Protein 8S2Y (pdb70)

B-factor: mean 29.15, std 13.91, range [12.44, 127.59]

Solvent-accessible surface area: 35502 Å² total; per-residue (Å²): 125,83,30,107,23,10,34,108,56,0,108,167,2,15,87,115,110,2,35,4,0,0,6,10,0,10,18,3,0,0,0,0,0,0,4,0,0,72,153,55,31,0,0,1,2,9,47,5,35,28,0,65,75,38,91,30,0,40,40,5,75,13,9,3,62,6,42,110,81,46,69,113,87,105,11,33,0,7,49,12,108,5,87,52,54,16,76,14,8,22,20,8,4,0,0,10,33,0,0,15,38,21,1,6,0,0,24,9,24,93,94,23,8,68,90,31,52,18,74,108,41,15,7,86,109,1,5,91,27,0,21,158,45,0,18,59,119,17,156,152,26,21,74,2,1,34,10,0,45,60,0,0,49,93,21,44,10,86,75,87,40,21,66,26,36,61,19,76,50,0,0,0,22,1,0,2,0,5,30,104,174,30,88,13,42,4,0,0,36,0,1,167,58,7,44,88,133,38,3,11,0,2,3,69,1,15,15,17,97,0,11,38,89,168,170,37,111,2,18,0,0,35,0,44,13,52,150,67,110,63,47,82,0,60,11,70,179,121,78,81,34,24,2,0,0,0,7,31,26,10,2,8,0,0,9,7,0,1,12,4,0,0,0,20,27,144,4,1,157,102,48,117,9,102,96,48,44,70,20,79,66,1,0,47,66,3,0,4,0,3,18,0,14,22,70,18,164,14,75,112,43,25,60,9,1,0,0,0,1,15,53,72,19,15,2,3,0,1,2,19,3,41,17,49,80,70,211,48,62,8,42,0,16,0,5,0,1,1,1,76,8,88,7,50,12,63,1,63,8,144,34,122,40,15,81,36,14,4,18,2,106,5,48,26,15,75,71,98,12,1,21,29,9,0,0,38,0,0,45,22,0,0,32,0,20,56,8,81,14,3,151,201,12,138,13,8,42,10,105,69,65,119,20,86,48,20,54,16,66,38,0,14,97,31,0,138,104,41,52,43,8,13,91,13,34,4,0,0,0,3,46,63,79,0,0,52,126,88,7,25,2,55,36,8,46,13,0,0,0,0,4,13,0,3,11,106,22,3,0,5,1,15,27,15,0,0,16,0,0,0,0,50,10,6,0,22,70,0,17,109,42,53,129,126,84,26,107,23,10,31,89,67,0,105,179,1,18,85,96,121,0,25,3,0,0,8,10,0,9,16,3,0,0,0,0,0,0,4,0,0,75,118,51,22,0,0,0,2,10,51,4,35,29,1,65,75,39,88,31,1,42,38,5,76,12,9,2,63,5,41,112,80,47,72,113,99,109,8,32,0,6,49,12,112,5,96,49,55,15,75,14,8,21,20,10,4,0,0,9,34,0,0,17,38,22,1,5,0,0,17,9,20,66,11,22,10,45,20,23,43,14,66,106,47,23,6,86,109,1,4,89,29,0,20,158,47,0,18,58,134,15,160,156,25,21,79,1,1,35,8,0,45,59,0,0,48,91,23,45,9,98,76,88,40,21,65,26,36,62,18,80,39,0,0,0,21,1,0,2,0,5,29,81,172,29,92,14,43,4,0,0,35,0,0,157,65,7,44,89,121,32,2,16,0,0,1,69,1,18,12,27,102,3,16,41,90,162,166,36,100,2,18,0,0,31,0,51,5,47,130,56,94,68,49,79,0,73,9,71,156,95,81,76,34,16,2,0,0,0,7,31,26,10,3,8,0,0,10,6,0,1,12,9,0,0,0,19,26,146,4,1,158,107,49,120,9,99,94,51,45,72,12,76,62,0,0,41,72,4,1,5,0,3,17,0,16,35,72,18,146,14,90,99,42,26,62,9,1,0,0,0,0,21,105,14,11,22,2,4,0,1,2,18,2,39,17,51,85,72,209,46,52,8,45,0,17,0,6,0,0,1,2,76,8,71,8,41,11,57,1,62,8,146,34,121,42,27,80,39,15,4,17,1,98,6,40,27,16,77,60,100,10,1,32,62,19,0,8,40,0,2,68,20,2,38,90,0,51,89,7,96,15,4,148,214,12,141,16,8,42,36,109,125,138,84,81,76,40,17,28,106,45,0,142,105,42,50,44,9,13,90,12,33,4,1,0,0,3,40,62,56,0,0,55,107,83,7,25,2,59,30,5,47,7,1,0,0,0,3,13,0,3,12,57,22,3,0,5,1,18,28,14,0,0,16,0,0,0,0,50,7,6,0,22,63,0,19,103,38,38,129

Secondary structure (DSSP, 8-state):
--STTEE--HHHHHHSEESEEEE--STTHHHHHHHHTTTS-EEEE-SSB--TT-HHHHBGGGTTSGGGS--SSSSSEEEEE-TTS-EEEEE-BTTGGGGTS--EE-PPPHHHHHHHT--HHHHHHHHHHHHHHH-B--SS--HHHHHHHHHHHHTT---EEEE-SS--SEEEE-EESB-TTSBB--GGGGGGGS-TTTEEEE-S-EEEEEEE----BEEEEEEE-TTS-EEEEEE------SEEEE--HHHHHHHHHHHTTEE-HHHHHHTTPPPSEE-TTTTEEEB---EEEEEEEES------EEEE-GGG-EEEE--EEEEE---EEEEEEEEEESS----EEEE-S-S-TTSPPEEE--TT-SHHHHHHHHHHHHHHHHHHHSHHHHH-SS-S-SS----TT-HHHHHHHHHHH-B--S--B-SS-BTTTB-TT-BBTT-BSEEE-SGGG-SS--SSSSHHHHHHHHHHHHHHHHHTT-/--STTEE--HHHHHHSEESEEEE--STTHHHHHHHHTTTS-EEEE-SSB--TT-HHHHBGGGTTSGGGS--SSSSSEEEEE-TTS-EEEEE-BTTGGGGTS--EE-PPPHHHHHHTT--HHHHHHHHHHHHHHH-B--SS--HHHHHHHHHHHHTT---EEEE-SS--SEEEE-EESB-TTSBB--GGGGGTTS-TTTEEEE-S-EEEEEEE----BEEEEEEE-TTS-EEEEEE------SEEEE--HHHHHHHHHHHTTEE-HHHHHHTTPPPSEE-TTTTEEEB---EEEEEEEES------EEEE-GGG-EEEE--EEEEE---EEEEEEEEEESS----EEEE-S-S-TTSPPEEE--TT-SHHHHHHHHHHHHHHHHHHHSHHHHH-SS-S-----HHHHHHHHHHH-B--S--B-SS-BTTTB-TT-BBTT-BSEEE-SGGG-SS--SSSTHHHHHHHHHHHHHHHHHTT-

Sequence (961 aa):
FPFAFMTLDGERAAARRYDYIVVGGGAAGCPLAATLSTRYSVLVLERGGSPYGNPDIQNADAYGKVLLETDNYTSPAQAFISEDGVSSARARRVLGGGTAINAGFYSRASSDDYVSNAGWDDEGLVEESYEWVEKQNAFKPQHLSPWSSAIRDGLVEAGVLPYNGYTLDHLDGTKISASIFDSKGKRHTAADLLKSANPDNIVVLLNATVSSRRVLFNSKPRASGVEFMDGHGRSYQVFLNEKPKGPEVILTAGALGSPQLLLLSGIGPSKHLREFNIPLVLDLPLVGQRIQDNPIASVVTCKSHHFYYQQIVGITQFSQNYIEPPSIFVNGRNEYNISIFEKLAFPLSRGELRLRSRDPRDNPSVRYNYYSHHPLDFERCVQGVRVIAQLLNTPSLRRSNASCFHGSPINMSDDAAMAQICRRDTLSTVWHYHGGCEVGYVVNERYQVNGVDNLRIVDGSTYRDSPGTNPQATTMMLGRYMGVKILQEQAFPFAFMTLDGERAAARRYDYIVVGGGAAGCPLAATLSTRYSVLVLERGGSPYGNPDIQNADAYGKVLLETDNYTSPAQAFISEDGVSSARARVLGGGTAINAGFYSRASSDYVSNAGWDEGLVEESYEWVEKQNAFKPQHHLSPWSSAIRDGLVEAGVLPYNGYTLDHLDGTKISASIFDSKGKRHTAADLLKSANPDNIVVLLNATVSSRVLFNSKPRASGVEFMDGHGRSYQVFLNEKPKGPEVILTAGALGSPQLLLLSGIGPSKHLREFNIPLVLDLPLVGQRIQDNPIASVTCKSHHFYYQQIVGITQFSQNYIEPPSIFVNGRNEYNISIFEKLAFPLSRGELRLRSRDPRDNPSVRYNYYSHPLDFERCVQGVRVIAQLLNTPSLRRSNASCFHGSDDAAMAQICRDTLSTVWHYHGGCEVGYVVNERYQVNGVDNLRIVDGSTYRDSPGTNPQATTMMLGRYMGVKILQEQA

Foldseek 3Di:
DPFPQEDQPVVVVQVDAWLEEEEAQELLRLLLQQLLQVPIFYEYEAQAEALPPPCCQFFLQNQFVQVVVADQFYGQWHWDAFPVGFIDIWGRHRLTCLRRALFFAAFFAPVVCVVLVHDPVLLVVLLVLVCVQQKEAAPDADLVQVLLQVLQVLLPQDDEPEEDRYFDRGKYFYIGSQYNVRTHDGSNSSSVNHDSVRYHYHYSWQWQEFDFPVLTETFWTWTAHNVRDIHTHGHDDVAFTGFYEYANAQFQPLNRCLSHQHEANVQNVVQVRDHSYHQHLQFWFWAFKKKFKDKDKDLDAGRWTMWRQHPPSQKIWTWHWHFDFEVGMIITMIMIIGFADPFGGGWGAPHSPSSGTTHHHHCQCVPVVNLVSNLVRVLSVLSSCVGPSNCPRPRDPCVPPHDDNPDSVVSSVSCVVRIHGSNLIAARCADVRQADSLQHGPSYGRYGYQYRNHDSGQGHNHRSSVSSSRSNSSSVVSVVVVD/DPDPQEDQDPPVLQVDAWLEEEEAQELQRQLLQQLLQVPIFYEYEAQAEALPPDCCQFFLQNQFVQVVVADLFYGQWHWDAFPVGFIDIWGRHRLTCLRRALFFAAFFAPVVCVVLVHDPVLLVVLLVLVCVQFKEADPDADLVQVLLQVLLVVLPQDDEPEEDNHFDRGKYFYIGSQYPVRTHDGSNSSSVNHDSVRYHYHYSWQWLEFDFDVLTETFFTWTAGNVRDIHTHGHPACAFTGFYEYANAQFQPLLRCLLHQHEQNVQNVVQVRHHSYHQHLQFWFWAFKKKFKDKDKDLDAGRWTMWRQHPPRQKIWTWHWHFDFVVGMIITMIMIIGFADPWGGGWGAPHSPSSHTTHHHHCQCVPVVRLVSNLVRVVSVVSSCVGPSNCPRPRDPSNDVPSVVSSVSCVVRIHGSNLIAASCADVRQAHSLQHGPSYGRYGYQYRNHDSGQGHNHRSSVSSSRSNSSSVVNVVSVD

Structure (mmCIF, N/CA/C/O backbone):
data_8S2Y
#
_entry.id   8S2Y
#
_cell.length_a   63.099
_cell.length_b   99.273
_cell.length_c   87.959
_cell.angle_alpha   90
_cell.angle_beta   100.249
_cell.angle_gamma   90
#
_symmetry.space_group_name_H-M   'P 1 21 1'
#
loop_
_entity.id
_entity.type
_entity.pdbx_description
1 polymer 'Glucose-methanol-choline oxidoreductase N-terminal domain-containing protein'
2 branched 2-acetamido-2-deoxy-beta-D-glucopyranose-(1-4)-2-acetamido-2-deoxy-beta-D-glucopyranose
3 non-polymer 'FLAVIN-ADENINE DINUCLEOTIDE'
4 non-polymer 2-acetamido-2-deoxy-beta-D-glucopyranose
5 non-polymer 'SODIUM ION'
6 non-polymer GLYCEROL
7 non-polymer 'CALCIUM ION'
8 water water
#
loop_
_atom_site.group_PDB
_atom_site.id
_atom_site.type_symbol
_atom_site.label_atom_id
_atom_site.label_alt_id
_atom_site.label_comp_id
_atom_site.label_asym_id
_atom_site.label_entity_id
_atom_site.label_seq_id
_atom_site.pdbx_PDB_ins_code
_atom_site.Cartn_x
_atom_site.Cartn_y
_atom_site.Cartn_z
_atom_site.occupancy
_atom_site.B_iso_or_equiv
_atom_site.auth_seq_id
_atom_site.auth_comp_id
_atom_site.auth_asym_id
_atom_site.auth_atom_id
_atom_site.pdbx_PDB_model_num
ATOM 1 N N . PHE A 1 118 ? -9.646 -15.354 -14.431 1 42.205 29 PHE A N 1
ATOM 2 C CA . PHE A 1 118 ? -8.239 -14.938 -14.15 1 34.021 29 PHE A CA 1
ATOM 3 C C . PHE A 1 118 ? -7.93 -13.648 -14.911 1 33.222 29 PHE A C 1
ATOM 4 O O . PHE A 1 118 ? -7.87 -13.636 -16.132 1 37.323 29 PHE A O 1
ATOM 12 N N . PRO A 1 119 ? -7.706 -12.51 -14.232 1 33.388 30 PRO A N 1
ATOM 13 C CA . PRO A 1 119 ? -7.434 -11.256 -14.931 1 32.4 30 PRO A CA 1
ATOM 14 C C . PRO A 1 119 ? -6.032 -11.134 -15.523 1 32.041 30 PRO A C 1
ATOM 15 O O . PRO A 1 119 ? -5.793 -10.233 -16.309 1 33.91 30 PRO A O 1
ATOM 19 N N . PHE A 1 120 ? -5.11 -12.012 -15.124 1 26.172 31 PHE A N 1
ATOM 20 C CA . PHE A 1 120 ? -3.758 -11.992 -15.668 1 27.031 31 PHE A CA 1
ATOM 21 C C . PHE A 1 120 ? -3.547 -13.247 -16.501 1 24.647 31 PHE A C 1
ATOM 22 O O . PHE A 1 120 ? -3.858 -14.338 -16.056 1 26.329 31 PHE A O 1
ATOM 30 N N . ALA A 1 121 ? -2.962 -13.074 -17.685 1 23.483 32 ALA A N 1
ATOM 31 C CA . ALA A 1 121 ? -2.905 -14.162 -18.65 1 25.604 32 ALA A CA 1
ATOM 32 C C . ALA A 1 121 ? -1.887 -15.196 -18.19 1 24.519 32 ALA A C 1
ATOM 33 O O . ALA A 1 121 ? -1.951 -16.342 -18.619 1 27.971 32 ALA A O 1
ATOM 35 N N . PHE A 1 122 ? -0.957 -14.792 -17.32 1 22.903 33 PHE A N 1
ATOM 36 C CA . PHE A 1 122 ? 0.094 -15.684 -16.863 1 21.964 33 PHE A CA 1
ATOM 37 C C . PHE A 1 122 ? -0.347 -16.542 -15.658 1 22.817 33 PHE A C 1
ATOM 38 O O . PHE A 1 122 ? 0.437 -17.378 -15.184 1 20.951 33 PHE A O 1
ATOM 46 N N . MET A 1 123 ? -1.57 -16.348 -15.161 1 20.773 34 MET A N 1
ATOM 47 C CA . MET A 1 123 ? -2.101 -17.247 -14.15 1 22.947 34 MET A CA 1
ATOM 48 C C . MET A 1 123 ? -2.535 -18.558 -14.815 1 25.678 34 MET A C 1
ATOM 49 O O . MET A 1 123 ? -3.174 -18.532 -15.859 1 26.181 34 MET A O 1
ATOM 54 N N . THR A 1 124 ? -2.237 -19.695 -14.18 1 22.254 35 THR A N 1
ATOM 55 C CA . THR A 1 124 ? -2.445 -20.99 -14.823 1 22.442 35 THR A CA 1
ATOM 56 C C . THR A 1 124 ? -2.698 -22.069 -13.755 1 22.895 35 THR A C 1
ATOM 57 O O . THR A 1 124 ? -2.293 -21.913 -12.594 1 21.29 35 THR A O 1
ATOM 61 N N . LEU A 1 125 ? -3.371 -23.171 -14.165 1 21.769 36 LEU A N 1
ATOM 62 C CA . LEU A 1 125 ? -3.529 -24.37 -13.341 1 24.195 36 LEU A CA 1
ATOM 63 C C . LEU A 1 125 ? -2.709 -25.548 -13.892 1 24.27 36 LEU A C 1
ATOM 64 O O . LEU A 1 125 ? -2.706 -26.627 -13.321 1 25.701 36 LEU A O 1
ATOM 69 N N . ASP A 1 126 ? -1.957 -25.32 -14.98 1 24.391 37 ASP A N 1
ATOM 70 C CA . ASP A 1 126 ? -1.287 -26.396 -15.706 1 23.837 37 ASP A CA 1
ATOM 71 C C . ASP A 1 126 ? 0.089 -26.661 -15.106 1 22.388 37 ASP A C 1
ATOM 72 O O . ASP A 1 126 ? 1.072 -26.105 -15.559 1 22.545 37 ASP A O 1
ATOM 77 N N . GLY A 1 127 ? 0.154 -27.547 -14.1 1 20.969 38 GLY A N 1
ATOM 78 C CA . GLY A 1 127 ? 1.409 -27.786 -13.406 1 20.282 38 GLY A CA 1
ATOM 79 C C . GLY A 1 127 ? 2.451 -28.502 -14.262 1 21.208 38 GLY A C 1
ATOM 80 O O . GLY A 1 127 ? 3.643 -28.228 -14.128 1 22.162 38 GLY A O 1
ATOM 81 N N . GLU A 1 128 ? 2.004 -29.415 -15.138 1 20.266 39 GLU A N 1
ATOM 82 C CA . GLU A 1 128 ? 2.91 -30.095 -16.068 1 21.043 39 GLU A CA 1
ATOM 83 C C . GLU A 1 128 ? 3.677 -29.061 -16.918 1 20.426 39 GLU A C 1
ATOM 84 O O . GLU A 1 128 ? 4.917 -29.079 -17.001 1 21.318 39 GLU A O 1
ATOM 90 N N . ARG A 1 129 ? 2.918 -28.159 -17.542 1 20.403 40 ARG A N 1
ATOM 91 C CA . ARG A 1 129 ? 3.519 -27.155 -18.423 1 22.381 40 ARG A CA 1
ATOM 92 C C . ARG A 1 129 ? 4.42 -26.214 -17.616 1 21.326 40 ARG A C 1
ATOM 93 O O . ARG A 1 129 ? 5.526 -25.924 -18.052 1 22.386 40 ARG A O 1
ATOM 101 N N . ALA A 1 130 ? 3.973 -25.793 -16.423 1 21.702 41 ALA A N 1
ATOM 102 C CA . ALA A 1 130 ? 4.765 -24.908 -15.568 1 21.884 41 ALA A CA 1
ATOM 103 C C . ALA A 1 130 ? 6.076 -25.57 -15.16 1 22.288 41 ALA A C 1
ATOM 104 O O . ALA A 1 130 ? 7.125 -24.933 -15.164 1 22.254 41 ALA A O 1
ATOM 106 N N . ALA A 1 131 ? 6.03 -26.862 -14.842 1 22.054 42 ALA A N 1
ATOM 107 C CA . ALA A 1 131 ? 7.205 -27.556 -14.321 1 23.359 42 ALA A CA 1
ATOM 108 C C . ALA A 1 131 ? 8.154 -28.018 -15.438 1 23.387 42 ALA A C 1
ATOM 109 O O . ALA A 1 131 ? 9.247 -28.503 -15.154 1 24.327 42 ALA A O 1
ATOM 111 N N . ALA A 1 132 ? 7.723 -27.939 -16.699 1 21.766 43 ALA A N 1
ATOM 112 C CA . ALA A 1 132 ? 8.591 -28.361 -17.798 1 24.125 43 ALA A CA 1
ATOM 113 C C . ALA A 1 132 ? 9.641 -27.284 -18.108 1 26.077 43 ALA A C 1
ATOM 114 O O . ALA A 1 132 ? 10.627 -27.566 -18.748 1 29.641 43 ALA A O 1
ATOM 116 N N . ARG A 1 133 ? 9.415 -26.05 -17.676 1 25.68 44 ARG A N 1
ATOM 117 C CA . ARG A 1 133 ? 10.303 -24.91 -17.905 1 29.087 44 ARG A CA 1
ATOM 118 C C . ARG A 1 133 ? 11.249 -24.726 -16.712 1 25.041 44 ARG A C 1
ATOM 119 O O . ARG A 1 133 ? 10.983 -25.24 -15.622 1 23.993 44 ARG A O 1
ATOM 127 N N . ARG A 1 134 ? 12.38 -24.036 -16.919 1 23.804 45 ARG A N 1
ATOM 128 C CA . ARG A 1 134 ? 13.215 -23.611 -15.793 1 24.625 45 ARG A CA 1
ATOM 129 C C . ARG A 1 134 ? 13.05 -22.103 -15.596 1 21.95 45 ARG A C 1
ATOM 130 O O . ARG A 1 134 ? 12.611 -21.405 -16.517 1 21.524 45 ARG A O 1
ATOM 138 N N . TYR A 1 135 ? 13.446 -21.601 -14.42 1 20.955 46 TYR A N 1
ATOM 139 C CA . TYR A 1 135 ? 13.19 -20.213 -14.032 1 21.216 46 TYR A CA 1
ATOM 140 C C . TYR A 1 135 ? 14.388 -19.642 -13.275 1 21.038 46 TYR A C 1
ATOM 141 O O . TYR A 1 135 ? 15.063 -20.374 -12.54 1 23.676 46 TYR A O 1
ATOM 150 N N . ASP A 1 136 ? 14.591 -18.315 -13.401 1 20.505 47 ASP A N 1
ATOM 151 C CA . ASP A 1 136 ? 15.605 -17.63 -12.603 1 21.255 47 ASP A CA 1
ATOM 152 C C . ASP A 1 136 ? 15.242 -17.648 -11.119 1 21.453 47 ASP A C 1
ATOM 153 O O . ASP A 1 136 ? 16.116 -17.788 -10.258 1 21.905 47 ASP A O 1
ATOM 158 N N . TYR A 1 137 ? 13.94 -17.459 -10.832 1 18.892 48 TYR A N 1
ATOM 159 C CA . TYR A 1 137 ? 13.487 -17.405 -9.451 1 19.518 48 TYR A CA 1
ATOM 160 C C . TYR A 1 137 ? 12.234 -18.266 -9.291 1 17.946 48 TYR A C 1
ATOM 161 O O . TYR A 1 137 ? 11.344 -18.198 -10.123 1 20.03 48 TYR A O 1
ATOM 170 N N . ILE A 1 138 ? 12.198 -19.038 -8.189 1 17.386 49 ILE A N 1
ATOM 171 C CA . ILE A 1 138 ? 10.985 -19.763 -7.854 1 18.465 49 ILE A CA 1
ATOM 172 C C . ILE A 1 138 ? 10.527 -19.186 -6.514 1 18.125 49 ILE A C 1
ATOM 173 O O . ILE A 1 138 ? 11.249 -19.254 -5.529 1 20.02 49 ILE A O 1
ATOM 178 N N . VAL A 1 139 ? 9.339 -18.573 -6.539 1 18.443 50 VAL A N 1
ATOM 179 C CA . VAL A 1 139 ? 8.817 -17.931 -5.346 1 17.969 50 VAL A CA 1
ATOM 180 C C . VAL A 1 139 ? 7.679 -18.808 -4.827 1 18.855 50 VAL A C 1
ATOM 181 O O . VAL A 1 139 ? 6.68 -19.048 -5.515 1 19.456 50 VAL A O 1
ATOM 185 N N . VAL A 1 140 ? 7.836 -19.285 -3.589 1 16.391 51 VAL A N 1
ATOM 186 C CA . VAL A 1 140 ? 6.867 -20.219 -3.059 1 17.308 51 VAL A CA 1
ATOM 187 C C . VAL A 1 140 ? 5.915 -19.439 -2.152 1 17.547 51 VAL A C 1
ATOM 188 O O . VAL A 1 140 ? 6.31 -18.989 -1.082 1 19.754 51 VAL A O 1
ATOM 192 N N . GLY A 1 141 ? 4.654 -19.331 -2.576 1 17.121 52 GLY A N 1
ATOM 193 C CA . GLY A 1 141 ? 3.62 -18.646 -1.803 1 16.742 52 GLY A CA 1
ATOM 194 C C . GLY A 1 141 ? 3.303 -17.28 -2.394 1 19.491 52 GLY A C 1
ATOM 195 O O . GLY A 1 141 ? 4.122 -16.363 -2.24 1 19.712 52 GLY A O 1
ATOM 196 N N . GLY A 1 142 ? 2.11 -17.137 -3 1 18.899 53 GLY A N 1
ATOM 197 C CA . GLY A 1 142 ? 1.78 -15.871 -3.643 1 18.878 53 GLY A CA 1
ATOM 198 C C . GLY A 1 142 ? 0.961 -14.98 -2.716 1 18.681 53 GLY A C 1
ATOM 199 O O . GLY A 1 142 ? -0.216 -14.718 -2.994 1 20.051 53 GLY A O 1
ATOM 200 N N . GLY A 1 143 ? 1.584 -14.599 -1.594 1 17.611 54 GLY A N 1
ATOM 201 C CA . GLY A 1 143 ? 0.905 -13.857 -0.536 1 17.005 54 GLY A CA 1
ATOM 202 C C . GLY A 1 143 ? 1.353 -12.393 -0.485 1 18.093 54 GLY A C 1
ATOM 203 O O . GLY A 1 143 ? 1.699 -11.794 -1.516 1 16.115 54 GLY A O 1
ATOM 204 N N . ALA A 1 144 ? 1.357 -11.831 0.745 1 18.517 55 ALA A N 1
ATOM 205 C CA . ALA A 1 144 ? 1.608 -10.403 0.919 1 17.13 55 ALA A CA 1
ATOM 206 C C . ALA A 1 144 ? 3.033 -10.037 0.471 1 17.789 55 ALA A C 1
ATOM 207 O O . ALA A 1 144 ? 3.191 -9.072 -0.27 1 17.407 55 ALA A O 1
ATOM 209 N N . ALA A 1 145 ? 4.045 -10.843 0.833 1 16.431 56 ALA A N 1
ATOM 210 C CA . ALA A 1 145 ? 5.418 -10.608 0.389 1 16.58 56 ALA A CA 1
ATOM 211 C C . ALA A 1 145 ? 5.642 -11.167 -1.022 1 17.155 56 ALA A C 1
ATOM 212 O O . ALA A 1 145 ? 6.326 -10.553 -1.841 1 17.06 56 ALA A O 1
ATOM 214 N N . GLY A 1 146 ? 5.082 -12.353 -1.298 1 15.971 57 GLY A N 1
ATOM 215 C CA . GLY A 1 146 ? 5.386 -13.085 -2.523 1 14.624 57 GLY A CA 1
ATOM 216 C C . GLY A 1 146 ? 4.97 -12.361 -3.806 1 17.173 57 GLY A C 1
ATOM 217 O O . GLY A 1 146 ? 5.698 -12.413 -4.81 1 19.181 57 GLY A O 1
ATOM 218 N N . CYS A 1 147 ? 3.789 -11.723 -3.808 1 16.887 58 CYS A N 1
ATOM 219 C CA . CYS A 1 147 ? 3.296 -11.092 -5.024 1 17.74 58 CYS A CA 1
ATOM 220 C C . CYS A 1 147 ? 4.209 -9.941 -5.47 1 19.667 58 CYS A C 1
ATOM 221 O O . CYS A 1 147 ? 4.636 -9.93 -6.628 1 18.862 58 CYS A O 1
ATOM 224 N N . PRO A 1 148 ? 4.468 -8.897 -4.63 1 19.36 59 PRO A N 1
ATOM 225 C CA . PRO A 1 148 ? 5.306 -7.773 -5.062 1 18.576 59 PRO A CA 1
ATOM 226 C C . PRO A 1 148 ? 6.748 -8.227 -5.337 1 20.373 59 PRO A C 1
ATOM 227 O O . PRO A 1 148 ? 7.389 -7.669 -6.238 1 20.079 59 PRO A O 1
ATOM 231 N N . LEU A 1 149 ? 7.245 -9.214 -4.566 1 17.395 60 LEU A N 1
ATOM 232 C CA . LEU A 1 149 ? 8.572 -9.757 -4.814 1 19.312 60 LEU A CA 1
ATOM 233 C C . LEU A 1 149 ? 8.667 -10.301 -6.249 1 19.195 60 LEU A C 1
ATOM 234 O O . LEU A 1 149 ? 9.579 -9.952 -7.024 1 19.356 60 LEU A O 1
ATOM 239 N N . ALA A 1 150 ? 7.722 -11.205 -6.587 1 18.146 61 ALA A N 1
ATOM 240 C CA . ALA A 1 150 ? 7.721 -11.853 -7.888 1 19.004 61 ALA A CA 1
ATOM 241 C C . ALA A 1 150 ? 7.509 -10.817 -8.996 1 20.204 61 ALA A C 1
ATOM 242 O O . ALA A 1 150 ? 8.226 -10.878 -10.008 1 19.19 61 ALA A O 1
ATOM 244 N N . ALA A 1 151 ? 6.561 -9.867 -8.793 1 18.751 62 ALA A N 1
ATOM 245 C CA . ALA A 1 151 ? 6.311 -8.837 -9.794 1 21.007 62 ALA A CA 1
ATOM 246 C C . ALA A 1 151 ? 7.598 -8.071 -10.101 1 23.549 62 ALA A C 1
ATOM 247 O O . ALA A 1 151 ? 7.883 -7.811 -11.275 1 22.347 62 ALA A O 1
ATOM 249 N N . THR A 1 152 ? 8.347 -7.695 -9.048 1 21.342 63 THR A N 1
ATOM 250 C CA . THR A 1 152 ? 9.563 -6.893 -9.202 1 20.134 63 THR A CA 1
ATOM 251 C C . THR A 1 152 ? 10.64 -7.695 -9.943 1 23.529 63 THR A C 1
ATOM 252 O O . THR A 1 152 ? 11.232 -7.21 -10.915 1 21.039 63 THR A O 1
ATOM 256 N N . LEU A 1 153 ? 10.886 -8.931 -9.495 1 22.539 64 LEU A N 1
ATOM 257 C CA . LEU A 1 153 ? 11.884 -9.784 -10.124 1 22.464 64 LEU A CA 1
ATOM 258 C C . LEU A 1 153 ? 11.591 -9.986 -11.606 1 21.884 64 LEU A C 1
ATOM 259 O O . LEU A 1 153 ? 12.531 -10.075 -12.405 1 22.266 64 LEU A O 1
ATOM 264 N N . SER A 1 154 ? 10.306 -10.082 -11.962 1 20.828 65 SER A N 1
ATOM 265 C CA . SER A 1 154 ? 9.895 -10.483 -13.307 1 22.585 65 SER A CA 1
ATOM 266 C C . SER A 1 154 ? 10.249 -9.424 -14.355 1 23.027 65 SER A C 1
ATOM 267 O O . SER A 1 154 ? 10.221 -9.716 -15.557 1 21.744 65 SER A O 1
ATOM 270 N N . THR A 1 155 ? 10.536 -8.202 -13.899 1 24.683 66 THR A N 1
ATOM 271 C CA . THR A 1 155 ? 10.853 -7.125 -14.836 1 27.663 66 THR A CA 1
ATOM 272 C C . THR A 1 155 ? 12.162 -7.437 -15.568 1 26.597 66 THR A C 1
ATOM 273 O O . THR A 1 155 ? 12.34 -6.997 -16.714 1 27.906 66 THR A O 1
ATOM 277 N N . ARG A 1 156 ? 13.044 -8.204 -14.924 1 22.491 67 ARG A N 1
ATOM 278 C CA . ARG A 1 156 ? 14.313 -8.573 -15.543 1 23.809 67 ARG A CA 1
ATOM 279 C C . ARG A 1 156 ? 14.516 -10.074 -15.723 1 27.036 67 ARG A C 1
ATOM 280 O O . ARG A 1 156 ? 15.33 -10.457 -16.579 1 26.206 67 ARG A O 1
ATOM 288 N N . TYR A 1 157 ? 13.862 -10.912 -14.889 1 21.883 68 TYR A N 1
ATOM 289 C CA . TYR A 1 157 ? 14.204 -12.33 -14.841 1 23.681 68 TYR A CA 1
ATOM 290 C C . TYR A 1 157 ? 12.941 -13.179 -14.955 1 21.162 68 TYR A C 1
ATOM 291 O O . TYR A 1 157 ? 11.856 -12.649 -14.761 1 21.934 68 TYR A O 1
ATOM 300 N N . SER A 1 158 ? 13.1 -14.477 -15.268 1 22.239 69 SER A N 1
ATOM 301 C CA . SER A 1 158 ? 11.951 -15.382 -15.34 1 23.259 69 SER A CA 1
ATOM 302 C C . SER A 1 158 ? 11.604 -15.814 -13.914 1 19.811 69 SER A C 1
ATOM 303 O O . SER A 1 158 ? 12.49 -16.099 -13.116 1 19.316 69 SER A O 1
ATOM 306 N N . VAL A 1 159 ? 10.31 -15.848 -13.604 1 19.685 70 VAL A N 1
ATOM 307 C CA . VAL A 1 159 ? 9.884 -16.107 -12.233 1 20.002 70 VAL A CA 1
ATOM 308 C C . VAL A 1 159 ? 8.728 -17.106 -12.298 1 19.022 70 VAL A C 1
ATOM 309 O O . VAL A 1 159 ? 7.805 -16.872 -13.05 1 20.289 70 VAL A O 1
ATOM 313 N N . LEU A 1 160 ? 8.753 -18.143 -11.462 1 17.929 71 LEU A N 1
ATOM 314 C CA . LEU A 1 160 ? 7.544 -18.934 -11.211 1 19.446 71 LEU A CA 1
ATOM 315 C C . LEU A 1 160 ? 7.055 -18.691 -9.775 1 18.345 71 LEU A C 1
ATOM 316 O O . LEU A 1 160 ? 7.815 -18.844 -8.804 1 19.704 71 LEU A O 1
ATOM 321 N N . VAL A 1 161 ? 5.782 -18.335 -9.653 1 17.613 72 VAL A N 1
ATOM 322 C CA . VAL A 1 161 ? 5.157 -18.273 -8.342 1 17.735 72 VAL A CA 1
ATOM 323 C C . VAL A 1 161 ? 4.335 -19.559 -8.196 1 16.786 72 VAL A C 1
ATOM 324 O O . VAL A 1 161 ? 3.537 -19.865 -9.053 1 16.911 72 VAL A O 1
ATOM 328 N N . LEU A 1 162 ? 4.502 -20.262 -7.074 1 17.184 73 LEU A N 1
ATOM 329 C CA . LEU A 1 162 ? 3.66 -21.398 -6.762 1 19.131 73 LEU A CA 1
ATOM 330 C C . LEU A 1 162 ? 2.802 -21.027 -5.557 1 19.398 73 LEU A C 1
ATOM 331 O O . LEU A 1 162 ? 3.335 -20.731 -4.486 1 21.826 73 LEU A O 1
ATOM 336 N N . GLU A 1 163 ? 1.493 -21.085 -5.766 1 19.495 74 GLU A N 1
ATOM 337 C CA . GLU A 1 163 ? 0.525 -20.721 -4.747 1 18.917 74 GLU A CA 1
ATOM 338 C C . GLU A 1 163 ? -0.395 -21.93 -4.533 1 17.414 74 GLU A C 1
ATOM 339 O O . GLU A 1 163 ? -0.969 -22.455 -5.496 1 16.608 74 GLU A O 1
ATOM 345 N N . ARG A 1 164 ? -0.511 -22.347 -3.269 1 17.244 75 ARG A N 1
ATOM 346 C CA . ARG A 1 164 ? -1.261 -23.568 -2.936 1 19.001 75 ARG A CA 1
ATOM 347 C C . ARG A 1 164 ? -2.752 -23.346 -3.144 1 20.132 75 ARG A C 1
ATOM 348 O O . ARG A 1 164 ? -3.48 -24.296 -3.433 1 20.774 75 ARG A O 1
ATOM 356 N N . GLY A 1 165 ? -3.223 -22.11 -2.966 1 20.406 76 GLY A N 1
ATOM 357 C CA . GLY A 1 165 ? -4.655 -21.83 -3.079 1 20.165 76 GLY A CA 1
ATOM 358 C C . GLY A 1 165 ? -5.07 -21.386 -4.48 1 22.362 76 GLY A C 1
ATOM 359 O O . GLY A 1 165 ? -4.275 -21.453 -5.438 1 19.636 76 GLY A O 1
ATOM 360 N N . GLY A 1 166 ? -6.33 -20.915 -4.571 1 22.471 77 GLY A N 1
ATOM 361 C CA . GLY A 1 166 ? -6.912 -20.509 -5.85 1 21.06 77 GLY A CA 1
ATOM 362 C C . GLY A 1 166 ? -6.81 -19.001 -6.065 1 21.439 77 GLY A C 1
ATOM 363 O O . GLY A 1 166 ? -5.981 -18.347 -5.448 1 20.698 77 GLY A O 1
ATOM 364 N N . SER A 1 167 ? -7.663 -18.461 -6.94 1 19.774 78 SER A N 1
ATOM 365 C CA . SER A 1 167 ? -7.65 -17.047 -7.292 1 20.27 78 SER A CA 1
ATOM 366 C C . SER A 1 167 ? -8.574 -16.265 -6.362 1 21.36 78 SER A C 1
ATOM 367 O O . SER A 1 167 ? -9.636 -16.769 -5.967 1 21.639 78 SER A O 1
ATOM 370 N N . PRO A 1 168 ? -8.206 -15.027 -5.951 1 21.054 79 PRO A N 1
ATOM 371 C CA . PRO A 1 168 ? -9.105 -14.208 -5.132 1 20.521 79 PRO A CA 1
ATOM 372 C C . PRO A 1 168 ? -10.189 -13.5 -5.94 1 20.292 79 PRO A C 1
ATOM 373 O O . PRO A 1 168 ? -11.14 -13.013 -5.339 1 20.757 79 PRO A O 1
ATOM 377 N N . TYR A 1 169 ? -10.034 -13.487 -7.278 1 22.561 80 TYR A N 1
ATOM 378 C CA . TYR A 1 169 ? -10.844 -12.675 -8.181 1 22.226 80 TYR A CA 1
ATOM 379 C C . TYR A 1 169 ? -12.188 -13.361 -8.399 1 22.779 80 TYR A C 1
ATOM 380 O O . TYR A 1 169 ? -12.225 -14.574 -8.518 1 24.073 80 TYR A O 1
ATOM 389 N N . GLY A 1 170 ? -13.257 -12.557 -8.443 1 22.412 81 GLY A N 1
ATOM 390 C CA . GLY A 1 170 ? -14.605 -13.048 -8.675 1 23.835 81 GLY A CA 1
ATOM 391 C C . GLY A 1 170 ? -15.138 -13.809 -7.47 1 27.843 81 GLY A C 1
ATOM 392 O O . GLY A 1 170 ? -16.011 -14.65 -7.636 1 28.869 81 GLY A O 1
ATOM 393 N N . ASN A 1 171 ? -14.607 -13.522 -6.269 1 23.645 82 ASN A N 1
ATOM 394 C CA . ASN A 1 171 ? -15.087 -14.107 -5.028 1 23.789 82 ASN A CA 1
ATOM 395 C C . ASN A 1 171 ? -15.64 -12.99 -4.145 1 25.722 82 ASN A C 1
ATOM 396 O O . ASN A 1 171 ? -14.88 -12.258 -3.518 1 22.828 82 ASN A O 1
ATOM 401 N N . PRO A 1 172 ? -16.977 -12.844 -4.058 1 26.179 83 PRO A N 1
ATOM 402 C CA . PRO A 1 172 ? -17.582 -11.777 -3.259 1 27.644 83 PRO A CA 1
ATOM 403 C C . PRO A 1 172 ? -17.11 -11.749 -1.8 1 25.865 83 PRO A C 1
ATOM 404 O O . PRO A 1 172 ? -17.094 -10.685 -1.207 1 28.319 83 PRO A O 1
ATOM 408 N N . ASP A 1 173 ? -16.761 -12.914 -1.237 1 23.86 84 ASP A N 1
ATOM 409 C CA . ASP A 1 173 ? -16.342 -13.024 0.159 1 24.837 84 ASP A CA 1
ATOM 410 C C . ASP A 1 173 ? -14.96 -12.376 0.353 1 23.597 84 ASP A C 1
ATOM 411 O O . ASP A 1 173 ? -14.58 -12.099 1.481 1 21.208 84 ASP A O 1
ATOM 416 N N . ILE A 1 174 ? -14.257 -12.12 -0.763 1 20.498 85 ILE A N 1
ATOM 417 C CA . ILE A 1 174 ? -12.942 -11.496 -0.781 1 22.014 85 ILE A CA 1
ATOM 418 C C . ILE A 1 174 ? -13.089 -10.056 -1.266 1 22.246 85 ILE A C 1
ATOM 419 O O . ILE A 1 174 ? -12.511 -9.17 -0.657 1 21.633 85 ILE A O 1
ATOM 424 N N . GLN A 1 175 ? -13.824 -9.825 -2.373 1 22.61 86 GLN A N 1
ATOM 425 C CA . GLN A 1 175 ? -13.915 -8.485 -2.957 1 24.778 86 GLN A CA 1
ATOM 426 C C . GLN A 1 175 ? -14.609 -7.498 -2.008 1 21.447 86 GLN A C 1
ATOM 427 O O . GLN A 1 175 ? -14.193 -6.351 -1.959 1 20.628 86 GLN A O 1
ATOM 433 N N . ASN A 1 176 ? -15.632 -7.957 -1.264 1 22.973 87 ASN A N 1
ATOM 434 C CA . ASN A 1 176 ? -16.466 -7.059 -0.474 1 23.883 87 ASN A CA 1
ATOM 435 C C . ASN A 1 176 ? -15.93 -6.914 0.951 1 21.198 87 ASN A C 1
ATOM 436 O O . ASN A 1 176 ? -15.887 -7.877 1.711 1 22.769 87 ASN A O 1
ATOM 441 N N . ALA A 1 177 ? -15.555 -5.679 1.314 1 23.388 88 ALA A N 1
ATOM 442 C CA . ALA A 1 177 ? -15.077 -5.395 2.665 1 23.361 88 ALA A CA 1
ATOM 443 C C . ALA A 1 177 ? -16.078 -5.896 3.705 1 25.496 88 ALA A C 1
ATOM 444 O O . ALA A 1 177 ? -15.682 -6.477 4.715 1 24.104 88 ALA A O 1
ATOM 446 N N . ASP A 1 178 ? -17.385 -5.699 3.448 1 23.794 89 ASP A N 1
ATOM 447 C CA . ASP A 1 178 ? -18.426 -5.999 4.426 1 24.232 89 ASP A CA 1
ATOM 448 C C . ASP A 1 178 ? -18.645 -7.505 4.601 1 23.05 89 ASP A C 1
ATOM 449 O O . ASP A 1 178 ? -19.446 -7.943 5.44 1 22.109 89 ASP A O 1
ATOM 454 N N . ALA A 1 179 ? -17.917 -8.314 3.805 1 21.902 90 ALA A N 1
ATOM 455 C CA . ALA A 1 179 ? -17.917 -9.761 3.984 1 22.003 90 ALA A CA 1
ATOM 456 C C . ALA A 1 179 ? -16.75 -10.202 4.871 1 21.913 90 ALA A C 1
ATOM 457 O O . ALA A 1 179 ? -16.596 -11.401 5.109 1 22.967 90 ALA A O 1
ATOM 459 N N . TYR A 1 180 ? -15.918 -9.246 5.339 1 21.993 91 TYR A N 1
ATOM 460 C CA . TYR A 1 180 ? -14.749 -9.572 6.146 1 20.268 91 TYR A CA 1
ATOM 461 C C . TYR A 1 180 ? -15.153 -10.463 7.321 1 19.256 91 TYR A C 1
ATOM 462 O O . TYR A 1 180 ? -15.998 -10.084 8.127 1 20.446 91 TYR A O 1
ATOM 471 N N . GLY A 1 181 ? -14.559 -11.661 7.375 1 19.581 92 GLY A N 1
ATOM 472 C CA . GLY A 1 181 ? -14.775 -12.643 8.44 1 19.493 92 GLY A CA 1
ATOM 473 C C . GLY A 1 181 ? -15.603 -13.854 7.99 1 21.198 92 GLY A C 1
ATOM 474 O O . GLY A 1 181 ? -15.557 -14.906 8.644 1 21.177 92 GLY A O 1
ATOM 475 N N . LYS A 1 182 ? -16.362 -13.703 6.901 1 21.944 93 LYS A N 1
ATOM 476 C CA . LYS A 1 182 ? -17.214 -14.792 6.426 1 23.066 93 LYS A CA 1
ATOM 477 C C . LYS A 1 182 ? -16.37 -16.041 6.13 1 25.716 93 LYS A C 1
ATOM 478 O O . LYS A 1 182 ? -16.736 -17.15 6.522 1 24.373 93 LYS A O 1
ATOM 484 N N . VAL A 1 183 ? -15.229 -15.865 5.437 1 24.659 94 VAL A N 1
ATOM 485 C CA . VAL A 1 183 ? -14.392 -16.989 5.015 1 23.245 94 VAL A CA 1
ATOM 486 C C . VAL A 1 183 ? -13.912 -17.767 6.233 1 27.196 94 VAL A C 1
ATOM 487 O O . VAL A 1 183 ? -13.712 -18.989 6.149 1 28.473 94 VAL A O 1
ATOM 491 N N . LEU A 1 184 ? -13.789 -17.063 7.373 1 26.601 95 LEU A N 1
ATOM 492 C CA . LEU A 1 184 ? -13.216 -17.644 8.573 1 25.232 95 LEU A CA 1
ATOM 493 C C . LEU A 1 184 ? -14.187 -18.66 9.179 1 26.434 95 LEU A C 1
ATOM 494 O O . LEU A 1 184 ? -13.765 -19.469 10.008 1 29.048 95 LEU A O 1
ATOM 499 N N . LEU A 1 185 ? -15.457 -18.597 8.756 1 26.927 96 LEU A N 1
ATOM 500 C CA . LEU A 1 185 ? -16.516 -19.454 9.281 1 28.154 96 LEU A CA 1
ATOM 501 C C . LEU A 1 185 ? -16.802 -20.626 8.346 1 30.117 96 LEU A C 1
ATOM 502 O O . LEU A 1 185 ? -17.655 -21.46 8.66 1 29.095 96 LEU A O 1
ATOM 507 N N . GLU A 1 186 ? -16.132 -20.673 7.185 1 28.52 97 GLU A N 1
ATOM 508 C CA . GLU A 1 186 ? -16.482 -21.62 6.136 1 28.046 97 GLU A CA 1
ATOM 509 C C . GLU A 1 186 ? -15.239 -22.391 5.699 1 24.87 97 GLU A C 1
ATOM 510 O O . GLU A 1 186 ? -15.128 -22.737 4.527 1 29.214 97 GLU A O 1
ATOM 516 N N . THR A 1 187 ? -14.319 -22.67 6.627 1 24.899 98 THR A N 1
ATOM 517 C CA . THR A 1 187 ? -13.074 -23.308 6.24 1 24.511 98 THR A CA 1
ATOM 518 C C . THR A 1 187 ? -13.317 -24.803 6.012 1 28.772 98 THR A C 1
ATOM 519 O O . THR A 1 187 ? -14.21 -25.372 6.615 1 28.034 98 THR A O 1
ATOM 523 N N . ASP A 1 188 ? -12.444 -25.437 5.229 1 27.069 99 ASP A N 1
ATOM 524 C CA . ASP A 1 188 ? -12.437 -26.885 5.035 1 29.92 99 ASP A CA 1
ATOM 525 C C . ASP A 1 188 ? -11.005 -27.389 5.168 1 29.12 99 ASP A C 1
ATOM 526 O O . ASP A 1 188 ? -10.081 -26.601 5.407 1 24.066 99 ASP A O 1
ATOM 531 N N . ASN A 1 189 ? -10.791 -28.702 4.984 1 26.639 100 ASN A N 1
ATOM 532 C CA . ASN A 1 189 ? -9.449 -29.194 5.274 1 28.846 100 ASN A CA 1
ATOM 533 C C . ASN A 1 189 ? -8.41 -28.647 4.288 1 25.196 100 ASN A C 1
ATOM 534 O O . ASN A 1 189 ? -7.293 -28.299 4.723 1 26.438 100 ASN A O 1
ATOM 539 N N . TYR A 1 190 ? -8.774 -28.6 2.989 1 23.471 101 TYR A N 1
ATOM 540 C CA . TYR A 1 190 ? -7.752 -28.527 1.951 1 26.524 101 TYR A CA 1
ATOM 541 C C . TYR A 1 190 ? -7.966 -27.467 0.868 1 28.856 101 TYR A C 1
ATOM 542 O O . TYR A 1 190 ? -7.019 -27.225 0.087 1 26.92 101 TYR A O 1
ATOM 551 N N . THR A 1 191 ? -9.171 -26.88 0.764 1 29.646 102 THR A N 1
ATOM 552 C CA . THR A 1 191 ? -9.454 -26.097 -0.441 1 31.607 102 THR A CA 1
ATOM 553 C C . THR A 1 191 ? -9.895 -24.651 -0.157 1 29.907 102 THR A C 1
ATOM 554 O O . THR A 1 191 ? -9.763 -23.82 -1.046 1 29.391 102 THR A O 1
ATOM 558 N N . SER A 1 192 ? -10.439 -24.354 1.031 1 25.266 103 SER A N 1
ATOM 559 C CA . SER A 1 192 ? -11.071 -23.058 1.296 1 25.571 103 SER A CA 1
ATOM 560 C C . SER A 1 192 ? -10.032 -21.936 1.353 1 22.497 103 SER A C 1
ATOM 561 O O . SER A 1 192 ? -8.881 -22.179 1.708 1 21.284 103 SER A O 1
ATOM 564 N N . PRO A 1 193 ? -10.392 -20.681 1.005 1 22.428 104 PRO A N 1
ATOM 565 C CA . PRO A 1 193 ? -9.419 -19.587 1.035 1 21.525 104 PRO A CA 1
ATOM 566 C C . PRO A 1 193 ? -8.85 -19.198 2.398 1 19.995 104 PRO A C 1
ATOM 567 O O . PRO A 1 193 ? -7.835 -18.515 2.418 1 20.51 104 PRO A O 1
ATOM 571 N N . ALA A 1 194 ? -9.568 -19.516 3.5 1 18.811 105 ALA A N 1
ATOM 572 C CA . ALA A 1 194 ? -8.958 -19.508 4.823 1 18.176 105 ALA A CA 1
ATOM 573 C C . ALA A 1 194 ? -8.785 -20.953 5.295 1 19.246 105 ALA A C 1
ATOM 574 O O . ALA A 1 194 ? -9.677 -21.781 5.122 1 20.614 105 ALA A O 1
ATOM 576 N N . GLN A 1 195 ? -7.644 -21.227 5.925 1 18.66 106 GLN A N 1
ATOM 577 C CA . GLN A 1 195 ? -7.385 -22.5 6.583 1 18.549 106 GLN A CA 1
ATOM 578 C C . GLN A 1 195 ? -7.324 -22.267 8.082 1 19.562 106 GLN A C 1
ATOM 579 O O . GLN A 1 195 ? -6.455 -21.543 8.558 1 19.536 106 GLN A O 1
ATOM 585 N N . ALA A 1 196 ? -8.252 -22.9 8.818 1 18.657 107 ALA A N 1
ATOM 586 C CA . ALA A 1 196 ? -8.281 -22.754 10.265 1 19.837 107 ALA A CA 1
ATOM 587 C C . ALA A 1 196 ? -7.081 -23.496 10.839 1 22.51 107 ALA A C 1
ATOM 588 O O . ALA A 1 196 ? -6.633 -24.516 10.281 1 23.497 107 ALA A O 1
ATOM 590 N N . PHE A 1 197 ? -6.614 -23.037 12.011 1 21.342 108 PHE A N 1
ATOM 591 C CA . PHE A 1 197 ? -5.735 -23.854 12.829 1 21.859 108 PHE A CA 1
ATOM 592 C C . PHE A 1 197 ? -6.009 -23.492 14.285 1 22.94 108 PHE A C 1
ATOM 593 O O . PHE A 1 197 ? -6.603 -22.438 14.553 1 23.131 108 PHE A O 1
ATOM 601 N N . ILE A 1 198 ? -5.514 -24.328 15.209 1 21.279 109 ILE A N 1
ATOM 602 C CA . ILE A 1 198 ? -5.598 -23.987 16.63 1 20.167 109 ILE A CA 1
ATOM 603 C C . ILE A 1 198 ? -4.227 -24.216 17.231 1 21.175 109 ILE A C 1
ATOM 604 O O . ILE A 1 198 ? -3.657 -25.297 17.049 1 22.365 109 ILE A O 1
ATOM 609 N N . SER A 1 199 ? -3.726 -23.239 18.001 1 20.29 110 SER A N 1
ATOM 610 C CA . SER A 1 199 ? -2.411 -23.399 18.61 1 21.294 110 SER A CA 1
ATOM 611 C C . SER A 1 199 ? -2.491 -24.475 19.703 1 21.228 110 SER A C 1
ATOM 612 O O . SER A 1 199 ? -3.586 -24.805 20.149 1 21.507 110 SER A O 1
ATOM 615 N N . GLU A 1 200 ? -1.336 -25.006 20.108 1 21.993 111 GLU A N 1
ATOM 616 C CA . GLU A 1 200 ? -1.273 -26.023 21.169 1 22.589 111 GLU A CA 1
ATOM 617 C C . GLU A 1 200 ? -1.775 -25.44 22.491 1 25.74 111 GLU A C 1
ATOM 618 O O . GLU A 1 200 ? -2.129 -26.181 23.393 1 29.741 111 GLU A O 1
ATOM 624 N N . ASP A 1 201 ? -1.878 -24.109 22.568 1 26.42 112 ASP A N 1
ATOM 625 C CA . ASP A 1 201 ? -2.372 -23.402 23.739 1 28.508 112 ASP A CA 1
ATOM 626 C C . ASP A 1 201 ? -3.897 -23.436 23.769 1 28.528 112 ASP A C 1
ATOM 627 O O . ASP A 1 201 ? -4.493 -23.047 24.772 1 29.979 112 ASP A O 1
ATOM 632 N N . GLY A 1 202 ? -4.529 -23.812 22.648 1 27.069 113 GLY A N 1
ATOM 633 C CA . GLY A 1 202 ? -5.985 -23.844 22.569 1 22.955 113 GLY A CA 1
ATOM 634 C C . GLY A 1 202 ? -6.579 -22.59 21.916 1 24.815 113 GLY A C 1
ATOM 635 O O . GLY A 1 202 ? -7.791 -22.424 21.923 1 24.372 113 GLY A O 1
ATOM 636 N N . VAL A 1 203 ? -5.755 -21.735 21.277 1 21.59 114 VAL A N 1
ATOM 637 C CA . VAL A 1 203 ? -6.26 -20.468 20.748 1 21.214 114 VAL A CA 1
ATOM 638 C C . VAL A 1 203 ? -6.472 -20.617 19.235 1 21.594 114 VAL A C 1
ATOM 639 O O . VAL A 1 203 ? -5.523 -20.908 18.502 1 20.308 114 VAL A O 1
ATOM 643 N N . SER A 1 204 ? -7.741 -20.482 18.807 1 21.331 115 SER A N 1
ATOM 644 C CA . SER A 1 204 ? -8.162 -20.692 17.433 1 21.487 115 SER A CA 1
ATOM 645 C C . SER A 1 204 ? -7.638 -19.555 16.571 1 22.575 115 SER A C 1
ATOM 646 O O . SER A 1 204 ? -7.617 -18.402 17.031 1 19.009 115 SER A O 1
ATOM 649 N N . SER A 1 205 ? -7.316 -19.892 15.31 1 19.228 116 SER A N 1
ATOM 650 C CA . SER A 1 205 ? -6.745 -18.886 14.409 1 20.405 116 SER A CA 1
ATOM 651 C C . SER A 1 205 ? -6.988 -19.32 12.966 1 20.364 116 SER A C 1
ATOM 652 O O . SER A 1 205 ? -7.724 -20.271 12.701 1 20.811 116 SER A O 1
ATOM 655 N N . ALA A 1 206 ? -6.358 -18.622 12.0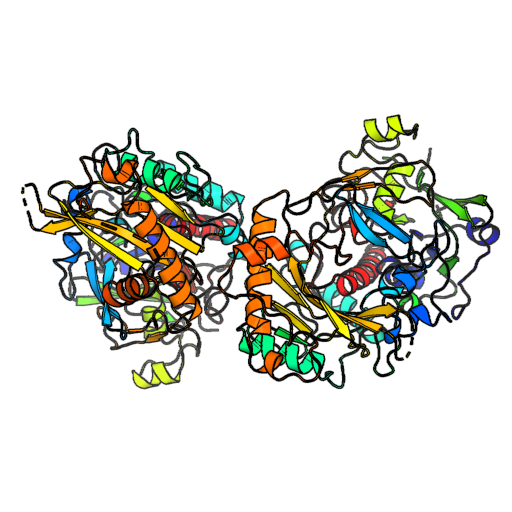14 1 18.498 117 ALA A N 1
ATOM 656 C CA . ALA A 1 206 ? -6.514 -18.994 10.623 1 17.766 117 ALA A CA 1
ATOM 657 C C . ALA A 1 206 ? -5.368 -18.362 9.835 1 19.865 117 ALA A C 1
ATOM 658 O O . ALA A 1 206 ? -4.761 -17.386 10.302 1 18.474 117 ALA A O 1
ATOM 660 N N . ARG A 1 207 ? -5.079 -18.948 8.666 1 19.376 118 ARG A N 1
ATOM 661 C CA . ARG A 1 207 ? -4.112 -18.383 7.732 1 18.735 118 ARG A CA 1
ATOM 662 C C . ARG A 1 207 ? -4.698 -18.478 6.328 1 19.474 118 ARG A C 1
ATOM 663 O O . ARG A 1 207 ? -5.563 -19.305 6.079 1 21.352 118 ARG A O 1
ATOM 671 N N . ALA A 1 208 ? -4.251 -17.606 5.419 1 18.814 119 ALA A N 1
ATOM 672 C CA . ALA A 1 208 ? -4.805 -17.584 4.079 1 16.944 119 ALA A CA 1
ATOM 673 C C . ALA A 1 208 ? -4.319 -18.792 3.275 1 16.193 119 ALA A C 1
ATOM 674 O O . ALA A 1 208 ? -3.219 -19.312 3.511 1 17.343 119 ALA A O 1
ATOM 676 N N A ARG A 1 209 ? -5.153 -19.179 2.306 0.5 16.55 120 ARG A N 1
ATOM 677 N N B ARG A 1 209 ? -5.153 -19.179 2.306 0.5 16.616 120 ARG A N 1
ATOM 678 C CA A ARG A 1 209 ? -4.845 -20.2 1.324 0.5 16.972 120 ARG A CA 1
ATOM 679 C CA B ARG A 1 209 ? -4.845 -20.2 1.324 0.5 17.086 120 ARG A CA 1
ATOM 680 C C A ARG A 1 209 ? -5.468 -19.757 0.004 0.5 17.757 120 ARG A C 1
ATOM 681 C C B ARG A 1 209 ? -5.468 -19.757 0.004 0.5 17.831 120 ARG A C 1
ATOM 682 O O A ARG A 1 209 ? -6.455 -20.336 -0.45 0.5 18.771 120 ARG A O 1
ATOM 683 O O B ARG A 1 209 ? -6.455 -20.336 -0.45 0.5 18.849 120 ARG A O 1
ATOM 698 N N . VAL A 1 210 ? -4.905 -18.697 -0.585 1 17.841 121 VAL A N 1
ATOM 699 C CA . VAL A 1 210 ? -5.437 -18.09 -1.797 1 17.954 121 VAL A CA 1
ATOM 700 C C . VAL A 1 210 ? -4.36 -17.11 -2.286 1 17.21 121 VAL A C 1
ATOM 701 O O . VAL A 1 210 ? -3.632 -16.535 -1.479 1 17.36 121 VAL A O 1
ATOM 705 N N . LEU A 1 211 ? -4.298 -16.908 -3.597 1 16.016 122 LEU A N 1
ATOM 706 C CA . LEU A 1 211 ? -3.384 -15.899 -4.148 1 17.305 122 LEU A CA 1
ATOM 707 C C . LEU A 1 211 ? -3.742 -14.524 -3.563 1 19.102 122 LEU A C 1
ATOM 708 O O . LEU A 1 211 ? -4.926 -14.196 -3.484 1 18.602 122 LEU A O 1
ATOM 713 N N . GLY A 1 212 ? -2.713 -13.762 -3.14 1 16.834 123 GLY A N 1
ATOM 714 C CA . GLY A 1 212 ? -2.921 -12.568 -2.322 1 18.312 123 GLY A CA 1
ATOM 715 C C . GLY A 1 212 ? -2.66 -12.814 -0.833 1 17.896 123 GLY A C 1
ATOM 716 O O . GLY A 1 212 ? -2.448 -11.858 -0.065 1 19.277 123 GLY A O 1
ATOM 717 N N . GLY A 1 213 ? -2.66 -14.09 -0.406 1 15.286 124 GLY A N 1
ATOM 718 C CA . GLY A 1 213 ? -2.335 -14.4 0.993 1 17.108 124 GLY A CA 1
ATOM 719 C C . GLY A 1 213 ? -3.299 -13.731 1.993 1 18.079 124 GLY A C 1
ATOM 720 O O . GLY A 1 213 ? -4.495 -13.563 1.719 1 16.547 124 GLY A O 1
ATOM 721 N N . GLY A 1 214 ? -2.758 -13.311 3.144 1 17.048 125 GLY A N 1
ATOM 722 C CA . GLY A 1 214 ? -3.554 -12.716 4.209 1 17.58 125 GLY A CA 1
ATOM 723 C C . GLY A 1 214 ? -4.317 -11.484 3.726 1 18.399 125 GLY A C 1
ATOM 724 O O . GLY A 1 214 ? -5.367 -11.182 4.291 1 19.449 125 GLY A O 1
ATOM 725 N N . THR A 1 215 ? -3.792 -10.782 2.699 1 15.919 126 THR A N 1
ATOM 726 C CA . THR A 1 215 ? -4.442 -9.574 2.185 1 17.317 126 THR A CA 1
ATOM 727 C C . THR A 1 215 ? -5.804 -9.872 1.576 1 18.076 126 THR A C 1
ATOM 728 O O . THR A 1 215 ? -6.603 -8.948 1.431 1 18.135 126 THR A O 1
ATOM 732 N N . ALA A 1 216 ? -6.076 -11.147 1.257 1 18.468 127 ALA A N 1
ATOM 733 C CA . ALA A 1 216 ? -7.375 -11.517 0.701 1 18.723 127 ALA A CA 1
ATOM 734 C C . ALA A 1 216 ? -8.429 -11.711 1.787 1 19.014 127 ALA A C 1
ATOM 735 O O . ALA A 1 216 ? -9.622 -11.663 1.475 1 19.534 127 ALA A O 1
ATOM 737 N N . ILE A 1 217 ? -8.014 -11.925 3.047 1 18.527 128 ILE A N 1
ATOM 738 C CA . ILE A 1 217 ? -8.965 -12.332 4.073 1 20.003 128 ILE A CA 1
ATOM 739 C C . ILE A 1 217 ? -8.871 -11.466 5.323 1 20.194 128 ILE A C 1
ATOM 740 O O . ILE A 1 217 ? -9.61 -11.723 6.27 1 21.728 128 ILE A O 1
ATOM 745 N N . ASN A 1 218 ? -8.012 -10.425 5.316 1 18.41 129 ASN A N 1
ATOM 746 C CA . ASN A 1 218 ? -7.728 -9.662 6.529 1 20.224 129 ASN A CA 1
ATOM 747 C C . ASN A 1 218 ? -8.707 -8.494 6.722 1 17.87 129 ASN A C 1
ATOM 748 O O . ASN A 1 218 ? -9.555 -8.239 5.861 1 18.609 129 ASN A O 1
ATOM 753 N N . ALA A 1 219 ? -8.537 -7.762 7.842 1 17.203 130 ALA A N 1
ATOM 754 C CA . ALA A 1 219 ? -9.406 -6.626 8.202 1 16.341 130 ALA A CA 1
ATOM 755 C C . ALA A 1 219 ? -9.01 -5.369 7.426 1 17.927 130 ALA A C 1
ATOM 756 O O . ALA A 1 219 ? -9.645 -4.306 7.58 1 20.786 130 ALA A O 1
ATOM 758 N N . GLY A 1 220 ? -7.999 -5.486 6.545 1 17.4 131 GLY A N 1
ATOM 759 C CA . GLY A 1 220 ? -7.733 -4.43 5.572 1 16.471 131 GLY A CA 1
ATOM 760 C C . GLY A 1 220 ? -6.896 -3.255 6.079 1 17.967 131 GLY A C 1
ATOM 761 O O . GLY A 1 220 ? -6.551 -2.378 5.274 1 17.005 131 GLY A O 1
ATOM 762 N N . PHE A 1 221 ? -6.597 -3.185 7.394 1 17.046 132 PHE A N 1
ATOM 763 C CA . PHE A 1 221 ? -5.985 -1.998 7.987 1 15.591 132 PHE A CA 1
ATOM 764 C C . PHE A 1 221 ? -4.521 -1.895 7.543 1 17.149 132 PHE A C 1
ATOM 765 O O . PHE A 1 221 ? -3.81 -2.896 7.534 1 18.567 132 PHE A O 1
ATOM 773 N N . TYR A 1 222 ? -4.076 -0.675 7.188 1 16.18 133 TYR A N 1
ATOM 774 C CA . TYR A 1 222 ? -2.808 -0.419 6.524 1 17.268 133 TYR A CA 1
ATOM 775 C C . TYR A 1 222 ? -2.056 0.635 7.334 1 15.42 133 TYR A C 1
ATOM 776 O O . TYR A 1 222 ? -2.534 1.756 7.457 1 15.472 133 TYR A O 1
ATOM 785 N N . SER A 1 223 ? -0.903 0.268 7.911 1 16.089 134 SER A N 1
ATOM 786 C CA . SER A 1 223 ? -0.123 1.191 8.745 1 16.127 134 SER A CA 1
ATOM 787 C C . SER A 1 223 ? 1.331 0.738 8.735 1 16.524 134 SER A C 1
ATOM 788 O O . SER A 1 223 ? 1.584 -0.453 8.867 1 17.676 134 SER A O 1
ATOM 791 N N . ARG A 1 224 ? 2.273 1.687 8.567 1 17.625 135 ARG A N 1
ATOM 792 C CA . ARG A 1 224 ? 3.685 1.381 8.369 1 16.753 135 ARG A CA 1
ATOM 793 C C . ARG A 1 224 ? 4.433 1.071 9.669 1 17.961 135 ARG A C 1
ATOM 794 O O . ARG A 1 224 ? 3.971 1.375 10.777 1 19.245 135 ARG A O 1
ATOM 802 N N . ALA A 1 225 ? 5.616 0.434 9.532 1 17.131 136 ALA A N 1
ATOM 803 C CA . ALA A 1 225 ? 6.477 0.248 10.683 1 19.239 136 ALA A CA 1
ATOM 804 C C . ALA A 1 225 ? 7.08 1.583 11.121 1 17.992 136 ALA A C 1
ATOM 805 O O . ALA A 1 225 ? 7.217 2.503 10.311 1 19.176 136 ALA A O 1
ATOM 807 N N . SER A 1 226 ? 7.423 1.671 12.412 1 18.077 137 SER A N 1
ATOM 808 C CA . SER A 1 226 ? 8.093 2.858 12.959 1 20.322 137 SER A CA 1
ATOM 809 C C . SER A 1 226 ? 9.51 3.004 12.425 1 20.869 137 SER A C 1
ATOM 810 O O . SER A 1 226 ? 10.156 2.022 12.027 1 20.916 137 SER A O 1
ATOM 813 N N . SER A 1 227 ? 10.044 4.232 12.537 1 22.014 138 SER A N 1
ATOM 814 C CA . SER A 1 227 ? 11.437 4.457 12.162 1 24.811 138 SER A CA 1
ATOM 815 C C . SER A 1 227 ? 12.365 3.649 13.07 1 25.365 138 SER A C 1
ATOM 816 O O . SER A 1 227 ? 13.396 3.174 12.616 1 27.158 138 SER A O 1
ATOM 819 N N . ASP A 1 228 ? 12.004 3.456 14.353 1 25.021 139 ASP A N 1
ATOM 820 C CA A ASP A 1 228 ? 12.803 2.616 15.238 0.5 27.171 139 ASP A CA 1
ATOM 821 C CA B ASP A 1 228 ? 12.801 2.616 15.235 0.5 23.882 139 ASP A CA 1
ATOM 822 C C . ASP A 1 228 ? 12.85 1.182 14.708 1 25.532 139 ASP A C 1
ATOM 823 O O . ASP A 1 228 ? 13.907 0.536 14.724 1 24.32 139 ASP A O 1
ATOM 832 N N . TYR A 1 229 ? 11.686 0.654 14.286 1 21.887 140 TYR A N 1
ATOM 833 C CA . TYR A 1 229 ? 11.636 -0.713 13.768 1 22.273 140 TYR A CA 1
ATOM 834 C C . TYR A 1 229 ? 12.53 -0.857 12.523 1 21.85 140 TYR A C 1
ATOM 835 O O . TYR A 1 229 ? 13.279 -1.852 12.383 1 21.318 140 TYR A O 1
ATOM 844 N N . VAL A 1 230 ? 12.402 0.1 11.597 1 23.668 141 VAL A N 1
ATOM 845 C CA . VAL A 1 230 ? 13.158 0.116 10.347 1 24.731 141 VAL A CA 1
ATOM 846 C C . VAL A 1 230 ? 14.669 0.157 10.639 1 26.119 141 VAL A C 1
ATOM 847 O O . VAL A 1 230 ? 15.422 -0.586 10.004 1 24.423 141 VAL A O 1
ATOM 851 N N . SER A 1 231 ? 15.102 0.997 11.603 1 26.584 142 SER A N 1
ATOM 852 C CA . SER A 1 231 ? 16.477 1.053 12.105 1 31.967 142 SER A CA 1
ATOM 853 C C . SER A 1 231 ? 16.932 -0.272 12.713 1 33.342 142 SER A C 1
ATOM 854 O O . SER A 1 231 ? 18.015 -0.771 12.398 1 31.88 142 SER A O 1
ATOM 857 N N . ASN A 1 232 ? 16.087 -0.86 13.567 1 29.069 143 ASN A N 1
ATOM 858 C CA . ASN A 1 232 ? 16.452 -2.121 14.196 1 31.015 143 ASN A CA 1
ATOM 859 C C . ASN A 1 232 ? 16.6 -3.224 13.149 1 29.644 143 ASN A C 1
ATOM 860 O O . ASN A 1 232 ? 17.43 -4.117 13.311 1 26.899 143 ASN A O 1
ATOM 865 N N . ALA A 1 233 ? 15.795 -3.159 12.079 1 25.581 144 ALA A N 1
ATOM 866 C CA . ALA A 1 233 ? 15.824 -4.182 11.046 1 26.984 144 ALA A CA 1
ATOM 867 C C . ALA A 1 233 ? 17.05 -4.011 10.146 1 27.839 144 ALA A C 1
ATOM 868 O O . ALA A 1 233 ? 17.411 -4.932 9.395 1 26.756 144 ALA A O 1
ATOM 870 N N . GLY A 1 234 ? 17.632 -2.807 10.185 1 26.06 145 GLY A N 1
ATOM 871 C CA . GLY A 1 234 ? 18.804 -2.442 9.407 1 26.895 145 GLY A CA 1
ATOM 872 C C . GLY A 1 234 ? 18.481 -2.221 7.93 1 27.403 145 GLY A C 1
ATOM 873 O O . GLY A 1 234 ? 19.391 -2.162 7.108 1 29.172 145 GLY A O 1
ATOM 874 N N . TRP A 1 235 ? 17.192 -2.059 7.594 1 22.942 146 TRP A N 1
ATOM 875 C CA . TRP A 1 235 ? 16.815 -1.785 6.213 1 22.437 146 TRP A CA 1
ATOM 876 C C . TRP A 1 235 ? 17.276 -0.398 5.784 1 24.358 146 TRP A C 1
ATOM 877 O O . TRP A 1 235 ? 17.355 0.51 6.616 1 25.415 146 TRP A O 1
ATOM 888 N N A ASP A 1 236 ? 17.521 -0.235 4.471 0.5 23.495 147 ASP A N 1
ATOM 889 N N B ASP A 1 236 ? 17.512 -0.235 4.476 0.5 24.524 147 ASP A N 1
ATOM 890 C CA A ASP A 1 236 ? 17.821 1.06 3.876 0.5 24.61 147 ASP A CA 1
ATOM 891 C CA B ASP A 1 236 ? 17.842 1.065 3.917 0.5 26.3 147 ASP A CA 1
ATOM 892 C C A ASP A 1 236 ? 16.563 1.927 3.919 0.5 26.413 147 ASP A C 1
ATOM 893 C C B ASP A 1 236 ? 16.579 1.932 3.911 0.5 27.631 147 ASP A C 1
ATOM 894 O O A ASP A 1 236 ? 15.579 1.61 3.254 0.5 26.207 147 ASP A O 1
ATOM 895 O O B ASP A 1 236 ? 15.597 1.607 3.243 0.5 27.442 147 ASP A O 1
ATOM 904 N N . GLU A 1 237 ? 16.638 3.058 4.632 1 27.47 148 GLU A N 1
ATOM 905 C CA . GLU A 1 237 ? 15.486 3.933 4.837 1 27.54 148 GLU A CA 1
ATOM 906 C C . GLU A 1 237 ? 14.87 4.419 3.528 1 25.922 148 GLU A C 1
ATOM 907 O O . GLU A 1 237 ? 13.649 4.511 3.414 1 23.98 148 GLU A O 1
ATOM 913 N N . GLY A 1 238 ? 15.718 4.843 2.589 1 23.06 149 GLY A N 1
ATOM 914 C CA . GLY A 1 238 ? 15.203 5.409 1.356 1 24.581 149 GLY A CA 1
ATOM 915 C C . GLY A 1 238 ? 14.417 4.359 0.564 1 22.931 149 GLY A C 1
ATOM 916 O O . GLY A 1 238 ? 13.332 4.662 0.038 1 23.695 149 GLY A O 1
ATOM 917 N N . LEU A 1 239 ? 14.974 3.145 0.487 1 23.46 150 LEU A N 1
ATOM 918 C CA . LEU A 1 239 ? 14.329 2.085 -0.283 1 25.391 150 LEU A CA 1
ATOM 919 C C . LEU A 1 239 ? 13.044 1.633 0.428 1 20.727 150 LEU A C 1
ATOM 920 O O . LEU A 1 239 ? 12.062 1.336 -0.237 1 20.045 150 LEU A O 1
ATOM 925 N N . VAL A 1 240 ? 13.058 1.587 1.77 1 21.798 151 VAL A N 1
ATOM 926 C CA . VAL A 1 240 ? 11.837 1.271 2.511 1 22.223 151 VAL A CA 1
ATOM 927 C C . VAL A 1 240 ? 10.733 2.265 2.123 1 21.224 151 VAL A C 1
ATOM 928 O O . VAL A 1 240 ? 9.609 1.886 1.791 1 20.911 151 VAL A O 1
ATOM 932 N N . GLU A 1 241 ? 11.048 3.57 2.185 1 19.359 152 GLU A N 1
ATOM 933 C CA . GLU A 1 241 ? 10.072 4.601 1.856 1 21.113 152 GLU A CA 1
ATOM 934 C C . GLU A 1 241 ? 9.561 4.447 0.426 1 20.291 152 GLU A C 1
ATOM 935 O O . GLU A 1 241 ? 8.362 4.512 0.2 1 19.415 152 GLU A O 1
ATOM 941 N N . GLU A 1 242 ? 10.464 4.258 -0.555 1 20.211 153 GLU A N 1
ATOM 942 C CA . GLU A 1 242 ? 10.037 4.069 -1.943 1 21.02 153 GLU A CA 1
ATOM 943 C C . GLU A 1 242 ? 9.151 2.821 -2.095 1 17.659 153 GLU A C 1
ATOM 944 O O . GLU A 1 242 ? 8.199 2.811 -2.89 1 18.4 153 GLU A O 1
ATOM 950 N N . SER A 1 243 ? 9.511 1.769 -1.362 1 19.31 154 SER A N 1
ATOM 951 C CA . SER A 1 243 ? 8.81 0.495 -1.479 1 18.343 154 SER A CA 1
ATOM 952 C C . SER A 1 243 ? 7.382 0.597 -0.9 1 18.381 154 SER A C 1
ATOM 953 O O . SER A 1 243 ? 6.417 0.107 -1.503 1 18.4 154 SER A O 1
ATOM 956 N N . TYR A 1 244 ? 7.238 1.239 0.261 1 17.999 155 TYR A N 1
ATOM 957 C CA . TYR A 1 244 ? 5.916 1.554 0.78 1 17.916 155 TYR A CA 1
ATOM 958 C C . TYR A 1 244 ? 5.133 2.371 -0.24 1 17.435 155 TYR A C 1
ATOM 959 O O . TYR A 1 244 ? 3.975 2.063 -0.522 1 17.107 155 TYR A O 1
ATOM 968 N N . GLU A 1 245 ? 5.761 3.439 -0.789 1 18.036 156 GLU A N 1
ATOM 969 C CA . GLU A 1 245 ? 5.025 4.284 -1.724 1 18.798 156 GLU A CA 1
ATOM 970 C C . GLU A 1 245 ? 4.53 3.508 -2.933 1 17.658 156 GLU A C 1
ATOM 971 O O . GLU A 1 245 ? 3.434 3.766 -3.437 1 19.067 156 GLU A O 1
ATOM 977 N N . TRP A 1 246 ? 5.356 2.572 -3.392 1 19.59 157 TRP A N 1
ATOM 978 C CA . TRP A 1 246 ? 5.059 1.805 -4.592 1 18.143 157 TRP A CA 1
ATOM 979 C C . TRP A 1 246 ? 3.847 0.906 -4.334 1 18.027 157 TRP A C 1
ATOM 980 O O . TRP A 1 246 ? 2.978 0.76 -5.197 1 18.69 157 TRP A O 1
ATOM 991 N N . VAL A 1 247 ? 3.787 0.312 -3.124 1 17.697 158 VAL A N 1
ATOM 992 C CA . VAL A 1 247 ? 2.618 -0.491 -2.746 1 17.297 158 VAL A CA 1
ATOM 993 C C . VAL A 1 247 ? 1.391 0.41 -2.586 1 16.907 158 VAL A C 1
ATOM 994 O O . VAL A 1 247 ? 0.292 0.074 -3.036 1 19.238 158 VAL A O 1
ATOM 998 N N . GLU A 1 248 ? 1.586 1.532 -1.884 1 16.881 159 GLU A N 1
ATOM 999 C CA . GLU A 1 248 ? 0.459 2.385 -1.519 1 18.859 159 GLU A CA 1
ATOM 1000 C C . GLU A 1 248 ? -0.266 2.943 -2.737 1 18.75 159 GLU A C 1
ATOM 1001 O O . GLU A 1 248 ? -1.48 3.115 -2.697 1 20.651 159 GLU A O 1
ATOM 1007 N N . LYS A 1 249 ? 0.487 3.283 -3.792 1 21.404 160 LYS A N 1
ATOM 1008 C CA . LYS A 1 249 ? -0.141 3.896 -4.954 1 20.614 160 LYS A CA 1
ATOM 1009 C C . LYS A 1 249 ? -1.041 2.885 -5.654 1 20.966 160 LYS A C 1
ATOM 1010 O O . LYS A 1 249 ? -1.941 3.281 -6.369 1 22.643 160 LYS A O 1
ATOM 1016 N N . GLN A 1 250 ? -0.842 1.576 -5.386 1 18.007 161 GLN A N 1
ATOM 1017 C CA . GLN A 1 250 ? -1.683 0.545 -5.96 1 20.367 161 GLN A CA 1
ATOM 1018 C C . GLN A 1 250 ? -2.81 0.141 -5.013 1 20.756 161 GLN A C 1
ATOM 1019 O O . GLN A 1 250 ? -3.933 -0.018 -5.461 1 21.711 161 GLN A O 1
ATOM 1025 N N . ASN A 1 251 ? -2.5 -0.077 -3.717 1 19.975 162 ASN A N 1
ATOM 1026 C CA . ASN A 1 251 ? -3.381 -0.863 -2.85 1 21.334 162 ASN A CA 1
ATOM 1027 C C . ASN A 1 251 ? -3.841 -0.105 -1.592 1 21.652 162 ASN A C 1
ATOM 1028 O O . ASN A 1 251 ? -4.681 -0.631 -0.862 1 23.545 162 ASN A O 1
ATOM 1033 N N . ALA A 1 252 ? -3.325 1.106 -1.316 1 19.033 163 ALA A N 1
ATOM 1034 C CA . ALA A 1 252 ? -3.684 1.775 -0.054 1 17.88 163 ALA A CA 1
ATOM 1035 C C . ALA A 1 252 ? -4.584 2.97 -0.318 1 19.958 163 ALA A C 1
ATOM 1036 O O . ALA A 1 252 ? -4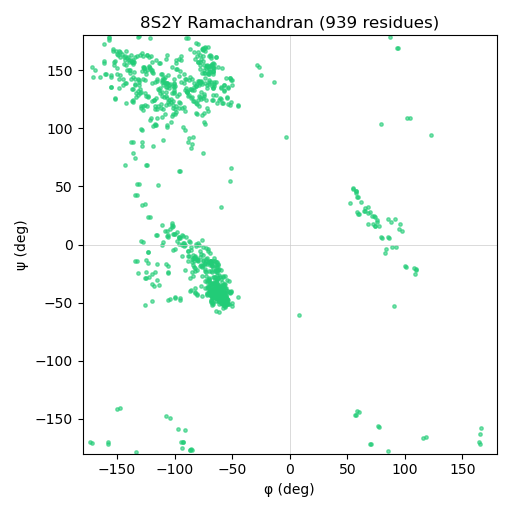.368 3.691 -1.308 1 18.393 163 ALA A O 1
ATOM 1038 N N . PHE A 1 253 ? -5.558 3.177 0.578 1 19.399 164 PHE A N 1
ATOM 1039 C CA . PHE A 1 253 ? -6.573 4.207 0.38 1 20.653 164 PHE A CA 1
ATOM 1040 C C . PHE A 1 253 ? -6.756 5.01 1.664 1 23.436 164 PHE A C 1
ATOM 1041 O O . PHE A 1 253 ? -7.003 4.433 2.729 1 20.399 164 PHE A O 1
ATOM 1049 N N . LYS A 1 254 ? -6.65 6.347 1.521 1 19.691 165 LYS A N 1
ATOM 1050 C CA . LYS A 1 254 ? -6.923 7.274 2.61 1 21.123 165 LYS A CA 1
ATOM 1051 C C . LYS A 1 254 ? -8.434 7.412 2.72 1 21.872 165 LYS A C 1
ATOM 1052 O O . LYS A 1 254 ? -9.105 7.628 1.709 1 20.446 165 LYS A O 1
ATOM 1058 N N . PRO A 1 255 ? -9.049 7.23 3.916 1 22.254 166 PRO A N 1
ATOM 1059 C CA . PRO A 1 255 ? -10.509 7.311 4.022 1 22.001 166 PRO A CA 1
ATOM 1060 C C . PRO A 1 255 ? -10.959 8.742 3.712 1 24.981 166 PRO A C 1
ATOM 1061 O O . PRO A 1 255 ? -10.352 9.697 4.188 1 25.415 166 PRO A O 1
ATOM 1065 N N . GLN A 1 256 ? -12.034 8.868 2.923 1 26.327 167 GLN A N 1
ATOM 1066 C CA . GLN A 1 256 ? -12.603 10.163 2.594 1 33.072 167 GLN A CA 1
ATOM 1067 C C . GLN A 1 256 ? -13.415 10.69 3.769 1 34.914 167 GLN A C 1
ATOM 1068 O O . GLN A 1 256 ? -13.434 11.894 4.019 1 32.548 167 GLN A O 1
ATOM 1074 N N . HIS A 1 257 ? -14.084 9.772 4.487 1 31.857 168 HIS A N 1
ATOM 1075 C CA . HIS A 1 257 ? -14.97 10.129 5.586 1 35.759 168 HIS A CA 1
ATOM 1076 C C . HIS A 1 257 ? -14.823 9.072 6.688 1 28.174 168 HIS A C 1
ATOM 1077 O O . HIS A 1 257 ? -14.779 7.875 6.386 1 26.141 168 HIS A O 1
ATOM 1084 N N . LEU A 1 258 ? -14.803 9.518 7.954 1 24.397 169 LEU A N 1
ATOM 1085 C CA . LEU A 1 258 ? -14.893 8.584 9.075 1 23.529 169 LEU A CA 1
ATOM 1086 C C . LEU A 1 258 ? -16.332 8.106 9.259 1 23.384 169 LEU A C 1
ATOM 1087 O O . LEU A 1 258 ? -17.271 8.899 9.232 1 20.914 169 LEU A O 1
ATOM 1092 N N . SER A 1 259 ? -16.497 6.816 9.565 1 22.843 170 SER A N 1
ATOM 1093 C CA . SER A 1 259 ? -17.788 6.34 10.051 1 24.168 170 SER A CA 1
ATOM 1094 C C . SER A 1 259 ? -18.119 7.004 11.399 1 23.035 170 SER A C 1
ATOM 1095 O O . SER A 1 259 ? -17.235 7.5 12.094 1 21.169 170 SER A O 1
ATOM 1098 N N . PRO A 1 260 ? -19.406 6.999 11.815 1 24.682 171 PRO A N 1
ATOM 1099 C CA . PRO A 1 260 ? -19.789 7.432 13.161 1 24.532 171 PRO A CA 1
ATOM 1100 C C . PRO A 1 260 ? -19.062 6.667 14.272 1 22.455 171 PRO A C 1
ATOM 1101 O O . PRO A 1 260 ? -18.747 7.252 15.297 1 21.526 171 PRO A O 1
ATOM 1105 N N . TRP A 1 261 ? -18.785 5.379 14.043 1 18.658 172 TRP A N 1
ATOM 1106 C CA . TRP A 1 261 ? -18.066 4.535 14.993 1 18.696 172 TRP A CA 1
ATOM 1107 C C . TRP A 1 261 ? -16.616 5.013 15.097 1 18.749 172 TRP A C 1
ATOM 1108 O O . TRP A 1 261 ? -16.119 5.246 16.191 1 18.297 172 TRP A O 1
ATOM 1119 N N . SER A 1 262 ? -15.929 5.146 13.95 1 18.391 173 SER A N 1
ATOM 1120 C CA . SER A 1 262 ? -14.564 5.663 13.931 1 17.162 173 SER A CA 1
ATOM 1121 C C . SER A 1 262 ? -14.443 7.028 14.609 1 19.392 173 SER A C 1
ATOM 1122 O O . SER A 1 262 ? -13.489 7.268 15.362 1 19.933 173 SER A O 1
ATOM 1125 N N . SER A 1 263 ? -15.388 7.95 14.302 1 19.368 174 SER A N 1
ATOM 1126 C CA . SER A 1 263 ? -15.372 9.292 14.876 1 19.745 174 SER A CA 1
ATOM 1127 C C . SER A 1 263 ? -15.417 9.219 16.398 1 18.105 174 SER A C 1
ATOM 1128 O O . SER A 1 263 ? -14.682 9.919 17.079 1 19.428 174 SER A O 1
ATOM 1131 N N . ALA A 1 264 ? -16.29 8.36 16.922 1 19.067 175 ALA A N 1
ATOM 1132 C CA . ALA A 1 264 ? -16.433 8.266 18.374 1 20.802 175 ALA A CA 1
ATOM 1133 C C . ALA A 1 264 ? -15.164 7.675 18.993 1 18.013 175 ALA A C 1
ATOM 1134 O O . ALA A 1 264 ? -14.736 8.093 20.06 1 18.451 175 ALA A O 1
ATOM 1136 N N . ILE A 1 265 ? -14.609 6.629 18.367 1 17.193 176 ILE A N 1
ATOM 1137 C CA . ILE A 1 265 ? -13.409 5.996 18.905 1 18.278 176 ILE A CA 1
ATOM 1138 C C . ILE A 1 265 ? -12.238 6.988 18.874 1 17.661 176 ILE A C 1
ATOM 1139 O O . ILE A 1 265 ? -11.531 7.12 19.856 1 17.379 176 ILE A O 1
ATOM 1144 N N . ARG A 1 266 ? -12.052 7.69 17.741 1 18.535 177 ARG A N 1
ATOM 1145 C CA . ARG A 1 266 ? -11.009 8.715 17.675 1 18.658 177 ARG A CA 1
ATOM 1146 C C . ARG A 1 266 ? -11.201 9.787 18.758 1 17.443 177 ARG A C 1
ATOM 1147 O O . ARG A 1 266 ? -10.251 10.12 19.495 1 18.174 177 ARG A O 1
ATOM 1155 N N . ASP A 1 267 ? -12.412 10.364 18.829 1 19.257 178 ASP A N 1
ATOM 1156 C CA . ASP A 1 267 ? -12.686 11.406 19.816 1 21.24 178 ASP A CA 1
ATOM 1157 C C . ASP A 1 267 ? -12.429 10.875 21.214 1 21.097 178 ASP A C 1
ATOM 1158 O O . ASP A 1 267 ? -11.865 11.6 22.022 1 20.444 178 ASP A O 1
ATOM 1163 N N . GLY A 1 268 ? -12.892 9.638 21.479 1 18.94 179 GLY A N 1
ATOM 1164 C CA . GLY A 1 268 ? -12.73 9.048 22.799 1 19.337 179 GLY A CA 1
ATOM 1165 C C . GLY A 1 268 ? -11.255 8.784 23.125 1 18.784 179 GLY A C 1
ATOM 1166 O O . GLY A 1 268 ? -10.855 9.008 24.255 1 19.915 179 GLY A O 1
ATOM 1167 N N . LEU A 1 269 ? -10.454 8.257 22.167 1 18.219 180 LEU A N 1
ATOM 1168 C CA . LEU A 1 269 ? -9.044 7.988 22.469 1 18.836 180 LEU A CA 1
ATOM 1169 C C . LEU A 1 269 ? -8.329 9.29 22.861 1 19.046 180 LEU A C 1
ATOM 1170 O O . LEU A 1 269 ? -7.495 9.289 23.775 1 20.075 180 LEU A O 1
ATOM 1175 N N . VAL A 1 270 ? -8.663 10.388 22.163 1 19.438 181 VAL A N 1
ATOM 1176 C CA . VAL A 1 270 ? -8.114 11.707 22.465 1 20.856 181 VAL A CA 1
ATOM 1177 C C . VAL A 1 270 ? -8.567 12.128 23.864 1 21.07 181 VAL A C 1
ATOM 1178 O O . VAL A 1 270 ? -7.751 12.523 24.686 1 21.938 181 VAL A O 1
ATOM 1182 N N . GLU A 1 271 ? -9.862 11.999 24.161 1 21.227 182 GLU A N 1
ATOM 1183 C CA . GLU A 1 271 ? -10.366 12.364 25.486 1 24.803 182 GLU A CA 1
ATOM 1184 C C . GLU A 1 271 ? -9.748 11.493 26.575 1 25.799 182 GLU A C 1
ATOM 1185 O O . GLU A 1 271 ? -9.568 11.981 27.69 1 26.601 182 GLU A O 1
ATOM 1191 N N . ALA A 1 272 ? -9.392 10.236 26.243 1 24.901 183 ALA A N 1
ATOM 1192 C CA . ALA A 1 272 ? -8.796 9.322 27.212 1 23.247 183 ALA A CA 1
ATOM 1193 C C . ALA A 1 272 ? -7.293 9.575 27.374 1 23.166 183 ALA A C 1
ATOM 1194 O O . ALA A 1 272 ? -6.629 8.872 28.14 1 24.74 183 ALA A O 1
ATOM 1196 N N . GLY A 1 273 ? -6.745 10.535 26.628 1 21.755 184 GLY A N 1
ATOM 1197 C CA . GLY A 1 273 ? -5.351 10.934 26.816 1 22.157 184 GLY A CA 1
ATOM 1198 C C . GLY A 1 273 ? -4.359 10.052 26.031 1 21.064 184 GLY A C 1
ATOM 1199 O O . GLY A 1 273 ? -3.163 10.052 26.315 1 21.219 184 GLY A O 1
ATOM 1200 N N . VAL A 1 274 ? -4.827 9.374 24.971 1 20.043 185 VAL A N 1
ATOM 1201 C CA . VAL A 1 274 ? -3.924 8.64 24.075 1 19.304 185 VAL A CA 1
ATOM 1202 C C . VAL A 1 274 ? -3.422 9.658 23.052 1 18.171 185 VAL A C 1
ATOM 1203 O O . VAL A 1 274 ? -4.009 9.844 21.983 1 20.306 185 VAL A O 1
ATOM 1207 N N . LEU A 1 275 ? -2.354 10.353 23.432 1 19.955 186 LEU A N 1
ATOM 1208 C CA . LEU A 1 275 ? -1.958 11.599 22.753 1 20.464 186 LEU A CA 1
ATOM 1209 C C . LEU A 1 275 ? -0.526 11.463 22.262 1 20.43 186 LEU A C 1
ATOM 1210 O O . LEU A 1 275 ? 0.201 10.596 22.721 1 19.542 186 LEU A O 1
ATOM 1215 N N . PRO A 1 276 ? -0.046 12.308 21.321 1 20.954 187 PRO A N 1
ATOM 1216 C CA . PRO A 1 276 ? -0.864 13.347 20.678 1 19.776 187 PRO A CA 1
ATOM 1217 C C . PRO A 1 276 ? -1.848 12.756 19.68 1 20.428 187 PRO A C 1
ATOM 1218 O O . PRO A 1 276 ? -1.794 11.557 19.347 1 20.292 187 PRO A O 1
ATOM 1222 N N . TYR A 1 277 ? -2.762 13.627 19.226 1 19.222 188 TYR A N 1
ATOM 1223 C CA . TYR A 1 277 ? -3.604 13.324 18.082 1 20.505 188 TYR A CA 1
ATOM 1224 C C . TYR A 1 277 ? -2.825 13.645 16.813 1 19.936 188 TYR A C 1
ATOM 1225 O O . TYR A 1 277 ? -2.397 14.802 16.604 1 19.903 188 TYR A O 1
ATOM 1234 N N . ASN A 1 278 ? -2.675 12.631 15.938 1 16.294 189 ASN A N 1
ATOM 1235 C CA . ASN A 1 278 ? -1.817 12.767 14.765 1 17.622 189 ASN A CA 1
ATOM 1236 C C . ASN A 1 278 ? -2.607 12.921 13.464 1 18.044 189 ASN A C 1
ATOM 1237 O O . ASN A 1 278 ? -2.023 12.895 12.381 1 19.039 189 ASN A O 1
ATOM 1242 N N . GLY A 1 279 ? -3.93 13.079 13.555 1 18.622 190 GLY A N 1
ATOM 1243 C CA . GLY A 1 279 ? -4.78 13.12 12.371 1 19.061 190 GLY A CA 1
ATOM 1244 C C . GLY A 1 279 ? -4.619 11.844 11.551 1 19.374 190 GLY A C 1
ATOM 1245 O O . GLY A 1 279 ? -4.38 10.777 12.11 1 19.683 190 GLY A O 1
ATOM 1246 N N . TYR A 1 280 ? -4.728 11.976 10.231 1 17.803 191 TYR A N 1
ATOM 1247 C CA . TYR A 1 280 ? -4.43 10.904 9.288 1 18.38 191 TYR A CA 1
ATOM 1248 C C . TYR A 1 280 ? -2.942 10.862 8.971 1 17.533 191 TYR A C 1
ATOM 1249 O O . TYR A 1 280 ? -2.34 11.862 8.538 1 18.91 191 TYR A O 1
ATOM 1258 N N . THR A 1 281 ? -2.334 9.678 9.147 1 19.26 192 THR A N 1
ATOM 1259 C CA . THR A 1 281 ? -0.957 9.464 8.712 1 17.652 192 THR A CA 1
ATOM 1260 C C . THR A 1 281 ? -0.705 7.962 8.556 1 18.527 192 THR A C 1
ATOM 1261 O O . THR A 1 281 ? -1.265 7.172 9.307 1 16.682 192 THR A O 1
ATOM 1265 N N . LEU A 1 282 ? 0.156 7.601 7.585 1 20.257 193 LEU A N 1
ATOM 1266 C CA . LEU A 1 282 ? 0.57 6.21 7.39 1 18.8 193 LEU A CA 1
ATOM 1267 C C . LEU A 1 282 ? 1.574 5.797 8.46 1 18.887 193 LEU A C 1
ATOM 1268 O O . LEU A 1 282 ? 1.817 4.59 8.645 1 17.927 193 LEU A O 1
ATOM 1273 N N . ASP A 1 283 ? 2.173 6.798 9.131 1 18.031 194 ASP A N 1
ATOM 1274 C CA . ASP A 1 283 ? 3.329 6.538 9.979 1 20.115 194 ASP A CA 1
ATOM 1275 C C . ASP A 1 283 ? 2.937 5.967 11.346 1 18.28 194 ASP A C 1
ATOM 1276 O O . ASP A 1 283 ? 1.85 6.224 11.846 1 18.612 194 ASP A O 1
ATOM 1281 N N . HIS A 1 284 ? 3.896 5.268 11.971 1 17.626 195 HIS A N 1
ATOM 1282 C CA . HIS A 1 284 ? 3.727 4.731 13.315 1 18.211 195 HIS A CA 1
ATOM 1283 C C . HIS A 1 284 ? 4.215 5.762 14.333 1 19.604 195 HIS A C 1
ATOM 1284 O O . HIS A 1 284 ? 5.408 5.882 14.584 1 20.963 195 HIS A O 1
ATOM 1291 N N . LEU A 1 285 ? 3.273 6.518 14.918 1 20.087 196 LEU A N 1
ATOM 1292 C CA . LEU A 1 285 ? 3.601 7.579 15.875 1 21.342 196 LEU A CA 1
ATOM 1293 C C . LEU A 1 285 ? 2.806 7.301 17.139 1 21.82 196 LEU A C 1
ATOM 1294 O O . LEU A 1 285 ? 1.622 6.928 17.046 1 23.033 196 LEU A O 1
ATOM 1299 N N . ASP A 1 286 ? 3.43 7.546 18.294 1 22.774 197 ASP A N 1
ATOM 1300 C CA . ASP A 1 286 ? 2.688 7.435 19.549 1 24.055 197 ASP A CA 1
ATOM 1301 C C . ASP A 1 286 ? 1.484 8.377 19.487 1 20.079 197 ASP A C 1
ATOM 1302 O O . ASP A 1 286 ? 1.593 9.49 18.966 1 20.146 197 ASP A O 1
ATOM 1307 N N . GLY A 1 287 ? 0.334 7.886 19.955 1 16.446 198 GLY A N 1
ATOM 1308 C CA . GLY A 1 287 ? -0.86 8.709 20.006 1 17.457 198 GLY A CA 1
ATOM 1309 C C . GLY A 1 287 ? -1.966 8.129 19.138 1 17.913 198 GLY A C 1
ATOM 1310 O O . GLY A 1 287 ? -1.91 6.974 18.733 1 19.884 198 GLY A O 1
ATOM 1311 N N . THR A 1 288 ? -2.993 8.941 18.874 1 17.11 199 THR A N 1
ATOM 1312 C CA . THR A 1 288 ? -4.186 8.463 18.17 1 16.137 199 THR A CA 1
ATOM 1313 C C . THR A 1 288 ? -4.08 8.896 16.716 1 16.084 199 THR A C 1
ATOM 1314 O O . THR A 1 288 ? -3.699 10.051 16.451 1 15.85 199 THR A O 1
ATOM 1318 N N . LYS A 1 289 ? -4.467 7.996 15.788 1 15.847 200 LYS A N 1
ATOM 1319 C CA . LYS A 1 289 ? -4.479 8.434 14.39 1 17.782 200 LYS A CA 1
ATOM 1320 C C . LYS A 1 289 ? -5.568 7.712 13.599 1 17.925 200 LYS A C 1
ATOM 1321 O O . LYS A 1 289 ? -6.141 6.699 14.03 1 18.07 200 LYS A O 1
ATOM 1327 N N . ILE A 1 290 ? -5.868 8.304 12.435 1 16.967 201 ILE A N 1
ATOM 1328 C CA . ILE A 1 290 ? -6.575 7.649 11.349 1 16.468 201 ILE A CA 1
ATOM 1329 C C . ILE A 1 290 ? -5.467 7.047 10.48 1 18.084 201 ILE A C 1
ATOM 1330 O O . ILE A 1 290 ? -4.428 7.71 10.316 1 16.935 201 ILE A O 1
ATOM 1335 N N . SER A 1 291 ? -5.689 5.844 9.918 1 17.347 202 SER A N 1
ATOM 1336 C CA . SER A 1 291 ? -4.76 5.29 8.936 1 16.801 202 SER A CA 1
ATOM 1337 C C . SER A 1 291 ? -5.5 4.777 7.698 1 18.723 202 SER A C 1
ATOM 1338 O O . SER A 1 291 ? -6.73 4.854 7.6 1 17.008 202 SER A O 1
ATOM 1341 N N . ALA A 1 292 ? -4.717 4.273 6.726 1 17.374 203 ALA A N 1
ATOM 1342 C CA . ALA A 1 292 ? -5.237 3.799 5.456 1 17.58 203 ALA A CA 1
ATOM 1343 C C . ALA A 1 292 ? -5.819 2.382 5.601 1 18.939 203 ALA A C 1
ATOM 1344 O O . ALA A 1 292 ? -5.652 1.716 6.635 1 17.317 203 ALA A O 1
ATOM 1346 N N . SER A 1 293 ? -6.455 1.933 4.511 1 18.424 204 SER A N 1
ATOM 1347 C CA . SER A 1 293 ? -7.013 0.598 4.356 1 17.868 204 SER A CA 1
ATOM 1348 C C . SER A 1 293 ? -6.702 0.135 2.929 1 19.957 204 SER A C 1
ATOM 1349 O O . SER A 1 293 ? -6.534 0.978 2.024 1 20.448 204 SER A O 1
ATOM 1352 N N . ILE A 1 294 ? -6.724 -1.195 2.713 1 16.583 205 ILE A N 1
ATOM 1353 C CA . ILE A 1 294 ? -6.707 -1.758 1.361 1 17.147 205 ILE A CA 1
ATOM 1354 C C . ILE A 1 294 ? -8.135 -1.863 0.822 1 17.03 205 ILE A C 1
ATOM 1355 O O . ILE A 1 294 ? -8.331 -2.365 -0.281 1 18.602 205 ILE A O 1
ATOM 1360 N N . PHE A 1 295 ? -9.123 -1.391 1.595 1 19.149 206 PHE A N 1
ATOM 1361 C CA . PHE A 1 295 ? -10.477 -1.235 1.082 1 20.626 206 PHE A CA 1
ATOM 1362 C C . PHE A 1 295 ? -10.615 0.164 0.466 1 23.153 206 PHE A C 1
ATOM 1363 O O . PHE A 1 295 ? -10.252 1.173 1.086 1 22.813 206 PHE A O 1
ATOM 1371 N N . ASP A 1 296 ? -11.154 0.219 -0.759 1 25.039 207 ASP A N 1
ATOM 1372 C CA . ASP A 1 296 ? -11.318 1.5 -1.444 1 23.411 207 ASP A CA 1
ATOM 1373 C C . ASP A 1 296 ? -12.644 2.164 -1.055 1 25.542 207 ASP A C 1
ATOM 1374 O O . ASP A 1 296 ? -13.412 1.649 -0.237 1 24.942 207 ASP A O 1
ATOM 1379 N N . SER A 1 297 ? -12.94 3.315 -1.674 1 25.175 208 SER A N 1
ATOM 1380 C CA . SER A 1 297 ? -14.084 4.13 -1.28 1 28.999 208 SER A CA 1
ATOM 1381 C C . SER A 1 297 ? -15.412 3.484 -1.692 1 32.298 208 SER A C 1
ATOM 1382 O O . SER A 1 297 ? -16.458 3.884 -1.199 1 31.658 208 SER A O 1
ATOM 1385 N N . LYS A 1 298 ? -15.366 2.439 -2.534 1 29.519 209 LYS A N 1
ATOM 1386 C CA . LYS A 1 298 ? -16.53 1.654 -2.945 1 32.588 209 LYS A CA 1
ATOM 1387 C C . LYS A 1 298 ? -16.664 0.384 -2.087 1 29.962 209 LYS A C 1
ATOM 1388 O O . LYS A 1 298 ? -17.514 -0.472 -2.332 1 30.314 209 LYS A O 1
ATOM 1394 N N . GLY A 1 299 ? -15.827 0.248 -1.056 1 25.91 210 GLY A N 1
ATOM 1395 C CA . GLY A 1 299 ? -15.903 -0.905 -0.163 1 22.126 210 GLY A CA 1
ATOM 1396 C C . GLY A 1 299 ? -15.358 -2.188 -0.797 1 21.557 210 GLY A C 1
ATOM 1397 O O . GLY A 1 299 ? -15.755 -3.273 -0.38 1 23.989 210 GLY A O 1
ATOM 1398 N N . LYS A 1 300 ? -14.472 -2.05 -1.791 1 22.95 211 LYS A N 1
ATOM 1399 C CA . LYS A 1 300 ? -13.827 -3.161 -2.488 1 22.255 211 LYS A CA 1
ATOM 1400 C C . LYS A 1 300 ? -12.365 -3.333 -2.037 1 20.208 211 LYS A C 1
ATOM 1401 O O . LYS A 1 300 ? -11.601 -2.37 -1.929 1 19.965 211 LYS A O 1
ATOM 1407 N N . ARG A 1 301 ? -11.979 -4.592 -1.826 1 20.736 212 ARG A N 1
ATOM 1408 C CA . ARG A 1 301 ? -10.654 -4.977 -1.336 1 19.914 212 ARG A CA 1
ATOM 1409 C C . ARG A 1 301 ? -9.662 -5.034 -2.493 1 20.277 212 ARG A C 1
ATOM 1410 O O . ARG A 1 301 ? -9.935 -5.654 -3.523 1 22.247 212 ARG A O 1
ATOM 1418 N N . HIS A 1 302 ? -8.486 -4.432 -2.284 1 19.405 213 HIS A N 1
ATOM 1419 C CA . HIS A 1 302 ? -7.336 -4.526 -3.173 1 20.612 213 HIS A CA 1
ATOM 1420 C C . HIS A 1 302 ? -6.295 -5.435 -2.51 1 19.094 213 HIS A C 1
ATOM 1421 O O . HIS A 1 302 ? -5.579 -4.955 -1.638 1 18.622 213 HIS A O 1
ATOM 1428 N N . THR A 1 303 ? -6.22 -6.714 -2.95 1 17.397 214 THR A N 1
ATOM 1429 C CA . THR A 1 303 ? -5.307 -7.712 -2.398 1 17.583 214 THR A CA 1
ATOM 1430 C C . THR A 1 303 ? -3.932 -7.55 -3.044 1 19.293 214 THR A C 1
ATOM 1431 O O . THR A 1 303 ? -3.808 -6.877 -4.079 1 19.006 214 THR A O 1
ATOM 1435 N N . ALA A 1 304 ? -2.924 -8.197 -2.433 1 18.709 215 ALA A N 1
ATOM 1436 C CA . ALA A 1 304 ? -1.552 -8.165 -2.905 1 19.321 215 ALA A CA 1
ATOM 1437 C C . ALA A 1 304 ? -1.454 -8.788 -4.306 1 18.627 215 ALA A C 1
ATOM 1438 O O . ALA A 1 304 ? -0.489 -8.529 -5 1 19.838 215 ALA A O 1
ATOM 1440 N N . ALA A 1 305 ? -2.464 -9.563 -4.738 1 18.998 216 ALA A N 1
ATOM 1441 C CA . ALA A 1 305 ? -2.43 -10.149 -6.075 1 18.954 216 ALA A CA 1
ATOM 1442 C C . ALA A 1 305 ? -2.491 -9.029 -7.115 1 20.304 216 ALA A C 1
ATOM 1443 O O . ALA A 1 305 ? -1.969 -9.177 -8.209 1 19.676 216 ALA A O 1
ATOM 1445 N N . ASP A 1 306 ? -3.112 -7.887 -6.777 1 18.607 217 ASP A N 1
ATOM 1446 C CA . ASP A 1 306 ? -3.119 -6.755 -7.685 1 21.634 217 ASP A CA 1
ATOM 1447 C C . ASP A 1 306 ? -1.707 -6.218 -7.917 1 21.628 217 ASP A C 1
ATOM 1448 O O . ASP A 1 306 ? -1.456 -5.595 -8.951 1 21.741 217 ASP A O 1
ATOM 1453 N N . LEU A 1 307 ? -0.779 -6.503 -6.992 1 20.011 218 LEU A N 1
ATOM 1454 C CA . LEU A 1 307 ? 0.599 -6.055 -7.161 1 19.877 218 LEU A CA 1
ATOM 1455 C C . LEU A 1 307 ? 1.286 -6.81 -8.311 1 24.719 218 LEU A C 1
ATOM 1456 O O . LEU A 1 307 ? 2.391 -6.421 -8.7 1 24.499 218 LEU A O 1
ATOM 1461 N N . LEU A 1 308 ? 0.611 -7.838 -8.864 1 22.148 219 LEU A N 1
ATOM 1462 C CA . LEU A 1 308 ? 1.106 -8.535 -10.056 1 21.868 219 LEU A CA 1
ATOM 1463 C C . LEU A 1 308 ? 0.866 -7.719 -11.333 1 24.963 219 LEU A C 1
ATOM 1464 O O . LEU A 1 308 ? 1.386 -8.064 -12.394 1 24.84 219 LEU A O 1
ATOM 1469 N N . LYS A 1 309 ? 0.127 -6.615 -11.232 1 24.982 220 LYS A N 1
ATOM 1470 C CA . LYS A 1 309 ? -0.213 -5.792 -12.386 1 29.231 220 LYS A CA 1
ATOM 1471 C C . LYS A 1 309 ? 1.04 -5.288 -13.09 1 28.282 220 LYS A C 1
ATOM 1472 O O . LYS A 1 309 ? 1.034 -5.187 -14.304 1 30.521 220 LYS A O 1
ATOM 1478 N N . SER A 1 310 ? 2.11 -4.968 -12.354 1 25.882 221 SER A N 1
ATOM 1479 C CA . SER A 1 310 ? 3.289 -4.454 -13.027 1 29.825 221 SER A CA 1
ATOM 1480 C C . SER A 1 310 ? 4.317 -5.552 -13.326 1 30.152 221 SER A C 1
ATOM 1481 O O . SER A 1 310 ? 5.398 -5.239 -13.805 1 31.776 221 SER A O 1
ATOM 1484 N N . ALA A 1 311 ? 4.006 -6.828 -13.057 1 24.914 222 ALA A N 1
ATOM 1485 C CA . ALA A 1 311 ? 4.886 -7.909 -13.476 1 23.649 222 ALA A CA 1
ATOM 1486 C C . ALA A 1 311 ? 5.066 -7.868 -14.994 1 24.632 222 ALA A C 1
ATOM 1487 O O . ALA A 1 311 ? 4.158 -7.45 -15.706 1 25.871 222 ALA A O 1
ATOM 1489 N N . ASN A 1 312 ? 6.207 -8.359 -15.484 1 24.144 223 ASN A N 1
ATOM 1490 C CA . ASN A 1 312 ? 6.363 -8.571 -16.923 1 25.425 223 ASN A CA 1
ATOM 1491 C C . ASN A 1 312 ? 5.684 -9.879 -17.324 1 24.163 223 ASN A C 1
ATOM 1492 O O . ASN A 1 312 ? 6.148 -10.955 -16.929 1 25.194 223 ASN A O 1
ATOM 1497 N N . PRO A 1 313 ? 4.579 -9.841 -18.109 1 23.908 224 PRO A N 1
ATOM 1498 C CA . PRO A 1 313 ? 3.832 -11.051 -18.451 1 28.033 224 PRO A CA 1
ATOM 1499 C C . PRO A 1 313 ? 4.569 -12.088 -19.303 1 28.384 224 PRO A C 1
ATOM 1500 O O . PRO A 1 313 ? 4.117 -13.22 -19.383 1 31.208 224 PRO A O 1
ATOM 1504 N N . ASP A 1 314 ? 5.709 -11.708 -19.915 1 25.791 225 ASP A N 1
ATOM 1505 C CA . ASP A 1 314 ? 6.503 -12.652 -20.672 1 27.052 225 ASP A CA 1
ATOM 1506 C C . ASP A 1 314 ? 7.451 -13.418 -19.753 1 28.228 225 ASP A C 1
ATOM 1507 O O . ASP A 1 314 ? 8.072 -14.385 -20.185 1 28.204 225 ASP A O 1
ATOM 1512 N N . ASN A 1 315 ? 7.617 -12.961 -18.501 1 22.632 226 ASN A N 1
ATOM 1513 C CA . ASN A 1 315 ? 8.664 -13.509 -17.648 1 22.942 226 ASN A CA 1
ATOM 1514 C C . ASN A 1 315 ? 8.075 -14.238 -16.423 1 23.927 226 ASN A C 1
ATOM 1515 O O . ASN A 1 315 ? 8.751 -15.033 -15.792 1 29.021 226 ASN A O 1
ATOM 1520 N N . ILE A 1 316 ? 6.799 -13.989 -16.101 1 22.926 227 ILE A N 1
ATOM 1521 C CA . ILE A 1 316 ? 6.252 -14.569 -14.881 1 21.087 227 ILE A CA 1
ATOM 1522 C C . ILE A 1 316 ? 5.224 -15.637 -15.216 1 22.078 227 ILE A C 1
ATOM 1523 O O . ILE A 1 316 ? 4.507 -15.527 -16.193 1 21.592 227 ILE A O 1
ATOM 1528 N N . VAL A 1 317 ? 5.167 -16.661 -14.36 1 20.516 228 VAL A N 1
ATOM 1529 C CA . VAL A 1 317 ? 4.131 -17.684 -14.42 1 21.085 228 VAL A CA 1
ATOM 1530 C C . VAL A 1 317 ? 3.596 -17.786 -12.987 1 18.31 228 VAL A C 1
ATOM 1531 O O . VAL A 1 317 ? 4.373 -17.893 -12.035 1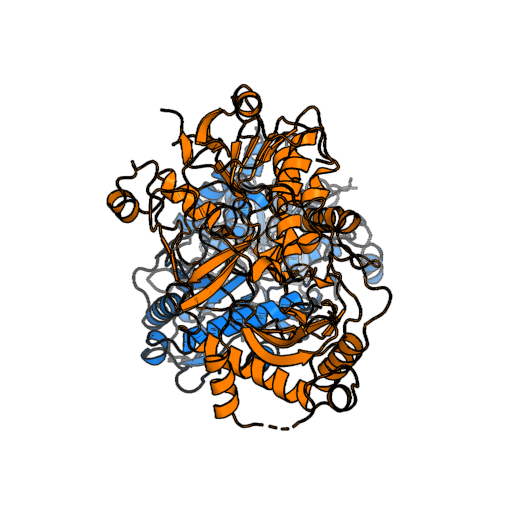 18.019 228 VAL A O 1
ATOM 1535 N N . VAL A 1 318 ? 2.273 -17.74 -12.848 1 18.35 229 VAL A N 1
ATOM 1536 C CA . VAL A 1 318 ? 1.662 -17.875 -11.528 1 17.884 229 VAL A CA 1
ATOM 1537 C C . VAL A 1 318 ? 0.809 -19.14 -11.568 1 16.75 229 VAL A C 1
ATOM 1538 O O . VAL A 1 318 ? -0.257 -19.164 -12.19 1 18.435 229 VAL A O 1
ATOM 1542 N N . LEU A 1 319 ? 1.343 -20.198 -10.937 1 18.392 230 LEU A N 1
ATOM 1543 C CA . LEU A 1 319 ? 0.641 -21.494 -10.898 1 16.983 230 LEU A CA 1
ATOM 1544 C C . LEU A 1 319 ? -0.137 -21.626 -9.588 1 18.936 230 LEU A C 1
ATOM 1545 O O . LEU A 1 319 ? 0.439 -21.556 -8.486 1 18.332 230 LEU A O 1
ATOM 1550 N N . LEU A 1 320 ? -1.454 -21.831 -9.725 1 19.349 231 LEU A N 1
ATOM 1551 C CA . LEU A 1 320 ? -2.378 -21.992 -8.604 1 19.102 231 LEU A CA 1
ATOM 1552 C C . LEU A 1 320 ? -2.588 -23.473 -8.272 1 19.226 231 LEU A C 1
ATOM 1553 O O . LEU A 1 320 ? -2.3 -24.351 -9.089 1 16.857 231 LEU A O 1
ATOM 1558 N N . ASN A 1 321 ? -3.108 -23.721 -7.058 1 18.653 232 ASN A N 1
ATOM 1559 C CA . ASN A 1 321 ? -3.388 -25.079 -6.603 1 19.921 232 ASN A CA 1
ATOM 1560 C C . ASN A 1 321 ? -2.113 -25.931 -6.621 1 20.462 232 ASN A C 1
ATOM 1561 O O . ASN A 1 321 ? -2.121 -27.099 -7.01 1 21.913 232 ASN A O 1
ATOM 1566 N N . ALA A 1 322 ? -0.997 -25.339 -6.196 1 19.395 233 ALA A N 1
ATOM 1567 C CA . ALA A 1 322 ? 0.311 -25.971 -6.247 1 20.019 233 ALA A CA 1
ATOM 1568 C C . ALA A 1 322 ? 0.917 -25.858 -4.849 1 21.204 233 ALA A C 1
ATOM 1569 O O . ALA A 1 322 ? 1.402 -24.791 -4.474 1 19.983 233 ALA A O 1
ATOM 1571 N N . THR A 1 323 ? 0.81 -26.947 -4.072 1 18.27 234 THR A N 1
ATOM 1572 C CA . THR A 1 323 ? 1.313 -26.963 -2.708 1 18.115 234 THR A CA 1
ATOM 1573 C C . THR A 1 323 ? 2.747 -27.47 -2.758 1 18.486 234 THR A C 1
ATOM 1574 O O . THR A 1 323 ? 2.976 -28.651 -3.049 1 18.475 234 THR A O 1
ATOM 1578 N N . VAL A 1 324 ? 3.702 -26.6 -2.401 1 18.686 235 VAL A N 1
ATOM 1579 C CA . VAL A 1 324 ? 5.104 -26.987 -2.443 1 18.26 235 VAL A CA 1
ATOM 1580 C C . VAL A 1 324 ? 5.377 -27.872 -1.231 1 20.824 235 VAL A C 1
ATOM 1581 O O . VAL A 1 324 ? 5.004 -27.503 -0.1 1 20.575 235 VAL A O 1
ATOM 1585 N N A SER A 1 325 ? 6.046 -29.015 -1.481 0.5 19.619 236 SER A N 1
ATOM 1586 N N B SER A 1 325 ? 6.044 -29.016 -1.482 0.5 19.57 236 SER A N 1
ATOM 1587 C CA A SER A 1 325 ? 6.214 -30.069 -0.498 0.5 20.254 236 SER A CA 1
ATOM 1588 C CA B SER A 1 325 ? 6.212 -30.07 -0.5 0.5 20.153 236 SER A CA 1
ATOM 1589 C C A SER A 1 325 ? 7.678 -30.199 -0.068 0.5 20.415 236 SER A C 1
ATOM 1590 C C B SER A 1 325 ? 7.676 -30.197 -0.071 0.5 20.252 236 SER A C 1
ATOM 1591 O O A SER A 1 325 ? 7.947 -30.769 0.983 0.5 22.953 236 SER A O 1
ATOM 1592 O O B SER A 1 325 ? 7.946 -30.769 0.979 0.5 22.825 236 SER A O 1
ATOM 1597 N N A ARG A 1 326 ? 8.623 -29.721 -0.885 0.5 19.997 237 ARG A N 1
ATOM 1598 N N B ARG A 1 326 ? 8.62 -29.715 -0.887 0.5 19.726 237 ARG A N 1
ATOM 1599 C CA A ARG A 1 326 ? 10.026 -29.687 -0.481 0.5 20.872 237 ARG A CA 1
ATOM 1600 C CA B ARG A 1 326 ? 10.018 -29.667 -0.47 0.5 20.388 237 ARG A CA 1
ATOM 1601 C C A ARG A 1 326 ? 10.837 -28.792 -1.413 0.5 21.582 237 ARG A C 1
ATOM 1602 C C B ARG A 1 326 ? 10.833 -28.785 -1.41 0.5 21.344 237 ARG A C 1
ATOM 1603 O O A ARG A 1 326 ? 10.504 -28.65 -2.586 0.5 22.673 237 ARG A O 1
ATOM 1604 O O B ARG A 1 326 ? 10.503 -28.65 -2.585 0.5 22.513 237 ARG A O 1
ATOM 1619 N N . VAL A 1 327 ? 11.884 -28.173 -0.853 1 19.661 238 VAL A N 1
ATOM 1620 C CA . VAL A 1 327 ? 12.959 -27.59 -1.633 1 21.783 238 VAL A CA 1
ATOM 1621 C C . VAL A 1 327 ? 13.91 -28.741 -2.017 1 22.883 238 VAL A C 1
ATOM 1622 O O . VAL A 1 327 ? 14.191 -29.599 -1.188 1 24.41 238 VAL A O 1
ATOM 1626 N N . LEU A 1 328 ? 14.356 -28.754 -3.275 1 22.951 239 LEU A N 1
ATOM 1627 C CA . LEU A 1 328 ? 15.311 -29.748 -3.766 1 25.433 239 LEU A CA 1
ATOM 1628 C C . LEU A 1 328 ? 16.724 -29.156 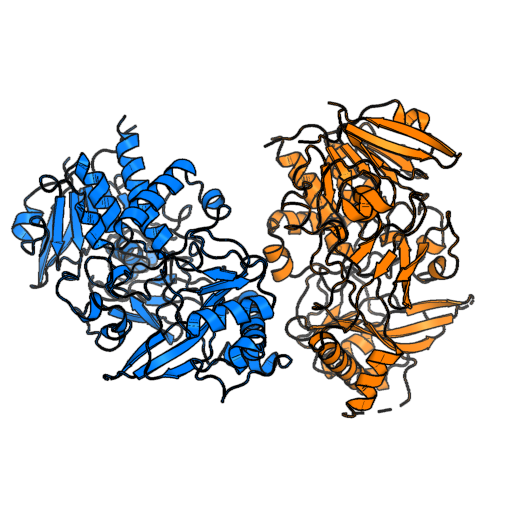-3.77 1 29.489 239 LEU A C 1
ATOM 1629 O O . LEU A 1 328 ? 16.903 -27.947 -3.961 1 27.759 239 LEU A O 1
ATOM 1634 N N . PHE A 1 329 ? 17.73 -30.036 -3.601 1 29.167 240 PHE A N 1
ATOM 1635 C CA . PHE A 1 329 ? 19.131 -29.644 -3.53 1 32.619 240 PHE A CA 1
ATOM 1636 C C . PHE A 1 329 ? 19.959 -30.439 -4.548 1 34.984 240 PHE A C 1
ATOM 1637 O O . PHE A 1 329 ? 19.592 -31.556 -4.899 1 36.462 240 PHE A O 1
ATOM 1645 N N . ASN A 1 330 ? 21.065 -29.834 -5.011 1 38.694 241 ASN A N 1
ATOM 1646 C CA . ASN A 1 330 ? 22.003 -30.506 -5.901 1 48.291 241 ASN A CA 1
ATOM 1647 C C . ASN A 1 330 ? 22.687 -31.646 -5.152 1 56.255 241 ASN A C 1
ATOM 1648 O O . ASN A 1 330 ? 22.904 -31.558 -3.947 1 55.669 241 ASN A O 1
ATOM 1653 N N . SER A 1 331 ? 23.055 -32.707 -5.888 1 67.714 242 SER A N 1
ATOM 1654 C CA . SER A 1 331 ? 24.027 -33.696 -5.429 1 73.095 242 SER A CA 1
ATOM 1655 C C . SER A 1 331 ? 25.321 -33.009 -4.956 1 65.562 242 SER A C 1
ATOM 1656 O O . SER A 1 331 ? 26.073 -33.683 -4.216 1 70.239 242 SER A O 1
ATOM 1659 N N . LYS A 1 343 ? 28.377 -26.395 1.004 1 44.101 254 LYS A N 1
ATOM 1660 C CA . LYS A 1 343 ? 26.99 -26.089 1.448 1 41.464 254 LYS A CA 1
ATOM 1661 C C . LYS A 1 343 ? 25.986 -26.727 0.486 1 37.949 254 LYS A C 1
ATOM 1662 O O . LYS A 1 343 ? 26.147 -26.679 -0.732 1 40.658 254 LYS A O 1
ATOM 1668 N N . PRO A 1 344 ? 24.871 -27.296 0.998 1 34.368 255 PRO A N 1
ATOM 1669 C CA . PRO A 1 344 ? 23.735 -27.64 0.142 1 33.476 255 PRO A CA 1
ATOM 1670 C C . PRO A 1 344 ? 23.327 -26.419 -0.681 1 33.802 255 PRO A C 1
ATOM 1671 O O . PRO A 1 344 ? 23.426 -25.284 -0.233 1 36.021 255 PRO A O 1
ATOM 1675 N N . ARG A 1 345 ? 22.921 -26.678 -1.926 1 31.877 256 ARG A N 1
ATOM 1676 C CA . ARG A 1 345 ? 22.6 -25.658 -2.904 1 32.558 256 ARG A CA 1
ATOM 1677 C C . ARG A 1 345 ? 21.209 -25.982 -3.447 1 28.131 256 ARG A C 1
ATOM 1678 O O . ARG A 1 345 ? 20.99 -27.059 -3.995 1 27.101 256 ARG A O 1
ATOM 1686 N N . ALA A 1 346 ? 20.265 -25.054 -3.265 1 26.227 257 ALA A N 1
ATOM 1687 C CA . ALA A 1 346 ? 18.902 -25.304 -3.721 1 26.044 257 ALA A CA 1
ATOM 1688 C C . ALA A 1 346 ? 18.898 -25.33 -5.24 1 24.545 257 ALA A C 1
ATOM 1689 O O . ALA A 1 346 ? 19.558 -24.504 -5.867 1 27.349 257 ALA A O 1
ATOM 1691 N N . SER A 1 347 ? 18.125 -26.261 -5.805 1 24.419 258 SER A N 1
ATOM 1692 C CA . SER A 1 347 ? 18.116 -26.469 -7.245 1 26.647 258 SER A CA 1
ATOM 1693 C C . SER A 1 347 ? 16.707 -26.309 -7.819 1 24.291 258 SER A C 1
ATOM 1694 O O . SER A 1 347 ? 16.554 -26.182 -9.033 1 22.854 258 SER A O 1
ATOM 1697 N N . GLY A 1 348 ? 15.682 -26.346 -6.95 1 24.002 259 GLY A N 1
ATOM 1698 C CA . GLY A 1 348 ? 14.289 -26.217 -7.379 1 20.462 259 GLY A CA 1
ATOM 1699 C C . GLY A 1 348 ? 13.351 -26.629 -6.243 1 19.987 259 GLY A C 1
ATOM 1700 O O . GLY A 1 348 ? 13.771 -26.698 -5.089 1 22.048 259 GLY A O 1
ATOM 1701 N N . VAL A 1 349 ? 12.114 -26.998 -6.592 1 20.476 260 VAL A N 1
ATOM 1702 C CA . VAL A 1 349 ? 11.138 -27.43 -5.59 1 19.417 260 VAL A CA 1
ATOM 1703 C C . VAL A 1 349 ? 10.273 -28.544 -6.189 1 20.332 260 VAL A C 1
ATOM 1704 O O . VAL A 1 349 ? 10.154 -28.689 -7.413 1 19.063 260 VAL A O 1
ATOM 1708 N N . GLU A 1 350 ? 9.626 -29.276 -5.287 1 19.37 261 GLU A N 1
ATOM 1709 C CA . GLU A 1 350 ? 8.585 -30.21 -5.645 1 19.302 261 GLU A CA 1
ATOM 1710 C C . GLU A 1 350 ? 7.267 -29.651 -5.152 1 18.824 261 GLU A C 1
ATOM 1711 O O . GLU A 1 350 ? 7.221 -29.098 -4.056 1 22.292 261 GLU A O 1
ATOM 1717 N N . PHE A 1 351 ? 6.211 -29.807 -5.956 1 17.868 262 PHE A N 1
ATOM 1718 C CA . PHE A 1 351 ? 4.887 -29.407 -5.51 1 18.445 262 PHE A CA 1
ATOM 1719 C C . PHE A 1 351 ? 3.852 -30.451 -5.898 1 21.788 262 PHE A C 1
ATOM 1720 O O . PHE A 1 351 ? 4.024 -31.191 -6.863 1 23.384 262 PHE A O 1
ATOM 1728 N N . MET A 1 352 ? 2.749 -30.438 -5.15 1 21.378 263 MET A N 1
ATOM 1729 C CA . MET A 1 352 ? 1.602 -31.297 -5.335 1 20.897 263 MET A CA 1
ATOM 1730 C C . MET A 1 352 ? 0.468 -30.457 -5.904 1 21.27 263 MET A C 1
ATOM 1731 O O . MET A 1 352 ? 0.102 -29.404 -5.363 1 24.653 263 MET A O 1
ATOM 1736 N N . ASP A 1 353 ? -0.096 -30.933 -7.009 1 20.325 264 ASP A N 1
ATOM 1737 C CA . ASP A 1 353 ? -1.18 -30.192 -7.645 1 23.442 264 ASP A CA 1
ATOM 1738 C C . ASP A 1 353 ? -2.47 -30.643 -6.958 1 26.407 264 ASP A C 1
ATOM 1739 O O . ASP A 1 353 ? -2.438 -31.423 -5.997 1 28.665 264 ASP A O 1
ATOM 1744 N N . GLY A 1 354 ? -3.606 -30.148 -7.427 1 28.867 265 GLY A N 1
ATOM 1745 C CA . GLY A 1 354 ? -4.816 -30.442 -6.67 1 29.243 265 GLY A CA 1
ATOM 1746 C C . GLY A 1 354 ? -5.325 -31.858 -6.925 1 31.549 265 GLY A C 1
ATOM 1747 O O . GLY A 1 354 ? -6.263 -32.267 -6.259 1 29.961 265 GLY A O 1
ATOM 1748 N N . HIS A 1 355 ? -4.683 -32.587 -7.862 1 28.84 266 HIS A N 1
ATOM 1749 C CA . HIS A 1 355 ? -5.163 -33.851 -8.411 1 30.616 266 HIS A CA 1
ATOM 1750 C C . HIS A 1 355 ? -4.32 -35.007 -7.895 1 29.109 266 HIS A C 1
ATOM 1751 O O . HIS A 1 355 ? -4.404 -36.092 -8.459 1 31.413 266 HIS A O 1
ATOM 1758 N N . GLY A 1 356 ? -3.475 -34.758 -6.889 1 24.685 267 GLY A N 1
ATOM 1759 C CA . GLY A 1 356 ? -2.588 -35.767 -6.312 1 28.87 267 GLY A CA 1
ATOM 1760 C C . GLY A 1 356 ? -1.362 -36.088 -7.182 1 29.47 267 GLY A C 1
ATOM 1761 O O . GLY A 1 356 ? -0.751 -37.15 -7.011 1 27.789 267 GLY A O 1
ATOM 1762 N N . ARG A 1 357 ? -0.998 -35.19 -8.116 1 22.666 268 ARG A N 1
ATOM 1763 C CA . ARG A 1 357 ? 0.242 -35.354 -8.871 1 22.441 268 ARG A CA 1
ATOM 1764 C C . ARG A 1 357 ? 1.318 -34.437 -8.279 1 22.927 268 ARG A C 1
ATOM 1765 O O . ARG A 1 357 ? 1.077 -33.25 -8.05 1 23.779 268 ARG A O 1
ATOM 1773 N N . SER A 1 358 ? 2.517 -34.973 -8.062 1 20.745 269 SER A N 1
ATOM 1774 C CA . SER A 1 358 ? 3.637 -34.147 -7.648 1 20.656 269 SER A CA 1
ATOM 1775 C C . SER A 1 358 ? 4.624 -33.996 -8.794 1 22.027 269 SER A C 1
ATOM 1776 O O . SER A 1 358 ? 5.08 -35 -9.36 1 18.797 269 SER A O 1
ATOM 1779 N N . TYR A 1 359 ? 5.029 -32.738 -9.052 1 17.818 270 TYR A N 1
ATOM 1780 C CA . TYR A 1 359 ? 6.019 -32.434 -10.072 1 19.347 270 TYR A CA 1
ATOM 1781 C C . TYR A 1 359 ? 7.236 -31.741 -9.457 1 20.752 270 TYR A C 1
ATOM 1782 O O . TYR A 1 359 ? 7.12 -31.015 -8.461 1 21.863 270 TYR A O 1
ATOM 1791 N N . GLN A 1 360 ? 8.415 -31.941 -10.047 1 19.234 271 GLN A N 1
ATOM 1792 C CA . GLN A 1 360 ? 9.592 -31.148 -9.696 1 20.392 271 GLN A CA 1
ATOM 1793 C C . GLN A 1 360 ? 9.822 -30.053 -10.741 1 21.687 271 GLN A C 1
ATOM 1794 O O . GLN A 1 360 ? 9.64 -30.271 -11.936 1 20.754 271 GLN A O 1
ATOM 1800 N N . VAL A 1 361 ? 10.252 -28.865 -10.288 1 21.988 272 VAL A N 1
ATOM 1801 C CA . VAL A 1 361 ? 10.527 -27.752 -11.199 1 20.043 272 VAL A CA 1
ATOM 1802 C C . VAL A 1 361 ? 11.858 -27.151 -10.774 1 20.066 272 VAL A C 1
ATOM 1803 O O . VAL A 1 361 ? 12.125 -27.074 -9.576 1 22.743 272 VAL A O 1
ATOM 1807 N N . PHE A 1 362 ? 12.684 -26.715 -11.746 1 22.162 273 PHE A N 1
ATOM 1808 C CA . PHE A 1 362 ? 14.081 -26.414 -11.453 1 23.665 273 PHE A CA 1
ATOM 1809 C C . PHE A 1 362 ? 14.448 -24.98 -11.812 1 22.062 273 PHE A C 1
ATOM 1810 O O . PHE A 1 362 ? 13.866 -24.374 -12.711 1 24.942 273 PHE A O 1
ATOM 1818 N N . LEU A 1 363 ? 15.455 -24.491 -11.084 1 22.653 274 LEU A N 1
ATOM 1819 C CA . LEU A 1 363 ? 16.138 -23.242 -11.345 1 24.038 274 LEU A CA 1
ATOM 1820 C C . LEU A 1 363 ? 16.909 -23.336 -12.65 1 26.005 274 LEU A C 1
ATOM 1821 O O . LEU A 1 363 ? 17.455 -24.386 -12.989 1 26.525 274 LEU A O 1
ATOM 1826 N N . ASN A 1 364 ? 16.973 -22.198 -13.334 1 28.475 275 ASN A N 1
ATOM 1827 C CA . ASN A 1 364 ? 17.763 -22.036 -14.543 1 34.638 275 ASN A CA 1
ATOM 1828 C C . ASN A 1 364 ? 19.245 -21.921 -14.189 1 37.864 275 ASN A C 1
ATOM 1829 O O . ASN A 1 364 ? 19.767 -20.807 -14.158 1 42.483 275 ASN A O 1
ATOM 1834 N N . GLU A 1 365 ? 19.894 -23.055 -13.907 1 39.014 276 GLU A N 1
ATOM 1835 C CA . GLU A 1 365 ? 21.337 -23.298 -13.96 1 54.647 276 GLU A CA 1
ATOM 1836 C C . GLU A 1 365 ? 22.136 -22.083 -14.477 1 55.445 276 GLU A C 1
ATOM 1837 O O . GLU A 1 365 ? 22.761 -22.24 -15.557 1 62.216 276 GLU A O 1
ATOM 1843 N N . LYS A 1 384 ? 29.248 -9.651 -6.574 1 84.9 295 LYS A N 1
ATOM 1844 C CA . LYS A 1 384 ? 29.1 -11.077 -6.174 1 92.376 295 LYS A CA 1
ATOM 1845 C C . LYS A 1 384 ? 27.637 -11.523 -6.294 1 97.787 295 LYS A C 1
ATOM 1846 O O . LYS A 1 384 ? 26.996 -11.852 -5.291 1 97.498 295 LYS A O 1
ATOM 1848 N N . PRO A 1 385 ? 27.064 -11.572 -7.531 1 93.824 296 PRO A N 1
ATOM 1849 C CA . PRO A 1 385 ? 25.697 -12.07 -7.762 1 84.371 296 PRO A CA 1
ATOM 1850 C C . PRO A 1 385 ? 25.474 -13.59 -7.759 1 79.883 296 PRO A C 1
ATOM 1851 O O . PRO A 1 385 ? 26.264 -14.356 -8.32 1 73.593 296 PRO A O 1
ATOM 1855 N N . LYS A 1 386 ? 24.338 -14.001 -7.177 1 68.656 297 LYS A N 1
ATOM 1856 C CA . LYS A 1 386 ? 24.112 -15.348 -6.664 1 65.547 297 LYS A CA 1
ATOM 1857 C C . LYS A 1 386 ? 23.551 -16.323 -7.71 1 54.926 297 LYS A C 1
ATOM 1858 O O . LYS A 1 386 ? 23.536 -17.531 -7.473 1 54.148 297 LYS A O 1
ATOM 1864 N N . GLY A 1 387 ? 23.137 -15.822 -8.884 1 44.37 298 GLY A N 1
ATOM 1865 C CA . GLY A 1 387 ? 22.52 -16.693 -9.871 1 39.249 298 GLY A CA 1
ATOM 1866 C C . GLY A 1 387 ? 21.067 -16.983 -9.486 1 34.974 298 GLY A C 1
ATOM 1867 O O . GLY A 1 387 ? 20.452 -16.211 -8.746 1 34.169 298 GLY A O 1
ATOM 1868 N N . PRO A 1 388 ? 20.456 -18.092 -9.969 1 29.601 299 PRO A N 1
ATOM 1869 C CA . PRO A 1 388 ? 19.032 -18.34 -9.711 1 25.699 299 PRO A CA 1
ATOM 1870 C C . PRO A 1 388 ? 18.794 -18.727 -8.262 1 22.458 299 PRO A C 1
ATOM 1871 O O . PRO A 1 388 ? 19.689 -19.276 -7.612 1 22.512 299 PRO A O 1
ATOM 1875 N N . GLU A 1 389 ? 17.566 -18.477 -7.759 1 23.633 300 GLU A N 1
ATOM 1876 C CA . GLU A 1 389 ? 17.287 -18.738 -6.349 1 22.009 300 GLU A CA 1
ATOM 1877 C C . GLU A 1 389 ? 15.84 -19.177 -6.138 1 19.295 300 GLU A C 1
ATOM 1878 O O . GLU A 1 389 ? 14.943 -18.722 -6.848 1 19.574 300 GLU A O 1
ATOM 1884 N N . VAL A 1 390 ? 15.655 -20.056 -5.158 1 20.882 301 VAL A N 1
ATOM 1885 C CA . VAL A 1 390 ? 14.356 -20.357 -4.563 1 21.449 301 VAL A CA 1
ATOM 1886 C C . VAL A 1 390 ? 14.162 -19.374 -3.407 1 21.407 301 VAL A C 1
ATOM 1887 O O . VAL A 1 390 ? 15.04 -19.221 -2.56 1 23.73 301 VAL A O 1
ATOM 1891 N N . ILE A 1 391 ? 12.994 -18.736 -3.38 1 21.415 302 ILE A N 1
ATOM 1892 C CA . ILE A 1 391 ? 12.645 -17.82 -2.294 1 20.016 302 ILE A CA 1
ATOM 1893 C C . ILE A 1 391 ? 11.303 -18.258 -1.705 1 19.957 302 ILE A C 1
ATOM 1894 O O . ILE A 1 391 ? 10.311 -18.326 -2.415 1 21.468 302 ILE A O 1
ATOM 1899 N N . LEU A 1 392 ? 11.308 -18.576 -0.408 1 18.609 303 LEU A N 1
ATOM 1900 C CA . LEU A 1 392 ? 10.093 -18.956 0.298 1 20.384 303 LEU A CA 1
ATOM 1901 C C . LEU A 1 392 ? 9.398 -17.691 0.79 1 19.016 303 LEU A C 1
ATOM 1902 O O . LEU A 1 392 ? 10.01 -16.914 1.483 1 18.356 303 LEU A O 1
ATOM 1907 N N . THR A 1 393 ? 8.118 -17.541 0.438 1 19.958 304 THR A N 1
ATOM 1908 C CA . THR A 1 393 ? 7.238 -16.484 0.923 1 18.512 304 THR A CA 1
ATOM 1909 C C . THR A 1 393 ? 5.918 -17.131 1.341 1 19.686 304 THR A C 1
ATOM 1910 O O . THR A 1 393 ? 4.836 -16.614 1.06 1 18.701 304 THR A O 1
ATOM 1914 N N . ALA A 1 394 ? 6.034 -18.278 2.022 1 19.272 305 ALA A N 1
ATOM 1915 C CA . ALA A 1 394 ? 4.905 -19.145 2.354 1 17.854 305 ALA A CA 1
ATOM 1916 C C . ALA A 1 394 ? 4.342 -18.826 3.737 1 17.016 305 ALA A C 1
ATOM 1917 O O . ALA A 1 394 ? 3.41 -19.497 4.187 1 17.034 305 ALA A O 1
ATOM 1919 N N . GLY A 1 395 ? 4.815 -17.735 4.359 1 17.471 306 GLY A N 1
ATOM 1920 C CA . GLY A 1 395 ? 4.174 -17.237 5.57 1 18.599 306 GLY A CA 1
ATOM 1921 C C . GLY A 1 395 ? 4.826 -17.784 6.842 1 18.114 306 GLY A C 1
ATOM 1922 O O . GLY A 1 395 ? 5.664 -18.69 6.78 1 17.677 306 GLY A O 1
ATOM 1923 N N . ALA A 1 396 ? 4.438 -17.195 7.988 1 16.774 307 ALA A N 1
ATOM 1924 C CA . ALA A 1 396 ? 4.921 -17.614 9.296 1 18.796 307 ALA A CA 1
ATOM 1925 C C . ALA A 1 396 ? 4.76 -19.124 9.516 1 18.433 307 ALA A C 1
ATOM 1926 O O . ALA A 1 396 ? 5.648 -19.763 10.112 1 20.126 307 ALA A O 1
ATOM 1928 N N . LEU A 1 397 ? 3.626 -19.7 9.109 1 18.094 308 LEU A N 1
ATOM 1929 C CA . LEU A 1 397 ? 3.482 -21.148 9.289 1 20.705 308 LEU A CA 1
ATOM 1930 C C . LEU A 1 397 ? 4.095 -21.925 8.11 1 22.045 308 LEU A C 1
ATOM 1931 O O . LEU A 1 397 ? 4.661 -22.996 8.299 1 21.173 308 LEU A O 1
ATOM 1936 N N . GLY A 1 398 ? 3.927 -21.426 6.887 1 18.53 309 GLY A N 1
ATOM 1937 C CA . GLY A 1 398 ? 4.316 -22.2 5.699 1 17.684 309 GLY A CA 1
ATOM 1938 C C . GLY A 1 398 ? 5.828 -22.328 5.508 1 18.324 309 GLY A C 1
ATOM 1939 O O . GLY A 1 398 ? 6.326 -23.387 5.103 1 18.49 309 GLY A O 1
ATOM 1940 N N . SER A 1 399 ? 6.577 -21.234 5.708 1 17.808 310 SER A N 1
ATOM 1941 C CA . SER A 1 399 ? 8 -21.302 5.401 1 20.702 310 SER A CA 1
ATOM 1942 C C . SER A 1 399 ? 8.767 -22.216 6.372 1 21.43 310 SER A C 1
ATOM 1943 O O . SER A 1 399 ? 9.593 -23.042 5.932 1 21.189 310 SER A O 1
ATOM 1946 N N . PRO A 1 400 ? 8.605 -22.118 7.721 1 21.832 311 PRO A N 1
ATOM 1947 C CA . PRO A 1 400 ? 9.309 -23.051 8.606 1 19.593 311 PRO A CA 1
ATOM 1948 C C . PRO A 1 400 ? 8.884 -24.503 8.35 1 20.216 311 PRO A C 1
ATOM 1949 O O . PRO A 1 400 ? 9.723 -25.416 8.338 1 19.749 311 PRO A O 1
ATOM 1953 N N . GLN A 1 401 ? 7.591 -24.699 8.09 1 17.953 312 GLN A N 1
ATOM 1954 C CA . GLN A 1 401 ? 7.057 -26.03 7.77 1 19.461 312 GLN A CA 1
ATOM 1955 C C . GLN A 1 401 ? 7.778 -26.61 6.552 1 20.938 312 GLN A C 1
ATOM 1956 O O . GLN A 1 401 ? 8.221 -27.776 6.548 1 19.871 312 GLN A O 1
ATOM 1962 N N . LEU A 1 402 ? 7.91 -25.783 5.491 1 20.276 313 LEU A N 1
ATOM 1963 C CA . LEU A 1 402 ? 8.55 -26.261 4.274 1 21.466 313 LEU A CA 1
ATOM 1964 C C . LEU A 1 402 ? 10.043 -26.564 4.497 1 23.405 313 LEU A C 1
ATOM 1965 O O . LEU A 1 402 ? 10.564 -27.54 3.935 1 21.121 313 LEU A O 1
ATOM 1970 N N . LEU A 1 403 ? 10.747 -25.735 5.293 1 19.703 314 LEU A N 1
ATOM 1971 C CA . LEU A 1 403 ? 12.139 -26.018 5.615 1 21.666 314 LEU A CA 1
ATOM 1972 C C . LEU A 1 403 ? 12.235 -27.407 6.267 1 22.675 314 LEU A C 1
ATOM 1973 O O . LEU A 1 403 ? 13.055 -28.24 5.866 1 22.735 314 LEU A O 1
ATOM 1978 N N . LEU A 1 404 ? 11.403 -27.641 7.282 1 22.646 315 LEU A N 1
ATOM 1979 C CA . LEU A 1 404 ? 11.378 -28.913 7.986 1 23.153 315 LEU A CA 1
ATOM 1980 C C . LEU A 1 404 ? 11.158 -30.089 7.036 1 25.601 315 LEU A C 1
ATOM 1981 O O . LEU A 1 404 ? 11.915 -31.073 7.09 1 23.403 315 LEU A O 1
ATOM 1986 N N . LEU A 1 405 ? 10.116 -29.985 6.2 1 22.679 316 LEU A N 1
ATOM 1987 C CA . LEU A 1 405 ? 9.789 -31 5.2 1 21.146 316 LEU A CA 1
ATOM 1988 C C . LEU A 1 405 ? 10.954 -31.233 4.231 1 23.602 316 LEU A C 1
ATOM 1989 O O . LEU A 1 405 ? 11.077 -32.327 3.675 1 23.458 316 LEU A O 1
ATOM 1994 N N . SER A 1 406 ? 11.793 -30.216 4.006 1 21.707 317 SER A N 1
ATOM 1995 C CA . SER A 1 406 ? 12.914 -30.243 3.068 1 22.132 317 SER A CA 1
ATOM 1996 C C . SER A 1 406 ? 14.169 -30.872 3.686 1 25.76 317 SER A C 1
ATOM 1997 O O . SER A 1 406 ? 15.201 -31.008 3.003 1 27.788 317 SER A O 1
ATOM 2000 N N . GLY A 1 407 ? 14.136 -31.117 5.004 1 29.502 318 GLY A N 1
ATOM 2001 C CA . GLY A 1 407 ? 15.288 -31.671 5.704 1 29.188 318 GLY A CA 1
ATOM 2002 C C . GLY A 1 407 ? 16.214 -30.585 6.265 1 30.645 318 GLY A C 1
ATOM 2003 O O . GLY A 1 407 ? 17.384 -30.86 6.532 1 27.858 318 GLY A O 1
ATOM 2004 N N . ILE A 1 408 ? 15.676 -29.364 6.455 1 26.623 319 ILE A N 1
ATOM 2005 C CA . ILE A 1 408 ? 16.446 -28.274 7.032 1 26.607 319 ILE A CA 1
ATOM 2006 C C . ILE A 1 408 ? 15.785 -27.933 8.359 1 27.856 319 ILE A C 1
ATOM 2007 O O . ILE A 1 408 ? 14.657 -27.432 8.397 1 27.176 319 ILE A O 1
ATOM 2012 N N . GLY A 1 409 ? 16.467 -28.272 9.456 1 24.499 320 GLY A N 1
ATOM 2013 C CA . GLY A 1 409 ? 15.842 -28.088 10.755 1 27.065 320 GLY A CA 1
ATOM 2014 C C . GLY A 1 409 ? 16.587 -28.868 11.825 1 29.664 320 GLY A C 1
ATOM 2015 O O . GLY A 1 409 ? 17.685 -29.365 11.574 1 28.36 320 GLY A O 1
ATOM 2016 N N . PRO A 1 410 ? 16.018 -28.971 13.045 1 30.227 321 PRO A N 1
ATOM 2017 C CA . PRO A 1 410 ? 16.619 -29.802 14.093 1 28.738 321 PRO A CA 1
ATOM 2018 C C . PRO A 1 410 ? 16.576 -31.293 13.731 1 30.421 321 PRO A C 1
ATOM 2019 O O . PRO A 1 410 ? 15.519 -31.851 13.429 1 27.264 321 PRO A O 1
ATOM 2023 N N . SER A 1 411 ? 17.765 -31.922 13.745 1 31.471 322 SER A N 1
ATOM 2024 C CA . SER A 1 411 ? 17.957 -33.281 13.266 1 35.016 322 SER A CA 1
ATOM 2025 C C . SER A 1 411 ? 17.024 -34.265 13.976 1 31.398 322 SER A C 1
ATOM 2026 O O . SER A 1 411 ? 16.422 -35.127 13.328 1 35.127 322 SER A O 1
ATOM 2029 N N . LYS A 1 412 ? 16.881 -34.096 15.296 1 30.68 323 LYS A N 1
ATOM 2030 C CA . LYS A 1 412 ? 16.082 -35.002 16.108 1 32.398 323 LYS A CA 1
ATOM 2031 C C . LYS A 1 412 ? 14.634 -34.985 15.626 1 34.734 323 LYS A C 1
ATOM 2032 O O . LYS A 1 412 ? 13.995 -36.029 15.551 1 29.993 323 LYS A O 1
ATOM 2038 N N . HIS A 1 413 ? 14.101 -33.786 15.334 1 31.973 324 HIS A N 1
ATOM 2039 C CA . HIS A 1 413 ? 12.709 -33.667 14.918 1 30.284 324 HIS A CA 1
ATOM 2040 C C . HIS A 1 413 ? 12.539 -34.294 13.53 1 29.194 324 HIS A C 1
ATOM 2041 O O . HIS A 1 413 ? 11.563 -35.005 13.258 1 29.073 324 HIS A O 1
ATOM 2048 N N . LEU A 1 414 ? 13.513 -34.033 12.652 1 30.173 325 LEU A N 1
ATOM 2049 C CA . LEU A 1 414 ? 13.472 -34.564 11.299 1 31.01 325 LEU A CA 1
ATOM 2050 C C . LEU A 1 414 ? 13.536 -36.096 11.325 1 30.926 325 LEU A C 1
ATOM 2051 O O . LEU A 1 414 ? 12.846 -36.735 10.537 1 31.89 325 LEU A O 1
ATOM 2056 N N . ARG A 1 415 ? 14.369 -36.661 12.215 1 38.615 326 ARG A N 1
ATOM 2057 C CA . ARG A 1 415 ? 14.456 -38.104 12.433 1 39.151 326 ARG A CA 1
ATOM 2058 C C . ARG A 1 415 ? 13.099 -38.695 12.817 1 39.98 326 ARG A C 1
ATOM 2059 O O . ARG A 1 415 ? 12.721 -39.756 12.322 1 39.669 326 ARG A O 1
ATOM 2067 N N . GLU A 1 416 ? 12.374 -38.014 13.711 1 41.357 327 GLU A N 1
ATOM 2068 C CA . GLU A 1 416 ? 11.065 -38.461 14.178 1 42.745 327 GLU A CA 1
ATOM 2069 C C . GLU A 1 416 ? 10.105 -38.646 13.005 1 41.546 327 GLU A C 1
ATOM 2070 O O . GLU A 1 416 ? 9.23 -39.502 13.068 1 41.398 327 GLU A O 1
ATOM 2076 N N . PHE A 1 417 ? 10.23 -37.806 11.964 1 39.228 328 PHE A N 1
ATOM 2077 C CA . PHE A 1 417 ? 9.325 -37.858 10.824 1 38.073 328 PHE A CA 1
ATOM 2078 C C . PHE A 1 417 ? 9.942 -38.57 9.62 1 38.016 328 PHE A C 1
ATOM 2079 O O . PHE A 1 417 ? 9.333 -38.568 8.545 1 38.932 328 PHE A O 1
ATOM 2087 N N . ASN A 1 418 ? 11.116 -39.202 9.817 1 38.747 329 ASN A N 1
ATOM 2088 C CA . ASN A 1 418 ? 11.822 -39.949 8.776 1 36.81 329 ASN A CA 1
ATOM 2089 C C . ASN A 1 418 ? 12.156 -39.055 7.585 1 35.627 329 ASN A C 1
ATOM 2090 O O . ASN A 1 418 ? 12.046 -39.489 6.439 1 34.258 329 ASN A O 1
ATOM 2095 N N . ILE A 1 419 ? 12.577 -37.815 7.847 1 32.328 330 ILE A N 1
ATOM 2096 C CA . ILE A 1 419 ? 12.926 -36.887 6.779 1 27.653 330 ILE A CA 1
ATOM 2097 C C . ILE A 1 419 ? 14.445 -36.876 6.678 1 28.947 330 ILE A C 1
ATOM 2098 O O . ILE A 1 419 ? 15.121 -36.589 7.661 1 31.396 330 ILE A O 1
ATOM 2103 N N . PRO A 1 420 ? 15.032 -37.243 5.515 1 32.862 331 PRO A N 1
ATOM 2104 C CA . PRO A 1 420 ? 16.489 -37.214 5.351 1 31.815 331 PRO A CA 1
ATOM 2105 C C . PRO A 1 420 ? 17.02 -35.831 5.726 1 33.919 331 PRO A C 1
ATOM 2106 O O . PRO A 1 420 ? 16.475 -34.823 5.267 1 29.602 331 PRO A O 1
ATOM 2110 N N . LEU A 1 421 ? 18.117 -35.811 6.495 1 32.495 332 LEU A N 1
ATOM 2111 C CA . LEU A 1 421 ? 18.739 -34.574 6.927 1 32.115 332 LEU A CA 1
ATOM 2112 C C . LEU A 1 421 ? 19.512 -33.936 5.775 1 33.993 332 LEU A C 1
ATOM 2113 O O . LEU A 1 421 ? 20.387 -34.572 5.18 1 32.448 332 LEU A O 1
ATOM 2118 N N . VAL A 1 422 ? 19.205 -32.666 5.482 1 25.641 333 VAL A N 1
ATOM 2119 C CA . VAL A 1 422 ? 20.027 -31.895 4.56 1 29.977 333 VAL A CA 1
ATOM 2120 C C . VAL A 1 422 ? 20.965 -30.981 5.35 1 33.141 333 VAL A C 1
ATOM 2121 O O . VAL A 1 422 ? 22.137 -30.843 4.992 1 32.352 333 VAL A O 1
ATOM 2125 N N . LEU A 1 423 ? 20.419 -30.287 6.366 1 33.13 334 LEU A N 1
ATOM 2126 C CA . LEU A 1 423 ? 21.2 -29.395 7.211 1 33.58 334 LEU A CA 1
ATOM 2127 C C . LEU A 1 423 ? 20.525 -29.344 8.574 1 32.947 334 LEU A C 1
ATOM 2128 O O . LEU A 1 423 ? 19.313 -29.105 8.672 1 27.12 334 LEU A O 1
ATOM 2133 N N . ASP A 1 424 ? 21.328 -29.634 9.607 1 32.896 335 ASP A N 1
ATOM 2134 C CA . ASP A 1 424 ? 20.914 -29.43 10.989 1 30.824 335 ASP A CA 1
ATOM 2135 C C . ASP A 1 424 ? 20.937 -27.938 11.296 1 31.855 335 ASP A C 1
ATOM 2136 O O . ASP A 1 424 ? 21.998 -27.324 11.436 1 31.609 335 ASP A O 1
ATOM 2141 N N . LEU A 1 425 ? 19.735 -27.364 11.363 1 29.503 336 LEU A N 1
ATOM 2142 C CA . LEU A 1 425 ? 19.537 -25.947 11.626 1 28.705 336 LEU A CA 1
ATOM 2143 C C . LEU A 1 425 ? 18.535 -25.863 12.768 1 26.956 336 LEU A C 1
ATOM 2144 O O . LEU A 1 425 ? 17.319 -25.823 12.536 1 25.179 336 LEU A O 1
ATOM 2149 N N . PRO A 1 426 ? 19.014 -25.954 14.034 1 31.249 337 PRO A N 1
ATOM 2150 C CA . PRO A 1 426 ? 18.127 -26.124 15.186 1 32.314 337 PRO A CA 1
ATOM 2151 C C . PRO A 1 426 ? 17.097 -25 15.371 1 26.143 337 PRO A C 1
ATOM 2152 O O . PRO A 1 426 ? 16.067 -25.257 15.974 1 28.055 337 PRO A O 1
ATOM 2156 N N . LEU A 1 427 ? 17.351 -23.811 14.814 1 25.373 338 LEU A N 1
ATOM 2157 C CA . LEU A 1 427 ? 16.51 -22.651 15.115 1 24.561 338 LEU A CA 1
ATOM 2158 C C . LEU A 1 427 ? 15.299 -22.506 14.196 1 25.543 338 LEU A C 1
ATOM 2159 O O . LEU A 1 427 ? 14.472 -21.606 14.417 1 25.408 338 LEU A O 1
ATOM 2164 N N . VAL A 1 428 ? 15.21 -23.368 13.16 1 22.825 339 VAL A N 1
ATOM 2165 C CA . VAL A 1 428 ? 14.045 -23.452 12.275 1 23.671 339 VAL A CA 1
ATOM 2166 C C . VAL A 1 428 ? 12.82 -23.758 13.135 1 24.513 339 VAL A C 1
ATOM 2167 O O . VAL A 1 428 ? 12.778 -24.765 13.851 1 23.074 339 VAL A O 1
ATOM 2171 N N . GLY A 1 429 ? 11.803 -22.878 13.075 1 22.239 340 GLY A N 1
ATOM 2172 C CA . GLY A 1 429 ? 10.572 -23.128 13.816 1 21.28 340 GLY A CA 1
ATOM 2173 C C . GLY A 1 429 ? 10.664 -22.762 15.307 1 20.888 340 GLY A C 1
ATOM 2174 O O . GLY A 1 429 ? 9.714 -22.998 16.059 1 22.426 340 GLY A O 1
ATOM 2175 N N . GLN A 1 430 ? 11.786 -22.157 15.713 1 22.101 341 GLN A N 1
ATOM 2176 C CA . GLN A 1 430 ? 11.961 -21.736 17.099 1 25.194 341 GLN A CA 1
ATOM 2177 C C . GLN A 1 430 ? 11.651 -20.235 17.264 1 24.085 341 GLN A C 1
ATOM 2178 O O . GLN A 1 430 ? 11.746 -19.449 16.304 1 23.392 341 GLN A O 1
ATOM 2184 N N . ARG A 1 431 ? 11.293 -19.864 18.505 1 22.125 342 ARG A N 1
ATOM 2185 C CA . ARG A 1 431 ? 11.144 -18.454 18.871 1 22.3 342 ARG A CA 1
ATOM 2186 C C . ARG A 1 431 ? 9.953 -17.82 18.154 1 22.893 342 ARG A C 1
ATOM 2187 O O . ARG A 1 431 ? 9.931 -16.59 17.996 1 24.934 342 ARG A O 1
ATOM 2195 N N . ILE A 1 432 ? 8.935 -18.622 17.802 1 20.317 343 ILE A N 1
ATOM 2196 C CA . ILE A 1 432 ? 7.786 -18.074 17.076 1 20.783 343 ILE A CA 1
ATOM 2197 C C . ILE A 1 432 ? 6.942 -17.303 18.086 1 19.365 343 ILE A C 1
ATOM 2198 O O . ILE A 1 432 ? 7.045 -17.518 19.291 1 19.979 343 ILE A O 1
ATOM 2203 N N . GLN A 1 433 ? 6.068 -16.437 17.588 1 20.938 344 GLN A N 1
ATOM 2204 C CA . GLN A 1 433 ? 5.37 -15.57 18.517 1 18.363 344 GLN A CA 1
ATOM 2205 C C . GLN A 1 433 ? 4.051 -15.139 17.897 1 18.459 344 GLN A C 1
ATOM 2206 O O . GLN A 1 433 ? 3.946 -14.941 16.674 1 19.166 344 GLN A O 1
ATOM 2212 N N . ASP A 1 434 ? 3.057 -15.022 18.782 1 16.796 345 ASP A N 1
ATOM 2213 C CA . ASP A 1 434 ? 1.828 -14.401 18.354 1 18.941 345 ASP A CA 1
ATOM 2214 C C . ASP A 1 434 ? 1.505 -13.277 19.333 1 21.93 345 ASP A C 1
ATOM 2215 O O . ASP A 1 434 ? 1.918 -13.342 20.479 1 30.523 345 ASP A O 1
ATOM 2220 N N . ASN A 1 435 ? 0.801 -12.247 18.867 1 18.575 346 ASN A N 1
ATOM 2221 C CA . ASN A 1 435 ? 0.544 -11.082 19.709 1 17.106 346 ASN A CA 1
ATOM 2222 C C . ASN A 1 435 ? -0.88 -11.198 20.235 1 18.312 346 ASN A C 1
ATOM 2223 O O . ASN A 1 435 ? -1.835 -11.078 19.46 1 18.647 346 ASN A O 1
ATOM 2228 N N . PRO A 1 436 ? -1.077 -11.409 21.56 1 16.876 347 PRO A N 1
ATOM 2229 C CA . PRO A 1 436 ? -2.434 -11.571 22.08 1 17.439 347 PRO A CA 1
ATOM 2230 C C . PRO A 1 436 ? -3.23 -10.259 22.15 1 17.042 347 PRO A C 1
ATOM 2231 O O . PRO A 1 436 ? -2.665 -9.184 22.384 1 16.499 347 PRO A O 1
ATOM 2235 N N . ILE A 1 437 ? -4.55 -10.389 21.957 1 17.466 348 ILE A N 1
ATOM 2236 C CA . ILE A 1 437 ? -5.465 -9.29 22.271 1 18.246 348 ILE A CA 1
ATOM 2237 C C . ILE A 1 437 ? -6.36 -9.646 23.457 1 19.518 348 ILE A C 1
ATOM 2238 O O . ILE A 1 437 ? -6.568 -10.832 23.74 1 20.366 348 ILE A O 1
ATOM 2243 N N . ALA A 1 438 ? -6.853 -8.588 24.141 1 19.47 349 ALA A N 1
ATOM 2244 C CA . ALA A 1 438 ? -7.987 -8.688 25.048 1 19.227 349 ALA A CA 1
ATOM 2245 C C . ALA A 1 438 ? -8.996 -7.672 24.53 1 20.225 349 ALA A C 1
ATOM 2246 O O . ALA A 1 438 ? -8.593 -6.659 23.933 1 20.313 349 ALA A O 1
ATOM 2248 N N . SER A 1 439 ? -10.291 -7.942 24.732 1 19.894 350 SER A N 1
ATOM 2249 C CA . SER A 1 439 ? -11.309 -7.121 24.099 1 21.713 350 SER A CA 1
ATOM 2250 C C . SER A 1 439 ? -12.619 -7.124 24.881 1 22.073 350 SER A C 1
ATOM 2251 O O . SER A 1 439 ? -12.821 -7.92 25.8 1 21.172 350 SER A O 1
ATOM 2254 N N . VAL A 1 440 ? -13.471 -6.167 24.48 1 22.671 351 VAL A N 1
ATOM 2255 C CA A VAL A 1 440 ? -14.908 -6.176 24.715 0.5 21.973 351 VAL A CA 1
ATOM 2256 C CA B VAL A 1 440 ? -14.908 -6.176 24.715 0.5 21.973 351 VAL A CA 1
ATOM 2257 C C . VAL A 1 440 ? -15.603 -6.252 23.358 1 21.322 351 VAL A C 1
ATOM 2258 O O . VAL A 1 440 ? -15.098 -5.709 22.371 1 18.95 351 VAL A O 1
ATOM 2265 N N . THR A 1 441 ? -16.743 -6.968 23.291 1 18.62 352 THR A N 1
ATOM 2266 C CA . THR A 1 441 ? -17.432 -7.187 22.029 1 20.02 352 THR A CA 1
ATOM 2267 C C . THR A 1 441 ? -18.936 -6.986 22.216 1 22.7 352 THR A C 1
ATOM 2268 O O . THR A 1 441 ? -19.468 -7.371 23.26 1 22.946 352 THR A O 1
ATOM 2272 N N . CYS A 1 442 ? -19.594 -6.434 21.182 1 20.813 353 CYS A N 1
ATOM 2273 C CA . CYS A 1 442 ? -21.047 -6.316 21.149 1 25.206 353 CYS A CA 1
ATOM 2274 C C . CYS A 1 442 ? -21.557 -6.592 19.74 1 28.989 353 CYS A C 1
ATOM 2275 O O . CYS A 1 442 ? -20.774 -6.563 18.789 1 28.026 353 CYS A O 1
ATOM 2278 N N . LYS A 1 443 ? -22.857 -6.916 19.624 1 28.134 354 LYS A N 1
ATOM 2279 C CA . LYS A 1 443 ? -23.434 -7.304 18.343 1 29.417 354 LYS A CA 1
ATOM 2280 C C . LYS A 1 443 ? -24.061 -6.081 17.674 1 26.928 354 LYS A C 1
ATOM 2281 O O . LYS A 1 443 ? -24.705 -5.252 18.328 1 29.148 354 LYS A O 1
ATOM 2287 N N . SER A 1 444 ? -23.885 -5.971 16.356 1 25.301 355 SER A N 1
ATOM 2288 C CA . SER A 1 444 ? -24.45 -4.86 15.607 1 26.708 355 SER A CA 1
ATOM 2289 C C . SER A 1 444 ? -24.935 -5.372 14.257 1 30.929 355 SER A C 1
ATOM 2290 O O . SER A 1 444 ? -24.584 -6.477 13.862 1 30.257 355 SER A O 1
ATOM 2293 N N . HIS A 1 445 ? -25.728 -4.558 13.555 1 30.576 356 HIS A N 1
ATOM 2294 C CA . HIS A 1 445 ? -26.106 -4.923 12.199 1 34.656 356 HIS A CA 1
ATOM 2295 C C . HIS A 1 445 ? -25.35 -4.049 11.204 1 33.489 356 HIS A C 1
ATOM 2296 O O . HIS A 1 445 ? -25.688 -4.045 10.023 1 36.162 356 HIS A O 1
ATOM 2303 N N . HIS A 1 446 ? -24.342 -3.303 11.69 1 29.452 357 HIS A N 1
ATOM 2304 C CA . HIS A 1 446 ? -23.6 -2.382 10.841 1 32.077 357 HIS A CA 1
ATOM 2305 C C . HIS A 1 446 ? -22.145 -2.85 10.801 1 31.615 357 HIS A C 1
ATOM 2306 O O . HIS A 1 446 ? -21.603 -3.28 11.816 1 28.963 357 HIS A O 1
ATOM 2313 N N . PHE A 1 447 ? -21.528 -2.766 9.615 1 27.641 358 PHE A N 1
ATOM 2314 C CA . PHE A 1 447 ? -20.11 -3.074 9.476 1 25.477 358 PHE A CA 1
ATOM 2315 C C . PHE A 1 447 ? -19.375 -1.744 9.371 1 22.584 358 PHE A C 1
ATOM 2316 O O . PHE A 1 447 ? -19.662 -0.927 8.493 1 21.049 358 PHE A O 1
ATOM 2324 N N . TYR A 1 448 ? -18.396 -1.544 10.25 1 20.736 359 TYR A N 1
ATOM 2325 C CA . TYR A 1 448 ? -17.563 -0.356 10.205 1 20.122 359 TYR A CA 1
ATOM 2326 C C . TYR A 1 448 ? -16.121 -0.82 10.037 1 19.868 359 TYR A C 1
ATOM 2327 O O . TYR A 1 448 ? -15.517 -1.294 11.014 1 21.313 359 TYR A O 1
ATOM 2336 N N . TYR A 1 449 ? -15.579 -0.616 8.828 1 18.941 360 TYR A N 1
ATOM 2337 C CA . TYR A 1 449 ? -14.223 -1.046 8.514 1 18.958 360 TYR A CA 1
ATOM 2338 C C . TYR A 1 449 ? -13.242 -0.218 9.354 1 20.018 360 TYR A C 1
ATOM 2339 O O . TYR A 1 449 ? -13.56 0.9 9.735 1 18.212 360 TYR A O 1
ATOM 2348 N N . GLN A 1 450 ? -12.03 -0.768 9.585 1 17.276 361 GLN A N 1
ATOM 2349 C CA . GLN A 1 450 ? -11.068 -0.128 10.468 1 18.319 361 GLN A CA 1
ATOM 2350 C C . GLN A 1 450 ? -10.412 1.096 9.851 1 17.343 361 GLN A C 1
ATOM 2351 O O . GLN A 1 450 ? -9.921 1.054 8.708 1 18.52 361 GLN A O 1
ATOM 2357 N N . GLN A 1 451 ? -10.49 2.187 10.63 1 17.369 362 GLN A N 1
ATOM 2358 C CA . GLN A 1 451 ? -9.935 3.472 10.254 1 17.902 362 GLN A CA 1
ATOM 2359 C C . GLN A 1 451 ? -8.991 4.007 11.335 1 18.278 362 GLN A C 1
ATOM 2360 O O . GLN A 1 451 ? -8.162 4.856 11.02 1 17.938 362 GLN A O 1
ATOM 2366 N N . ILE A 1 452 ? -9.232 3.635 12.604 1 20.192 363 ILE A N 1
ATOM 2367 C CA . ILE A 1 452 ? -8.641 4.307 13.765 1 18.308 363 ILE A CA 1
ATOM 2368 C C . ILE A 1 452 ? -7.716 3.363 14.529 1 17.454 363 ILE A C 1
ATOM 2369 O O . ILE A 1 452 ? -8.071 2.197 14.762 1 18.13 363 ILE A O 1
ATOM 2374 N N . VAL A 1 453 ? -6.599 3.902 15.037 1 17.835 364 VAL A N 1
ATOM 2375 C CA . VAL A 1 453 ? -5.756 3.164 15.971 1 17.142 364 VAL A CA 1
ATOM 2376 C C . VAL A 1 453 ? -5.219 4.104 17.035 1 17.533 364 VAL A C 1
ATOM 2377 O O . VAL A 1 453 ? -4.834 5.236 16.745 1 16.847 364 VAL A O 1
ATOM 2381 N N . GLY A 1 454 ? -5.212 3.612 18.285 1 16.543 365 GLY A N 1
ATOM 2382 C CA . GLY A 1 454 ? -4.571 4.305 19.386 1 17.182 365 GLY A CA 1
ATOM 2383 C C . GLY A 1 454 ? -3.274 3.577 19.695 1 19.257 365 GLY A C 1
ATOM 2384 O O . GLY A 1 454 ? -3.315 2.361 20.006 1 20.029 365 GLY A O 1
ATOM 2385 N N . ILE A 1 455 ? -2.168 4.326 19.594 1 15.796 366 ILE A N 1
ATOM 2386 C CA . ILE A 1 455 ? -0.857 3.792 19.95 1 17.375 366 ILE A CA 1
ATOM 2387 C C . ILE A 1 455 ? -0.491 4.368 21.319 1 17.522 366 ILE A C 1
ATOM 2388 O O . ILE A 1 455 ? -0.203 5.57 21.466 1 17.364 366 ILE A O 1
ATOM 2393 N N . THR A 1 456 ? -0.587 3.5 22.342 1 17.49 367 THR A N 1
ATOM 2394 C CA . THR A 1 456 ? -0.411 3.948 23.73 1 19.619 367 THR A CA 1
ATOM 2395 C C . THR A 1 456 ? 1.054 4.29 23.995 1 19.688 367 THR A C 1
ATOM 2396 O O . THR A 1 456 ? 1.923 4.047 23.166 1 19.537 367 THR A O 1
ATOM 2400 N N . GLN A 1 457 ? 1.318 4.912 25.153 1 20.862 368 GLN A N 1
ATOM 2401 C CA . GLN A 1 457 ? 2.655 5.423 25.448 1 21.305 368 GLN A CA 1
ATOM 2402 C C . GLN A 1 457 ? 3.681 4.288 25.324 1 21.266 368 GLN A C 1
ATOM 2403 O O . GLN A 1 457 ? 3.405 3.131 25.666 1 20.438 368 GLN A O 1
ATOM 2409 N N . PHE A 1 458 ? 4.867 4.64 24.818 1 19.649 369 PHE A N 1
ATOM 2410 C CA . PHE A 1 458 ? 5.977 3.708 24.651 1 20.209 369 PHE A CA 1
ATOM 2411 C C . PHE A 1 458 ? 5.654 2.676 23.564 1 19.872 369 PHE A C 1
ATOM 2412 O O . PHE A 1 458 ? 6.31 1.634 23.536 1 19.438 369 PHE A O 1
ATOM 2420 N N . SER A 1 459 ? 4.654 2.939 22.702 1 18.606 370 SER A N 1
ATOM 2421 C CA . SER A 1 459 ? 4.221 1.999 21.676 1 18.955 370 SER A CA 1
ATOM 2422 C C . SER A 1 459 ? 3.921 0.623 22.298 1 18.762 370 SER A C 1
ATOM 2423 O O . SER A 1 459 ? 4.187 -0.401 21.678 1 17.773 370 SER A O 1
ATOM 2426 N N . GLN A 1 460 ? 3.373 0.606 23.529 1 16.87 371 GLN A N 1
ATOM 2427 C CA . GLN A 1 460 ? 3.256 -0.655 24.262 1 16.119 371 GLN A CA 1
ATOM 2428 C C . GLN A 1 460 ? 2.02 -1.463 23.849 1 16.428 371 GLN A C 1
ATOM 2429 O O . GLN A 1 460 ? 2.062 -2.714 23.846 1 16.342 371 GLN A O 1
ATOM 2435 N N . ASN A 1 461 ? 0.904 -0.781 23.569 1 16.342 372 ASN A N 1
ATOM 2436 C CA . ASN A 1 461 ? -0.345 -1.453 23.226 1 16.684 372 ASN A CA 1
ATOM 2437 C C . ASN A 1 461 ? -0.998 -0.695 22.079 1 18.698 372 ASN A C 1
ATOM 2438 O O . ASN A 1 461 ? -0.8 0.515 21.957 1 19.193 372 ASN A O 1
ATOM 2443 N N . TYR A 1 462 ? -1.761 -1.421 21.237 1 16.694 373 TYR A N 1
ATOM 2444 C CA . TYR A 1 462 ? -2.478 -0.827 20.113 1 15.73 373 TYR A CA 1
ATOM 2445 C C . TYR A 1 462 ? -3.964 -1.057 20.347 1 18.144 373 TYR A C 1
ATOM 2446 O O . TYR A 1 462 ? -4.385 -2.203 20.539 1 17.611 373 TYR A O 1
ATOM 2455 N N . ILE A 1 463 ? -4.728 0.042 20.341 1 17.118 374 ILE A N 1
ATOM 2456 C CA . ILE A 1 463 ? -6.162 -0.031 20.551 1 18.05 374 ILE A CA 1
ATOM 2457 C C . ILE A 1 463 ? -6.846 0.126 19.208 1 16.6 374 ILE A C 1
ATOM 2458 O O . ILE A 1 463 ? -6.695 1.157 18.562 1 17.988 374 ILE A O 1
ATOM 2463 N N . GLU A 1 464 ? -7.658 -0.87 18.826 1 15.693 375 GLU A N 1
ATOM 2464 C CA . GLU A 1 464 ? -8.348 -0.79 17.553 1 18.696 375 GLU A CA 1
ATOM 2465 C C . GLU A 1 464 ? -9.794 -1.262 17.739 1 18.749 375 GLU A C 1
ATOM 2466 O O . GLU A 1 464 ? -10.085 -1.925 18.716 1 17.618 375 GLU A O 1
ATOM 2472 N N . PRO A 1 465 ? -10.743 -0.857 16.857 1 18.732 376 PRO A N 1
ATOM 2473 C CA . PRO A 1 465 ? -12.162 -1.134 17.084 1 20.106 376 PRO A CA 1
ATOM 2474 C C . PRO A 1 465 ? -12.804 -1.882 15.917 1 18.821 376 PRO A C 1
ATOM 2475 O O . PRO A 1 465 ? -13.652 -1.32 15.23 1 18.293 376 PRO A O 1
ATOM 2479 N N . PRO A 1 466 ? -12.432 -3.167 15.679 1 19.671 377 PRO A N 1
ATOM 2480 C CA . PRO A 1 466 ? -12.88 -3.901 14.491 1 19.463 377 PRO A CA 1
ATOM 2481 C C . PRO A 1 466 ? -14.365 -4.223 14.432 1 18.827 377 PRO A C 1
ATOM 2482 O O . PRO A 1 466 ? -15.019 -4.322 15.473 1 18.161 377 PRO A O 1
ATOM 2486 N N . SER A 1 467 ? -14.844 -4.403 13.198 1 17.914 378 SER A N 1
ATOM 2487 C CA . SER A 1 467 ? -16.091 -5.107 12.904 1 20.991 378 SER A CA 1
ATOM 2488 C C . SER A 1 467 ? -15.742 -6.399 12.192 1 21.212 378 SER A C 1
ATOM 2489 O O . SER A 1 467 ? -14.812 -6.405 11.395 1 20.306 378 SER A O 1
ATOM 2492 N N . ILE A 1 468 ? -16.539 -7.456 12.426 1 21.485 379 ILE A N 1
ATOM 2493 C CA . ILE A 1 468 ? -16.321 -8.708 11.724 1 20.724 379 ILE A CA 1
ATOM 2494 C C . ILE A 1 468 ? -17.664 -9.415 11.52 1 23.954 379 ILE A C 1
ATOM 2495 O O . ILE A 1 468 ? -18.524 -9.399 12.408 1 21.942 379 ILE A O 1
ATOM 2500 N N . PHE A 1 469 ? -17.813 -10.052 10.349 1 24.934 380 PHE A N 1
ATOM 2501 C CA . PHE A 1 469 ? -19.04 -10.755 9.993 1 23.487 380 PHE A CA 1
ATOM 2502 C C . PHE A 1 469 ? -19.206 -11.976 10.89 1 25.354 380 PHE A C 1
ATOM 2503 O O . PHE A 1 469 ? -18.247 -12.713 11.126 1 24.287 380 PHE A O 1
ATOM 2511 N N . VAL A 1 470 ? -20.435 -12.196 11.377 1 25.118 381 VAL A N 1
ATOM 2512 C CA . VAL A 1 470 ? -20.681 -13.343 12.242 1 30.522 381 VAL A CA 1
ATOM 2513 C C . VAL A 1 470 ? -21.809 -14.202 11.668 1 29.483 381 VAL A C 1
ATOM 2514 O O . VAL A 1 470 ? -21.813 -15.414 11.849 1 31.875 381 VAL A O 1
ATOM 2518 N N . ASN A 1 471 ? -22.731 -13.587 10.933 1 29.206 382 ASN A N 1
ATOM 2519 C CA . ASN A 1 471 ? -23.867 -14.34 10.412 1 39.844 382 ASN A CA 1
ATOM 2520 C C . ASN A 1 471 ? -24.547 -13.531 9.318 1 37.796 382 ASN A C 1
ATOM 2521 O O . ASN A 1 471 ? -24.584 -12.3 9.396 1 38.559 382 ASN A O 1
ATOM 2526 N N . GLY A 1 472 ? -25.046 -14.241 8.293 1 38.929 383 GLY A N 1
ATOM 2527 C CA . GLY A 1 472 ? -25.876 -13.622 7.268 1 39.424 383 GLY A CA 1
ATOM 2528 C C . GLY A 1 472 ? -27.339 -13.715 7.659 1 47.192 383 GLY A C 1
ATOM 2529 O O . GLY A 1 472 ? -27.983 -12.649 7.725 1 50.122 383 GLY A O 1
ATOM 2530 N N . ARG A 1 479 ? -30.096 -7.326 6.608 1 56.261 390 ARG A N 1
ATOM 2531 C CA . ARG A 1 479 ? -28.677 -6.977 6.89 1 57.773 390 ARG A CA 1
ATOM 2532 C C . ARG A 1 479 ? -28.04 -8.056 7.769 1 52.744 390 ARG A C 1
ATOM 2533 O O . ARG A 1 479 ? -28.723 -8.742 8.525 1 52.261 390 ARG A O 1
ATOM 2541 N N . ASN A 1 480 ? -26.716 -8.207 7.64 1 46.259 391 ASN A N 1
ATOM 2542 C CA . ASN A 1 480 ? -25.959 -9.241 8.341 1 42.189 391 ASN A CA 1
ATOM 2543 C C . ASN A 1 480 ? -25.761 -8.855 9.807 1 35.132 391 ASN A C 1
ATOM 2544 O O . ASN A 1 480 ? -25.974 -7.705 10.176 1 36.568 391 ASN A O 1
ATOM 2549 N N . GLU A 1 481 ? -25.3 -9.823 10.611 1 32.747 392 GLU A N 1
ATOM 2550 C CA . GLU A 1 481 ? -24.881 -9.578 11.982 1 33.881 392 GLU A CA 1
ATOM 2551 C C . GLU A 1 481 ? -23.353 -9.493 12.025 1 31.213 392 GLU A C 1
ATOM 2552 O O . GLU A 1 481 ? -22.642 -10.301 11.397 1 27.331 392 GLU A O 1
ATOM 2558 N N . TYR A 1 482 ? -22.865 -8.489 12.762 1 26.817 393 TYR A N 1
ATOM 2559 C CA . TYR A 1 482 ? -21.441 -8.254 12.938 1 25.731 393 TYR A CA 1
ATOM 2560 C C . TYR A 1 482 ? -21.139 -8.208 14.425 1 27.565 393 TYR A C 1
ATOM 2561 O O . TYR A 1 482 ? -21.988 -7.803 15.222 1 26.222 393 TYR A O 1
ATOM 2570 N N . ASN A 1 483 ? -19.925 -8.623 14.788 1 22.357 394 ASN A N 1
ATOM 2571 C CA . ASN A 1 483 ? -19.397 -8.334 16.1 1 21.854 394 ASN A CA 1
ATOM 2572 C C . ASN A 1 483 ? -18.535 -7.08 15.974 1 24.364 394 ASN A C 1
ATOM 2573 O O . ASN A 1 483 ? -17.673 -7.014 15.104 1 22.412 394 ASN A O 1
ATOM 2578 N N . ILE A 1 484 ? -18.786 -6.099 16.852 1 20.514 395 ILE A N 1
ATOM 2579 C CA . ILE A 1 484 ? -17.944 -4.923 16.984 1 20.469 395 ILE A CA 1
ATOM 2580 C C . ILE A 1 484 ? -17.177 -5.095 18.281 1 20.812 395 ILE A C 1
ATOM 2581 O O . ILE A 1 484 ? -17.726 -5.541 19.287 1 20.2 395 ILE A O 1
ATOM 2586 N N . SER A 1 485 ? -15.897 -4.749 18.259 1 20.429 396 SER A N 1
ATOM 2587 C CA . SER A 1 485 ? -15.041 -4.99 19.411 1 18.879 396 SER A CA 1
ATOM 2588 C C . SER A 1 485 ? -14.203 -3.733 19.637 1 22.131 396 SER A C 1
ATOM 2589 O O . SER A 1 485 ? -13.98 -2.945 18.709 1 19.049 396 SER A O 1
ATOM 2592 N N . ILE A 1 486 ? -13.73 -3.572 20.876 1 17.922 397 ILE A N 1
ATOM 2593 C CA . ILE A 1 486 ? -12.573 -2.723 21.091 1 18.928 397 ILE A CA 1
ATOM 2594 C C . ILE A 1 486 ? -11.54 -3.661 21.688 1 19.978 397 ILE A C 1
ATOM 2595 O O . ILE A 1 486 ? -11.81 -4.28 22.727 1 20.887 397 ILE A O 1
ATOM 2600 N N . PHE A 1 487 ? -10.381 -3.732 21.041 1 18.789 398 PHE A N 1
ATOM 2601 C CA . PHE A 1 487 ? -9.331 -4.578 21.568 1 17.528 398 PHE A CA 1
ATOM 2602 C C . PHE A 1 487 ? -8.126 -3.743 21.962 1 17.883 398 PHE A C 1
ATOM 2603 O O . PHE A 1 487 ? -7.944 -2.636 21.446 1 17.713 398 PHE A O 1
ATOM 2611 N N . GLU A 1 488 ? -7.292 -4.328 22.841 1 17.768 399 GLU A N 1
ATOM 2612 C CA . GLU A 1 488 ? -5.909 -3.893 22.993 1 16.4 399 GLU A CA 1
ATOM 2613 C C . GLU A 1 488 ? -5.023 -5.058 22.533 1 17.573 399 GLU A C 1
ATOM 2614 O O . GLU A 1 488 ? -5.271 -6.22 22.905 1 16.906 399 GLU A O 1
ATOM 2620 N N . LYS A 1 489 ? -4.011 -4.74 21.701 1 17.915 400 LYS A N 1
ATOM 2621 C CA . LYS A 1 489 ? -3.021 -5.713 21.27 1 17.831 400 LYS A CA 1
ATOM 2622 C C . LYS A 1 489 ? -1.707 -5.415 21.989 1 18.397 400 LYS A C 1
ATOM 2623 O O . LYS A 1 489 ? -1.261 -4.252 22.057 1 17.437 400 LYS A O 1
ATOM 2629 N N . LEU A 1 490 ? -1.078 -6.476 22.49 1 17.276 401 LEU A N 1
ATOM 2630 C CA . LEU A 1 490 ? 0.251 -6.388 23.081 1 19.013 401 LEU A CA 1
ATOM 2631 C C . LEU A 1 490 ? 1.263 -6.239 21.933 1 20.13 401 LEU A C 1
ATOM 2632 O O . LEU A 1 490 ? 1.454 -7.16 21.138 1 20.513 401 LEU A O 1
ATOM 2637 N N . ALA A 1 491 ? 1.919 -5.078 21.854 1 15.799 402 ALA A N 1
ATOM 2638 C CA . ALA A 1 491 ? 2.786 -4.733 20.725 1 17.618 402 ALA A CA 1
ATOM 2639 C C . ALA A 1 491 ? 4.05 -5.596 20.653 1 18.237 402 ALA A C 1
ATOM 2640 O O . ALA A 1 491 ? 4.425 -6.05 19.57 1 18.477 402 ALA A O 1
ATOM 2642 N N . PHE A 1 492 ? 4.718 -5.796 21.789 1 17.658 403 PHE A N 1
ATOM 2643 C CA . PHE A 1 492 ? 6.043 -6.428 21.821 1 19.664 403 PHE A CA 1
ATOM 2644 C C . PHE A 1 492 ? 6.098 -7.477 22.93 1 18.882 403 PHE A C 1
ATOM 2645 O O . PHE A 1 492 ? 6.68 -7.222 23.989 1 19.098 403 PHE A O 1
ATOM 2653 N N . PRO A 1 493 ? 5.457 -8.656 22.749 1 20.119 404 PRO A N 1
ATOM 2654 C CA . PRO A 1 493 ? 5.422 -9.681 23.8 1 21.45 404 PRO A CA 1
ATOM 2655 C C . PRO A 1 493 ? 6.832 -10.239 24.035 1 20.626 404 PRO A C 1
ATOM 2656 O O . PRO A 1 493 ? 7.662 -10.239 23.12 1 19.368 404 PRO A O 1
ATOM 2660 N N . LEU A 1 494 ? 7.075 -10.707 25.259 1 19.909 405 LEU A N 1
ATOM 2661 C CA . LEU A 1 494 ? 8.256 -11.521 25.533 1 22.881 405 LEU A CA 1
ATOM 2662 C C . LEU A 1 494 ? 8.007 -13.01 25.264 1 19.507 405 LEU A C 1
ATOM 2663 O O . LEU A 1 494 ? 8.958 -13.721 24.97 1 22.628 405 LEU A O 1
ATOM 2668 N N . SER A 1 495 ? 6.765 -13.48 25.407 1 18.833 406 SER A N 1
ATOM 2669 C CA . SER A 1 495 ? 6.464 -14.904 25.299 1 21.42 406 SER A CA 1
ATOM 2670 C C . SER A 1 495 ? 6.691 -15.405 23.87 1 21.028 406 SER A C 1
ATOM 2671 O O . SER A 1 495 ? 6.281 -14.756 22.898 1 19.667 406 SER A O 1
ATOM 2674 N N . ARG A 1 496 ? 7.372 -16.571 23.768 1 21.41 407 ARG A N 1
ATOM 2675 C CA . ARG A 1 496 ? 7.677 -17.207 22.49 1 21.66 407 ARG A CA 1
ATOM 2676 C C . ARG A 1 496 ? 7.449 -18.72 22.608 1 22.231 407 ARG A C 1
ATOM 2677 O O . ARG A 1 496 ? 7.353 -19.255 23.703 1 21.522 407 ARG A O 1
ATOM 2685 N N . GLY A 1 497 ? 7.341 -19.406 21.468 1 20.622 408 GLY A N 1
ATOM 2686 C CA . GLY A 1 497 ? 7.247 -20.855 21.473 1 21.057 408 GLY A CA 1
ATOM 2687 C C . GLY A 1 497 ? 7.848 -21.447 20.196 1 20.217 408 GLY A C 1
ATOM 2688 O O . GLY A 1 497 ? 8.864 -20.965 19.706 1 23.45 408 GLY A O 1
ATOM 2689 N N . GLU A 1 498 ? 7.2 -22.499 19.677 1 20.625 409 GLU A N 1
ATOM 2690 C CA . GLU A 1 498 ? 7.811 -23.257 18.596 1 20.584 409 GLU A CA 1
ATOM 2691 C C . GLU A 1 498 ? 6.774 -23.884 17.674 1 20.026 409 GLU A C 1
ATOM 2692 O O . GLU A 1 498 ? 5.632 -24.151 18.06 1 22.971 409 GLU A O 1
ATOM 2698 N N . LEU A 1 499 ? 7.231 -24.049 16.418 1 21.956 410 LEU A N 1
ATOM 2699 C CA . LEU A 1 499 ? 6.488 -24.678 15.334 1 21.2 410 LEU A CA 1
ATOM 2700 C C . LEU A 1 499 ? 7.138 -26.04 15.078 1 20.686 410 LEU A C 1
ATOM 2701 O O . LEU A 1 499 ? 8.357 -26.11 15.05 1 22.378 410 LEU A O 1
ATOM 2706 N N . ARG A 1 500 ? 6.3 -27.066 14.837 1 21.338 411 ARG A N 1
ATOM 2707 C CA . ARG A 1 500 ? 6.765 -28.429 14.611 1 24.785 411 ARG A CA 1
ATOM 2708 C C . ARG A 1 500 ? 5.886 -29.05 13.54 1 24.519 411 ARG A C 1
ATOM 2709 O O . ARG A 1 500 ? 4.709 -28.714 13.441 1 23.564 411 ARG A O 1
ATOM 2717 N N . LEU A 1 501 ? 6.429 -30.042 12.816 1 20.878 412 LEU A N 1
ATOM 2718 C CA . LEU A 1 501 ? 5.569 -30.816 11.934 1 21.16 412 LEU A CA 1
ATOM 2719 C C . LEU A 1 501 ? 4.629 -31.657 12.785 1 25.217 412 LEU A C 1
ATOM 2720 O O . LEU A 1 501 ? 5.005 -32.079 13.877 1 24.151 412 LEU A O 1
ATOM 2725 N N . ARG A 1 502 ? 3.424 -31.895 12.258 1 24.317 413 ARG A N 1
ATOM 2726 C CA . ARG A 1 502 ? 2.493 -32.903 12.75 1 25.286 413 ARG A CA 1
ATOM 2727 C C . ARG A 1 502 ? 2.453 -34.114 11.808 1 30.237 413 ARG A C 1
ATOM 2728 O O . ARG A 1 502 ? 1.996 -35.181 12.198 1 27.514 413 ARG A O 1
ATOM 2736 N N . SER A 1 503 ? 2.825 -33.926 10.532 1 27.215 414 SER A N 1
ATOM 2737 C CA . SER A 1 503 ? 2.737 -34.96 9.508 1 28.984 414 SER A CA 1
ATOM 2738 C C . SER A 1 503 ? 3.641 -34.585 8.343 1 29.172 414 SER A C 1
ATOM 2739 O O . SER A 1 503 ? 4.192 -33.475 8.316 1 27.427 414 SER A O 1
ATOM 2742 N N . ARG A 1 504 ? 3.787 -35.527 7.385 1 28.268 415 ARG A N 1
ATOM 2743 C CA . ARG A 1 504 ? 4.557 -35.272 6.177 1 26.625 415 ARG A CA 1
ATOM 2744 C C . ARG A 1 504 ? 3.672 -34.726 5.064 1 25.022 415 ARG A C 1
ATOM 2745 O O . ARG A 1 504 ? 4.173 -34.492 3.971 1 28.226 415 ARG A O 1
ATOM 2753 N N . ASP A 1 505 ? 2.371 -34.557 5.315 1 25.466 416 ASP A N 1
ATOM 2754 C CA . ASP A 1 505 ? 1.466 -34.046 4.294 1 27.571 416 ASP A CA 1
ATOM 2755 C C . ASP A 1 505 ? 1.644 -32.529 4.218 1 28.62 416 ASP A C 1
ATOM 2756 O O . ASP A 1 505 ? 1.412 -31.83 5.216 1 25.025 416 ASP A O 1
ATOM 2761 N N . PRO A 1 506 ? 2.063 -32.03 3.037 1 27.097 417 PRO A N 1
ATOM 2762 C CA . PRO A 1 506 ? 2.409 -30.62 2.87 1 27.795 417 PRO A CA 1
ATOM 2763 C C . PRO A 1 506 ? 1.203 -29.691 2.943 1 27.945 417 PRO A C 1
ATOM 2764 O O . PRO A 1 506 ? 1.378 -28.478 3.132 1 30.176 417 PRO A O 1
ATOM 2768 N N . ARG A 1 507 ? -0.008 -30.266 2.848 1 21.429 418 ARG A N 1
ATOM 2769 C CA . ARG A 1 507 ? -1.255 -29.518 2.915 1 23.094 418 ARG A CA 1
ATOM 2770 C C . ARG A 1 507 ? -1.686 -29.28 4.363 1 25.717 418 ARG A C 1
ATOM 2771 O O . ARG A 1 507 ? -2.56 -28.435 4.608 1 26.017 418 ARG A O 1
ATOM 2779 N N . ASP A 1 508 ? -1.141 -30.043 5.323 1 23.643 419 ASP A N 1
ATOM 2780 C CA . ASP A 1 508 ? -1.617 -29.964 6.71 1 24.816 419 ASP A CA 1
ATOM 2781 C C . ASP A 1 508 ? -1.053 -28.726 7.401 1 23 419 ASP A C 1
ATOM 2782 O O . ASP A 1 508 ? -0.078 -28.159 6.923 1 24.773 419 ASP A O 1
ATOM 2787 N N . ASN A 1 509 ? -1.654 -28.327 8.523 1 20.328 420 ASN A N 1
ATOM 2788 C CA . ASN A 1 509 ? -1.034 -27.322 9.388 1 23.382 420 ASN A CA 1
ATOM 2789 C C . ASN A 1 509 ? 0.143 -27.95 10.133 1 22.42 420 ASN A C 1
ATOM 2790 O O . ASN A 1 509 ? 0.074 -29.12 10.503 1 24.381 420 ASN A O 1
ATOM 2795 N N . PRO A 1 510 ? 1.214 -27.177 10.431 1 21.78 421 PRO A N 1
ATOM 2796 C CA . PRO A 1 510 ? 2.186 -27.568 11.455 1 20.21 421 PRO A CA 1
ATOM 2797 C C . PRO A 1 510 ? 1.518 -27.324 12.809 1 20.709 421 PRO A C 1
ATOM 2798 O O . PRO A 1 510 ? 0.457 -26.692 12.862 1 21.25 421 PRO A O 1
ATOM 2802 N N . SER A 1 511 ? 2.122 -27.839 13.893 1 20.845 422 SER A N 1
ATOM 2803 C CA . SER A 1 511 ? 1.678 -27.378 15.205 1 22.358 422 SER A CA 1
ATOM 2804 C C . SER A 1 511 ? 2.42 -26.087 15.564 1 19.401 422 SER A C 1
ATOM 2805 O O . SER A 1 511 ? 3.596 -25.93 15.252 1 19.487 422 SER A O 1
ATOM 2808 N N . VAL A 1 512 ? 1.702 -25.173 16.215 1 18.436 423 VAL A N 1
ATOM 2809 C CA . VAL A 1 512 ? 2.308 -23.953 16.708 1 19.629 423 VAL A CA 1
ATOM 2810 C C . VAL A 1 512 ? 1.895 -23.806 18.19 1 18.559 423 VAL A C 1
ATOM 2811 O O . VAL A 1 512 ? 0.751 -24.015 18.558 1 20.907 423 VAL A O 1
ATOM 2815 N N . ARG A 1 513 ? 2.882 -23.484 19.035 1 21.668 424 ARG A N 1
ATOM 2816 C CA . ARG A 1 513 ? 2.623 -23.179 20.432 1 22.781 424 ARG A CA 1
ATOM 2817 C C . ARG A 1 513 ? 3.214 -21.804 20.702 1 20.708 424 ARG A C 1
ATOM 2818 O O . ARG A 1 513 ? 4.366 -21.572 20.369 1 22.007 424 ARG A O 1
ATOM 2826 N N . TYR A 1 514 ? 2.398 -20.902 21.276 1 22.17 425 TYR A N 1
ATOM 2827 C CA . TYR A 1 514 ? 2.788 -19.516 21.46 1 19.856 425 TYR A CA 1
ATOM 2828 C C . TYR A 1 514 ? 3.127 -19.177 22.919 1 19.56 425 TYR A C 1
ATOM 2829 O O . TYR A 1 514 ? 3.819 -18.183 23.143 1 19.596 425 TYR A O 1
ATOM 2838 N N . ASN A 1 515 ? 2.685 -19.997 23.892 1 20.006 426 ASN A N 1
ATOM 2839 C CA . ASN A 1 515 ? 2.962 -19.75 25.304 1 21.631 426 ASN A CA 1
ATOM 2840 C C . ASN A 1 515 ? 2.427 -18.367 25.712 1 20.044 426 ASN A C 1
ATOM 2841 O O . ASN A 1 515 ? 3.116 -17.613 26.373 1 20.982 426 ASN A O 1
ATOM 2846 N N . TYR A 1 516 ? 1.195 -18.037 25.319 1 21.436 427 TYR A N 1
ATOM 2847 C CA . TYR A 1 516 ? 0.667 -16.706 25.596 1 18.89 427 TYR A CA 1
ATOM 2848 C C . TYR A 1 516 ? 0.704 -16.409 27.1 1 21.751 427 TYR A C 1
ATOM 2849 O O . TYR A 1 516 ? 0.282 -17.235 27.925 1 20.296 427 TYR A O 1
ATOM 2858 N N . TYR A 1 517 ? 1.208 -15.218 27.447 1 19.376 428 TYR A N 1
ATOM 2859 C CA . TYR A 1 517 ? 1.284 -14.768 28.828 1 20.238 428 TYR A CA 1
ATOM 2860 C C . TYR A 1 517 ? 2.121 -15.705 29.704 1 23.429 428 TYR A C 1
ATOM 2861 O O . TYR A 1 517 ? 1.903 -15.713 30.905 1 24.755 428 TYR A O 1
ATOM 2870 N N . SER A 1 518 ? 3.084 -16.451 29.137 1 22.102 429 SER A N 1
ATOM 2871 C CA . SER A 1 518 ? 3.994 -17.25 29.949 1 24.474 429 SER A CA 1
ATOM 2872 C C . SER A 1 518 ? 4.958 -16.337 30.685 1 30.106 429 SER A C 1
ATOM 2873 O O . SER A 1 518 ? 5.291 -16.622 31.836 1 30.714 429 SER A O 1
ATOM 2876 N N . HIS A 1 519 ? 5.378 -15.238 30.03 1 24.497 430 HIS A N 1
ATOM 2877 C CA A HIS A 1 519 ? 6.133 -14.218 30.739 0.5 25.704 430 HIS A CA 1
ATOM 2878 C CA B HIS A 1 519 ? 6.132 -14.215 30.734 0.5 26.882 430 HIS A CA 1
ATOM 2879 C C . HIS A 1 519 ? 5.149 -13.256 31.41 1 25.445 430 HIS A C 1
ATOM 2880 O O . HIS A 1 519 ? 4.281 -12.674 30.756 1 24.117 430 HIS A O 1
ATOM 2893 N N . PRO A 1 520 ? 5.215 -13.075 32.751 1 26.238 431 PRO A N 1
ATOM 2894 C CA . PRO A 1 520 ? 4.223 -12.249 33.453 1 25.088 431 PRO A CA 1
ATOM 2895 C C . PRO A 1 520 ? 4.219 -10.779 33.039 1 22.81 431 PRO A C 1
ATOM 2896 O O . PRO A 1 520 ? 3.212 -10.1 33.256 1 22.341 431 PRO A O 1
ATOM 2900 N N . LEU A 1 521 ? 5.344 -10.279 32.507 1 19.256 432 LEU A N 1
ATOM 2901 C CA . LEU A 1 521 ? 5.359 -8.919 31.95 1 23.789 432 LEU A CA 1
ATOM 2902 C C . LEU A 1 521 ? 4.273 -8.775 30.869 1 20.897 432 LEU A C 1
ATOM 2903 O O . LEU A 1 521 ? 3.603 -7.743 30.777 1 19.336 432 LEU A O 1
ATOM 2908 N N . ASP A 1 522 ? 4.064 -9.829 30.071 1 18.949 433 ASP A N 1
ATOM 2909 C CA . ASP A 1 522 ? 3.069 -9.748 29.009 1 19.158 433 ASP A CA 1
ATOM 2910 C C . ASP A 1 522 ? 1.661 -9.618 29.59 1 19.756 433 ASP A C 1
ATOM 2911 O O . ASP A 1 522 ? 0.837 -8.867 29.059 1 18.796 433 ASP A O 1
ATOM 2916 N N . PHE A 1 523 ? 1.378 -10.34 30.682 1 19.667 434 PHE A N 1
ATOM 2917 C CA . PHE A 1 523 ? 0.044 -10.3 31.266 1 19.346 434 PHE A CA 1
ATOM 2918 C C . PHE A 1 523 ? -0.209 -8.954 31.954 1 17.326 434 PHE A C 1
ATOM 2919 O O . PHE A 1 523 ? -1.303 -8.389 31.852 1 18.327 434 PHE A O 1
ATOM 2927 N N . GLU A 1 524 ? 0.824 -8.406 32.598 1 18.226 435 GLU A N 1
ATOM 2928 C CA . GLU A 1 524 ? 0.696 -7.077 33.205 1 20.611 435 GLU A CA 1
ATOM 2929 C C . GLU A 1 524 ? 0.445 -6.016 32.135 1 19.204 435 GLU A C 1
ATOM 2930 O O . GLU A 1 524 ? -0.338 -5.081 32.353 1 18.259 435 GLU A O 1
ATOM 2936 N N . ARG A 1 525 ? 1.1 -6.163 30.974 1 19.182 436 ARG A N 1
ATOM 2937 C CA . ARG A 1 525 ? 0.925 -5.202 29.892 1 17.08 436 ARG A CA 1
ATOM 2938 C C . ARG A 1 525 ? -0.447 -5.368 29.249 1 17.736 436 ARG A C 1
ATOM 2939 O O . ARG A 1 525 ? -1.006 -4.381 28.749 1 18.497 436 ARG A O 1
ATOM 2947 N N . CYS A 1 526 ? -1.011 -6.577 29.302 1 18.111 437 CYS A N 1
ATOM 2948 C CA . CYS A 1 526 ? -2.413 -6.751 28.888 1 18.765 437 CYS A CA 1
ATOM 2949 C C . CYS A 1 526 ? -3.323 -5.907 29.791 1 20.441 437 CYS A C 1
ATOM 2950 O O . CYS A 1 526 ? -4.173 -5.144 29.316 1 20.949 437 CYS A O 1
ATOM 2953 N N . VAL A 1 527 ? -3.119 -6.004 31.112 1 18.943 438 VAL A N 1
ATOM 2954 C CA . VAL A 1 527 ? -3.945 -5.229 32.033 1 18.207 438 VAL A CA 1
ATOM 2955 C C . VAL A 1 527 ? -3.781 -3.721 31.771 1 18.512 438 VAL A C 1
ATOM 2956 O O . VAL A 1 527 ? -4.775 -2.997 31.776 1 17.146 438 VAL A O 1
ATOM 2960 N N . GLN A 1 528 ? -2.54 -3.263 31.525 1 19.076 439 GLN A N 1
ATOM 2961 C CA . GLN A 1 528 ? -2.239 -1.877 31.173 1 21.184 439 GLN A CA 1
ATOM 2962 C C . GLN A 1 528 ? -3.055 -1.438 29.949 1 20.856 439 GLN A C 1
ATOM 2963 O O . GLN A 1 528 ? -3.622 -0.353 29.97 1 19.571 439 GLN A O 1
ATOM 2969 N N . GLY A 1 529 ? -3.148 -2.311 28.925 1 17.737 440 GLY A N 1
ATOM 2970 C CA . GLY A 1 529 ? -3.956 -2.051 27.743 1 21.339 440 GLY A CA 1
ATOM 2971 C C . GLY A 1 529 ? -5.458 -1.987 28.058 1 20.863 440 GLY A C 1
ATOM 2972 O O . GLY A 1 529 ? -6.169 -1.113 27.568 1 19.597 440 GLY A O 1
ATOM 2973 N N . VAL A 1 530 ? -5.957 -2.944 28.86 1 19.578 441 VAL A N 1
ATOM 2974 C CA . VAL A 1 530 ? -7.375 -2.977 29.18 1 18.591 441 VAL A CA 1
ATOM 2975 C C . VAL A 1 530 ? -7.769 -1.744 30 1 18.783 441 VAL A C 1
ATOM 2976 O O . VAL A 1 530 ? -8.875 -1.225 29.837 1 19.477 441 VAL A O 1
ATOM 2980 N N . ARG A 1 531 ? -6.869 -1.251 30.852 1 18.229 442 ARG A N 1
ATOM 2981 C CA . ARG A 1 531 ? -7.095 0.014 31.558 1 20.4 442 ARG A CA 1
ATOM 2982 C C . ARG A 1 531 ? -7.483 1.139 30.596 1 22.375 442 ARG A C 1
ATOM 2983 O O . ARG A 1 531 ? -8.334 1.987 30.918 1 22.074 442 ARG A O 1
ATOM 2991 N N . VAL A 1 532 ? -6.826 1.172 29.422 1 20.149 443 VAL A N 1
ATOM 2992 C CA . VAL A 1 532 ? -7.127 2.182 28.41 1 20.613 443 VAL A CA 1
ATOM 2993 C C . VAL A 1 532 ? -8.51 1.933 27.788 1 19.898 443 VAL A C 1
ATOM 2994 O O . VAL A 1 532 ? -9.278 2.879 27.551 1 21.476 443 VAL A O 1
ATOM 2998 N N . ILE A 1 533 ? -8.867 0.671 27.537 1 19.607 444 ILE A N 1
ATOM 2999 C CA . ILE A 1 533 ? -10.198 0.375 27.016 1 19.32 444 ILE A CA 1
ATOM 3000 C C . ILE A 1 533 ? -11.242 0.883 28.018 1 19.391 444 ILE A C 1
ATOM 3001 O O . ILE A 1 533 ? -12.25 1.442 27.602 1 21.232 444 ILE A O 1
ATOM 3006 N N . ALA A 1 534 ? -11.013 0.638 29.318 1 18.625 445 ALA A N 1
ATOM 3007 C CA . ALA A 1 534 ? -11.946 1.06 30.364 1 21.991 445 ALA A CA 1
ATOM 3008 C C . ALA A 1 534 ? -12.114 2.586 30.358 1 22.474 445 ALA A C 1
ATOM 3009 O O . ALA A 1 534 ? -13.224 3.126 30.415 1 22.699 445 ALA A O 1
ATOM 3011 N N . GLN A 1 535 ? -10.995 3.301 30.243 1 23.837 446 GLN A N 1
ATOM 3012 C CA . GLN A 1 535 ? -11.064 4.756 30.166 1 23.387 446 GLN A CA 1
ATOM 3013 C C . GLN A 1 535 ? -11.783 5.19 28.891 1 21.8 446 GLN A C 1
ATOM 3014 O O . GLN A 1 535 ? -12.599 6.118 28.929 1 21.252 446 GLN A O 1
ATOM 3020 N N . LEU A 1 536 ? -11.496 4.514 27.762 1 19.676 447 LEU A N 1
ATOM 3021 C CA . LEU A 1 536 ? -12.152 4.826 26.492 1 20.923 447 LEU A CA 1
ATOM 3022 C C . LEU A 1 536 ? -13.678 4.712 26.628 1 19.282 447 LEU A C 1
ATOM 3023 O O . LEU A 1 536 ? -14.424 5.571 26.162 1 19.484 447 LEU A O 1
ATOM 3028 N N . LEU A 1 537 ? -14.146 3.63 27.239 1 18.624 448 LEU A N 1
ATOM 3029 C CA . LEU A 1 537 ? -15.59 3.423 27.331 1 20.654 448 LEU A CA 1
ATOM 3030 C C . LEU A 1 537 ? -16.255 4.457 28.238 1 21.204 448 LEU A C 1
ATOM 3031 O O . LEU A 1 537 ? -17.45 4.692 28.099 1 21.822 448 LEU A O 1
ATOM 3036 N N . ASN A 1 538 ? -15.484 5.051 29.159 1 21.495 449 ASN A N 1
ATOM 3037 C CA . ASN A 1 538 ? -16 6.036 30.109 1 23.14 449 ASN A CA 1
ATOM 3038 C C . ASN A 1 538 ? -16.052 7.43 29.48 1 23.439 449 ASN A C 1
ATOM 3039 O O . ASN A 1 538 ? -16.685 8.323 30.046 1 20.764 449 ASN A O 1
ATOM 3044 N N . THR A 1 539 ? -15.426 7.631 28.302 1 18.997 450 THR A N 1
ATOM 3045 C CA . THR A 1 539 ? -15.322 8.978 27.74 1 21.039 450 THR A CA 1
ATOM 3046 C C . THR A 1 539 ? -16.708 9.5 27.361 1 21.984 450 THR A C 1
ATOM 3047 O O . THR A 1 539 ? -17.572 8.719 26.947 1 21.853 450 THR A O 1
ATOM 3051 N N . PRO A 1 540 ? -16.922 10.841 27.382 1 20.937 451 PRO A N 1
ATOM 3052 C CA . PRO A 1 540 ? -18.173 11.421 26.878 1 23.723 451 PRO A CA 1
ATOM 3053 C C . PRO A 1 540 ? -18.486 10.964 25.456 1 23.17 451 PRO A C 1
ATOM 3054 O O . PRO A 1 540 ? -19.629 10.677 25.112 1 23.618 451 PRO A O 1
ATOM 3058 N N . SER A 1 541 ? -17.433 10.879 24.621 1 22.707 452 SER A N 1
ATOM 3059 C CA . SER A 1 541 ? -17.592 10.487 23.227 1 23.417 452 SER A CA 1
ATOM 3060 C C . SER A 1 541 ? -18.162 9.066 23.07 1 23.18 452 SER A C 1
ATOM 3061 O O . SER A 1 541 ? -19.039 8.845 22.245 1 25.234 452 SER A O 1
ATOM 3064 N N . LEU A 1 542 ? -17.66 8.08 23.816 1 22.286 453 LEU A N 1
ATOM 3065 C CA . LEU A 1 542 ? -18.192 6.721 23.7 1 21.319 453 LEU A CA 1
ATOM 3066 C C . LEU A 1 542 ? -19.605 6.636 24.293 1 23.626 453 LEU A C 1
ATOM 3067 O O . LEU A 1 542 ? -20.475 5.889 23.816 1 25.601 453 LEU A O 1
ATOM 3072 N N . ARG A 1 543 ? -19.82 7.363 25.388 1 23.967 454 ARG A N 1
ATOM 3073 C CA . ARG A 1 543 ? -21.112 7.306 26.064 1 21.844 454 ARG A CA 1
ATOM 3074 C C . ARG A 1 543 ? -22.196 7.885 25.161 1 20.462 454 ARG A C 1
ATOM 3075 O O . ARG A 1 543 ? -23.321 7.386 25.156 1 23.087 454 ARG A O 1
ATOM 3083 N N . ARG A 1 544 ? -21.864 8.932 24.396 1 21.384 455 ARG A N 1
ATOM 3084 C CA . ARG A 1 544 ? -22.863 9.599 23.57 1 21.697 455 ARG A CA 1
ATOM 3085 C C . ARG A 1 544 ? -23.082 8.861 22.257 1 25.368 455 ARG A C 1
ATOM 3086 O O . ARG A 1 544 ? -24.119 9.028 21.638 1 26.218 455 ARG A O 1
ATOM 3094 N N . SER A 1 545 ? -22.112 8.069 21.811 1 23.741 456 SER A N 1
ATOM 3095 C CA . SER A 1 545 ? -22.086 7.514 20.456 1 23.445 456 SER A CA 1
ATOM 3096 C C . SER A 1 545 ? -23.327 6.669 20.16 1 24.231 456 SER A C 1
ATOM 3097 O O . SER A 1 545 ? -23.562 5.659 20.821 1 24.917 456 SER A O 1
ATOM 3100 N N . ASN A 1 546 ? -24.077 7.042 19.121 1 23.782 457 ASN A N 1
ATOM 3101 C CA . ASN A 1 546 ? -25.214 6.237 18.672 1 29.878 457 ASN A CA 1
ATOM 3102 C C . ASN A 1 546 ? -24.751 4.962 17.948 1 32.239 457 ASN A C 1
ATOM 3103 O O . ASN A 1 546 ? -25.527 4.01 17.801 1 31.093 457 ASN A O 1
ATOM 3108 N N . ALA A 1 547 ? -23.485 4.915 17.514 1 28.899 458 ALA A N 1
ATOM 3109 C CA . ALA A 1 547 ? -22.989 3.745 16.79 1 29.231 458 ALA A CA 1
ATOM 3110 C C . ALA A 1 547 ? -22.529 2.65 17.753 1 31.367 458 ALA A C 1
ATOM 3111 O O . ALA A 1 547 ? -22.542 1.473 17.425 1 33.624 458 ALA A O 1
ATOM 3113 N N . SER A 1 548 ? -22.115 3.028 18.959 1 25.539 459 SER A N 1
ATOM 3114 C CA . SER A 1 548 ? -21.568 2.067 19.912 1 25.5 459 SER A CA 1
ATOM 3115 C C . SER A 1 548 ? -22.665 1.132 20.433 1 27.899 459 SER A C 1
ATOM 3116 O O . SER A 1 548 ? -23.758 1.585 20.748 1 24.035 459 SER A O 1
ATOM 3119 N N . CYS A 1 549 ? -22.351 -0.169 20.545 1 26.748 460 CYS A N 1
ATOM 3120 C CA . CYS A 1 549 ? -23.238 -1.139 21.173 1 25.724 460 CYS A CA 1
ATOM 3121 C C . CYS A 1 549 ? -22.768 -1.46 22.595 1 23.675 460 CYS A C 1
ATOM 3122 O O . CYS A 1 549 ? -23.193 -2.46 23.178 1 22.269 460 CYS A O 1
ATOM 3125 N N . PHE A 1 550 ? -21.917 -0.597 23.187 1 23.31 461 PHE A N 1
ATOM 3126 C CA . PHE A 1 550 ? -21.321 -0.895 24.483 1 22.02 461 PHE A CA 1
ATOM 3127 C C . PHE A 1 550 ? -22.048 -0.23 25.657 1 23.066 461 PHE A C 1
ATOM 3128 O O . PHE A 1 550 ? -21.555 -0.278 26.783 1 25.445 461 PHE A O 1
ATOM 3136 N N . HIS A 1 551 ? -23.153 0.479 25.398 1 24.987 462 HIS A N 1
ATOM 3137 C CA . HIS A 1 551 ? -23.799 1.248 26.471 1 26.006 462 HIS A CA 1
ATOM 3138 C C . HIS A 1 551 ? -24.215 0.342 27.642 1 32.115 462 HIS A C 1
ATOM 3139 O O . HIS A 1 551 ? -24.131 0.713 28.825 1 33.82 462 HIS A O 1
ATOM 3146 N N . GLY A 1 552 ? -24.63 -0.877 27.318 1 33.891 463 GLY A N 1
ATOM 3147 C CA . GLY A 1 552 ? -24.836 -1.899 28.344 1 52.526 463 GLY A CA 1
ATOM 3148 C C . GLY A 1 552 ? -23.644 -2.074 29.298 1 58.756 463 GLY A C 1
ATOM 3149 O O . GLY A 1 552 ? -23.801 -1.979 30.515 1 66.031 463 GLY A O 1
ATOM 3150 N N . SER A 1 553 ? -22.443 -2.28 28.732 1 53.973 464 SER A N 1
ATOM 3151 C CA . SER A 1 553 ? -21.385 -3.051 29.369 1 47.099 464 SER A CA 1
ATOM 3152 C C . SER A 1 553 ? -20.206 -2.182 29.815 1 45.101 464 SER A C 1
ATOM 3153 O O . SER A 1 553 ? -19.241 -1.993 29.076 1 34.601 464 SER A O 1
ATOM 3156 N N . PRO A 1 554 ? -20.22 -1.649 31.055 1 46.537 465 PRO A N 1
ATOM 3157 C CA . PRO A 1 554 ? -19.088 -0.859 31.56 1 49.272 465 PRO A CA 1
ATOM 3158 C C . PRO A 1 554 ? -17.946 -1.775 32.003 1 41.314 465 PRO A C 1
ATOM 3159 O O . PRO A 1 554 ? -18.178 -2.934 32.346 1 45.177 465 PRO A O 1
ATOM 3163 N N . ILE A 1 555 ? -16.713 -1.255 31.973 1 40.49 466 ILE A N 1
ATOM 3164 C CA . ILE A 1 555 ? -15.611 -1.842 32.729 1 33.74 466 ILE A CA 1
ATOM 3165 C C . ILE A 1 555 ? -15.263 -0.852 33.835 1 34.468 466 ILE A C 1
ATOM 3166 O O . ILE A 1 555 ? -15.05 0.33 33.566 1 33.437 466 ILE A O 1
ATOM 3171 N N . ASN A 1 556 ? -15.153 -1.358 35.067 1 32.808 467 ASN A N 1
ATOM 3172 C CA . ASN A 1 556 ? -14.833 -0.526 36.213 1 32.305 467 ASN A CA 1
ATOM 3173 C C . ASN A 1 556 ? -13.368 -0.094 36.095 1 31.497 467 ASN A C 1
ATOM 3174 O O . ASN A 1 556 ? -12.466 -0.926 36.219 1 29.787 467 ASN A O 1
ATOM 3179 N N . MET A 1 557 ? -13.138 1.216 35.921 1 31.68 468 MET A N 1
ATOM 3180 C CA . MET A 1 557 ? -11.812 1.752 35.621 1 35.21 468 MET A CA 1
ATOM 3181 C C . MET A 1 557 ? -10.792 1.485 36.741 1 30.222 468 MET A C 1
ATOM 3182 O O . MET A 1 557 ? -9.573 1.507 36.502 1 37.172 468 MET A O 1
ATOM 3187 N N . SER A 1 558 ? -11.291 1.246 37.962 1 30.519 469 SER A N 1
ATOM 3188 C CA . SER A 1 558 ? -10.442 1.154 39.147 1 31.837 469 SER A CA 1
ATOM 3189 C C . SER A 1 558 ? -10.404 -0.284 39.663 1 33.188 469 SER A C 1
ATOM 3190 O O . SER A 1 558 ? -10.019 -0.492 40.804 1 32.939 469 SER A O 1
ATOM 3193 N N . ASP A 1 559 ? -10.815 -1.26 38.828 1 34.33 470 ASP A N 1
ATOM 3194 C CA . ASP A 1 559 ? -10.791 -2.659 39.234 1 28.456 470 ASP A CA 1
ATOM 3195 C C . ASP A 1 559 ? -9.859 -3.465 38.328 1 25.673 470 ASP A C 1
ATOM 3196 O O . ASP A 1 559 ? -10.318 -4.13 37.401 1 25.989 470 ASP A O 1
ATOM 3201 N N . ASP A 1 560 ? -8.571 -3.465 38.653 1 25.561 471 ASP A N 1
ATOM 3202 C CA . ASP A 1 560 ? -7.57 -4.25 37.94 1 27.367 471 ASP A CA 1
ATOM 3203 C C . ASP A 1 560 ? -7.893 -5.742 37.937 1 27.309 471 ASP A C 1
ATOM 3204 O O . ASP A 1 560 ? -7.627 -6.403 36.933 1 24.122 471 ASP A O 1
ATOM 3209 N N . ALA A 1 561 ? -8.444 -6.274 39.04 1 28.367 472 ALA A N 1
ATOM 3210 C CA . ALA A 1 561 ? -8.778 -7.701 39.096 1 29.873 472 ALA A CA 1
ATOM 3211 C C . ALA A 1 561 ? -9.75 -8.068 37.962 1 28.426 472 ALA A C 1
ATOM 3212 O O . ALA A 1 561 ? -9.589 -9.101 37.304 1 29.107 472 ALA A O 1
ATOM 3214 N N . ALA A 1 562 ? -10.754 -7.214 37.735 1 24.814 473 ALA A N 1
ATOM 3215 C CA . ALA A 1 562 ? -11.737 -7.428 36.687 1 27.181 473 ALA A CA 1
ATOM 3216 C C . ALA A 1 562 ? -11.093 -7.317 35.297 1 25.147 473 ALA A C 1
ATOM 3217 O O . ALA A 1 562 ? -11.508 -7.996 34.356 1 22.996 473 ALA A O 1
ATOM 3219 N N . MET A 1 563 ? -10.085 -6.452 35.166 1 22.61 474 MET A N 1
ATOM 3220 C CA . MET A 1 563 ? -9.398 -6.315 33.886 1 23.048 474 MET A CA 1
ATOM 3221 C C . MET A 1 563 ? -8.499 -7.52 33.62 1 22.541 474 MET A C 1
ATOM 3222 O O . MET A 1 563 ? -8.398 -7.94 32.479 1 22.675 474 MET A O 1
ATOM 3227 N N . ALA A 1 564 ? -7.85 -8.066 34.658 1 18.843 475 ALA A N 1
ATOM 3228 C CA . ALA A 1 564 ? -7.061 -9.273 34.519 1 20.249 475 ALA A CA 1
ATOM 3229 C C . ALA A 1 564 ? -7.982 -10.406 34.057 1 22.704 475 ALA A C 1
ATOM 3230 O O . ALA A 1 564 ? -7.581 -11.254 33.262 1 22.791 475 ALA A O 1
ATOM 3232 N N . GLN A 1 565 ? -9.222 -10.392 34.551 1 22.588 476 GLN A N 1
ATOM 3233 C CA . GLN A 1 565 ? -10.197 -11.401 34.172 1 26.031 476 GLN A CA 1
ATOM 3234 C C . GLN A 1 565 ? -10.55 -11.266 32.691 1 22.455 476 GLN A C 1
ATOM 3235 O O . GLN A 1 565 ? -10.727 -12.28 32.012 1 24.41 476 GLN A O 1
ATOM 3241 N N . ILE A 1 566 ? -10.682 -10.027 32.194 1 22.778 477 ILE A N 1
ATOM 3242 C CA . ILE A 1 566 ? -10.937 -9.812 30.763 1 22.639 477 ILE A CA 1
ATOM 3243 C C . ILE A 1 566 ? -9.764 -10.361 29.95 1 18.418 477 ILE A C 1
ATOM 3244 O O . ILE A 1 566 ? -9.961 -10.984 28.913 1 21.144 477 ILE A O 1
ATOM 3249 N N . CYS A 1 567 ? -8.531 -10.112 30.417 1 20.08 478 CYS A N 1
ATOM 3250 C CA . CYS A 1 567 ? -7.354 -10.643 29.741 1 21.619 478 CYS A CA 1
ATOM 3251 C C . CYS A 1 567 ? -7.445 -12.161 29.562 1 24.618 478 CYS A C 1
ATOM 3252 O O . CYS A 1 567 ? -7.142 -12.68 28.477 1 22.314 478 CYS A O 1
ATOM 3255 N N . ARG A 1 568 ? -7.815 -12.87 30.651 1 21.981 479 ARG A N 1
ATOM 3256 C CA A ARG A 1 568 ? -7.904 -14.323 30.632 0.5 21.969 479 ARG A CA 1
ATOM 3257 C CA B ARG A 1 568 ? -7.904 -14.322 30.628 0.5 22.256 479 ARG A CA 1
ATOM 3258 C C . ARG A 1 568 ? -9.055 -14.778 29.736 1 21.321 479 ARG A C 1
ATOM 3259 O O . ARG A 1 568 ? -8.859 -15.649 28.88 1 23.378 479 ARG A O 1
ATOM 3274 N N . ASP A 1 569 ? -10.23 -14.183 29.933 1 21.094 480 ASP A N 1
ATOM 3275 C CA . ASP A 1 569 ? -11.456 -14.652 29.307 1 23.727 480 ASP A CA 1
ATOM 3276 C C . ASP A 1 569 ? -11.513 -14.314 27.821 1 26.437 480 ASP A C 1
ATOM 3277 O O . ASP A 1 569 ? -12.296 -14.931 27.119 1 23.657 480 ASP A O 1
ATOM 3282 N N . THR A 1 570 ? -10.767 -13.299 27.354 1 21.542 481 THR A N 1
ATOM 3283 C CA . THR A 1 570 ? -10.926 -12.913 25.954 1 21.182 481 THR A CA 1
ATOM 3284 C C . THR A 1 570 ? -9.648 -13.169 25.158 1 22.59 481 THR A C 1
ATOM 3285 O O . THR A 1 570 ? -9.603 -12.783 24 1 22.846 481 THR A O 1
ATOM 3289 N N . LEU A 1 571 ? -8.646 -13.851 25.756 1 19.942 482 LEU A N 1
ATOM 3290 C CA . LEU A 1 571 ? -7.391 -14.141 25.082 1 20.505 482 LEU A CA 1
ATOM 3291 C C . LEU A 1 571 ? -7.695 -14.64 23.67 1 22.293 482 LEU A C 1
ATOM 3292 O O . LEU A 1 571 ? -8.385 -15.643 23.49 1 21.975 482 LEU A O 1
ATOM 3297 N N . SER A 1 572 ? -7.197 -13.917 22.655 1 20.002 483 SER A N 1
ATOM 3298 C CA . SER A 1 572 ? -7.39 -14.294 21.262 1 21.222 483 SER A CA 1
ATOM 3299 C C . SER A 1 572 ? -6.167 -13.859 20.453 1 19.172 483 SER A C 1
ATOM 3300 O O . SER A 1 572 ? -5.376 -13.039 20.903 1 17.725 483 SER A O 1
ATOM 3303 N N . THR A 1 573 ? -6.006 -14.453 19.267 1 19.233 484 THR A N 1
ATOM 3304 C CA . THR A 1 573 ? -5.101 -13.954 18.238 1 18.778 484 THR A CA 1
ATOM 3305 C C . THR A 1 573 ? -5.736 -12.741 17.582 1 20.606 484 THR A C 1
ATOM 3306 O O . THR A 1 573 ? -6.958 -12.566 17.614 1 21.39 484 THR A O 1
ATOM 3310 N N . VAL A 1 574 ? -4.881 -11.917 16.964 1 20.767 485 VAL A N 1
ATOM 3311 C CA . VAL A 1 574 ? -5.348 -10.987 15.953 1 19.269 485 VAL A CA 1
ATOM 3312 C C . VAL A 1 574 ? -4.602 -11.28 14.648 1 19.057 485 VAL A C 1
ATOM 3313 O O . VAL A 1 574 ? -4.497 -10.439 13.765 1 20.78 485 VAL A O 1
ATOM 3317 N N . TRP A 1 575 ? -4.108 -12.525 14.523 1 17.093 486 TRP A N 1
ATOM 3318 C CA . TRP A 1 575 ? -3.5 -13.056 13.312 1 16.766 486 TRP A CA 1
ATOM 3319 C C . TRP A 1 575 ? -2.185 -12.343 12.93 1 19.014 486 TRP A C 1
ATOM 3320 O O . TRP A 1 575 ? -1.847 -12.294 11.744 1 18.552 486 TRP A O 1
ATOM 3331 N N . HIS A 1 576 ? -1.412 -11.861 13.929 1 16.206 487 HIS A N 1
ATOM 3332 C CA . HIS A 1 576 ? -0.112 -11.24 13.697 1 18.426 487 HIS A CA 1
ATOM 3333 C C . HIS A 1 576 ? 1.058 -12.193 13.994 1 19.887 487 HIS A C 1
ATOM 3334 O O . HIS A 1 576 ? 2.223 -11.769 14.087 1 20.604 487 HIS A O 1
ATOM 3341 N N . TYR A 1 577 ? 0.744 -13.492 14.087 1 21.287 488 TYR A N 1
ATOM 3342 C CA . TYR A 1 577 ? 1.743 -14.525 14.329 1 19.02 488 TYR A CA 1
ATOM 3343 C C . TYR A 1 577 ? 2.916 -14.382 13.36 1 18.798 488 TYR A C 1
ATOM 3344 O O . TYR A 1 577 ? 2.726 -14.079 12.186 1 20.436 488 TYR A O 1
ATOM 3353 N N . HIS A 1 578 ? 4.138 -14.623 13.866 1 16.854 489 HIS A N 1
ATOM 3354 C CA . HIS A 1 578 ? 5.338 -14.406 13.08 1 19.02 489 HIS A CA 1
ATOM 3355 C C . HIS A 1 578 ? 6.468 -15.26 13.643 1 19.508 489 HIS A C 1
ATOM 3356 O O . HIS A 1 578 ? 6.253 -15.992 14.622 1 18.794 489 HIS A O 1
ATOM 3363 N N . GLY A 1 579 ? 7.641 -15.181 12.98 1 17.903 490 GLY A N 1
ATOM 3364 C CA . GLY A 1 579 ? 8.864 -15.872 13.387 1 19.871 490 GLY A CA 1
ATOM 3365 C C . GLY A 1 579 ? 8.959 -17.3 12.834 1 19.09 490 GLY A C 1
ATOM 3366 O O . GLY A 1 579 ? 8.053 -17.783 12.134 1 19.037 490 GLY A O 1
ATOM 3367 N N . GLY A 1 580 ? 10.066 -17.951 13.163 1 19.094 491 GLY A N 1
ATOM 3368 C CA . GLY A 1 580 ? 10.339 -19.338 12.785 1 19.874 491 GLY A CA 1
ATOM 3369 C C . GLY A 1 580 ? 11.438 -19.466 11.732 1 18.884 491 GLY A C 1
ATOM 3370 O O . GLY A 1 580 ? 12.119 -20.494 11.67 1 21.595 491 GLY A O 1
ATOM 3371 N N . CYS A 1 581 ? 11.691 -18.386 10.982 1 20.332 492 CYS A N 1
ATOM 3372 C CA . CYS A 1 581 ? 12.841 -18.279 10.089 1 18.49 492 CYS A CA 1
ATOM 3373 C C . CYS A 1 581 ? 13.534 -16.945 10.345 1 19.252 492 CYS A C 1
ATOM 3374 O O . CYS A 1 581 ? 13.811 -16.168 9.43 1 19.144 492 CYS A O 1
ATOM 3377 N N . GLU A 1 582 ? 13.85 -16.689 11.613 1 19.019 493 GLU A N 1
ATOM 3378 C CA . GLU A 1 582 ? 14.131 -15.321 12.044 1 19.567 493 GLU A CA 1
ATOM 3379 C C . GLU A 1 582 ? 15.491 -14.807 11.564 1 20.262 493 GLU A C 1
ATOM 3380 O O . GLU A 1 582 ? 16.481 -15.542 11.539 1 23.463 493 GLU A O 1
ATOM 3386 N N . VAL A 1 583 ? 15.515 -13.539 11.145 1 20.772 494 VAL A N 1
ATOM 3387 C CA . VAL A 1 583 ? 16.764 -12.847 10.818 1 23.614 494 VAL A CA 1
ATOM 3388 C C . VAL A 1 583 ? 17.69 -12.953 12.031 1 25.864 494 VAL A C 1
ATOM 3389 O O . VAL A 1 583 ? 17.275 -12.679 13.16 1 24.142 494 VAL A O 1
ATOM 3393 N N . GLY A 1 584 ? 18.91 -13.446 11.78 1 29.13 495 GLY A N 1
ATOM 3394 C CA . GLY A 1 584 ? 19.972 -13.562 12.767 1 27.836 495 GLY A CA 1
ATOM 3395 C C . GLY A 1 584 ? 19.956 -14.934 13.432 1 31.559 495 GLY A C 1
ATOM 3396 O O . GLY A 1 584 ? 20.787 -15.19 14.3 1 32.091 495 GLY A O 1
ATOM 3397 N N . TYR A 1 585 ? 18.981 -15.792 13.061 1 27.922 496 TYR A N 1
ATOM 3398 C CA . TYR A 1 585 ? 18.822 -17.108 13.663 1 27.129 496 TYR A CA 1
ATOM 3399 C C . TYR A 1 585 ? 18.807 -18.15 12.55 1 33.929 496 TYR A C 1
ATOM 3400 O O . TYR A 1 585 ? 19.582 -19.096 12.604 1 33.441 496 TYR A O 1
ATOM 3409 N N . VAL A 1 586 ? 17.944 -17.956 11.535 1 26.027 497 VAL A N 1
ATOM 3410 C CA . VAL A 1 586 ? 17.819 -18.895 10.419 1 22.879 497 VAL A CA 1
ATOM 3411 C C . VAL A 1 586 ? 18.291 -18.258 9.121 1 23.12 497 VAL A C 1
ATOM 3412 O O . VAL A 1 586 ? 18.794 -18.951 8.222 1 25.508 497 VAL A O 1
ATOM 3416 N N . VAL A 1 587 ? 18.038 -16.953 8.985 1 22.089 498 VAL A N 1
ATOM 3417 C CA . VAL A 1 587 ? 18.449 -16.255 7.776 1 21.397 498 VAL A CA 1
ATOM 3418 C C . VAL A 1 587 ? 19.36 -15.107 8.194 1 21.434 498 VAL A C 1
ATOM 3419 O O . VAL A 1 587 ? 19.335 -14.667 9.358 1 25.149 498 VAL A O 1
ATOM 3423 N N . ASN A 1 588 ? 20.121 -14.604 7.223 1 24.434 499 ASN A N 1
ATOM 3424 C CA . ASN A 1 588 ? 20.938 -13.419 7.426 1 28.991 499 ASN A CA 1
ATOM 3425 C C . ASN A 1 588 ? 20.151 -12.169 7.008 1 27.93 499 ASN A C 1
ATOM 3426 O O . ASN A 1 588 ? 18.963 -12.248 6.707 1 23.731 499 ASN A O 1
ATOM 3431 N N . GLU A 1 589 ? 20.836 -11.021 6.943 1 26.685 500 GLU A N 1
ATOM 3432 C CA . GLU A 1 589 ? 20.161 -9.756 6.687 1 30.144 500 GLU A CA 1
ATOM 3433 C C . GLU A 1 589 ? 19.763 -9.628 5.215 1 27.712 500 GLU A C 1
ATOM 3434 O O . GLU A 1 589 ? 18.971 -8.757 4.866 1 29.563 500 GLU A O 1
ATOM 3440 N N . ARG A 1 590 ? 20.31 -10.505 4.362 1 26.032 501 ARG A N 1
ATOM 3441 C CA . ARG A 1 590 ? 19.924 -10.55 2.959 1 26.235 501 ARG A CA 1
ATOM 3442 C C . ARG A 1 590 ? 18.893 -11.662 2.736 1 22.999 501 ARG A C 1
ATOM 3443 O O . ARG A 1 590 ? 18.571 -11.982 1.593 1 24.576 501 ARG A O 1
ATOM 3451 N N . TYR A 1 591 ? 18.374 -12.216 3.836 1 22.825 502 TYR A N 1
ATOM 3452 C CA . TYR A 1 591 ? 17.281 -13.185 3.829 1 20.716 502 TYR A CA 1
ATOM 3453 C C . TYR A 1 591 ? 17.756 -14.54 3.304 1 21.242 502 TYR A C 1
ATOM 3454 O O . TYR A 1 591 ? 16.925 -15.382 3.02 1 23.048 502 TYR A O 1
ATOM 3463 N N . GLN A 1 592 ? 19.076 -14.781 3.288 1 21.559 503 GLN A N 1
ATOM 3464 C CA . GLN A 1 592 ? 19.617 -16.055 2.81 1 22.188 503 GLN A CA 1
ATOM 3465 C C . GLN A 1 592 ? 19.625 -17.026 3.981 1 21.736 503 GLN A C 1
ATOM 3466 O O . GLN A 1 592 ? 20.049 -16.658 5.071 1 22.89 503 GLN A O 1
ATOM 3472 N N . VAL A 1 593 ? 19.156 -18.258 3.747 1 21.269 504 VAL A N 1
ATOM 3473 C CA . VAL A 1 593 ? 19.151 -19.273 4.777 1 20.898 504 VAL A CA 1
ATOM 3474 C C . VAL A 1 593 ? 20.592 -19.606 5.168 1 23.698 504 VAL A C 1
ATOM 3475 O O . VAL A 1 593 ? 21.414 -19.832 4.292 1 24.482 504 VAL A O 1
ATOM 3479 N N . ASN A 1 594 ? 20.893 -19.577 6.472 1 26.263 505 ASN A N 1
ATOM 3480 C CA . ASN A 1 594 ? 22.243 -19.831 6.974 1 33.256 505 ASN A CA 1
ATOM 3481 C C . ASN A 1 594 ? 22.691 -21.239 6.561 1 35.352 505 ASN A C 1
ATOM 3482 O O . ASN A 1 594 ? 22.001 -22.213 6.855 1 32.934 505 ASN A O 1
ATOM 3487 N N . GLY A 1 595 ? 23.848 -21.327 5.895 1 33.978 506 GLY A N 1
ATOM 3488 C CA . GLY A 1 595 ? 24.48 -22.611 5.598 1 33.146 506 GLY A CA 1
ATOM 3489 C C . GLY A 1 595 ? 23.976 -23.253 4.302 1 34.102 506 GLY A C 1
ATOM 3490 O O . GLY A 1 595 ? 24.37 -24.388 3.996 1 28.535 506 GLY A O 1
ATOM 3491 N N . VAL A 1 596 ? 23.121 -22.529 3.543 1 32.79 507 VAL A N 1
ATOM 3492 C CA . VAL A 1 596 ? 22.546 -23.03 2.301 1 30.425 507 VAL A CA 1
ATOM 3493 C C . VAL A 1 596 ? 22.729 -21.978 1.204 1 31.212 507 VAL A C 1
ATOM 3494 O O . VAL A 1 596 ? 22.566 -20.782 1.45 1 32.915 507 VAL A O 1
ATOM 3498 N N . ASP A 1 597 ? 23.032 -22.418 -0.031 1 27.353 508 ASP A N 1
ATOM 3499 C CA . ASP A 1 597 ? 23.11 -21.52 -1.179 1 30.509 508 ASP A CA 1
ATOM 3500 C C . ASP A 1 597 ? 21.785 -21.491 -1.952 1 26.39 508 ASP A C 1
ATOM 3501 O O . ASP A 1 597 ? 21.067 -22.496 -2.019 1 25.125 508 ASP A O 1
ATOM 3506 N N . ASN A 1 598 ? 21.495 -20.333 -2.559 1 27.812 509 ASN A N 1
ATOM 3507 C CA . ASN A 1 598 ? 20.414 -20.128 -3.53 1 28.718 509 ASN A CA 1
ATOM 3508 C C . ASN A 1 598 ? 19.029 -20.339 -2.916 1 25.621 509 ASN A C 1
ATOM 3509 O O . ASN A 1 598 ? 18.09 -20.699 -3.629 1 24.525 509 ASN A O 1
ATOM 3514 N N . LEU A 1 599 ? 18.926 -20.07 -1.6 1 23.398 510 LEU A N 1
ATOM 3515 C CA . LEU A 1 599 ? 17.676 -20.201 -0.87 1 23.235 510 LEU A CA 1
ATOM 3516 C C . LEU A 1 599 ? 17.483 -19.004 0.072 1 21.666 510 LEU A C 1
ATOM 3517 O O . LEU A 1 599 ? 18.294 -18.756 0.954 1 20.361 510 LEU A O 1
ATOM 3522 N N . ARG A 1 600 ? 16.345 -18.318 -0.1 1 20.544 511 ARG A N 1
ATOM 3523 C CA . ARG A 1 600 ? 15.992 -17.18 0.731 1 20.367 511 ARG A CA 1
ATOM 3524 C C . ARG A 1 600 ? 14.585 -17.376 1.273 1 19.882 511 ARG A C 1
ATOM 3525 O O . ARG A 1 600 ? 13.825 -18.197 0.767 1 18.561 511 ARG A O 1
ATOM 3533 N N . ILE A 1 601 ? 14.26 -16.58 2.298 1 19.001 512 ILE A N 1
ATOM 3534 C CA . ILE A 1 601 ? 12.951 -16.565 2.933 1 19.534 512 ILE A CA 1
ATOM 3535 C C . ILE A 1 601 ? 12.672 -15.109 3.257 1 17.87 512 ILE A C 1
ATOM 3536 O O . ILE A 1 601 ? 13.478 -14.487 3.956 1 20.355 512 ILE A O 1
ATOM 3541 N N . VAL A 1 602 ? 11.562 -14.607 2.718 1 18.401 513 VAL A N 1
ATOM 3542 C CA . VAL A 1 602 ? 11.205 -13.189 2.796 1 20.006 513 VAL A CA 1
ATOM 3543 C C . VAL A 1 602 ? 9.705 -13.127 3.094 1 18.583 513 VAL A C 1
ATOM 3544 O O . VAL A 1 602 ? 8.905 -13.077 2.18 1 20.698 513 VAL A O 1
ATOM 3548 N N . ASP A 1 603 ? 9.329 -13.145 4.373 1 19.165 514 ASP A N 1
ATOM 3549 C CA . ASP A 1 603 ? 7.924 -13.106 4.772 1 18.949 514 ASP A CA 1
ATOM 3550 C C . ASP A 1 603 ? 7.887 -12.941 6.297 1 18.419 514 ASP A C 1
ATOM 3551 O O . ASP A 1 603 ? 8.922 -12.707 6.942 1 18.73 514 ASP A O 1
ATOM 3556 N N . GLY A 1 604 ? 6.696 -13.073 6.874 1 18.479 515 GLY A N 1
ATOM 3557 C CA . GLY A 1 604 ? 6.496 -12.897 8.314 1 19.269 515 GLY A CA 1
ATOM 3558 C C . GLY A 1 604 ? 7.25 -13.901 9.191 1 18.945 515 GLY A C 1
ATOM 3559 O O . GLY A 1 604 ? 7.421 -13.655 10.381 1 18.738 515 GLY A O 1
ATOM 3560 N N . SER A 1 605 ? 7.723 -15.025 8.625 1 18.625 516 SER A N 1
ATOM 3561 C CA . SER A 1 605 ? 8.484 -15.976 9.432 1 17.333 516 SER A CA 1
ATOM 3562 C C . SER A 1 605 ? 9.84 -15.366 9.821 1 17.07 516 SER A C 1
ATOM 3563 O O . SER A 1 605 ? 10.497 -15.846 10.74 1 20.383 516 SER A O 1
ATOM 3566 N N . THR A 1 606 ? 10.255 -14.262 9.163 1 17.81 517 THR A N 1
ATOM 3567 C CA . THR A 1 606 ? 11.588 -13.701 9.368 1 18.139 517 THR A CA 1
ATOM 3568 C C . THR A 1 606 ? 11.586 -12.694 10.527 1 18.728 517 THR A C 1
ATOM 3569 O O . THR A 1 606 ? 12.671 -12.319 11.004 1 18.4 517 THR A O 1
ATOM 3573 N N . TYR A 1 607 ? 10.395 -12.247 10.97 1 18.112 518 TYR A N 1
ATOM 3574 C CA . TYR A 1 607 ? 10.297 -11.162 11.958 1 16.61 518 TYR A CA 1
ATOM 3575 C C . TYR A 1 607 ? 10.498 -11.679 13.381 1 18.208 518 TYR A C 1
ATOM 3576 O O . TYR A 1 607 ? 9.959 -12.719 13.77 1 20.096 518 TYR A O 1
ATOM 3585 N N . ARG A 1 608 ? 11.278 -10.921 14.16 1 18.866 519 ARG A N 1
ATOM 3586 C CA . ARG A 1 608 ? 11.343 -11.049 15.604 1 21.239 519 ARG A CA 1
ATOM 3587 C C . ARG A 1 608 ? 10.081 -10.399 16.202 1 20.642 519 ARG A C 1
ATOM 3588 O O . ARG A 1 608 ? 9.436 -10.971 17.103 1 20.005 519 ARG A O 1
ATOM 3596 N N . ASP A 1 609 ? 9.731 -9.208 15.671 1 19.941 520 ASP A N 1
ATOM 3597 C CA . ASP A 1 609 ? 8.605 -8.417 16.187 1 23.165 520 ASP A CA 1
ATOM 3598 C C . ASP A 1 609 ? 7.653 -8.133 15.034 1 22.037 520 ASP A C 1
ATOM 3599 O O . ASP A 1 609 ? 8.105 -7.987 13.906 1 20.118 520 ASP A O 1
ATOM 3604 N N . SER A 1 610 ? 6.347 -8.064 15.319 1 19.977 521 SER A N 1
ATOM 3605 C CA . SER A 1 610 ? 5.362 -7.741 14.307 1 19.41 521 SER A CA 1
ATOM 3606 C C . SER A 1 610 ? 5.477 -6.245 13.963 1 18.412 521 SER A C 1
ATOM 3607 O O . SER A 1 610 ? 5.412 -5.387 14.834 1 18.543 521 SER A O 1
ATOM 3610 N N . PRO A 1 611 ? 5.672 -5.881 12.683 1 18.373 522 PRO A N 1
ATOM 3611 C CA . PRO A 1 611 ? 5.889 -4.468 12.326 1 16.999 522 PRO A CA 1
ATOM 3612 C C . PRO A 1 611 ? 4.613 -3.633 12.298 1 16.996 522 PRO A C 1
ATOM 3613 O O . PRO A 1 611 ? 3.604 -4.058 11.764 1 16.67 522 PRO A O 1
ATOM 3617 N N . GLY A 1 612 ? 4.7 -2.407 12.807 1 16.494 523 GLY A N 1
ATOM 3618 C CA . GLY A 1 612 ? 3.557 -1.493 12.784 1 17.391 523 GLY A CA 1
ATOM 3619 C C . GLY A 1 612 ? 2.459 -1.941 13.755 1 20.191 523 GLY A C 1
ATOM 3620 O O . GLY A 1 612 ? 2.64 -2.897 14.524 1 16.68 523 GLY A O 1
ATOM 3621 N N . THR A 1 613 ? 1.3 -1.275 13.676 1 18.006 524 THR A N 1
ATOM 3622 C CA . THR A 1 613 ? 0.162 -1.697 14.487 1 17.765 524 THR A CA 1
ATOM 3623 C C . THR A 1 613 ? -0.381 -3.013 13.931 1 17.085 524 THR A C 1
ATOM 3624 O O . THR A 1 613 ? -0.942 -3.844 14.67 1 17.812 524 THR A O 1
ATOM 3628 N N . ASN A 1 614 ? -0.252 -3.154 12.6 1 15.53 525 ASN A N 1
ATOM 3629 C CA . ASN A 1 614 ? -0.756 -4.294 11.862 1 16.654 525 ASN A CA 1
ATOM 3630 C C . ASN A 1 614 ? 0.262 -4.522 10.742 1 17.072 525 ASN A C 1
ATOM 3631 O O . ASN A 1 614 ? 0.75 -3.555 10.167 1 18.031 525 ASN A O 1
ATOM 3636 N N . PRO A 1 615 ? 0.662 -5.78 10.444 1 15.015 526 PRO A N 1
ATOM 3637 C CA . PRO A 1 615 ? 1.877 -5.997 9.657 1 16.183 526 PRO A CA 1
ATOM 3638 C C . PRO A 1 615 ? 1.806 -6.009 8.132 1 17.296 526 PRO A C 1
ATOM 3639 O O . PRO A 1 615 ? 2.853 -6.122 7.521 1 17.077 526 PRO A O 1
ATOM 3643 N N . GLN A 1 616 ? 0.597 -6.013 7.532 1 15.597 527 GLN A N 1
ATOM 3644 C CA . GLN A 1 616 ? 0.537 -6.256 6.095 1 17.251 527 GLN A CA 1
ATOM 3645 C C . GLN A 1 616 ? 1.286 -5.169 5.308 1 17.054 527 GLN A C 1
ATOM 3646 O O . GLN A 1 616 ? 1.88 -5.496 4.285 1 16.049 527 GLN A O 1
ATOM 3652 N N . ALA A 1 617 ? 1.242 -3.895 5.766 1 17.481 528 ALA A N 1
ATOM 3653 C CA . ALA A 1 617 ? 1.947 -2.824 5.043 1 16.034 528 ALA A CA 1
ATOM 3654 C C . ALA A 1 617 ? 3.424 -3.186 4.9 1 15.334 528 ALA A C 1
ATOM 3655 O O . ALA A 1 617 ? 3.992 -3.131 3.794 1 16.834 528 ALA A O 1
ATOM 3657 N N . THR A 1 618 ? 4.051 -3.556 6.019 1 15.578 529 THR A N 1
ATOM 3658 C CA . THR A 1 618 ? 5.483 -3.831 6.035 1 17.449 529 THR A CA 1
ATOM 3659 C C . THR A 1 618 ? 5.825 -5.104 5.255 1 17.682 529 THR A C 1
ATOM 3660 O O . THR A 1 618 ? 6.881 -5.152 4.61 1 18.182 529 THR A O 1
ATOM 3664 N N . THR A 1 619 ? 4.948 -6.121 5.311 1 16.295 530 THR A N 1
ATOM 3665 C CA . THR A 1 619 ? 5.2 -7.386 4.609 1 15.569 530 THR A CA 1
ATOM 3666 C C . THR A 1 619 ? 5.183 -7.183 3.081 1 16.35 530 THR A C 1
ATOM 3667 O O . THR A 1 619 ? 6.051 -7.706 2.373 1 18.722 530 THR A O 1
ATOM 3671 N N . MET A 1 620 ? 4.194 -6.434 2.56 1 16.839 531 MET A N 1
ATOM 3672 C CA . MET A 1 620 ? 4.151 -6.112 1.131 1 17.469 531 MET A CA 1
ATOM 3673 C C . MET A 1 620 ? 5.37 -5.279 0.762 1 18.467 531 MET A C 1
ATOM 3674 O O . MET A 1 620 ? 6.009 -5.491 -0.277 1 17.105 531 MET A O 1
ATOM 3679 N N . MET A 1 621 ? 5.656 -4.291 1.617 1 17.722 532 MET A N 1
ATOM 3680 C CA . MET A 1 621 ? 6.801 -3.413 1.406 1 18.906 532 MET A CA 1
ATOM 3681 C C . MET A 1 621 ? 8.07 -4.264 1.25 1 21.153 532 MET A C 1
ATOM 3682 O O . MET A 1 621 ? 8.84 -4.045 0.302 1 20.152 532 MET A O 1
ATOM 3687 N N . LEU A 1 622 ? 8.25 -5.247 2.16 1 18.765 533 LEU A N 1
ATOM 3688 C CA . LEU A 1 622 ? 9.467 -6.038 2.23 1 20.182 533 LEU A CA 1
ATOM 3689 C C . LEU A 1 622 ? 9.643 -6.877 0.966 1 19.693 533 LEU A C 1
ATOM 3690 O O . LEU A 1 622 ? 10.774 -7.054 0.508 1 17.531 533 LEU A O 1
ATOM 3695 N N . GLY A 1 623 ? 8.55 -7.444 0.447 1 18.782 534 GLY A N 1
ATOM 3696 C CA . GLY A 1 623 ? 8.609 -8.173 -0.817 1 19.452 534 GLY A CA 1
ATOM 3697 C C . GLY A 1 623 ? 9.132 -7.286 -1.955 1 20.548 534 GLY A C 1
ATOM 3698 O O . GLY A 1 623 ? 10.027 -7.672 -2.706 1 20.775 534 GLY A O 1
ATOM 3699 N N . ARG A 1 624 ? 8.551 -6.092 -2.085 1 17.075 535 ARG A N 1
ATOM 3700 C CA . ARG A 1 624 ? 9.01 -5.115 -3.068 1 18.161 535 ARG A CA 1
ATOM 3701 C C . ARG A 1 624 ? 10.481 -4.749 -2.811 1 19.285 535 ARG A C 1
ATOM 3702 O O . ARG A 1 624 ? 11.284 -4.742 -3.752 1 21.126 535 ARG A O 1
ATOM 3710 N N . TYR A 1 625 ? 10.826 -4.399 -1.575 1 17.293 536 TYR A N 1
ATOM 3711 C CA . TYR A 1 625 ? 12.188 -4.013 -1.184 1 17.808 536 TYR A CA 1
ATOM 3712 C C . TYR A 1 625 ? 13.226 -5.088 -1.561 1 22.745 536 TYR A C 1
ATOM 3713 O O . TYR A 1 625 ? 14.309 -4.792 -2.095 1 20.32 536 TYR A O 1
ATOM 3722 N N . MET A 1 626 ? 12.938 -6.348 -1.198 1 20.502 537 MET A N 1
ATOM 3723 C CA . MET A 1 626 ? 13.879 -7.42 -1.506 1 20.24 537 MET A CA 1
ATOM 3724 C C . MET A 1 626 ? 13.93 -7.715 -3.006 1 18.372 537 MET A C 1
ATOM 3725 O O . MET A 1 626 ? 14.977 -8.125 -3.496 1 20.418 537 MET A O 1
ATOM 3730 N N . GLY A 1 627 ? 12.808 -7.532 -3.72 1 19.044 538 GLY A N 1
ATOM 3731 C CA . GLY A 1 627 ? 12.802 -7.565 -5.178 1 20.776 538 GLY A CA 1
ATOM 3732 C C . GLY A 1 627 ? 13.844 -6.6 -5.75 1 21.546 538 GLY A C 1
ATOM 3733 O O . GLY A 1 627 ? 14.693 -6.954 -6.59 1 22.673 538 GLY A O 1
ATOM 3734 N N . VAL A 1 628 ? 13.78 -5.36 -5.279 1 20.186 539 VAL A N 1
ATOM 3735 C CA . VAL A 1 628 ? 14.693 -4.32 -5.741 1 22.289 539 VAL A CA 1
ATOM 3736 C C . VAL A 1 628 ? 16.137 -4.658 -5.357 1 21.588 539 VAL A C 1
ATOM 3737 O O . VAL A 1 628 ? 17.036 -4.532 -6.199 1 27.089 539 VAL A O 1
ATOM 3741 N N . LYS A 1 629 ? 16.374 -5.074 -4.113 1 23.293 540 LYS A N 1
ATOM 3742 C CA . LYS A 1 629 ? 17.724 -5.39 -3.653 1 23.103 540 LYS A CA 1
ATOM 3743 C C . LYS A 1 629 ? 18.339 -6.502 -4.5 1 29.769 540 LYS A C 1
ATOM 3744 O O . LYS A 1 629 ? 19.537 -6.467 -4.8 1 25.792 540 LYS A O 1
ATOM 3750 N N . ILE A 1 630 ? 17.528 -7.496 -4.853 1 24.176 541 ILE A N 1
ATOM 3751 C CA . ILE A 1 630 ? 18.025 -8.612 -5.648 1 24.161 541 ILE A CA 1
ATOM 3752 C C . ILE A 1 630 ? 18.392 -8.148 -7.053 1 24.833 541 ILE A C 1
ATOM 3753 O O . ILE A 1 630 ? 19.439 -8.543 -7.579 1 28.156 541 ILE A O 1
ATOM 3758 N N . LEU A 1 631 ? 17.553 -7.307 -7.65 1 25.48 542 LEU A N 1
ATOM 3759 C CA . LEU A 1 631 ? 17.847 -6.703 -8.946 1 27.7 542 LEU A CA 1
ATOM 3760 C C . LEU A 1 631 ? 19.159 -5.912 -8.881 1 34.461 542 LEU A C 1
ATOM 3761 O O . LEU A 1 631 ? 19.978 -5.985 -9.802 1 36.057 542 LEU A O 1
ATOM 3766 N N . GLN A 1 632 ? 19.34 -5.145 -7.797 1 34.444 543 GLN A N 1
ATOM 3767 C CA . GLN A 1 632 ? 20.473 -4.246 -7.602 1 37.107 543 GLN A CA 1
ATOM 3768 C C . GLN A 1 632 ? 21.787 -5.006 -7.421 1 34.166 543 GLN A C 1
ATOM 3769 O O . GLN A 1 632 ? 22.843 -4.525 -7.827 1 41.568 543 GLN A O 1
ATOM 3775 N N . GLU A 1 633 ? 21.75 -6.185 -6.809 1 39.529 544 GLU A N 1
ATOM 3776 C CA . GLU A 1 633 ? 22.998 -6.882 -6.548 1 47.555 544 GLU A CA 1
ATOM 3777 C C . GLU A 1 633 ? 23.532 -7.518 -7.833 1 52.547 544 GLU A C 1
ATOM 3778 O O . GLU A 1 633 ? 24.585 -8.157 -7.796 1 50.151 544 GLU A O 1
ATOM 3784 N N . GLN A 1 634 ? 22.842 -7.272 -8.966 1 58.407 545 GLN A N 1
ATOM 3785 C CA . GLN A 1 634 ? 23.235 -7.79 -10.275 1 65.392 545 GLN A CA 1
ATOM 3786 C C . GLN A 1 634 ? 24.053 -6.794 -11.103 1 72.273 545 GLN A C 1
ATOM 3787 O O . GLN A 1 634 ? 24.357 -7.085 -12.258 1 80.389 545 GLN A O 1
ATOM 3793 N N . ALA A 1 635 ? 24.41 -5.639 -10.515 1 77.513 546 ALA A N 1
ATOM 3794 C CA . ALA A 1 635 ? 25.407 -4.729 -11.059 1 78.78 546 ALA A CA 1
ATOM 3795 C C . ALA A 1 635 ? 26.378 -4.332 -9.943 1 78.136 546 ALA A C 1
ATOM 3796 O O . ALA A 1 635 ? 26.8 -5.266 -9.225 1 75.399 546 ALA A O 1
ATOM 3798 N N . PHE B 1 118 ? 38.315 17.422 51.984 1 59.647 29 PHE B N 1
ATOM 3799 C CA . PHE B 1 118 ? 37.85 16.816 50.703 1 49.279 29 PHE B CA 1
ATOM 3800 C C . PHE B 1 118 ? 38.613 15.524 50.454 1 43.889 29 PHE B C 1
ATOM 3801 O O . PHE B 1 118 ? 39.829 15.546 50.279 1 43.257 29 PHE B O 1
ATOM 3809 N N . PRO B 1 119 ? 37.937 14.358 50.421 1 39.786 30 PRO B N 1
ATOM 3810 C CA . PRO B 1 119 ? 38.659 13.103 50.239 1 36.381 30 PRO B CA 1
ATOM 3811 C C . PRO B 1 119 ? 39.19 12.829 48.839 1 35.129 30 PRO B C 1
ATOM 3812 O O . PRO B 1 119 ? 40.013 11.94 48.683 1 36.67 30 PRO B O 1
ATOM 3816 N N . PHE B 1 120 ? 38.698 13.561 47.823 1 33.417 31 PHE B N 1
ATOM 3817 C CA . PHE B 1 120 ? 39.206 13.393 46.464 1 35.406 31 PHE B CA 1
ATOM 3818 C C . PHE B 1 120 ? 40 14.63 46.064 1 33.576 31 PHE B C 1
ATOM 3819 O O . PHE B 1 120 ? 39.542 15.747 46.285 1 32.924 31 PHE B O 1
ATOM 3827 N N . ALA B 1 121 ? 41.154 14.417 45.42 1 36.055 32 ALA B N 1
ATOM 3828 C CA . ALA B 1 121 ? 42.065 15.516 45.135 1 38.404 32 ALA B CA 1
ATOM 3829 C C . ALA B 1 121 ? 41.47 16.443 44.076 1 40.083 32 ALA B C 1
ATOM 3830 O O . ALA B 1 121 ? 41.826 17.621 44.01 1 37.232 32 ALA B O 1
ATOM 3832 N N . PHE B 1 122 ? 40.533 15.912 43.281 1 32.609 33 PHE B N 1
ATOM 3833 C CA . PHE B 1 122 ? 39.943 16.673 42.193 1 31.388 33 PHE B CA 1
ATOM 3834 C C . PHE B 1 122 ? 38.758 17.534 42.647 1 32.213 33 PHE B C 1
ATOM 3835 O O . PHE B 1 122 ? 38.223 18.285 41.844 1 31.621 33 PHE B O 1
ATOM 3843 N N . MET B 1 123 ? 38.342 17.439 43.919 1 26.59 34 MET B N 1
ATOM 3844 C CA . MET B 1 123 ? 37.313 18.325 44.428 1 28.526 34 MET B CA 1
ATOM 3845 C C . MET B 1 123 ? 37.96 19.678 44.73 1 31.527 34 MET B C 1
ATOM 3846 O O . MET B 1 123 ? 39.041 19.725 45.301 1 31.868 34 MET B O 1
ATOM 3851 N N . THR B 1 124 ? 37.265 20.772 44.42 1 29.113 35 THR B N 1
ATOM 3852 C CA . THR B 1 124 ? 37.851 22.102 44.56 1 32.578 35 THR B CA 1
ATOM 3853 C C . THR B 1 124 ? 36.772 23.152 44.832 1 32.148 35 THR B C 1
ATOM 3854 O O . THR B 1 124 ? 35.603 22.933 44.522 1 3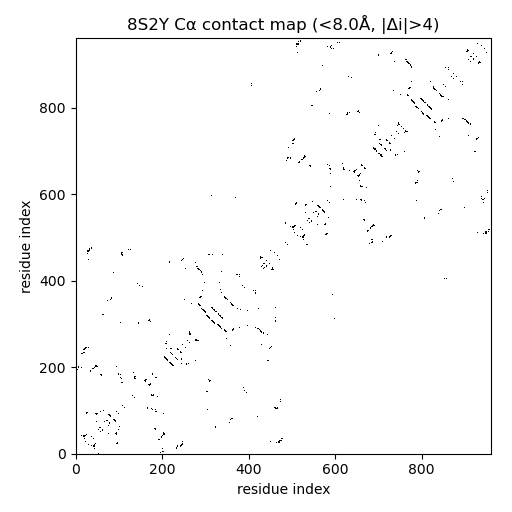1.117 35 THR B O 1
ATOM 3858 N N . LEU B 1 125 ? 37.174 24.294 45.421 1 31.187 36 LEU B N 1
ATOM 3859 C CA . LEU B 1 125 ? 36.322 25.471 45.581 1 28.35 36 LEU B CA 1
ATOM 3860 C C . LEU B 1 125 ? 36.798 26.627 44.694 1 30.325 36 LEU B C 1
ATOM 3861 O O . LEU B 1 125 ? 36.138 27.659 44.644 1 31.683 36 LEU B O 1
ATOM 3866 N N . ASP B 1 126 ? 37.883 26.408 43.945 1 31.357 37 ASP B N 1
ATOM 3867 C CA . ASP B 1 126 ? 38.583 27.437 43.181 1 31.572 37 ASP B CA 1
ATOM 3868 C C . ASP B 1 126 ? 37.953 27.57 41.792 1 28.341 37 ASP B C 1
ATOM 3869 O O . ASP B 1 126 ? 38.336 26.864 40.846 1 32.577 37 ASP B O 1
ATOM 3874 N N . GLY B 1 127 ? 36.971 28.48 41.686 1 26.329 38 GLY B N 1
ATOM 3875 C CA . GLY B 1 127 ? 36.21 28.738 40.465 1 26.906 38 GLY B CA 1
ATOM 3876 C C . GLY B 1 127 ? 37.087 29.213 39.292 1 27.175 38 GLY B C 1
ATOM 3877 O O . GLY B 1 127 ? 36.874 28.854 38.124 1 23.093 38 GLY B O 1
ATOM 3878 N N . GLU B 1 128 ? 38.08 30.042 39.622 1 23.406 39 GLU B N 1
ATOM 3879 C CA . GLU B 1 128 ? 38.984 30.591 38.629 1 24.172 39 GLU B CA 1
ATOM 3880 C C . GLU B 1 128 ? 39.741 29.452 37.934 1 24.794 39 GLU B C 1
ATOM 3881 O O . GLU B 1 128 ? 39.808 29.433 36.711 1 23.307 39 GLU B O 1
ATOM 3887 N N . ARG B 1 129 ? 40.346 28.546 38.715 1 27.481 40 ARG B N 1
ATOM 3888 C CA . ARG B 1 129 ? 41.094 27.426 38.145 1 33.266 40 ARG B CA 1
ATOM 3889 C C . ARG B 1 129 ? 40.181 26.541 37.284 1 28.325 40 ARG B C 1
ATOM 3890 O O . ARG B 1 129 ? 40.544 26.18 36.164 1 28.618 40 ARG B O 1
ATOM 3898 N N . ALA B 1 130 ? 38.974 26.254 37.774 1 28.242 41 ALA B N 1
ATOM 3899 C CA . ALA B 1 130 ? 38.02 25.441 37.038 1 27.466 41 ALA B CA 1
ATOM 3900 C C . ALA B 1 130 ? 37.628 26.106 35.716 1 29.031 41 ALA B C 1
ATOM 3901 O O . ALA B 1 130 ? 37.559 25.443 34.681 1 25.048 41 ALA B O 1
ATOM 3903 N N . ALA B 1 131 ? 37.435 27.429 35.741 1 24.568 42 ALA B N 1
ATOM 3904 C CA . ALA B 1 131 ? 36.915 28.118 34.568 1 26.626 42 ALA B CA 1
ATOM 3905 C C . ALA B 1 131 ? 38.03 28.465 33.58 1 25.566 42 ALA B C 1
ATOM 3906 O O . ALA B 1 131 ? 37.714 28.856 32.462 1 28.272 42 ALA B O 1
ATOM 3908 N N . ALA B 1 132 ? 39.312 28.327 33.982 1 23.059 43 ALA B N 1
ATOM 3909 C CA . ALA B 1 132 ? 40.402 28.668 33.073 1 31.321 43 ALA B CA 1
ATOM 3910 C C . ALA B 1 132 ? 40.602 27.586 31.999 1 32.23 43 ALA B C 1
ATOM 3911 O O . ALA B 1 132 ? 41.15 27.841 30.936 1 31.536 43 ALA B O 1
ATOM 3913 N N . ARG B 1 133 ? 40.094 26.387 32.27 1 30.492 44 ARG B N 1
ATOM 3914 C CA . ARG B 1 133 ? 40.29 25.229 31.407 1 34.581 44 ARG B CA 1
ATOM 3915 C C . ARG B 1 133 ? 39.052 25.041 30.526 1 30.636 44 ARG B C 1
ATOM 3916 O O . ARG B 1 133 ? 37.984 25.547 30.838 1 28.65 44 ARG B O 1
ATOM 3924 N N . ARG B 1 134 ? 39.203 24.333 29.396 1 26.645 45 ARG B N 1
ATOM 3925 C CA . ARG B 1 134 ? 38.051 23.912 28.618 1 28.081 45 ARG B CA 1
ATOM 3926 C C . ARG B 1 134 ? 37.901 22.401 28.811 1 28.551 45 ARG B C 1
ATOM 3927 O O . ARG B 1 134 ? 38.856 21.735 29.198 1 25.916 45 ARG B O 1
ATOM 3935 N N . TYR B 1 135 ? 36.691 21.888 28.531 1 24.453 46 TYR B N 1
ATOM 3936 C CA . TYR B 1 135 ? 36.344 20.526 28.9 1 23.527 46 TYR B CA 1
ATOM 3937 C C . TYR B 1 135 ? 35.548 19.861 27.787 1 21.752 46 TYR B C 1
ATOM 3938 O O . TYR B 1 135 ? 34.754 20.505 27.106 1 23.306 46 TYR B O 1
ATOM 3947 N N . ASP B 1 136 ? 35.71 18.531 27.698 1 23.739 47 ASP B N 1
ATOM 3948 C CA . ASP B 1 136 ? 34.897 17.757 26.774 1 22.788 47 ASP B CA 1
ATOM 3949 C C . ASP B 1 136 ? 33.443 17.747 27.229 1 21.684 47 ASP B C 1
ATOM 3950 O O . ASP B 1 136 ? 32.542 17.818 26.39 1 22.929 47 ASP B O 1
ATOM 3955 N N . TYR B 1 137 ? 33.228 17.643 28.55 1 21.261 48 TYR B N 1
ATOM 3956 C CA . TYR B 1 137 ? 31.875 17.595 29.096 1 21.399 48 TYR B CA 1
ATOM 3957 C C . TYR B 1 137 ? 31.771 18.525 30.298 1 19.42 48 TYR B C 1
ATOM 3958 O O . TYR B 1 137 ? 32.652 18.56 31.141 1 21.93 48 TYR B O 1
ATOM 3967 N N . ILE B 1 138 ? 30.65 19.252 30.378 1 19.186 49 ILE B N 1
ATOM 3968 C CA . ILE B 1 138 ? 30.348 20.025 31.572 1 19.51 49 ILE B CA 1
ATOM 3969 C C . ILE B 1 138 ? 29.067 19.409 32.129 1 18.041 49 ILE B C 1
ATOM 3970 O O . ILE B 1 138 ? 28.04 19.412 31.449 1 19.675 49 ILE B O 1
ATOM 3975 N N . VAL B 1 139 ? 29.161 18.907 33.353 1 17.745 50 VAL B N 1
ATOM 3976 C CA . VAL B 1 139 ? 28.012 18.239 33.966 1 18.441 50 VAL B CA 1
ATOM 3977 C C . VAL B 1 139 ? 27.498 19.138 35.093 1 20.166 50 VAL B C 1
ATOM 3978 O O . VAL B 1 139 ? 28.209 19.409 36.052 1 20.108 50 VAL B O 1
ATOM 3982 N N . VAL B 1 140 ? 26.254 19.62 34.962 1 18.693 51 VAL B N 1
ATOM 3983 C CA . VAL B 1 140 ? 25.75 20.585 35.921 1 18.471 51 VAL B CA 1
ATOM 3984 C C . VAL B 1 140 ? 24.896 19.831 36.95 1 20.098 51 VAL B C 1
ATOM 3985 O O . VAL B 1 140 ? 23.827 19.316 36.618 1 18.876 51 VAL B O 1
ATOM 3989 N N . GLY B 1 141 ? 25.367 19.813 38.192 1 19.281 52 GLY B N 1
ATOM 3990 C CA . GLY B 1 141 ? 24.683 19.149 39.306 1 21.484 52 GLY B CA 1
ATOM 3991 C C . GLY B 1 141 ? 25.337 17.802 39.628 1 21.136 52 GLY B C 1
ATOM 3992 O O . GLY B 1 141 ? 25.18 16.845 38.858 1 23.781 52 GLY B O 1
ATOM 3993 N N . GLY B 1 142 ? 26.04 17.726 40.771 1 21.652 53 GLY B N 1
ATOM 3994 C CA . GLY B 1 142 ? 26.735 16.493 41.14 1 17.876 53 GLY B CA 1
ATOM 3995 C C . GLY B 1 142 ? 25.847 15.666 42.075 1 18.784 53 GLY B C 1
ATOM 3996 O O . GLY B 1 142 ? 26.163 15.513 43.244 1 20.543 53 GLY B O 1
ATOM 3997 N N . GLY B 1 143 ? 24.691 15.23 41.558 1 20.172 54 GLY B N 1
ATOM 3998 C CA . GLY B 1 143 ? 23.683 14.49 42.315 1 21.165 54 GLY B CA 1
ATOM 3999 C C . GLY B 1 143 ? 23.694 12.997 41.967 1 19.986 54 GLY B C 1
ATOM 4000 O O . GLY B 1 143 ? 24.743 12.445 41.589 1 18.599 54 GLY B O 1
ATOM 4001 N N . ALA B 1 144 ? 22.507 12.378 42.059 1 18.951 55 ALA B N 1
ATOM 4002 C CA . ALA B 1 144 ? 22.386 10.929 41.899 1 19.252 55 ALA B CA 1
ATOM 4003 C C . ALA B 1 144 ? 22.822 10.496 40.487 1 19.142 55 ALA B C 1
ATOM 4004 O O . ALA B 1 144 ? 23.633 9.585 40.36 1 20.709 55 ALA B O 1
ATOM 4006 N N . ALA B 1 145 ? 22.383 11.216 39.442 1 16.494 56 ALA B N 1
ATOM 4007 C CA . ALA B 1 145 ? 22.812 10.941 38.071 1 17.887 56 ALA B CA 1
ATOM 4008 C C . ALA B 1 145 ? 24.19 11.534 37.75 1 19.589 56 ALA B C 1
ATOM 4009 O O . ALA B 1 145 ? 25.018 10.889 37.087 1 17.677 56 ALA B O 1
ATOM 4011 N N . GLY B 1 146 ? 24.441 12.769 38.194 1 19.516 57 GLY B N 1
ATOM 4012 C CA . GLY B 1 146 ? 25.614 13.496 37.723 1 19.152 57 GLY B CA 1
ATOM 4013 C C . GLY B 1 146 ? 26.939 12.868 38.178 1 19.777 57 GLY B C 1
ATOM 4014 O O . GLY B 1 146 ? 27.902 12.877 37.417 1 18.414 57 GLY B O 1
ATOM 4015 N N . CYS B 1 147 ? 27.009 12.352 39.42 1 19.12 58 CYS B N 1
ATOM 4016 C CA . CYS B 1 147 ? 28.262 11.786 39.908 1 19.598 58 CYS B CA 1
ATOM 4017 C C . CYS B 1 147 ? 28.725 10.592 39.065 1 20.823 58 CYS B C 1
ATOM 4018 O O . CYS B 1 147 ? 29.866 10.573 38.59 1 20.513 58 CYS B O 1
ATOM 4021 N N . PRO B 1 148 ? 27.921 9.503 38.918 1 19.239 59 PRO B N 1
ATOM 4022 C CA . PRO B 1 148 ? 28.378 8.349 38.133 1 19.374 59 PRO B CA 1
ATOM 4023 C C . PRO B 1 148 ? 28.559 8.7 36.653 1 19.064 59 PRO B C 1
ATOM 4024 O O . PRO B 1 148 ? 29.433 8.145 36.003 1 18.438 59 PRO B O 1
ATOM 4028 N N . LEU B 1 149 ? 27.71 9.601 36.113 1 20.233 60 LEU B N 1
ATOM 4029 C CA . LEU B 1 149 ? 27.884 10.046 34.73 1 21.268 60 LEU B CA 1
ATOM 4030 C C . LEU B 1 149 ? 29.288 10.643 34.536 1 21.275 60 LEU B C 1
ATOM 4031 O O . LEU B 1 149 ? 30.015 10.269 33.604 1 19.594 60 LEU B O 1
ATOM 4036 N N . ALA B 1 150 ? 29.655 11.596 35.404 1 21.909 61 ALA B N 1
ATOM 4037 C CA . ALA B 1 150 ? 30.929 12.306 35.3 1 20.84 61 ALA B CA 1
ATOM 4038 C C . ALA B 1 150 ? 32.088 11.327 35.515 1 22.585 61 ALA B C 1
ATOM 4039 O O . ALA B 1 150 ? 33.052 11.364 34.747 1 20.185 61 ALA B O 1
ATOM 4041 N N . ALA B 1 151 ? 31.975 10.454 36.533 1 19.901 62 ALA B N 1
ATOM 4042 C CA . ALA B 1 151 ? 33.018 9.457 36.789 1 23.516 62 ALA B CA 1
ATOM 4043 C C . ALA B 1 151 ? 33.286 8.609 35.546 1 25.482 62 ALA B C 1
ATOM 4044 O O . ALA B 1 151 ? 34.449 8.326 35.201 1 24.736 62 ALA B O 1
ATOM 4046 N N . THR B 1 152 ? 32.194 8.168 34.883 1 22.833 63 THR B N 1
ATOM 4047 C CA . THR B 1 152 ? 32.316 7.302 33.716 1 21.902 63 THR B CA 1
ATOM 4048 C C . THR B 1 152 ? 32.957 8.049 32.546 1 22.513 63 THR B C 1
ATOM 4049 O O . THR B 1 152 ? 33.908 7.571 31.921 1 23.391 63 THR B O 1
ATOM 4053 N N . LEU B 1 153 ? 32.426 9.237 32.244 1 20.347 64 LEU B N 1
ATOM 4054 C CA . LEU B 1 153 ? 32.956 10.032 31.14 1 23.048 64 LEU B CA 1
ATOM 4055 C C . LEU B 1 153 ? 34.45 10.32 31.328 1 22.875 64 LEU B C 1
ATOM 4056 O O . LEU B 1 153 ? 35.175 10.387 30.339 1 26.019 64 LEU B O 1
ATOM 4061 N N . SER B 1 154 ? 34.886 10.506 32.581 1 24.752 65 SER B N 1
ATOM 4062 C CA . SER B 1 154 ? 36.242 10.971 32.864 1 24.669 65 SER B CA 1
ATOM 4063 C C . SER B 1 154 ? 37.305 9.924 32.49 1 27.109 65 SER B C 1
ATOM 4064 O O . SER B 1 154 ? 38.487 10.253 32.39 1 27.474 65 SER B O 1
ATOM 4067 N N . THR B 1 155 ? 36.894 8.67 32.284 1 24.287 66 THR B N 1
ATOM 4068 C CA . THR B 1 155 ? 37.864 7.634 31.924 1 25.46 66 THR B CA 1
ATOM 4069 C C . THR B 1 155 ? 38.458 7.915 30.539 1 25.761 66 THR B C 1
ATOM 4070 O O . THR B 1 155 ? 39.609 7.549 30.264 1 34.194 66 THR B O 1
ATOM 4074 N N . ARG B 1 156 ? 37.69 8.593 29.68 1 22.547 67 ARG B N 1
ATOM 4075 C CA . ARG B 1 156 ? 38.172 8.904 28.343 1 21.286 67 ARG B CA 1
ATOM 4076 C C . ARG B 1 156 ? 38.337 10.402 28.101 1 26.15 67 ARG B C 1
ATOM 4077 O O . ARG B 1 156 ? 39.149 10.749 27.242 1 28.158 67 ARG B O 1
ATOM 4085 N N . TYR B 1 157 ? 37.525 11.256 28.755 1 22.298 68 TYR B N 1
ATOM 4086 C CA . TYR B 1 157 ? 37.42 12.649 28.337 1 24.09 68 TYR B CA 1
ATOM 4087 C C . TYR B 1 157 ? 37.532 13.579 29.544 1 23.135 68 TYR B C 1
ATOM 4088 O O . TYR B 1 157 ? 37.402 13.126 30.67 1 25.247 68 TYR B O 1
ATOM 4097 N N . SER B 1 158 ? 37.816 14.879 29.309 1 25.112 69 SER B N 1
ATOM 4098 C CA . SER B 1 158 ? 37.898 15.846 30.395 1 26.498 69 SER B CA 1
ATOM 4099 C C . SER B 1 158 ? 36.476 16.239 30.802 1 25.202 69 SER B C 1
ATOM 4100 O O . SER B 1 158 ? 35.616 16.449 29.941 1 21.849 69 SER B O 1
ATOM 4103 N N . VAL B 1 159 ? 36.224 16.325 32.118 1 23.617 70 VAL B N 1
ATOM 4104 C CA . VAL B 1 159 ? 34.871 16.562 32.584 1 22.944 70 VAL B CA 1
ATOM 4105 C C . VAL B 1 159 ? 34.943 17.598 33.696 1 23.842 70 VAL B C 1
ATOM 4106 O O . VAL B 1 159 ? 35.731 17.432 34.615 1 27.251 70 VAL B O 1
ATOM 4110 N N . LEU B 1 160 ? 34.061 18.602 33.649 1 24.634 71 LEU B N 1
ATOM 4111 C CA . LEU B 1 160 ? 33.856 19.49 34.799 1 22.926 71 LEU B CA 1
ATOM 4112 C C . LEU B 1 160 ? 32.485 19.21 35.41 1 22.289 71 LEU B C 1
ATOM 4113 O O . LEU B 1 160 ? 31.483 19.244 34.714 1 23.22 71 LEU B O 1
ATOM 4118 N N . VAL B 1 161 ? 32.451 18.954 36.712 1 23.485 72 VAL B N 1
ATOM 4119 C CA . VAL B 1 161 ? 31.186 18.87 37.428 1 21.976 72 VAL B CA 1
ATOM 4120 C C . VAL B 1 161 ? 31.024 20.193 38.178 1 21.83 72 VAL B C 1
ATOM 4121 O O . VAL B 1 161 ? 31.929 20.595 38.897 1 22.149 72 VAL B O 1
ATOM 4125 N N . LEU B 1 162 ? 29.86 20.822 38.041 1 21.24 73 LEU B N 1
ATOM 4126 C CA . LEU B 1 162 ? 29.557 22 38.835 1 24.633 73 LEU B CA 1
ATOM 4127 C C . LEU B 1 162 ? 28.402 21.661 39.767 1 23.379 73 LEU B C 1
ATOM 4128 O O . LEU B 1 162 ? 27.32 21.325 39.313 1 22.148 73 LEU B O 1
ATOM 4133 N N . GLU B 1 163 ? 28.662 21.766 41.07 1 23.659 74 GLU B N 1
ATOM 4134 C CA . GLU B 1 163 ? 27.662 21.435 42.084 1 24.482 74 GLU B CA 1
ATOM 4135 C C . GLU B 1 163 ? 27.463 22.659 42.975 1 21.734 74 GLU B C 1
ATOM 4136 O O . GLU B 1 163 ? 28.448 23.204 43.493 1 22.572 74 GLU B O 1
ATOM 4142 N N . ARG B 1 164 ? 26.197 23.069 43.136 1 22.155 75 ARG B N 1
ATOM 4143 C CA . ARG B 1 164 ? 25.871 24.298 43.865 1 21.711 75 ARG B CA 1
ATOM 4144 C C . ARG B 1 164 ? 26.138 24.135 45.355 1 24.147 75 ARG B C 1
ATOM 4145 O O . ARG B 1 164 ? 26.447 25.109 46.022 1 24.345 75 ARG B O 1
ATOM 4153 N N . GLY B 1 165 ? 26.033 22.912 45.89 1 26.555 76 GLY B N 1
ATOM 4154 C CA . GLY B 1 165 ? 26.234 22.724 47.33 1 24.766 76 GLY B CA 1
ATOM 4155 C C . GLY B 1 165 ? 27.673 22.346 47.674 1 28.451 76 GLY B C 1
ATOM 4156 O O . GLY B 1 165 ? 28.562 22.315 46.801 1 26.403 76 GLY B O 1
ATOM 4157 N N . GLY B 1 166 ? 27.9 22.065 48.971 1 25.817 77 GLY B N 1
ATOM 4158 C CA . GLY B 1 166 ? 29.204 21.69 49.489 1 25.43 77 GLY B CA 1
ATOM 4159 C C . GLY B 1 166 ? 29.401 20.173 49.474 1 31.707 77 GLY B C 1
ATOM 4160 O O . GLY B 1 166 ? 28.729 19.446 48.728 1 28.558 77 GLY B O 1
ATOM 4161 N N . SER B 1 167 ? 30.348 19.718 50.298 1 30.366 78 SER B N 1
ATOM 4162 C CA . SER B 1 167 ? 30.757 18.322 50.358 1 31.423 78 SER B CA 1
ATOM 4163 C C . SER B 1 167 ? 29.872 17.563 51.347 1 30.797 78 SER B C 1
ATOM 4164 O O . SER B 1 167 ? 29.487 18.118 52.369 1 29.058 78 SER B O 1
ATOM 4167 N N . PRO B 1 168 ? 29.475 16.289 51.069 1 28.181 79 PRO B N 1
ATOM 4168 C CA . PRO B 1 168 ? 28.693 15.538 52.046 1 25.593 79 PRO B CA 1
ATOM 4169 C C . PRO B 1 168 ? 29.557 14.93 53.154 1 29.534 79 PRO B C 1
ATOM 4170 O O . PRO B 1 168 ? 29.01 14.515 54.183 1 30.95 79 PRO B O 1
ATOM 4174 N N . TYR B 1 169 ? 30.881 14.921 52.937 1 27.624 80 TYR B N 1
ATOM 4175 C CA . TYR B 1 169 ? 31.831 14.197 53.78 1 30.739 80 TYR B CA 1
ATOM 4176 C C . TYR B 1 169 ? 32.093 14.986 55.064 1 35 80 TYR B C 1
ATOM 4177 O O . TYR B 1 169 ? 32.181 16.207 55.023 1 33.251 80 TYR B O 1
ATOM 4186 N N . GLY B 1 170 ? 32.2 14.268 56.197 1 34.448 81 GLY B N 1
ATOM 4187 C CA . GLY B 1 170 ? 32.475 14.855 57.505 1 33.511 81 GLY B CA 1
ATOM 4188 C C . GLY B 1 170 ? 31.289 15.674 58.012 1 36.142 81 GLY B C 1
ATOM 4189 O O . GLY B 1 170 ? 31.467 16.651 58.75 1 35.104 81 GLY B O 1
ATOM 4190 N N . ASN B 1 171 ? 30.078 15.293 57.577 1 27.858 82 ASN B N 1
ATOM 4191 C CA . ASN B 1 171 ? 28.838 15.86 58.082 1 32.764 82 ASN B CA 1
ATOM 4192 C C . ASN B 1 171 ? 28.039 14.72 58.724 1 38.013 82 ASN B C 1
ATOM 4193 O O . ASN B 1 171 ? 27.417 13.924 58.033 1 32.443 82 ASN B O 1
ATOM 4198 N N . PRO B 1 172 ? 28.029 14.601 60.069 1 38.809 83 PRO B N 1
ATOM 4199 C CA . PRO B 1 172 ? 27.316 13.51 60.726 1 36.084 83 PRO B CA 1
ATOM 4200 C C . PRO B 1 172 ? 25.831 13.422 60.378 1 32.844 83 PRO B C 1
ATOM 4201 O O . PRO B 1 172 ? 25.272 12.336 60.448 1 35.348 83 PRO B O 1
ATOM 4205 N N . ASP B 1 173 ? 25.2 14.545 60.012 1 29.014 84 ASP B N 1
ATOM 4206 C CA . ASP B 1 173 ? 23.791 14.572 59.631 1 36.395 84 ASP B CA 1
ATOM 4207 C C . ASP B 1 173 ? 23.566 13.823 58.303 1 29.628 84 ASP B C 1
ATOM 4208 O O . ASP B 1 173 ? 22.438 13.444 57.997 1 27.969 84 ASP B O 1
ATOM 4213 N N . ILE B 1 174 ? 24.656 13.609 57.557 1 30.98 85 ILE B N 1
ATOM 4214 C CA . ILE B 1 174 ? 24.662 12.926 56.264 1 28.569 85 ILE B CA 1
ATOM 4215 C C . ILE B 1 174 ? 25.217 11.518 56.449 1 25.3 85 ILE B C 1
ATOM 4216 O O . ILE B 1 174 ? 24.587 10.564 55.982 1 25.907 85 ILE B O 1
ATOM 4221 N N . GLN B 1 175 ? 26.342 11.381 57.163 1 26.053 86 GLN B N 1
ATOM 4222 C CA . GLN B 1 175 ? 26.981 10.072 57.327 1 27.795 86 GLN B CA 1
ATOM 4223 C C . GLN B 1 175 ? 26.107 9.076 58.097 1 28.162 86 GLN B C 1
ATOM 4224 O O . GLN B 1 175 ? 26.139 7.89 57.779 1 27.683 86 GLN B O 1
ATOM 4230 N N . ASN B 1 176 ? 25.347 9.539 59.096 1 28.474 87 ASN B N 1
ATOM 4231 C CA . ASN B 1 176 ? 24.665 8.62 60.01 1 27.078 87 ASN B CA 1
ATOM 4232 C C . ASN B 1 176 ? 23.225 8.404 59.554 1 24.207 87 ASN B C 1
ATOM 4233 O O . ASN B 1 176 ? 22.417 9.342 59.543 1 27.424 87 ASN B O 1
ATOM 4238 N N . ALA B 1 177 ? 22.908 7.148 59.218 1 26.912 88 ALA B N 1
ATOM 4239 C CA . ALA B 1 177 ? 21.54 6.747 58.907 1 26.532 88 ALA B CA 1
ATOM 4240 C C . ALA B 1 177 ? 20.528 7.309 59.908 1 28.527 88 ALA B C 1
ATOM 4241 O O . ALA B 1 177 ? 19.487 7.833 59.52 1 31.539 88 ALA B O 1
ATOM 4243 N N . ASP B 1 178 ? 20.837 7.217 61.206 1 28.158 89 ASP B N 1
ATOM 4244 C CA . ASP B 1 178 ? 19.874 7.516 62.262 1 27.936 89 ASP B CA 1
ATOM 4245 C C . ASP B 1 178 ? 19.667 9.037 62.423 1 30.452 89 ASP B C 1
ATOM 4246 O O . ASP B 1 178 ? 18.833 9.497 63.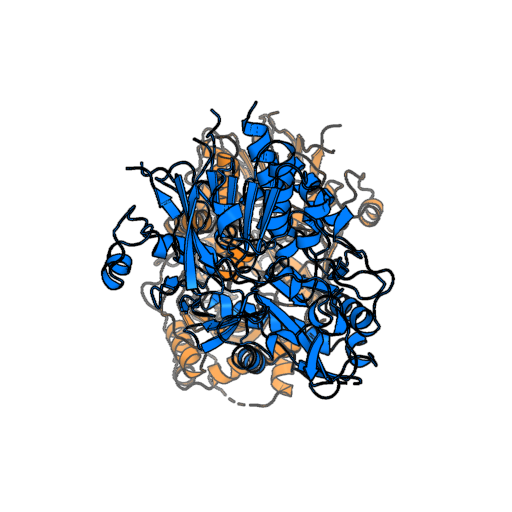224 1 29.1 89 ASP B O 1
ATOM 4251 N N . ALA B 1 179 ? 20.41 9.835 61.641 1 30.178 90 ALA B N 1
ATOM 4252 C CA . ALA B 1 179 ? 20.148 11.266 61.529 1 30.334 90 ALA B CA 1
ATOM 4253 C C . ALA B 1 179 ? 19.22 11.595 60.358 1 28.505 90 ALA B C 1
ATOM 4254 O O . ALA B 1 179 ? 18.896 12.763 60.161 1 27.354 90 ALA B O 1
ATOM 4256 N N . TYR B 1 180 ? 18.757 10.573 59.615 1 27.834 91 TYR B N 1
ATOM 4257 C CA . TYR B 1 180 ? 17.896 10.796 58.461 1 25.367 91 TYR B CA 1
ATOM 4258 C C . TYR B 1 180 ? 16.695 11.656 58.888 1 27.27 91 TYR B C 1
ATOM 4259 O O . TYR B 1 180 ? 15.918 11.274 59.772 1 27.734 91 TYR B O 1
ATOM 4268 N N . GLY B 1 181 ? 16.554 12.825 58.245 1 25.715 92 GLY B N 1
ATOM 4269 C CA . GLY B 1 181 ? 15.456 13.761 58.453 1 24.557 92 GLY B CA 1
ATOM 4270 C C . GLY B 1 181 ? 15.892 15.051 59.171 1 26.656 92 GLY B C 1
ATOM 4271 O O . GLY B 1 181 ? 15.19 16.064 59.103 1 26.551 92 GLY B O 1
ATOM 4272 N N . LYS B 1 182 ? 17.015 14.991 59.885 1 25.299 93 LYS B N 1
ATOM 4273 C CA . LYS B 1 182 ? 17.48 16.147 60.646 1 30.355 93 LYS B CA 1
ATOM 4274 C C . LYS B 1 182 ? 17.677 17.349 59.713 1 34.608 93 LYS B C 1
ATOM 4275 O O . LYS B 1 182 ? 17.239 18.462 60.021 1 30.645 93 LYS B O 1
ATOM 4281 N N . VAL B 1 183 ? 18.32 17.132 58.555 1 32.843 94 VAL B N 1
ATOM 4282 C CA . VAL B 1 183 ? 18.671 18.248 57.665 1 30.147 94 VAL B CA 1
ATOM 4283 C C . VAL B 1 183 ? 17.394 18.919 57.177 1 30.878 94 VAL B C 1
ATOM 4284 O O . VAL B 1 183 ? 17.396 20.116 56.87 1 34.869 94 VAL B O 1
ATOM 4288 N N . LEU B 1 184 ? 16.292 18.158 57.132 1 27.473 95 LEU B N 1
ATOM 4289 C CA . LEU B 1 184 ? 15.04 18.648 56.571 1 27.101 95 LEU B CA 1
ATOM 4290 C C . LEU B 1 184 ? 14.406 19.671 57.52 1 32.705 95 LEU B C 1
ATOM 4291 O O . LEU B 1 184 ? 13.498 20.409 57.125 1 30.435 95 LEU B O 1
ATOM 4296 N N . LEU B 1 185 ? 14.902 19.717 58.768 1 36.61 96 LEU B N 1
ATOM 4297 C CA . LEU B 1 185 ? 14.363 20.615 59.785 1 40.835 96 LEU B CA 1
ATOM 4298 C C . LEU B 1 185 ? 15.255 21.843 59.947 1 42.79 96 LEU B C 1
ATOM 4299 O O . LEU B 1 185 ? 14.922 22.742 60.72 1 42.543 96 LEU B O 1
ATOM 4304 N N . GLU B 1 186 ? 16.395 21.867 59.246 1 42.086 97 GLU B N 1
ATOM 4305 C CA . GLU B 1 186 ? 17.426 22.871 59.469 1 38.161 97 GLU B CA 1
ATOM 4306 C C . GLU B 1 186 ? 17.781 23.584 58.168 1 32.951 97 GLU B C 1
ATOM 4307 O O . GLU B 1 186 ? 18.928 23.983 57.991 1 33.339 97 GLU B O 1
ATOM 4313 N N . THR B 1 187 ? 16.79 23.78 57.293 1 33.818 98 THR B N 1
ATOM 4314 C CA . THR B 1 187 ? 17.057 24.368 55.998 1 33.313 98 THR B CA 1
ATOM 4315 C C . THR B 1 187 ? 17.229 25.881 56.159 1 41.435 98 THR B C 1
ATOM 4316 O O . THR B 1 187 ? 16.629 26.46 57.06 1 36.948 98 THR B O 1
ATOM 4320 N N . ASP B 1 188 ? 18.032 26.495 55.264 1 39.145 99 ASP B N 1
ATOM 4321 C CA . ASP B 1 188 ? 18.28 27.926 55.109 1 44.119 99 ASP B CA 1
ATOM 4322 C C . ASP B 1 188 ? 17.881 28.34 53.696 1 41.492 99 ASP B C 1
ATOM 4323 O O . ASP B 1 188 ? 17.605 27.491 52.834 1 33.646 99 ASP B O 1
ATOM 4328 N N . ASN B 1 189 ? 18.008 29.637 53.398 1 35.096 100 ASN B N 1
ATOM 4329 C CA . ASN B 1 189 ? 17.659 30.075 52.052 1 38.919 100 ASN B CA 1
ATOM 4330 C C . ASN B 1 189 ? 18.619 29.511 51.013 1 36.238 100 ASN B C 1
ATOM 4331 O O . ASN B 1 189 ? 18.137 29.093 49.965 1 35.284 100 ASN B O 1
ATOM 4336 N N . TYR B 1 190 ? 19.933 29.497 51.32 1 34.042 101 TYR B N 1
ATOM 4337 C CA . TYR B 1 190 ? 20.94 29.428 50.265 1 40.591 101 TYR B CA 1
ATOM 4338 C C . TYR B 1 190 ? 22.065 28.414 50.509 1 38.116 101 TYR B C 1
ATOM 4339 O O . TYR B 1 190 ? 22.817 28.131 49.587 1 40.924 101 TYR B O 1
ATOM 4348 N N . THR B 1 191 ? 22.225 27.895 51.727 1 37.769 102 THR B N 1
ATOM 4349 C CA . THR B 1 191 ? 23.467 27.247 52.129 1 33.826 102 THR B CA 1
ATOM 4350 C C . THR B 1 191 ? 23.277 25.769 52.527 1 34.571 102 THR B C 1
ATOM 4351 O O . THR B 1 191 ? 24.196 24.963 52.38 1 36.062 102 THR B O 1
ATOM 4355 N N . SER B 1 192 ? 22.128 25.442 53.122 1 29.705 103 SER B N 1
ATOM 4356 C CA . SER B 1 192 ? 21.924 24.185 53.834 1 27.669 103 SER B CA 1
ATOM 4357 C C . SER B 1 192 ? 21.88 23.023 52.846 1 31.373 103 SER B C 1
ATOM 4358 O O . SER B 1 192 ? 21.463 23.199 51.703 1 28.955 103 SER B O 1
ATOM 4361 N N . PRO B 1 193 ? 22.323 21.804 53.241 1 33.324 104 PRO B N 1
ATOM 4362 C CA . PRO B 1 193 ? 22.269 20.646 52.343 1 30.531 104 PRO B CA 1
ATOM 4363 C C . PRO B 1 193 ? 20.908 20.179 51.845 1 30.212 104 PRO B C 1
ATOM 4364 O O . PRO B 1 193 ? 20.864 19.453 50.854 1 30.263 104 PRO B O 1
ATOM 4368 N N . ALA B 1 194 ? 19.83 20.538 52.553 1 25.376 105 ALA B N 1
ATOM 4369 C CA . ALA B 1 194 ? 18.482 20.426 52.024 1 30.574 105 ALA B CA 1
ATOM 4370 C C . ALA B 1 194 ? 17.928 21.823 51.801 1 29.93 105 ALA B C 1
ATOM 4371 O O . ALA B 1 194 ? 18.106 22.7 52.65 1 29.023 105 ALA B O 1
ATOM 4373 N N . GLN B 1 195 ? 17.207 21.984 50.686 1 26.223 106 GLN B N 1
ATOM 4374 C CA . GLN B 1 195 ? 16.512 23.211 50.365 1 26.58 106 GLN B CA 1
ATOM 4375 C C . GLN B 1 195 ? 15.025 22.904 50.351 1 27.954 106 GLN B C 1
ATOM 4376 O O . GLN B 1 195 ? 14.534 22.14 49.506 1 22.474 106 GLN B O 1
ATOM 4382 N N . ALA B 1 196 ? 14.299 23.553 51.272 1 25.537 107 ALA B N 1
ATOM 4383 C CA . ALA B 1 196 ? 12.86 23.373 51.356 1 25.027 107 ALA B CA 1
ATOM 4384 C C . ALA B 1 196 ? 12.208 24.059 50.165 1 26.059 107 ALA B C 1
ATOM 4385 O O . ALA B 1 196 ? 12.737 25.047 49.642 1 26.825 107 ALA B O 1
ATOM 4387 N N . PHE B 1 197 ? 11.031 23.546 49.786 1 21.93 108 PHE B N 1
ATOM 4388 C CA . PHE B 1 197 ? 10.131 24.247 48.885 1 23.749 108 PHE B CA 1
ATOM 4389 C C . PHE B 1 197 ? 8.704 23.813 49.218 1 26.493 108 PHE B C 1
ATOM 4390 O O . PHE B 1 197 ? 8.513 22.791 49.886 1 30.822 108 PHE B O 1
ATOM 4398 N N . ILE B 1 198 ? 7.713 24.548 48.7 1 24.97 109 ILE B N 1
ATOM 4399 C CA . ILE B 1 198 ? 6.306 24.194 48.86 1 25.911 109 ILE B CA 1
ATOM 4400 C C . ILE B 1 198 ? 5.646 24.318 47.498 1 25.439 109 ILE B C 1
ATOM 4401 O O . ILE B 1 198 ? 5.789 25.343 46.838 1 29.317 109 ILE B O 1
ATOM 4406 N N . SER B 1 199 ? 4.907 23.29 47.07 1 23.737 110 SER B N 1
ATOM 4407 C CA . SER B 1 199 ? 4.241 23.338 45.781 1 25.65 110 SER B CA 1
ATOM 4408 C C . SER B 1 199 ? 3.105 24.366 45.825 1 28.754 110 SER B C 1
ATOM 4409 O O . SER B 1 199 ? 2.685 24.736 46.913 1 27.86 110 SER B O 1
ATOM 4412 N N . GLU B 1 200 ? 2.61 24.792 44.649 1 27.313 111 GLU B N 1
ATOM 4413 C CA . GLU B 1 200 ? 1.508 25.752 44.546 1 28.601 111 GLU B CA 1
ATOM 4414 C C . GLU B 1 200 ? 0.238 25.139 45.135 1 37.199 111 GLU B C 1
ATOM 4415 O O . GLU B 1 200 ? -0.71 25.857 45.435 1 39.63 111 GLU B O 1
ATOM 4421 N N . ASP B 1 201 ? 0.24 23.814 45.337 1 34.762 112 ASP B N 1
ATOM 4422 C CA . ASP B 1 201 ? -0.876 23.095 45.93 1 31.182 112 ASP B CA 1
ATOM 4423 C C . ASP B 1 201 ? -0.847 23.248 47.451 1 31.528 112 ASP B C 1
ATOM 4424 O O . ASP B 1 201 ? -1.811 22.881 48.115 1 34.449 112 ASP B O 1
ATOM 4429 N N . GLY B 1 202 ? 0.276 23.731 48.008 1 29.35 113 GLY B N 1
ATOM 4430 C CA . GLY B 1 202 ? 0.421 23.807 49.455 1 26.693 113 GLY B CA 1
ATOM 4431 C C . GLY B 1 202 ? 1.129 22.606 50.079 1 30.313 113 GLY B C 1
ATOM 4432 O O . GLY B 1 202 ? 1.098 22.475 51.29 1 30.254 113 GLY B O 1
ATOM 4433 N N . VAL B 1 203 ? 1.784 21.746 49.28 1 26.511 114 VAL B N 1
ATOM 4434 C CA . VAL B 1 203 ? 2.422 20.548 49.822 1 26.473 114 VAL B CA 1
ATOM 4435 C C . VAL B 1 203 ? 3.912 20.798 49.992 1 26.833 114 VAL B C 1
ATOM 4436 O O . VAL B 1 203 ? 4.609 21.025 49 1 26.269 114 VAL B O 1
ATOM 4440 N N . SER B 1 204 ? 4.384 20.749 51.248 1 25.454 115 SER B N 1
ATOM 4441 C CA . SER B 1 204 ? 5.769 21.027 51.6 1 27.039 115 SER B CA 1
ATOM 4442 C C . SER B 1 204 ? 6.666 19.892 51.114 1 28.012 115 SER B C 1
ATOM 4443 O O . SER B 1 204 ? 6.263 18.724 51.172 1 26.242 115 SER B O 1
ATOM 4446 N N . SER B 1 205 ? 7.901 20.25 50.746 1 27.529 116 SER B N 1
ATOM 4447 C CA . SER B 1 205 ? 8.838 19.299 50.174 1 26.083 116 SER B CA 1
ATOM 4448 C C . SER B 1 205 ? 10.269 19.795 50.366 1 28.52 116 SER B C 1
ATOM 4449 O O . SER B 1 205 ? 10.527 20.78 51.065 1 27.031 116 SER B O 1
ATOM 4452 N N . ALA B 1 206 ? 11.226 19.105 49.734 1 26.081 117 ALA B N 1
ATOM 4453 C CA . ALA B 1 206 ? 12.617 19.505 49.842 1 23.882 117 ALA B CA 1
ATOM 4454 C C . ALA B 1 206 ? 13.381 18.85 48.691 1 26.764 117 ALA B C 1
ATOM 4455 O O . ALA B 1 206 ? 12.93 17.832 48.17 1 22.92 117 ALA B O 1
ATOM 4457 N N . ARG B 1 207 ? 14.523 19.454 48.327 1 23.127 118 ARG B N 1
ATOM 4458 C CA . ARG B 1 207 ? 15.461 18.874 47.38 1 24.013 118 ARG B CA 1
ATOM 4459 C C . ARG B 1 207 ? 16.873 19.038 47.936 1 23.145 118 ARG B C 1
ATOM 4460 O O . ARG B 1 207 ? 17.118 19.914 48.754 1 25.675 118 ARG B O 1
ATOM 4468 N N . ALA B 1 208 ? 17.81 18.2 47.485 1 20.087 119 ALA B N 1
ATOM 4469 C CA . ALA B 1 208 ? 19.184 18.285 47.964 1 19.946 119 ALA B CA 1
ATOM 4470 C C . ALA B 1 208 ? 19.897 19.512 47.382 1 19.807 119 ALA B C 1
ATOM 4471 O O . ALA B 1 208 ? 19.594 19.947 46.277 1 20.073 119 ALA B O 1
ATOM 4473 N N . ARG B 1 209 ? 20.888 19.979 48.138 1 20.679 120 ARG B N 1
ATOM 4474 C CA . ARG B 1 209 ? 21.823 21.035 47.783 1 21.771 120 ARG B CA 1
ATOM 4475 C C . ARG B 1 209 ? 23.178 20.651 48.367 1 23.635 120 ARG B C 1
ATOM 4476 O O . ARG B 1 209 ? 23.662 21.282 49.312 1 25.821 120 ARG B O 1
ATOM 4484 N N . VAL B 1 210 ? 23.784 19.589 47.808 1 20.922 121 VAL B N 1
ATOM 4485 C CA . VAL B 1 210 ? 25.046 19.044 48.315 1 20.233 121 VAL B CA 1
ATOM 4486 C C . VAL B 1 210 ? 25.534 18.042 47.279 1 21.376 121 VAL B C 1
ATOM 4487 O O . VAL B 1 210 ? 24.695 17.411 46.624 1 23.379 121 VAL B O 1
ATOM 4491 N N . LEU B 1 211 ? 26.852 17.873 47.171 1 20.019 122 LEU B N 1
ATOM 4492 C CA . LEU B 1 211 ? 27.419 16.863 46.283 1 20.947 122 LEU B CA 1
ATOM 4493 C C . LEU B 1 211 ? 26.888 15.501 46.74 1 23.734 122 LEU B C 1
ATOM 4494 O O . LEU B 1 211 ? 26.9 15.217 47.947 1 21.941 122 LEU B O 1
ATOM 4499 N N . GLY B 1 212 ? 26.444 14.673 45.773 1 21.358 123 GLY B N 1
ATOM 4500 C CA . GLY B 1 212 ? 25.703 13.448 46.091 1 21.161 123 GLY B CA 1
ATOM 4501 C C . GLY B 1 212 ? 24.199 13.615 45.899 1 22.334 123 GLY B C 1
ATOM 4502 O O . GLY B 1 212 ? 23.466 12.615 45.783 1 22.088 123 GLY B O 1
ATOM 4503 N N . GLY B 1 213 ? 23.718 14.874 45.872 1 18.802 124 GLY B N 1
ATOM 4504 C CA . GLY B 1 213 ? 22.304 15.119 45.622 1 17.936 124 GLY B CA 1
ATOM 4505 C C . GLY B 1 213 ? 21.374 14.43 46.644 1 19.647 124 GLY B C 1
ATOM 4506 O O . GLY B 1 213 ? 21.704 14.327 47.828 1 19.427 124 GLY B O 1
ATOM 4507 N N . GLY B 1 214 ? 20.222 13.941 46.167 1 18.205 125 GLY B N 1
ATOM 4508 C CA . GLY B 1 214 ? 19.226 13.319 47.021 1 20.776 125 GLY B CA 1
ATOM 4509 C C . GLY B 1 214 ? 19.795 12.199 47.892 1 20.6 125 GLY B C 1
ATOM 4510 O O . GLY B 1 214 ? 19.269 11.958 48.979 1 22.993 125 GLY B O 1
ATOM 4511 N N . THR B 1 215 ? 20.822 11.505 47.382 1 19.9 126 THR B N 1
ATOM 4512 C CA . THR B 1 215 ? 21.426 10.365 48.047 1 22.374 126 THR B CA 1
ATOM 4513 C C . THR B 1 215 ? 22.066 10.772 49.37 1 26.075 126 THR B C 1
ATOM 4514 O O . THR B 1 215 ? 22.312 9.9 50.201 1 23.493 126 THR B O 1
ATOM 4518 N N . ALA B 1 216 ? 22.353 12.076 49.553 1 25.346 127 ALA B N 1
ATOM 4519 C CA . ALA B 1 216 ? 22.931 12.541 50.804 1 23.074 127 ALA B CA 1
ATOM 4520 C C . ALA B 1 216 ? 21.871 12.718 51.894 1 21.534 127 ALA B C 1
ATOM 4521 O O . ALA B 1 216 ? 22.227 12.767 53.07 1 24.563 127 ALA B O 1
ATOM 4523 N N . ILE B 1 217 ? 20.601 12.884 51.517 1 22.73 128 ILE B N 1
ATOM 4524 C CA . ILE B 1 217 ? 19.584 13.324 52.471 1 24.914 128 ILE B CA 1
ATOM 4525 C C . ILE B 1 217 ? 18.366 12.401 52.497 1 25.747 128 ILE B C 1
ATOM 4526 O O . ILE B 1 217 ? 17.427 12.673 53.242 1 25.228 128 ILE B O 1
ATOM 4531 N N . ASN B 1 218 ? 18.377 11.313 51.706 1 23.548 129 ASN B N 1
ATOM 4532 C CA . ASN B 1 218 ? 17.179 10.501 51.515 1 23.056 129 ASN B CA 1
ATOM 4533 C C . ASN B 1 218 ? 17.102 9.378 52.563 1 21.992 129 ASN B C 1
ATOM 4534 O O . ASN B 1 218 ? 18.02 9.209 53.374 1 23.298 129 ASN B O 1
ATOM 4539 N N . ALA B 1 219 ? 16.011 8.586 52.506 1 21.013 130 ALA B N 1
ATOM 4540 C CA . ALA B 1 219 ? 15.771 7.496 53.456 1 20.131 130 ALA B CA 1
ATOM 4541 C C . ALA B 1 219 ? 16.597 6.262 53.093 1 21.482 130 ALA B C 1
ATOM 4542 O O . ALA B 1 219 ? 16.518 5.239 53.779 1 22.252 130 ALA B O 1
ATOM 4544 N N . GLY B 1 220 ? 17.371 6.349 52.003 1 20.951 131 GLY B N 1
ATOM 4545 C CA . GLY B 1 220 ? 18.403 5.354 51.726 1 21.064 131 GLY B CA 1
ATOM 4546 C C . GLY B 1 220 ? 17.919 4.074 51.025 1 19.884 131 GLY B C 1
ATOM 4547 O O . GLY B 1 220 ? 18.758 3.218 50.715 1 20.339 131 GLY B O 1
ATOM 4548 N N . PHE B 1 221 ? 16.602 3.926 50.784 1 17.877 132 PHE B N 1
ATOM 4549 C CA . PHE B 1 221 ? 16.057 2.669 50.26 1 17.58 132 PHE B CA 1
ATOM 4550 C C . PHE B 1 221 ? 16.454 2.495 48.79 1 18.857 132 PHE B C 1
ATOM 4551 O O . PHE B 1 221 ? 16.376 3.459 48.026 1 20.813 132 PHE B O 1
ATOM 4559 N N . TYR B 1 222 ? 16.9 1.285 48.418 1 16.733 133 TYR B N 1
ATOM 4560 C CA . TYR B 1 222 ? 17.469 1.001 47.111 1 16.282 133 TYR B CA 1
ATOM 4561 C C . TYR B 1 222 ? 16.651 -0.14 46.498 1 19.515 133 TYR B C 1
ATOM 4562 O O . TYR B 1 222 ? 16.632 -1.265 47.032 1 19.144 133 TYR B O 1
ATOM 4571 N N . SER B 1 223 ? 16.027 0.123 45.349 1 18.579 134 SER B N 1
ATOM 4572 C CA . SER B 1 223 ? 15.188 -0.853 44.652 1 17.703 134 SER B CA 1
ATOM 4573 C C . SER B 1 223 ? 15.148 -0.49 43.173 1 17.859 134 SER B C 1
ATOM 4574 O O . SER B 1 223 ? 15.018 0.683 42.844 1 18.824 134 SER B O 1
ATOM 4577 N N . ARG B 1 224 ? 15.301 -1.493 42.277 1 16.113 135 ARG B N 1
ATOM 4578 C CA . ARG B 1 224 ? 15.444 -1.248 40.839 1 15.733 135 ARG B CA 1
ATOM 4579 C C . ARG B 1 224 ? 14.103 -0.973 40.143 1 16.798 135 ARG B C 1
ATOM 4580 O O . ARG B 1 224 ? 13.02 -1.293 40.67 1 18.235 135 ARG B O 1
ATOM 4588 N N . ALA B 1 225 ? 14.184 -0.452 38.911 1 14.273 136 ALA B N 1
ATOM 4589 C CA . ALA B 1 225 ? 12.983 -0.302 38.099 1 16.695 136 ALA B CA 1
ATOM 4590 C C . ALA B 1 225 ? 12.558 -1.671 37.576 1 17.383 136 ALA B C 1
ATOM 4591 O O . ALA B 1 225 ? 13.386 -2.588 37.397 1 18.188 136 ALA B O 1
ATOM 4593 N N . SER B 1 226 ? 11.261 -1.796 37.293 1 18.81 137 SER B N 1
ATOM 4594 C CA . SER B 1 226 ? 10.708 -3.038 36.734 1 19.039 137 SER B CA 1
ATOM 4595 C C . SER B 1 226 ? 11.177 -3.291 35.305 1 20.243 137 SER B C 1
ATOM 4596 O O . SER B 1 226 ? 11.558 -2.374 34.586 1 19.163 137 SER B O 1
ATOM 4599 N N . SER B 1 227 ? 11.037 -4.546 34.859 1 18.075 138 SER B N 1
ATOM 4600 C CA . SER B 1 227 ? 11.344 -4.882 33.468 1 17.446 138 SER B CA 1
ATOM 4601 C C . SER B 1 227 ? 10.372 -4.139 32.529 1 18.357 138 SER B C 1
ATOM 4602 O O . SER B 1 227 ? 10.756 -3.673 31.447 1 17.565 138 SER B O 1
ATOM 4605 N N . ASP B 1 228 ? 9.128 -3.901 32.978 1 16.891 139 ASP B N 1
ATOM 4606 C CA . ASP B 1 228 ? 8.207 -3.062 32.221 1 17.994 139 ASP B CA 1
ATOM 4607 C C . ASP B 1 228 ? 8.816 -1.665 32.013 1 18.03 139 ASP B C 1
ATOM 4608 O O . ASP B 1 228 ? 8.793 -1.136 30.899 1 19.269 139 ASP B O 1
ATOM 4613 N N . TYR B 1 229 ? 9.28 -1.056 33.102 1 15.659 140 TYR B N 1
ATOM 4614 C CA . TYR B 1 229 ? 9.787 0.308 33.052 1 17.094 140 TYR B CA 1
ATOM 4615 C C . TYR B 1 229 ? 11 0.405 32.122 1 16.37 140 TYR B C 1
ATOM 4616 O O . TYR B 1 229 ? 11.101 1.334 31.303 1 16.387 140 TYR B O 1
ATOM 4625 N N . VAL B 1 230 ? 11.947 -0.523 32.307 1 17.015 141 VAL B N 1
ATOM 4626 C CA . VAL B 1 230 ? 13.2 -0.562 31.55 1 19.606 141 VAL B CA 1
ATOM 4627 C C . VAL B 1 230 ? 12.954 -0.621 30.044 1 18.784 141 VAL B C 1
ATOM 4628 O O . VAL B 1 230 ? 13.557 0.16 29.287 1 21.196 141 VAL B O 1
ATOM 4632 N N . SER B 1 231 ? 12.044 -1.524 29.647 1 17.744 142 SER B N 1
ATOM 4633 C CA . SER B 1 231 ? 11.664 -1.73 28.261 1 19.843 142 SER B CA 1
ATOM 4634 C C . SER B 1 231 ? 10.868 -0.527 27.753 1 20.031 142 SER B C 1
ATOM 4635 O O . SER B 1 231 ? 11.102 -0.063 26.629 1 19.473 142 SER B O 1
ATOM 4638 N N . ASN B 1 232 ? 9.959 0.032 28.578 1 17.316 143 ASN B N 1
ATOM 4639 C CA . ASN B 1 232 ? 9.216 1.206 28.122 1 19.079 143 ASN B CA 1
ATOM 4640 C C . ASN B 1 232 ? 10.172 2.379 27.88 1 20.148 143 ASN B C 1
ATOM 4641 O O . ASN B 1 232 ? 9.948 3.188 26.977 1 21.807 143 ASN B O 1
ATOM 4646 N N . ALA B 1 233 ? 11.22 2.5 28.708 1 17.235 144 ALA B N 1
ATOM 4647 C CA . ALA B 1 233 ? 12.185 3.592 28.556 1 21.173 144 ALA B CA 1
ATOM 4648 C C . ALA B 1 233 ? 13.103 3.389 27.335 1 24.146 144 ALA B C 1
ATOM 4649 O O . ALA B 1 233 ? 13.819 4.296 26.925 1 23.578 144 ALA B O 1
ATOM 4651 N N . GLY B 1 234 ? 13.079 2.182 26.768 1 26.271 145 GLY B N 1
ATOM 4652 C CA . GLY B 1 234 ? 13.824 1.833 25.567 1 28.717 145 GLY B CA 1
ATOM 4653 C C . GLY B 1 234 ? 15.301 1.587 25.873 1 29.595 145 GLY B C 1
ATOM 4654 O O . GLY B 1 234 ? 16.117 1.543 24.962 1 29.455 145 GLY B O 1
ATOM 4655 N N . TRP B 1 235 ? 15.643 1.393 27.144 1 21.085 146 TRP B N 1
ATOM 4656 C CA . TRP B 1 235 ? 17.031 1.163 27.516 1 21.606 146 TRP B CA 1
ATOM 4657 C C . TRP B 1 235 ? 17.484 -0.235 27.097 1 24.645 146 TRP B C 1
ATOM 4658 O O . TRP B 1 235 ? 16.694 -1.176 27.085 1 24.017 146 TRP B O 1
ATOM 4669 N N . ASP B 1 236 ? 18.785 -0.372 26.842 1 24.481 147 ASP B N 1
ATOM 4670 C CA . ASP B 1 236 ? 19.401 -1.671 26.569 1 28.792 147 ASP B CA 1
ATOM 4671 C C . ASP B 1 236 ? 19.455 -2.475 27.861 1 26.548 147 ASP B C 1
ATOM 4672 O O . ASP B 1 236 ? 20.154 -2.083 28.785 1 25.138 147 ASP B O 1
ATOM 4677 N N . GLU B 1 237 ? 18.765 -3.626 27.902 1 24.671 148 GLU B N 1
ATOM 4678 C CA . GLU B 1 237 ? 18.611 -4.408 29.12 1 24.538 148 GLU B CA 1
ATOM 4679 C C . GLU B 1 237 ? 19.958 -4.818 29.711 1 21.709 148 GLU B C 1
ATOM 4680 O O . GLU B 1 237 ? 20.126 -4.823 30.929 1 22.187 148 GLU B O 1
ATOM 4686 N N . GLY B 1 238 ? 20.88 -5.295 28.853 1 22.252 149 GLY B N 1
ATOM 4687 C CA . GLY B 1 238 ? 22.154 -5.772 29.355 1 23.367 149 GLY B CA 1
ATOM 4688 C C . GLY B 1 238 ? 22.965 -4.652 30.017 1 20.375 149 GLY B C 1
ATOM 4689 O O . GLY B 1 238 ? 23.56 -4.855 31.073 1 22.325 149 GLY B O 1
ATOM 4690 N N . LEU B 1 239 ? 22.977 -3.471 29.388 1 21.268 150 LEU B N 1
ATOM 4691 C CA . LEU B 1 239 ? 23.733 -2.345 29.941 1 21.163 150 LEU B CA 1
ATOM 4692 C C . LEU B 1 239 ? 23.041 -1.809 31.204 1 18.987 150 LEU B C 1
ATOM 4693 O O . LEU B 1 239 ? 23.714 -1.425 32.143 1 20.467 150 LEU B O 1
ATOM 4698 N N . VAL B 1 240 ? 21.7 -1.822 31.243 1 21.994 151 VAL B N 1
ATOM 4699 C CA . VAL B 1 240 ? 21.003 -1.433 32.481 1 20.837 151 VAL B CA 1
ATOM 4700 C C . VAL B 1 240 ? 21.465 -2.347 33.618 1 20.353 151 VAL B C 1
ATOM 4701 O O . VAL B 1 240 ? 21.829 -1.875 34.699 1 20.574 151 VAL B O 1
ATOM 4705 N N . GLU B 1 241 ? 21.415 -3.676 33.388 1 21.174 152 GLU B N 1
ATOM 4706 C CA . GLU B 1 241 ? 21.843 -4.643 34.389 1 22.202 152 GLU B CA 1
ATOM 4707 C C . GLU B 1 241 ? 23.286 -4.38 34.837 1 21.594 152 GLU B C 1
ATOM 4708 O O . GLU B 1 241 ? 23.528 -4.325 36.029 1 22.13 152 GLU B O 1
ATOM 4714 N N . GLU B 1 242 ? 24.229 -4.212 33.893 1 20.694 153 GLU B N 1
ATOM 4715 C CA . GLU B 1 242 ? 25.612 -3.929 34.267 1 24.202 153 GLU B CA 1
ATOM 4716 C C . GLU B 1 242 ? 25.755 -2.619 35.047 1 22.563 153 GLU B C 1
ATOM 4717 O O . GLU B 1 242 ? 26.59 -2.524 35.957 1 21.607 153 GLU B O 1
ATOM 4723 N N . SER B 1 243 ? 24.951 -1.615 34.672 1 20.139 154 SER B N 1
ATOM 4724 C CA . SER B 1 243 ? 25.046 -0.299 35.282 1 20.171 154 SER B CA 1
ATOM 4725 C C . SER B 1 243 ? 24.511 -0.32 36.715 1 20.417 154 SER B C 1
ATOM 4726 O O . SER B 1 243 ? 25.118 0.254 37.631 1 19.976 154 SER B O 1
ATOM 4729 N N . TYR B 1 244 ? 23.381 -1.012 36.946 1 20.133 155 TYR B N 1
ATOM 4730 C CA . TYR B 1 244 ? 22.931 -1.246 38.309 1 17.951 155 TYR B CA 1
ATOM 4731 C C . TYR B 1 244 ? 24.02 -1.97 39.095 1 18.131 155 TYR B C 1
ATOM 4732 O O . TYR B 1 244 ? 24.327 -1.574 40.215 1 24.333 155 TYR B O 1
ATOM 4741 N N . GLU B 1 245 ? 24.578 -3.054 38.525 1 19.383 156 GLU B N 1
ATOM 4742 C CA . GLU B 1 245 ? 25.561 -3.831 39.284 1 20.161 156 GLU B CA 1
ATOM 4743 C C . GLU B 1 245 ? 26.786 -2.986 39.651 1 20.172 156 GLU B C 1
ATOM 4744 O O . GLU B 1 245 ? 27.356 -3.148 40.73 1 20.281 156 GLU B O 1
ATOM 4750 N N . TRP B 1 246 ? 27.166 -2.067 38.75 1 21.812 157 TRP B N 1
ATOM 4751 C CA . TRP B 1 246 ? 28.337 -1.228 38.95 1 22.59 157 TRP B CA 1
ATOM 4752 C C . TRP B 1 246 ? 28.093 -0.282 40.126 1 23.174 157 TRP B C 1
ATOM 4753 O O . TRP B 1 246 ? 28.983 -0.053 40.956 1 24.245 157 TRP B O 1
ATOM 4764 N N . VAL B 1 247 ? 26.865 0.274 40.2 1 20.183 158 VAL B N 1
ATOM 4765 C CA . VAL B 1 247 ? 26.507 1.103 41.353 1 18.865 158 VAL B CA 1
ATOM 4766 C C . VAL B 1 247 ? 26.449 0.252 42.621 1 18.448 158 VAL B C 1
ATOM 4767 O O . VAL B 1 247 ? 26.911 0.669 43.685 1 19.775 158 VAL B O 1
ATOM 4771 N N . GLU B 1 248 ? 25.79 -0.913 42.532 1 18.555 159 GLU B N 1
ATOM 4772 C CA . GLU B 1 248 ? 25.483 -1.683 43.736 1 20.262 159 GLU B CA 1
ATOM 4773 C C . GLU B 1 248 ? 26.761 -2.169 44.436 1 21.779 159 GLU B C 1
ATOM 4774 O O . GLU B 1 248 ? 26.784 -2.234 45.67 1 21.003 159 GLU B O 1
ATOM 4780 N N . LYS B 1 249 ? 27.789 -2.508 43.653 1 22.537 160 LYS B N 1
ATOM 4781 C CA . LYS B 1 249 ? 29.019 -3.018 44.243 1 27.477 160 LYS B CA 1
ATOM 4782 C C . LYS B 1 249 ? 29.708 -1.92 45.057 1 28.595 160 LYS B C 1
ATOM 4783 O O . LYS B 1 249 ? 30.5 -2.226 45.936 1 27.631 160 LYS B O 1
ATOM 4789 N N . GLN B 1 250 ? 29.372 -0.645 44.793 1 23.215 161 GLN B N 1
ATOM 4790 C CA . GLN B 1 250 ? 29.933 0.461 45.548 1 25.262 161 GLN B CA 1
ATOM 4791 C C . GLN B 1 250 ? 28.998 0.876 46.688 1 24.949 161 GLN B C 1
ATOM 4792 O O . GLN B 1 250 ? 29.469 1.081 47.797 1 23.34 161 GLN B O 1
ATOM 4798 N N . ASN B 1 251 ? 27.689 1.043 46.419 1 21.762 162 ASN B N 1
ATOM 4799 C CA . ASN B 1 251 ? 26.82 1.839 47.297 1 23.189 162 ASN B CA 1
ATOM 4800 C C . ASN B 1 251 ? 25.603 1.077 47.834 1 24.706 162 ASN B C 1
ATOM 4801 O O . ASN B 1 251 ? 24.9 1.62 48.701 1 25.404 162 ASN B O 1
ATOM 4806 N N . ALA B 1 252 ? 25.35 -0.168 47.39 1 22.901 163 ALA B N 1
ATOM 4807 C CA . ALA B 1 252 ? 24.142 -0.851 47.87 1 23.213 163 ALA B CA 1
ATOM 4808 C C . ALA B 1 252 ? 24.486 -2.005 48.81 1 22.29 163 ALA B C 1
ATOM 4809 O O . ALA B 1 252 ? 25.448 -2.729 48.548 1 23.854 163 ALA B O 1
ATOM 4811 N N . PHE B 1 253 ? 23.655 -2.2 49.845 1 22.867 164 PHE B N 1
ATOM 4812 C CA . PHE B 1 253 ? 23.916 -3.207 50.866 1 22.234 164 PHE B CA 1
ATOM 4813 C C . PHE B 1 253 ? 22.677 -4.057 51.131 1 24.302 164 PHE B C 1
ATOM 4814 O O . PHE B 1 253 ? 21.608 -3.525 51.459 1 22.85 164 PHE B O 1
ATOM 4822 N N . LYS B 1 254 ? 22.89 -5.379 51.064 1 25.676 165 LYS B N 1
ATOM 4823 C CA . LYS B 1 254 ? 21.877 -6.365 51.423 1 25.253 165 LYS B CA 1
ATOM 4824 C C . LYS B 1 254 ? 21.837 -6.45 52.949 1 30.43 165 LYS B C 1
ATOM 4825 O O . LYS B 1 254 ? 22.873 -6.633 53.566 1 34.735 165 LYS B O 1
ATOM 4831 N N . PRO B 1 255 ? 20.672 -6.294 53.623 1 28.681 166 PRO B N 1
ATOM 4832 C CA . PRO B 1 255 ? 20.634 -6.354 55.092 1 33.143 166 PRO B CA 1
ATOM 4833 C C . PRO B 1 255 ? 21.006 -7.769 55.549 1 36.81 166 PRO B C 1
ATOM 4834 O O . PRO B 1 255 ? 20.58 -8.754 54.947 1 34.697 166 PRO B O 1
ATOM 4838 N N . GLN B 1 256 ? 21.82 -7.859 56.605 1 50.096 167 GLN B N 1
ATOM 4839 C CA . GLN B 1 256 ? 22.237 -9.155 57.138 1 55.364 167 GLN B CA 1
ATOM 4840 C C . GLN B 1 256 ? 21.112 -9.789 57.958 1 46.959 167 GLN B C 1
ATOM 4841 O O . GLN B 1 256 ? 20.927 -11.005 57.911 1 50.745 167 GLN B O 1
ATOM 4847 N N A HIS B 1 257 ? 20.373 -8.937 58.683 0.5 46.382 168 HIS B N 1
ATOM 4848 N N B HIS B 1 257 ? 20.404 -8.96 58.729 0.5 44.047 168 HIS B N 1
ATOM 4849 C CA A HIS B 1 257 ? 19.253 -9.341 59.525 0.5 44.551 168 HIS B CA 1
ATOM 4850 C CA B HIS B 1 257 ? 19.212 -9.377 59.452 0.5 40.951 168 HIS B CA 1
ATOM 4851 C C A HIS B 1 257 ? 18.206 -8.22 59.562 0.5 35.657 168 HIS B C 1
ATOM 4852 C C B HIS B 1 257 ? 18.189 -8.242 59.407 0.5 33.391 168 HIS B C 1
ATOM 4853 O O A HIS B 1 257 ? 18.557 -7.043 59.546 0.5 36.677 168 HIS B O 1
ATOM 4854 O O B HIS B 1 257 ? 18.543 -7.088 59.201 0.5 35.258 168 HIS B O 1
ATOM 4867 N N . LEU B 1 258 ? 16.917 -8.585 59.617 1 30.883 169 LEU B N 1
ATOM 4868 C CA . LEU B 1 258 ? 15.837 -7.605 59.686 1 28.038 169 LEU B CA 1
ATOM 4869 C C . LEU B 1 258 ? 15.703 -7.064 61.107 1 33.498 169 LEU B C 1
ATOM 4870 O O . LEU B 1 258 ? 15.797 -7.815 62.094 1 31.001 169 LEU B O 1
ATOM 4875 N N . SER B 1 259 ? 15.36 -5.774 61.208 1 30.864 170 SER B N 1
ATOM 4876 C CA . SER B 1 259 ? 14.936 -5.228 62.491 1 31.501 170 SER B CA 1
ATOM 4877 C C . SER B 1 259 ? 13.635 -5.894 62.932 1 30.29 170 SER B C 1
ATOM 4878 O O . SER B 1 259 ? 12.897 -6.441 62.11 1 26.245 170 SER B O 1
ATOM 4881 N N . PRO B 1 260 ? 13.278 -5.83 64.235 1 32.399 171 PRO B N 1
ATOM 4882 C CA . PRO B 1 260 ? 11.964 -6.314 64.682 1 32.995 171 PRO B CA 1
ATOM 4883 C C . PRO B 1 260 ? 10.791 -5.608 64 1 32.6 171 PRO B C 1
ATOM 4884 O O . PRO B 1 260 ? 9.764 -6.228 63.764 1 26.68 171 PRO B O 1
ATOM 4888 N N . TRP B 1 261 ? 10.96 -4.319 63.663 1 29.255 172 TRP B N 1
ATOM 4889 C CA . TRP B 1 261 ? 9.953 -3.543 62.95 1 24.644 172 TRP B CA 1
ATOM 4890 C C . TRP B 1 261 ? 9.789 -4.087 61.528 1 22.989 172 TRP B C 1
ATOM 4891 O O . TRP B 1 261 ? 8.673 -4.388 61.11 1 25.736 172 TRP B O 1
ATOM 4902 N N . SER B 1 262 ? 10.902 -4.247 60.807 1 23.597 173 SER B N 1
ATOM 4903 C CA . SER B 1 262 ? 10.885 -4.826 59.462 1 24.443 173 SER B CA 1
ATOM 4904 C C . SER B 1 262 ? 10.248 -6.218 59.439 1 28.13 173 SER B C 1
ATOM 4905 O O . SER B 1 262 ? 9.44 -6.509 58.547 1 24.407 173 SER B O 1
ATOM 4908 N N . SER B 1 263 ? 10.637 -7.071 60.405 1 24.453 174 SER B N 1
ATOM 4909 C CA . SER B 1 263 ? 10.087 -8.422 60.531 1 24.78 174 SER B CA 1
ATOM 4910 C C . SER B 1 263 ? 8.571 -8.414 60.623 1 22.75 174 SER B C 1
ATOM 4911 O O . SER B 1 263 ? 7.885 -9.196 59.955 1 22.543 174 SER B O 1
ATOM 4914 N N . ALA B 1 264 ? 8.059 -7.53 61.472 1 23.532 175 ALA B N 1
ATOM 4915 C CA . ALA B 1 264 ? 6.629 -7.466 61.702 1 25.275 175 ALA B CA 1
ATOM 4916 C C . ALA B 1 264 ? 5.917 -6.966 60.447 1 22.337 175 ALA B C 1
ATOM 4917 O O . ALA B 1 264 ? 4.831 -7.45 60.131 1 19.722 175 ALA B O 1
ATOM 4919 N N . ILE B 1 265 ? 6.47 -5.915 59.806 1 20.971 176 ILE B N 1
ATOM 4920 C CA . ILE B 1 265 ? 5.864 -5.349 58.609 1 20.375 176 ILE B CA 1
ATOM 4921 C C . ILE B 1 265 ? 5.888 -6.385 57.489 1 18.233 176 ILE B C 1
ATOM 4922 O O . ILE B 1 265 ? 4.873 -6.575 56.822 1 18.656 176 ILE B O 1
ATOM 4927 N N . ARG B 1 266 ? 7.028 -7.059 57.286 1 19.026 177 ARG B N 1
ATOM 4928 C CA . ARG B 1 266 ? 7.107 -8.137 56.284 1 19.507 177 ARG B CA 1
ATOM 4929 C C . ARG B 1 266 ? 6.049 -9.229 56.54 1 20.339 177 ARG B C 1
ATOM 4930 O O . ARG B 1 266 ? 5.245 -9.581 55.645 1 18.163 177 ARG B O 1
ATOM 4938 N N . ASP B 1 267 ? 6.043 -9.77 57.773 1 20.174 178 ASP B N 1
ATOM 4939 C CA . ASP B 1 267 ? 5.08 -10.817 58.098 1 21.848 178 ASP B CA 1
ATOM 4940 C C . ASP B 1 267 ? 3.651 -10.307 57.9 1 21.964 178 ASP B C 1
ATOM 4941 O O . ASP B 1 267 ? 2.773 -11.032 57.406 1 21.464 178 ASP B O 1
ATOM 4946 N N . GLY B 1 268 ? 3.395 -9.074 58.363 1 21.41 179 GLY B N 1
ATOM 4947 C CA . GLY B 1 268 ? 2.057 -8.522 58.26 1 21.506 179 GLY B CA 1
ATOM 4948 C C . GLY B 1 268 ? 1.628 -8.288 56.809 1 22.218 179 GLY B C 1
ATOM 4949 O O . GLY B 1 268 ? 0.465 -8.531 56.484 1 22.597 179 GLY B O 1
ATOM 4950 N N . LEU B 1 269 ? 2.534 -7.763 55.94 1 19.472 180 LEU B N 1
ATOM 4951 C CA . LEU B 1 269 ? 2.147 -7.557 54.548 1 19.863 180 LEU B CA 1
ATOM 4952 C C . LEU B 1 269 ? 1.737 -8.888 53.904 1 19.909 180 LEU B C 1
ATOM 4953 O O . LEU B 1 269 ? 0.805 -8.943 53.106 1 21.69 180 LEU B O 1
ATOM 4958 N N . VAL B 1 270 ? 2.466 -9.962 54.23 1 19.696 181 VAL B N 1
ATOM 4959 C CA . VAL B 1 270 ? 2.158 -11.273 53.685 1 21.572 181 VAL B CA 1
ATOM 4960 C C . VAL B 1 270 ? 0.785 -11.723 54.214 1 23.754 181 VAL B C 1
ATOM 4961 O O . VAL B 1 270 ? -0.054 -12.205 53.442 1 26.648 181 VAL B O 1
ATOM 4965 N N . GLU B 1 271 ? 0.526 -11.525 55.514 1 22.708 182 GLU B N 1
ATOM 4966 C CA . GLU B 1 271 ? -0.772 -11.891 56.083 1 22.631 182 GLU B CA 1
ATOM 4967 C C . GLU B 1 271 ? -1.894 -11.051 55.49 1 22.823 182 GLU B C 1
ATOM 4968 O O . GLU B 1 271 ? -3.005 -11.551 55.356 1 24.237 182 GLU B O 1
ATOM 4974 N N . ALA B 1 272 ? -1.598 -9.798 55.094 1 20.816 183 ALA B N 1
ATOM 4975 C CA . ALA B 1 272 ? -2.6 -8.929 54.487 1 22.836 183 ALA B CA 1
ATOM 4976 C C . ALA B 1 272 ? -2.781 -9.245 53.003 1 24.357 183 ALA B C 1
ATOM 4977 O O . ALA B 1 272 ? -3.591 -8.606 52.336 1 26.589 183 ALA B O 1
ATOM 4979 N N . GLY B 1 273 ? -2.043 -10.231 52.48 1 22.846 184 GLY B N 1
ATOM 4980 C CA . GLY B 1 273 ? -2.299 -10.685 51.114 1 22.43 184 GLY B CA 1
ATOM 4981 C C . GLY B 1 273 ? -1.524 -9.88 50.067 1 22.378 184 GLY B C 1
ATOM 4982 O O . GLY B 1 273 ? -1.853 -9.92 48.882 1 23.55 184 GLY B O 1
ATOM 4983 N N . VAL B 1 274 ? -0.461 -9.183 50.486 1 21.767 185 VAL B N 1
ATOM 4984 C CA . VAL B 1 274 ? 0.395 -8.492 49.528 1 21.273 185 VAL B CA 1
ATOM 4985 C C . VAL B 1 274 ? 1.419 -9.517 49.038 1 19.718 185 VAL B C 1
ATOM 4986 O O . VAL B 1 274 ? 2.543 -9.643 49.557 1 20.241 185 VAL B O 1
ATOM 4990 N N . LEU B 1 275 ? 0.981 -10.305 48.043 1 19.088 186 LEU B N 1
ATOM 4991 C CA . LEU B 1 275 ? 1.662 -11.524 47.64 1 20.328 186 LEU B CA 1
ATOM 4992 C C . LEU B 1 275 ? 2.077 -11.411 46.179 1 21.175 186 LEU B C 1
ATOM 4993 O O . LEU B 1 275 ? 1.536 -10.588 45.443 1 22.791 186 LEU B O 1
ATOM 4998 N N . PRO B 1 276 ? 3.024 -12.234 45.69 1 22.53 187 PRO B N 1
ATOM 4999 C CA . PRO B 1 276 ? 3.735 -13.213 46.523 1 21.55 187 PRO B CA 1
ATOM 5000 C C . PRO B 1 276 ? 4.752 -12.601 47.465 1 21.511 187 PRO B C 1
ATOM 5001 O O . PRO B 1 276 ? 5.076 -11.42 47.34 1 22.023 187 PRO B O 1
ATOM 5005 N N . TYR B 1 277 ? 5.273 -13.408 48.396 1 20.624 188 TYR B N 1
ATOM 5006 C CA . TYR B 1 277 ? 6.451 -13.067 49.175 1 20.32 188 TYR B CA 1
ATOM 5007 C C . TYR B 1 277 ? 7.697 -13.376 48.342 1 21.23 188 TYR B C 1
ATOM 5008 O O . TYR B 1 277 ? 7.9 -14.523 47.904 1 20.198 188 TYR B O 1
ATOM 5017 N N . ASN B 1 278 ? 8.534 -12.35 48.112 1 19.113 189 ASN B N 1
ATOM 5018 C CA . ASN B 1 278 ? 9.655 -12.474 47.184 1 18.024 189 ASN B CA 1
ATOM 5019 C C . ASN B 1 278 ? 11.01 -12.578 47.882 1 18.664 189 ASN B C 1
ATOM 5020 O O . ASN B 1 278 ? 12.046 -12.516 47.195 1 22.644 189 ASN B O 1
ATOM 5025 N N . GLY B 1 279 ? 11.006 -12.684 49.228 1 18.624 190 GLY B N 1
ATOM 5026 C CA . GLY B 1 279 ? 12.241 -12.688 50.004 1 18.392 190 GLY B CA 1
ATOM 5027 C C . GLY B 1 279 ? 13.037 -11.409 49.695 1 18.925 190 GLY B C 1
ATOM 5028 O O . GLY B 1 279 ? 12.442 -10.353 49.478 1 18.194 190 GLY B O 1
ATOM 5029 N N . TYR B 1 280 ? 14.365 -11.519 49.718 1 17.348 191 TYR B N 1
ATOM 5030 C CA . TYR B 1 280 ? 15.249 -10.398 49.402 1 19.433 191 TYR B CA 1
ATOM 5031 C C . TYR B 1 280 ? 15.503 -10.376 47.898 1 19.617 191 TYR B C 1
ATOM 5032 O O . TYR B 1 280 ? 15.922 -11.372 47.324 1 19.819 191 TYR B O 1
ATOM 5041 N N . THR B 1 281 ? 15.273 -9.214 47.267 1 19.941 192 THR B N 1
ATOM 5042 C CA . THR B 1 281 ? 15.604 -9.033 45.857 1 19.03 192 THR B CA 1
ATOM 5043 C C . THR B 1 281 ? 15.695 -7.537 45.553 1 18.53 192 THR B C 1
ATOM 5044 O O . THR B 1 281 ? 14.946 -6.744 46.134 1 18.05 192 THR B O 1
ATOM 5048 N N . LEU B 1 282 ? 16.593 -7.182 44.633 1 19.387 193 LEU B N 1
ATOM 5049 C CA . LEU B 1 282 ? 16.733 -5.806 44.138 1 20.665 193 LEU B CA 1
ATOM 5050 C C . LEU B 1 282 ? 15.622 -5.496 43.144 1 20.997 193 LEU B C 1
ATOM 5051 O O . LEU B 1 282 ? 15.365 -4.314 42.863 1 19.641 193 LEU B O 1
ATOM 5056 N N . ASP B 1 283 ? 14.965 -6.547 42.621 1 19.449 194 ASP B N 1
ATOM 5057 C CA . ASP B 1 283 ? 14.065 -6.39 41.477 1 19.554 194 ASP B CA 1
ATOM 5058 C C . ASP B 1 283 ? 12.699 -5.851 41.919 1 18.385 194 ASP B C 1
ATOM 5059 O O . ASP B 1 283 ? 12.293 -6.032 43.067 1 19.058 194 ASP B O 1
ATOM 5064 N N . HIS B 1 284 ? 11.99 -5.23 40.962 1 20.605 195 HIS B N 1
ATOM 5065 C CA . HIS B 1 284 ? 10.641 -4.696 41.174 1 17.674 195 HIS B CA 1
ATOM 5066 C C . HIS B 1 284 ? 9.639 -5.78 40.778 1 19.167 195 HIS B C 1
ATOM 5067 O O . HIS B 1 284 ? 9.361 -5.978 39.593 1 18.955 195 HIS B O 1
ATOM 5074 N N . LEU B 1 285 ? 9.092 -6.47 41.791 1 21.456 196 LEU B N 1
ATOM 5075 C CA . LEU B 1 285 ? 8.127 -7.551 41.563 1 22.013 196 LEU B CA 1
ATOM 5076 C C . LEU B 1 285 ? 6.899 -7.277 42.41 1 20.396 196 LEU B C 1
ATOM 5077 O O . LEU B 1 285 ? 7.037 -6.866 43.564 1 20.991 196 LEU B O 1
ATOM 5082 N N . ASP B 1 286 ? 5.716 -7.575 41.861 1 18.38 197 ASP B N 1
ATOM 5083 C CA . ASP B 1 286 ? 4.509 -7.58 42.681 1 21.477 197 ASP B CA 1
ATOM 5084 C C . ASP B 1 286 ? 4.733 -8.416 43.934 1 19.756 197 ASP B C 1
ATOM 5085 O O . ASP B 1 286 ? 5.283 -9.498 43.847 1 19.738 197 ASP B O 1
ATOM 5090 N N . GLY B 1 287 ? 4.269 -7.905 45.076 1 18.685 198 GLY B N 1
ATOM 5091 C CA . GLY B 1 287 ? 4.319 -8.668 46.319 1 19.124 198 GLY B CA 1
ATOM 5092 C C . GLY B 1 287 ? 5.227 -8.02 47.35 1 18.849 198 GLY B C 1
ATOM 5093 O O . GLY B 1 287 ? 5.574 -6.836 47.213 1 20.911 198 GLY B O 1
ATOM 5094 N N . THR B 1 288 ? 5.559 -8.773 48.407 1 17.998 199 THR B N 1
ATOM 5095 C CA . THR B 1 288 ? 6.289 -8.205 49.546 1 18.772 199 THR B CA 1
ATOM 5096 C C . THR B 1 288 ? 7.751 -8.623 49.407 1 17.46 199 THR B C 1
ATOM 5097 O O . THR B 1 288 ? 8.019 -9.793 49.081 1 17.675 199 THR B O 1
ATOM 5101 N N . LYS B 1 289 ? 8.685 -7.69 49.647 1 16.567 200 LYS B N 1
ATOM 5102 C CA . LYS B 1 289 ? 10.085 -8.072 49.611 1 17.485 200 LYS B CA 1
ATOM 5103 C C . LYS B 1 289 ? 10.907 -7.29 50.64 1 19.909 200 LYS B C 1
ATOM 5104 O O . LYS B 1 289 ? 10.491 -6.238 51.155 1 18.565 200 LYS B O 1
ATOM 5110 N N . ILE B 1 290 ? 12.104 -7.827 50.882 1 18.113 201 ILE B N 1
ATOM 5111 C CA . ILE B 1 290 ? 13.218 -7.119 51.495 1 18.187 201 ILE B CA 1
ATOM 5112 C C . ILE B 1 290 ? 14.024 -6.532 50.348 1 17.142 201 ILE B C 1
ATOM 5113 O O . ILE B 1 290 ? 14.194 -7.208 49.345 1 18.505 201 ILE B O 1
ATOM 5118 N N . SER B 1 291 ? 14.514 -5.286 50.481 1 18.411 202 SER B N 1
ATOM 5119 C CA . SER B 1 291 ? 15.424 -4.754 49.469 1 18.107 202 SER B CA 1
ATOM 5120 C C . SER B 1 291 ? 16.661 -4.153 50.12 1 19.425 202 SER B C 1
ATOM 5121 O O . SER B 1 291 ? 16.777 -4.148 51.336 1 19.88 202 SER B O 1
ATOM 5124 N N . ALA B 1 292 ? 17.567 -3.639 49.271 1 18.988 203 ALA B N 1
ATOM 5125 C CA . ALA B 1 292 ? 18.828 -3.08 49.747 1 18.2 203 ALA B CA 1
ATOM 5126 C C . ALA B 1 292 ? 18.64 -1.644 50.24 1 19.108 203 ALA B C 1
ATOM 5127 O O . ALA B 1 292 ? 17.578 -1.023 50.084 1 19.077 203 ALA B O 1
ATOM 5129 N N . SER B 1 293 ? 19.724 -1.117 50.82 1 18.349 204 SER B N 1
ATOM 5130 C CA . SER B 1 293 ? 19.82 0.257 51.284 1 21.562 204 SER B CA 1
ATOM 5131 C C . SER B 1 293 ? 21.203 0.769 50.88 1 21.31 204 SER B C 1
ATOM 5132 O O . SER B 1 293 ? 22.127 -0.025 50.726 1 21.498 204 SER B O 1
ATOM 5135 N N . ILE B 1 294 ? 21.355 2.099 50.814 1 22.126 205 ILE B N 1
ATOM 5136 C CA . ILE B 1 294 ? 22.679 2.721 50.712 1 21.976 205 ILE B CA 1
ATOM 5137 C C . ILE B 1 294 ? 23.269 2.935 52.113 1 23.29 205 ILE B C 1
ATOM 5138 O O . ILE B 1 294 ? 24.343 3.526 52.254 1 25.22 205 ILE B O 1
ATOM 5143 N N . PHE B 1 295 ? 22.548 2.497 53.15 1 22.699 206 PHE B N 1
ATOM 5144 C CA . PHE B 1 295 ? 23.141 2.441 54.489 1 22.538 206 PHE B CA 1
ATOM 5145 C C . PHE B 1 295 ? 23.804 1.076 54.677 1 29.923 206 PHE B C 1
ATOM 5146 O O . PHE B 1 295 ? 23.196 0.031 54.397 1 25.559 206 PHE B O 1
ATOM 5154 N N . ASP B 1 296 ? 25.064 1.088 55.16 1 26.398 207 ASP B N 1
ATOM 5155 C CA . ASP B 1 296 ? 25.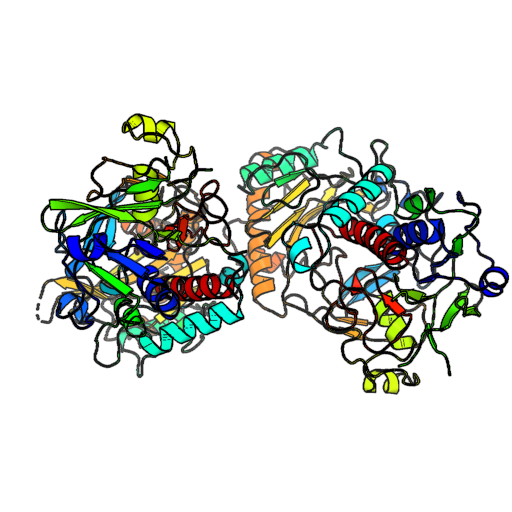789 -0.153 55.355 1 25.741 207 ASP B CA 1
ATOM 5156 C C . ASP B 1 296 ? 25.488 -0.779 56.728 1 28.221 207 ASP B C 1
ATOM 5157 O O . ASP B 1 296 ? 24.69 -0.266 57.496 1 27.103 207 ASP B O 1
ATOM 5162 N N . SER B 1 297 ? 26.173 -1.89 57.044 1 33.581 208 SER B N 1
ATOM 5163 C CA . SER B 1 297 ? 25.921 -2.643 58.272 1 35.446 208 SER B CA 1
ATOM 5164 C C . SER B 1 297 ? 26.334 -1.867 59.528 1 37.591 208 SER B C 1
ATOM 5165 O O . SER B 1 297 ? 25.884 -2.214 60.614 1 36.997 208 SER B O 1
ATOM 5168 N N . LYS B 1 298 ? 27.122 -0.783 59.374 1 35.939 209 LYS B N 1
ATOM 5169 C CA . LYS B 1 298 ? 27.534 0.083 60.477 1 37.803 209 LYS B CA 1
ATOM 5170 C C . LYS B 1 298 ? 26.614 1.306 60.599 1 37.462 209 LYS B C 1
ATOM 5171 O O . LYS B 1 298 ? 26.847 2.203 61.405 1 36.743 209 LYS B O 1
ATOM 5177 N N . GLY B 1 299 ? 25.536 1.341 59.813 1 32.067 210 GLY B N 1
ATOM 5178 C CA . GLY B 1 299 ? 24.595 2.456 59.865 1 30.389 210 GLY B CA 1
ATOM 5179 C C . GLY B 1 299 ? 25.165 3.73 59.224 1 27.077 210 GLY B C 1
ATOM 5180 O O . GLY B 1 299 ? 24.713 4.832 59.556 1 31.665 210 GLY B O 1
ATOM 5181 N N . LYS B 1 300 ? 26.13 3.565 58.306 1 27.902 211 LYS B N 1
ATOM 5182 C CA . LYS B 1 300 ? 26.755 4.669 57.567 1 30.354 211 LYS B CA 1
ATOM 5183 C C . LYS B 1 300 ? 26.246 4.753 56.121 1 30.775 211 LYS B C 1
ATOM 5184 O O . LYS B 1 300 ? 26.131 3.739 55.43 1 30.208 211 LYS B O 1
ATOM 5190 N N . ARG B 1 301 ? 25.993 5.993 55.671 1 30.225 212 ARG B N 1
ATOM 5191 C CA . ARG B 1 301 ? 25.41 6.288 54.367 1 26.591 212 ARG B CA 1
ATOM 5192 C C . ARG B 1 301 ? 26.509 6.33 53.311 1 27.237 212 ARG B C 1
ATOM 5193 O O . ARG B 1 301 ? 27.533 6.994 53.51 1 27.276 212 ARG B O 1
ATOM 5201 N N . HIS B 1 302 ? 26.259 5.655 52.174 1 25.11 213 HIS B N 1
ATOM 5202 C CA . HIS B 1 302 ? 27.095 5.736 50.985 1 23.894 213 HIS B CA 1
ATOM 5203 C C . HIS B 1 302 ? 26.361 6.557 49.916 1 24.159 213 HIS B C 1
ATOM 5204 O O . HIS B 1 302 ? 25.44 6.034 49.278 1 22.426 213 HIS B O 1
ATOM 5211 N N . THR B 1 303 ? 26.766 7.829 49.725 1 23.649 214 THR B N 1
ATOM 5212 C CA . THR B 1 303 ? 26.099 8.752 48.809 1 20.83 214 THR B CA 1
ATOM 5213 C C . THR B 1 303 ? 26.685 8.56 47.412 1 19.837 214 THR B C 1
ATOM 5214 O O . THR B 1 303 ? 27.73 7.913 47.246 1 22.673 214 THR B O 1
ATOM 5218 N N . ALA B 1 304 ? 26.022 9.162 46.402 1 20.261 215 ALA B N 1
ATOM 5219 C CA . ALA B 1 304 ? 26.439 9.066 45.006 1 22.556 215 ALA B CA 1
ATOM 5220 C C . ALA B 1 304 ? 27.804 9.719 44.815 1 20.645 215 ALA B C 1
ATOM 5221 O O . ALA B 1 304 ? 28.468 9.427 43.834 1 23.035 215 ALA B O 1
ATOM 5223 N N . ALA B 1 305 ? 28.227 10.574 45.762 1 23.294 216 ALA B N 1
ATOM 5224 C CA . ALA B 1 305 ? 29.548 11.186 45.656 1 25.869 216 ALA B CA 1
ATOM 5225 C C . ALA B 1 305 ? 30.63 10.107 45.7 1 22.841 216 ALA B C 1
ATOM 5226 O O . ALA B 1 305 ? 31.69 10.266 45.091 1 24.558 216 ALA B O 1
ATOM 5228 N N . ASP B 1 306 ? 30.353 8.981 46.388 1 22.469 217 ASP B N 1
ATOM 5229 C CA . ASP B 1 306 ? 31.332 7.9 46.418 1 22.613 217 ASP B CA 1
ATOM 5230 C C . ASP B 1 306 ? 31.558 7.322 45.025 1 22.69 217 ASP B C 1
ATOM 5231 O O . ASP B 1 306 ? 32.602 6.726 44.749 1 24.785 217 ASP B O 1
ATOM 5236 N N . LEU B 1 307 ? 30.575 7.501 44.134 1 21.238 218 LEU B N 1
ATOM 5237 C CA . LEU B 1 307 ? 30.688 6.98 42.78 1 20.975 218 LEU B CA 1
ATOM 5238 C C . LEU B 1 307 ? 31.724 7.774 41.968 1 24.303 218 LEU B C 1
ATOM 5239 O O . LEU B 1 307 ? 32.063 7.371 40.851 1 23.047 218 LEU B O 1
ATOM 5244 N N . LEU B 1 308 ? 32.27 8.852 42.555 1 24.993 219 LEU B N 1
ATOM 5245 C CA . LEU B 1 308 ? 33.387 9.572 41.941 1 26.474 219 LEU B CA 1
ATOM 5246 C C . LEU B 1 308 ? 34.719 8.84 42.136 1 28.491 219 LEU B C 1
ATOM 5247 O O . LEU B 1 308 ? 35.734 9.235 41.545 1 26.949 219 LEU B O 1
ATOM 5252 N N . LYS B 1 309 ? 34.729 7.815 42.996 1 30.341 220 LYS B N 1
ATOM 5253 C CA . LYS B 1 309 ? 35.974 7.157 43.38 1 36.553 220 LYS B CA 1
ATOM 5254 C C . LYS B 1 309 ? 36.745 6.655 42.163 1 32.346 220 LYS B C 1
ATOM 5255 O O . LYS B 1 309 ? 37.968 6.763 42.133 1 35.721 220 LYS B O 1
ATOM 5261 N N . SER B 1 310 ? 36.06 6.114 41.155 1 28.785 221 SER B N 1
ATOM 5262 C CA . SER B 1 310 ? 36.785 5.55 40.022 1 29.102 221 SER B CA 1
ATOM 5263 C C . SER B 1 310 ? 37.043 6.579 38.907 1 29.503 221 SER B C 1
ATOM 5264 O O . SER B 1 310 ? 37.533 6.199 37.841 1 26.354 221 SER B O 1
ATOM 5267 N N . ALA B 1 311 ? 36.709 7.862 39.132 1 27.058 222 ALA B N 1
ATOM 5268 C CA . ALA B 1 311 ? 36.955 8.873 38.111 1 30.684 222 ALA B CA 1
ATOM 5269 C C . ALA B 1 311 ? 38.457 8.975 37.855 1 28.722 222 ALA B C 1
ATOM 5270 O O . ALA B 1 311 ? 39.256 8.722 38.751 1 33.433 222 ALA B O 1
ATOM 5272 N N . ASN B 1 312 ? 38.825 9.379 36.639 1 30.281 223 ASN B N 1
ATOM 5273 C CA . ASN B 1 312 ? 40.226 9.595 36.302 1 29.726 223 ASN B CA 1
ATOM 5274 C C . ASN B 1 312 ? 40.63 10.979 36.805 1 31.665 223 ASN B C 1
ATOM 5275 O O . ASN B 1 312 ? 40.131 11.974 36.291 1 30.151 223 ASN B O 1
ATOM 5280 N N . PRO B 1 313 ? 41.53 11.111 37.812 1 33.77 224 PRO B N 1
ATOM 5281 C CA . PRO B 1 313 ? 41.879 12.426 38.364 1 34.548 224 PRO B CA 1
ATOM 5282 C C . PRO B 1 313 ? 42.607 13.395 37.428 1 30.842 224 PRO B C 1
ATOM 5283 O O . PRO B 1 313 ? 42.695 14.576 37.74 1 35.991 224 PRO B O 1
ATOM 5287 N N . ASP B 1 314 ? 43.087 12.906 36.28 1 28.367 225 ASP B N 1
ATOM 5288 C CA . ASP B 1 314 ? 43.718 13.782 35.306 1 35.221 225 ASP B CA 1
ATOM 5289 C C . ASP B 1 314 ? 42.66 14.454 34.438 1 36.552 225 ASP B C 1
ATOM 5290 O O . ASP B 1 314 ? 42.96 15.413 33.737 1 36.155 225 ASP B O 1
ATOM 5295 N N . ASN B 1 315 ? 41.426 13.939 34.484 1 32.839 226 ASN B N 1
ATOM 5296 C CA . ASN B 1 315 ? 40.406 14.335 33.526 1 31.241 226 ASN B CA 1
ATOM 5297 C C . ASN B 1 315 ? 39.239 15.032 34.222 1 31.673 226 ASN B C 1
ATOM 5298 O O . ASN B 1 315 ? 38.547 15.813 33.574 1 32.281 226 ASN B O 1
ATOM 5303 N N . ILE B 1 316 ? 39.018 14.784 35.516 1 28.52 227 ILE B N 1
ATOM 5304 C CA . ILE B 1 316 ? 37.836 15.362 36.149 1 28.189 227 ILE B CA 1
ATOM 5305 C C . ILE B 1 316 ? 38.204 16.522 37.067 1 27.426 227 ILE B C 1
ATOM 5306 O O . ILE B 1 316 ? 39.236 16.492 37.726 1 28.109 227 ILE B O 1
ATOM 5311 N N . VAL B 1 317 ? 37.312 17.515 37.127 1 24.784 228 VAL B N 1
ATOM 5312 C CA . VAL B 1 317 ? 37.337 18.567 38.131 1 25.644 228 VAL B CA 1
ATOM 5313 C C . VAL B 1 317 ? 35.933 18.618 38.73 1 23.95 228 VAL B C 1
ATOM 5314 O O . VAL B 1 317 ? 34.941 18.697 37.989 1 24.036 228 VAL B O 1
ATOM 5318 N N . VAL B 1 318 ? 35.85 18.616 40.066 1 25.95 229 VAL B N 1
ATOM 5319 C CA . VAL B 1 318 ? 34.563 18.716 40.741 1 21.578 229 VAL B CA 1
ATOM 5320 C C . VAL B 1 318 ? 34.581 20.01 41.541 1 23.825 229 VAL B C 1
ATOM 5321 O O . VAL B 1 318 ? 35.2 20.081 42.617 1 25.028 229 VAL B O 1
ATOM 5325 N N . LEU B 1 319 ? 33.893 21.027 41.006 1 23.587 230 LEU B N 1
ATOM 5326 C CA . LEU B 1 319 ? 33.806 22.328 41.664 1 26 230 LEU B CA 1
ATOM 5327 C C . LEU B 1 319 ? 32.53 22.422 42.503 1 22.859 230 LEU B C 1
ATOM 5328 O O . LEU B 1 319 ? 31.422 22.302 41.97 1 24.673 230 LEU B O 1
ATOM 5333 N N . LEU B 1 320 ? 32.716 22.667 43.804 1 21.811 231 LEU B N 1
ATOM 5334 C CA . LEU B 1 320 ? 31.652 22.827 44.784 1 22.165 231 LEU B CA 1
ATOM 5335 C C . LEU B 1 320 ? 31.334 24.303 44.995 1 23.27 231 LEU B C 1
ATOM 5336 O O . LEU B 1 320 ? 32.144 25.174 44.667 1 24.608 231 LEU B O 1
ATOM 5341 N N . ASN B 1 321 ? 30.129 24.549 45.516 1 22.087 232 ASN B N 1
ATOM 5342 C CA . ASN B 1 321 ? 29.63 25.891 45.755 1 26.549 232 ASN B CA 1
ATOM 5343 C C . ASN B 1 321 ? 29.631 26.687 44.441 1 29.907 232 ASN B C 1
ATOM 5344 O O . ASN B 1 321 ? 30.087 27.838 44.386 1 24.467 232 ASN B O 1
ATOM 5349 N N . ALA B 1 322 ? 29.124 26.044 43.383 1 24.903 233 ALA B N 1
ATOM 5350 C CA . ALA B 1 322 ? 29.113 26.592 42.043 1 23.454 233 ALA B CA 1
ATOM 5351 C C . ALA B 1 322 ? 27.701 26.471 41.498 1 23.793 233 ALA B C 1
ATOM 5352 O O . ALA B 1 322 ? 27.309 25.384 41.066 1 24.319 233 ALA B O 1
ATOM 5354 N N . THR B 1 323 ? 26.946 27.568 41.546 1 19.214 234 THR B N 1
ATOM 5355 C CA . THR B 1 323 ? 25.575 27.566 41.062 1 21.723 234 THR B CA 1
ATOM 5356 C C . THR B 1 323 ? 25.594 28.031 39.602 1 22.738 234 THR B C 1
ATOM 5357 O O . THR B 1 323 ? 25.927 29.188 39.307 1 22.394 234 THR B O 1
ATOM 5361 N N . VAL B 1 324 ? 25.171 27.142 38.704 1 21.384 235 VAL B N 1
ATOM 5362 C CA . VAL B 1 324 ? 25.091 27.483 37.293 1 21.22 235 VAL B CA 1
ATOM 5363 C C . VAL B 1 324 ? 23.848 28.341 37.097 1 22.34 235 VAL B C 1
ATOM 5364 O O . VAL B 1 324 ? 22.787 27.959 37.558 1 24.615 235 VAL B O 1
ATOM 5368 N N . SER B 1 325 ? 24.009 29.476 36.388 1 23.091 236 SER B N 1
ATOM 5369 C CA A SER B 1 325 ? 22.949 30.441 36.142 0.5 23.77 236 SER B CA 1
ATOM 5370 C CA B SER B 1 325 ? 22.945 30.445 36.137 0.5 23.736 236 SER B CA 1
ATOM 5371 C C . SER B 1 325 ? 22.386 30.337 34.719 1 23.772 236 SER B C 1
ATOM 5372 O O . SER B 1 325 ? 21.238 30.748 34.455 1 23.849 236 SER B O 1
ATOM 5377 N N . ARG B 1 326 ? 23.181 29.794 33.783 1 21.793 237 ARG B N 1
ATOM 5378 C CA . ARG B 1 326 ? 22.664 29.628 32.42 1 23.701 237 ARG B CA 1
ATOM 5379 C C . ARG B 1 326 ? 23.648 28.818 31.578 1 21.479 237 ARG B C 1
ATOM 5380 O O . ARG B 1 326 ? 24.851 28.783 31.859 1 24.572 237 ARG B O 1
ATOM 5388 N N . VAL B 1 327 ? 23.085 28.128 30.581 1 21.245 238 VAL B N 1
ATOM 5389 C CA . VAL B 1 327 ? 23.865 27.512 29.514 1 21.016 238 VAL B CA 1
ATOM 5390 C C . VAL B 1 327 ? 24.128 28.616 28.487 1 24.316 238 VAL B C 1
ATOM 5391 O O . VAL B 1 327 ? 23.239 29.442 28.221 1 24.385 238 VAL B O 1
ATOM 5395 N N . LEU B 1 328 ? 25.361 28.639 27.967 1 23.596 239 LEU B N 1
ATOM 5396 C CA . LEU B 1 328 ? 25.759 29.583 26.925 1 24.838 239 LEU B CA 1
ATOM 5397 C C . LEU B 1 328 ? 25.684 28.906 25.554 1 25.428 239 LEU B C 1
ATOM 5398 O O . LEU B 1 328 ? 25.892 27.694 25.434 1 22.793 239 LEU B O 1
ATOM 5403 N N . PHE B 1 329 ? 25.423 29.725 24.517 1 25.281 240 PHE B N 1
ATOM 5404 C CA . PHE B 1 329 ? 25.298 29.243 23.148 1 27.751 240 PHE B CA 1
ATOM 5405 C C . PHE B 1 329 ? 26.235 30.024 22.223 1 34.474 240 PHE B C 1
ATOM 5406 O O . PHE B 1 329 ? 26.591 31.174 22.51 1 34.494 240 PHE B O 1
ATOM 5414 N N . ASN B 1 330 ? 26.658 29.37 21.13 1 37.549 241 ASN B N 1
ATOM 5415 C CA . ASN B 1 330 ? 27.461 30.032 20.105 1 50.789 241 ASN B CA 1
ATOM 5416 C C . ASN B 1 330 ? 26.624 31.128 19.46 1 50.899 241 ASN B C 1
ATOM 5417 O O . ASN B 1 330 ? 25.435 30.918 19.243 1 54.462 241 ASN B O 1
ATOM 5422 N N . SER B 1 331 ? 27.254 32.281 19.18 1 63.786 242 SER B N 1
ATOM 5423 C CA . SER B 1 331 ? 26.528 33.499 18.834 1 75.914 242 SER B CA 1
ATOM 5424 C C . SER B 1 331 ? 25.648 33.321 17.574 1 77.785 242 SER B C 1
ATOM 5425 O O . SER B 1 331 ? 26.183 33.394 16.431 1 78.045 242 SER B O 1
ATOM 5428 N N . LYS B 1 343 ? 20.792 25.351 14.067 1 48.584 254 LYS B N 1
ATOM 5429 C CA . LYS B 1 343 ? 20.283 25.179 15.453 1 44.033 254 LYS B CA 1
ATOM 5430 C C . LYS B 1 343 ? 21.225 25.807 16.481 1 39.62 254 LYS B C 1
ATOM 5431 O O . LYS B 1 343 ? 22.456 25.779 16.337 1 34.716 254 LYS B O 1
ATOM 5437 N N . PRO B 1 344 ? 20.676 26.361 17.585 1 37.358 255 PRO B N 1
ATOM 5438 C CA . PRO B 1 344 ? 21.519 26.775 18.707 1 33.169 255 PRO B CA 1
ATOM 5439 C C . PRO B 1 344 ? 22.422 25.622 19.133 1 30.086 255 PRO B C 1
ATOM 5440 O O . PRO B 1 344 ? 22.014 24.452 19.087 1 29.496 255 PRO B O 1
ATOM 5444 N N . ARG B 1 345 ? 23.651 25.982 19.522 1 26.723 256 ARG B N 1
ATOM 5445 C CA . ARG B 1 345 ? 24.684 25.037 19.882 1 29.537 256 ARG B CA 1
ATOM 5446 C C . ARG B 1 345 ? 25.237 25.472 21.238 1 27.959 256 ARG B C 1
ATOM 5447 O O . ARG B 1 345 ? 25.786 26.573 21.383 1 26.254 256 ARG B O 1
ATOM 5455 N N . ALA B 1 346 ? 25.075 24.603 22.249 1 27.438 257 ALA B N 1
ATOM 5456 C CA . ALA B 1 346 ? 25.594 24.933 23.571 1 26.148 257 ALA B CA 1
ATOM 5457 C C . ALA B 1 346 ? 27.116 24.998 23.515 1 25.78 257 ALA B C 1
ATOM 5458 O O . ALA B 1 346 ? 27.736 24.163 22.845 1 26.18 257 ALA B O 1
ATOM 5460 N N . SER B 1 347 ? 27.707 25.983 24.212 1 26.464 258 SER B N 1
ATOM 5461 C CA . SER B 1 347 ? 29.141 26.222 24.104 1 23.81 258 SER B CA 1
ATOM 5462 C C . SER B 1 347 ? 29.804 26.189 25.479 1 21.732 258 SER B C 1
ATOM 5463 O O . SER B 1 347 ? 31.027 26.126 25.582 1 21.185 258 SER B O 1
ATOM 5466 N N . GLY B 1 348 ? 28.994 26.237 26.551 1 22.039 259 GLY B N 1
ATOM 5467 C CA . GLY B 1 348 ? 29.522 26.297 27.91 1 19.411 259 GLY B CA 1
ATOM 5468 C C . GLY B 1 348 ? 28.434 26.715 28.891 1 19.739 259 GLY B C 1
ATOM 5469 O O . GLY B 1 348 ? 27.255 26.681 28.544 1 21.911 259 GLY B O 1
ATOM 5470 N N . VAL B 1 349 ? 28.836 27.154 30.086 1 21.885 260 VAL B N 1
ATOM 5471 C CA . VAL B 1 349 ? 27.878 27.605 31.097 1 23.108 260 VAL B CA 1
ATOM 5472 C C . VAL B 1 349 ? 28.472 28.795 31.849 1 22.653 260 VAL B C 1
ATOM 5473 O O . VAL B 1 349 ? 29.691 28.964 31.875 1 23.328 260 VAL B O 1
ATOM 5477 N N . GLU B 1 350 ? 27.572 29.579 32.463 1 21.412 261 GLU B N 1
ATOM 5478 C CA . GLU B 1 350 ? 27.978 30.568 33.441 1 22.056 261 GLU B CA 1
ATOM 5479 C C . GLU B 1 350 ? 27.588 30.074 34.838 1 22.394 261 GLU B C 1
ATOM 5480 O O . GLU B 1 350 ? 26.488 29.513 35.021 1 20.725 261 GLU B O 1
ATOM 5486 N N . PHE B 1 351 ? 28.488 30.286 35.81 1 19.668 262 PHE B N 1
ATOM 5487 C CA . PHE B 1 351 ? 28.186 29.89 37.178 1 22.196 262 PHE B CA 1
ATOM 5488 C C . PHE B 1 351 ? 28.678 30.949 38.161 1 24.548 262 PHE B C 1
ATOM 5489 O O . PHE B 1 351 ? 29.619 31.682 37.866 1 23.95 262 PHE B O 1
ATOM 5497 N N . MET B 1 352 ? 28.065 30.947 39.353 1 25.778 263 MET B N 1
ATOM 5498 C CA . MET B 1 352 ? 28.503 31.807 40.423 1 26.372 263 MET B CA 1
ATOM 5499 C C . MET B 1 352 ? 29.088 30.968 41.538 1 24.32 263 MET B C 1
ATOM 5500 O O . MET B 1 352 ? 28.449 30.024 42.024 1 24.403 263 MET B O 1
ATOM 5505 N N . ASP B 1 353 ? 30.288 31.373 41.968 1 23.609 264 ASP B N 1
ATOM 5506 C CA . ASP B 1 353 ? 30.974 30.623 43.007 1 26.839 264 ASP B CA 1
ATOM 5507 C C . ASP B 1 353 ? 30.485 31.1 44.367 1 30.589 264 ASP B C 1
ATOM 5508 O O . ASP B 1 353 ? 29.564 31.916 44.448 1 32.817 264 ASP B O 1
ATOM 5513 N N . GLY B 1 354 ? 31.072 30.541 45.427 1 34.826 265 GLY B N 1
ATOM 5514 C CA . GLY B 1 354 ? 30.577 30.811 46.766 1 42.973 265 GLY B CA 1
ATOM 5515 C C . GLY B 1 354 ? 30.874 32.237 47.223 1 52.343 265 GLY B C 1
ATOM 5516 O O . GLY B 1 354 ? 30.252 32.702 48.189 1 56.795 265 GLY B O 1
ATOM 5517 N N . HIS B 1 355 ? 31.793 32.907 46.499 1 57.965 266 HIS B N 1
ATOM 5518 C CA . HIS B 1 355 ? 32.344 34.199 46.886 1 55.337 266 HIS B CA 1
ATOM 5519 C C . HIS B 1 355 ? 31.735 35.323 46.055 1 48.605 266 HIS B C 1
ATOM 5520 O O . HIS B 1 355 ? 32.283 36.42 46.049 1 44.323 266 HIS B O 1
ATOM 5527 N N . GLY B 1 356 ? 30.645 35.029 45.331 1 38.151 267 GLY B N 1
ATOM 5528 C CA . GLY B 1 356 ? 29.923 36.004 44.532 1 33.568 267 GLY B CA 1
ATOM 5529 C C . GLY B 1 356 ? 30.64 36.358 43.217 1 26.93 267 GLY B C 1
ATOM 5530 O O . GLY B 1 356 ? 30.364 37.411 42.652 1 29.311 267 GLY B O 1
ATOM 5531 N N . ARG B 1 357 ? 31.539 35.48 42.74 1 24.568 268 ARG B N 1
ATOM 5532 C CA . ARG B 1 357 ? 32.189 35.679 41.444 1 22.23 268 ARG B CA 1
ATOM 5533 C C . ARG B 1 357 ? 31.517 34.804 40.394 1 24.5 268 ARG B C 1
ATOM 5534 O O . ARG B 1 357 ? 31.32 33.604 40.63 1 29.325 268 ARG B O 1
ATOM 5542 N N . SER B 1 358 ? 31.176 35.405 39.242 1 20.752 269 SER B N 1
ATOM 5543 C CA . SER B 1 358 ? 30.53 34.67 38.168 1 22.828 269 SER B CA 1
ATOM 5544 C C . SER B 1 358 ? 31.538 34.457 37.05 1 24.351 269 SER B C 1
ATOM 5545 O O . SER B 1 358 ? 32.09 35.441 36.53 1 21.655 269 SER B O 1
ATOM 5548 N N . TYR B 1 359 ? 31.708 33.186 36.652 1 20.595 270 TYR B N 1
ATOM 5549 C CA . TYR B 1 359 ? 32.634 32.843 35.583 1 21.538 270 TYR B CA 1
ATOM 5550 C C . TYR B 1 359 ? 31.887 32.163 34.443 1 23.429 270 TYR B C 1
ATOM 5551 O O . TYR B 1 359 ? 30.887 31.486 34.667 1 22.86 270 TYR B O 1
ATOM 5560 N N . GLN B 1 360 ? 32.391 32.334 33.218 1 23.239 271 GLN B N 1
ATOM 5561 C CA . GLN B 1 360 ? 31.959 31.515 32.096 1 20.748 271 GLN B CA 1
ATOM 5562 C C . GLN B 1 360 ? 33.018 30.443 31.854 1 22.583 271 GLN B C 1
ATOM 5563 O O . GLN B 1 360 ? 34.221 30.714 31.931 1 21.866 271 GLN B O 1
ATOM 5569 N N . VAL B 1 361 ? 32.568 29.206 31.584 1 21.978 272 VAL B N 1
ATOM 5570 C CA . VAL B 1 361 ? 33.5 28.109 31.345 1 20.797 272 VAL B CA 1
ATOM 5571 C C . VAL B 1 361 ? 33.01 27.412 30.067 1 21.235 272 VAL B C 1
ATOM 5572 O O . VAL B 1 361 ? 31.804 27.304 29.865 1 21.321 272 VAL B O 1
ATOM 5576 N N . PHE B 1 362 ? 33.937 26.95 29.214 1 23.477 273 PHE B N 1
ATOM 5577 C CA . PHE B 1 362 ? 33.582 26.568 27.855 1 23.263 273 PHE B CA 1
ATOM 5578 C C . PHE B 1 362 ? 33.95 25.116 27.551 1 21.28 273 PHE B C 1
ATOM 5579 O O . PHE B 1 362 ? 34.894 24.572 28.105 1 25.398 273 PHE B O 1
ATOM 5587 N N . LEU B 1 363 ? 33.188 24.565 26.604 1 23.118 274 LEU B N 1
ATOM 5588 C CA . LEU B 1 363 ? 33.466 23.286 25.979 1 24.507 274 LEU B CA 1
ATOM 5589 C C . LEU B 1 363 ? 34.736 23.398 25.147 1 26.537 274 LEU B C 1
ATOM 5590 O O . LEU B 1 363 ? 34.985 24.425 24.513 1 24.794 274 LEU B O 1
ATOM 5595 N N . ASN B 1 364 ? 35.452 22.278 25.08 1 31.587 275 ASN B N 1
ATOM 5596 C CA . ASN B 1 364 ? 36.668 22.134 24.309 1 40.835 275 ASN B CA 1
ATOM 5597 C C . ASN B 1 364 ? 36.488 22.611 22.864 1 47.228 275 ASN B C 1
ATOM 5598 O O . ASN B 1 364 ? 37.256 23.468 22.419 1 65.041 275 ASN B O 1
ATOM 5603 N N . GLU B 1 365 ? 35.446 22.156 22.164 1 45.265 276 GLU B N 1
ATOM 5604 C CA . GLU B 1 365 ? 35.425 22.275 20.704 1 77.682 276 GLU B CA 1
ATOM 5605 C C . GLU B 1 365 ? 36.307 21.152 20.12 1 88.415 276 GLU B C 1
ATOM 5606 O O . GLU B 1 365 ? 37.271 21.476 19.369 1 83.65 276 GLU B O 1
ATOM 5612 N N . LYS B 1 384 ? 27.429 9.429 14.095 1 107.927 295 LYS B N 1
ATOM 5613 C CA . LYS B 1 384 ? 26.981 9.286 15.505 1 107.514 295 LYS B CA 1
ATOM 5614 C C . LYS B 1 384 ? 27.503 10.424 16.391 1 107.163 295 LYS B C 1
ATOM 5615 O O . LYS B 1 384 ? 26.681 11.147 16.949 1 98.962 295 LYS B O 1
ATOM 5617 N N . PRO B 1 385 ? 28.842 10.63 16.545 1 106.448 296 PRO B N 1
ATOM 5618 C CA . PRO B 1 385 ? 29.392 11.386 17.682 1 97.035 296 PRO B CA 1
ATOM 5619 C C . PRO B 1 385 ? 29.449 12.917 17.649 1 84.201 296 PRO B C 1
ATOM 5620 O O . PRO B 1 385 ? 29.889 13.518 16.669 1 82.716 296 PRO B O 1
ATOM 5624 N N . LYS B 1 386 ? 29.056 13.537 18.771 1 68.211 297 LYS B N 1
ATOM 5625 C CA . LYS B 1 386 ? 28.649 14.937 18.788 1 67.19 297 LYS B CA 1
ATOM 5626 C C . LYS B 1 386 ? 29.799 15.891 19.143 1 56.084 297 LYS B C 1
ATOM 5627 O O . LYS B 1 386 ? 29.662 17.118 19.017 1 50.702 297 LYS B O 1
ATOM 5633 N N . GLY B 1 387 ? 30.936 15.34 19.585 1 42.251 298 GLY B N 1
ATOM 5634 C CA . GLY B 1 387 ? 31.972 16.191 20.156 1 38.225 298 GLY B CA 1
ATOM 5635 C C . GLY B 1 387 ? 31.583 16.619 21.578 1 32.65 298 GLY B C 1
ATOM 5636 O O . GLY B 1 387 ? 30.807 15.93 22.244 1 30.335 298 GLY B O 1
ATOM 5637 N N . PRO B 1 388 ? 32.108 17.742 22.107 1 31.7 299 PRO B N 1
ATOM 5638 C CA . PRO B 1 388 ? 31.874 18.12 23.509 1 28.091 299 PRO B CA 1
ATOM 5639 C C . PRO B 1 388 ? 30.426 18.503 23.771 1 24.12 299 PRO B C 1
ATOM 5640 O O . PRO B 1 388 ? 29.745 18.964 22.864 1 25.29 299 PRO B O 1
ATOM 5644 N N . GLU B 1 389 ? 29.986 18.357 25.034 1 23.152 300 GLU B N 1
ATOM 5645 C CA . GLU B 1 389 ? 28.581 18.572 25.361 1 23.314 300 GLU B CA 1
ATOM 5646 C C . GLU B 1 389 ? 28.431 19.08 26.801 1 19.175 300 GLU B C 1
ATOM 5647 O O . GLU B 1 389 ? 29.17 18.693 27.697 1 21.639 300 GLU B O 1
ATOM 5653 N N . VAL B 1 390 ? 27.424 19.922 26.994 1 18.521 301 VAL B N 1
ATOM 5654 C CA . VAL B 1 390 ? 26.903 20.276 28.31 1 19.15 301 VAL B CA 1
ATOM 5655 C C . VAL B 1 390 ? 25.801 19.266 28.6 1 19.426 301 VAL B C 1
ATOM 5656 O O . VAL B 1 390 ? 24.953 18.992 27.751 1 20.659 301 VAL B O 1
ATOM 5660 N N . ILE B 1 391 ? 25.829 18.736 29.824 1 20.208 302 ILE B N 1
ATOM 5661 C CA . ILE B 1 391 ? 24.813 17.787 30.261 1 19.697 302 ILE B CA 1
ATOM 5662 C C . ILE B 1 391 ? 24.29 18.298 31.597 1 19.028 302 ILE B C 1
ATOM 5663 O O . ILE B 1 391 ? 25.056 18.438 32.545 1 21.749 302 ILE B O 1
ATOM 5668 N N . LEU B 1 392 ? 22.989 18.588 31.64 1 21.104 303 LEU B N 1
ATOM 5669 C CA . LEU B 1 392 ? 22.361 19.031 32.876 1 20.174 303 LEU B CA 1
ATOM 5670 C C . LEU B 1 392 ? 21.922 17.79 33.653 1 18.98 303 LEU B C 1
ATOM 5671 O O . LEU B 1 392 ? 21.208 16.95 33.108 1 19.572 303 LEU B O 1
ATOM 5676 N N . THR B 1 393 ? 22.312 17.737 34.931 1 19.025 304 THR B N 1
ATOM 5677 C CA . THR B 1 393 ? 21.92 16.698 35.873 1 18.74 304 THR B CA 1
ATOM 5678 C C . THR B 1 393 ? 21.518 17.399 37.173 1 19.671 304 THR B C 1
ATOM 5679 O O . THR B 1 393 ? 21.843 16.957 38.272 1 21.672 304 THR B O 1
ATOM 5683 N N . ALA B 1 394 ? 20.772 18.498 37.021 1 19.827 305 ALA B N 1
ATOM 5684 C CA . ALA B 1 394 ? 20.443 19.408 38.115 1 21.888 305 ALA B CA 1
ATOM 5685 C C . ALA B 1 394 ? 19.116 19.062 38.785 1 19.443 305 ALA B C 1
ATOM 5686 O O . ALA B 1 394 ? 18.657 19.811 39.658 1 21.876 305 ALA B O 1
ATOM 5688 N N . GLY B 1 395 ? 18.519 17.924 38.398 1 18.5 306 GLY B N 1
ATOM 5689 C CA . GLY B 1 395 ? 17.366 17.403 39.119 1 19.678 306 GLY B CA 1
ATOM 5690 C C . GLY B 1 395 ? 16.037 17.866 38.513 1 20.969 306 GLY B C 1
ATOM 5691 O O . GLY B 1 395 ? 16.016 18.706 37.603 1 20.107 306 GLY B O 1
ATOM 5692 N N . ALA B 1 396 ? 14.929 17.256 38.978 1 19.048 307 ALA B N 1
ATOM 5693 C CA . ALA B 1 396 ? 13.587 17.564 38.498 1 19.659 307 ALA B CA 1
ATOM 5694 C C . ALA B 1 396 ? 13.282 19.073 38.551 1 21.023 307 ALA B C 1
ATOM 5695 O O . ALA B 1 396 ? 12.659 19.617 37.633 1 21.196 307 ALA B O 1
ATOM 5697 N N . LEU B 1 397 ? 13.709 19.745 39.624 1 20.302 308 LEU B N 1
ATOM 5698 C CA . LEU B 1 397 ? 13.462 21.184 39.69 1 23.945 308 LEU B CA 1
ATOM 5699 C C . LEU B 1 397 ? 14.571 21.976 38.991 1 22.607 308 LEU B C 1
ATOM 5700 O O . LEU B 1 397 ? 14.291 22.986 38.345 1 24.412 308 LEU B O 1
ATOM 5705 N N . GLY B 1 398 ? 15.826 21.552 39.162 1 19.492 309 GLY B N 1
ATOM 5706 C CA . GLY B 1 398 ? 16.946 22.349 38.683 1 19.724 309 GLY B CA 1
ATOM 5707 C C . GLY B 1 398 ? 17.1 22.365 37.16 1 19.761 309 GLY B C 1
ATOM 5708 O O . GLY B 1 398 ? 17.488 23.398 36.581 1 19.37 309 GLY B O 1
ATOM 5709 N N . SER B 1 399 ? 16.926 21.215 36.498 1 20.198 310 SER B N 1
ATOM 5710 C CA . SER B 1 399 ? 17.19 21.196 35.058 1 22.42 310 SER B CA 1
ATOM 5711 C C . SER B 1 399 ? 16.159 22.013 34.257 1 21.683 310 SER B C 1
ATOM 5712 O O . SER B 1 399 ? 16.542 22.795 33.382 1 20.848 310 SER B O 1
ATOM 5715 N N . PRO B 1 400 ? 14.828 21.857 34.451 1 21.788 311 PRO B N 1
ATOM 5716 C CA . PRO B 1 400 ? 13.876 22.692 33.733 1 23.024 311 PRO B CA 1
ATOM 5717 C C . PRO B 1 400 ? 14.114 24.178 34.038 1 24.232 311 PRO B C 1
ATOM 5718 O O . PRO B 1 400 ? 14.035 25.009 33.132 1 24.522 311 PRO B O 1
ATOM 5722 N N . GLN B 1 401 ? 14.415 24.487 35.307 1 23.328 312 GLN B N 1
ATOM 5723 C CA . GLN B 1 401 ? 14.681 25.847 35.741 1 24.271 312 GLN B CA 1
ATOM 5724 C C . GLN B 1 401 ? 15.834 26.433 34.921 1 26.674 312 GLN B C 1
ATOM 5725 O O . GLN B 1 401 ? 15.727 27.53 34.388 1 24.756 312 GLN B O 1
ATOM 5731 N N . LEU B 1 402 ? 16.939 25.669 34.801 1 24.137 313 LEU B N 1
ATOM 5732 C CA . LEU B 1 402 ? 18.108 26.144 34.088 1 23.424 313 LEU B CA 1
ATOM 5733 C C . LEU B 1 402 ? 17.822 26.312 32.599 1 23.334 313 LEU B C 1
ATOM 5734 O O . LEU B 1 402 ? 18.315 27.266 32.004 1 23.688 313 LEU B O 1
ATOM 5739 N N . LEU B 1 403 ? 17.036 25.398 31.988 1 22.113 314 LEU B N 1
ATOM 5740 C CA . LEU B 1 403 ? 16.64 25.569 30.593 1 22.51 314 LEU B CA 1
ATOM 5741 C C . LEU B 1 403 ? 15.933 26.918 30.424 1 25.971 314 LEU B C 1
ATOM 5742 O O . LEU B 1 403 ? 16.301 27.701 29.553 1 25.876 314 LEU B O 1
ATOM 5747 N N . LEU B 1 404 ? 14.909 27.155 31.259 1 25.446 315 LEU B N 1
ATOM 5748 C CA . LEU B 1 404 ? 14.133 28.396 31.232 1 26.239 315 LEU B CA 1
ATOM 5749 C C . LEU B 1 404 ? 15.04 29.618 31.353 1 27.518 315 LEU B C 1
ATOM 5750 O O . LEU B 1 404 ? 14.927 30.535 30.536 1 30.666 315 LEU B O 1
ATOM 5755 N N . LEU B 1 405 ? 15.925 29.613 32.357 1 24.652 316 LEU B N 1
ATOM 5756 C CA . LEU B 1 405 ? 16.857 30.697 32.61 1 25.528 316 LEU B CA 1
ATOM 5757 C C . LEU B 1 405 ? 17.773 30.93 31.401 1 27.42 316 LEU B C 1
ATOM 5758 O O . LEU B 1 405 ? 18.265 32.05 31.218 1 23.245 316 LEU B O 1
ATOM 5763 N N . SER B 1 406 ? 18.05 29.867 30.629 1 24.251 317 SER B N 1
ATOM 5764 C CA . SER B 1 406 ? 18.945 29.889 29.473 1 26.163 317 SER B CA 1
ATOM 5765 C C . SER B 1 406 ? 18.237 30.401 28.211 1 26.586 317 SER B C 1
ATOM 5766 O O . SER B 1 406 ? 18.873 30.546 27.161 1 29.229 317 SER B O 1
ATOM 5769 N N . GLY B 1 407 ? 16.904 30.522 28.256 1 26.002 318 GLY B N 1
ATOM 5770 C CA . GLY B 1 407 ? 16.145 30.962 27.088 1 27.642 318 GLY B CA 1
ATOM 5771 C C . GLY B 1 407 ? 15.589 29.804 26.265 1 28.897 318 GLY B C 1
ATOM 5772 O O . GLY B 1 407 ? 15.222 30.001 25.1 1 27.829 318 GLY B O 1
ATOM 5773 N N . ILE B 1 408 ? 15.531 28.597 26.865 1 24.332 319 ILE B N 1
ATOM 5774 C CA . ILE B 1 408 ? 14.936 27.443 26.207 1 26.573 319 ILE B CA 1
ATOM 5775 C C . ILE B 1 408 ? 13.645 27.089 26.942 1 30.761 319 ILE B C 1
ATOM 5776 O O . ILE B 1 408 ? 13.672 26.661 28.097 1 29.946 319 ILE B O 1
ATOM 5781 N N . GLY B 1 409 ? 12.511 27.332 26.281 1 27.869 320 GLY B N 1
ATOM 5782 C CA . GLY B 1 409 ? 11.239 27.158 26.957 1 30.166 320 GLY B CA 1
ATOM 5783 C C . GLY B 1 409 ? 10.11 27.827 26.18 1 34.688 320 GLY B C 1
ATOM 5784 O O . GLY B 1 409 ? 10.308 28.252 25.04 1 31.036 320 GLY B O 1
ATOM 5785 N N . PRO B 1 410 ? 8.894 27.91 26.761 1 32.445 321 PRO B N 1
ATOM 5786 C CA . PRO B 1 410 ? 7.786 28.624 26.116 1 34.482 321 PRO B CA 1
ATOM 5787 C C . PRO B 1 410 ? 8.053 30.137 26.064 1 29.96 321 PRO B C 1
ATOM 5788 O O . PRO B 1 410 ? 8.359 30.767 27.085 1 30.039 321 PRO B O 1
ATOM 5792 N N . SER B 1 411 ? 8.003 30.693 24.84 1 33.698 322 SER B N 1
ATOM 5793 C CA . SER B 1 411 ? 8.438 32.066 24.582 1 32.661 322 SER B CA 1
ATOM 5794 C C . SER B 1 411 ? 7.673 33.055 25.46 1 30.754 322 SER B C 1
ATOM 5795 O O . SER B 1 411 ? 8.267 33.982 25.99 1 33.269 322 SER B O 1
ATOM 5798 N N . LYS B 1 412 ? 6.368 32.822 25.637 1 34.053 323 LYS B N 1
ATOM 5799 C CA . LYS B 1 412 ? 5.52 33.709 26.411 1 34.693 323 LYS B CA 1
ATOM 5800 C C . LYS B 1 412 ? 6.03 33.809 27.849 1 35.855 323 LYS B C 1
ATOM 5801 O O . LYS B 1 412 ? 6.057 34.903 28.408 1 30.939 323 LYS B O 1
ATOM 5807 N N . HIS B 1 413 ? 6.415 32.664 28.454 1 30.826 324 HIS B N 1
ATOM 5808 C CA . HIS B 1 413 ? 6.885 32.67 29.83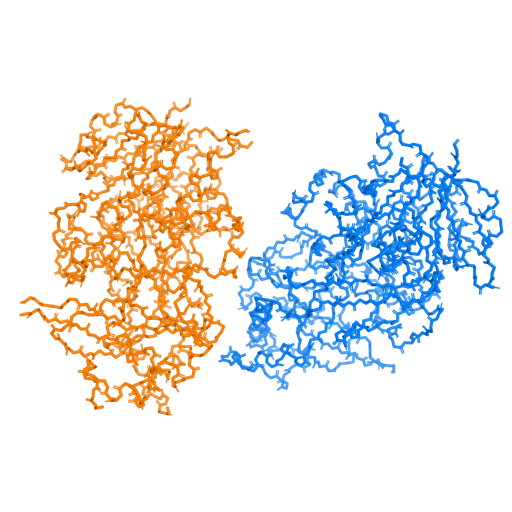9 1 29.302 324 HIS B CA 1
ATOM 5809 C C . HIS B 1 413 ? 8.232 33.387 29.901 1 27.473 324 HIS B C 1
ATOM 5810 O O . HIS B 1 413 ? 8.511 34.149 30.826 1 29.88 324 HIS B O 1
ATOM 5817 N N . LEU B 1 414 ? 9.098 33.098 28.922 1 30.889 325 LEU B N 1
ATOM 5818 C CA . LEU B 1 414 ? 10.427 33.704 28.887 1 34.548 325 LEU B CA 1
ATOM 5819 C C . LEU B 1 414 ? 10.329 35.22 28.701 1 34.277 325 LEU B C 1
ATOM 5820 O O . LEU B 1 414 ? 11.105 35.946 29.318 1 31.345 325 LEU B O 1
ATOM 5825 N N . ARG B 1 415 ? 9.374 35.665 27.866 1 38.064 326 ARG B N 1
ATOM 5826 C CA . ARG B 1 415 ? 9.082 37.093 27.684 1 45.222 326 ARG B CA 1
ATOM 5827 C C . ARG B 1 415 ? 8.715 37.76 29.011 1 41.176 326 ARG B C 1
ATOM 5828 O O . ARG B 1 415 ? 9.151 38.869 29.285 1 39.449 326 ARG B O 1
ATOM 5836 N N . GLU B 1 416 ? 7.909 37.077 29.837 1 43.878 327 GLU B N 1
ATOM 5837 C CA . GLU B 1 416 ? 7.467 37.593 31.127 1 35.586 327 GLU B CA 1
ATOM 5838 C C . GLU B 1 416 ? 8.661 37.921 32.015 1 36.748 327 GLU B C 1
ATOM 5839 O O . GLU B 1 416 ? 8.584 38.852 32.808 1 39.12 327 GLU B O 1
ATOM 5845 N N . PHE B 1 417 ? 9.749 37.134 31.928 1 33.137 328 PHE B N 1
ATOM 5846 C CA . PHE B 1 417 ? 10.916 37.381 32.766 1 33.372 328 PHE B CA 1
ATOM 5847 C C . PHE B 1 417 ? 12.042 38.112 32.021 1 39.596 328 PHE B C 1
ATOM 5848 O O . PHE B 1 417 ? 13.145 38.245 32.564 1 36.232 328 PHE B O 1
ATOM 5856 N N . ASN B 1 418 ? 11.757 38.587 30.792 1 37.88 329 ASN B N 1
ATOM 5857 C CA . ASN B 1 418 ? 12.709 39.303 29.95 1 46.723 329 ASN B CA 1
ATOM 5858 C C . ASN B 1 418 ? 13.956 38.452 29.706 1 44.706 329 ASN B C 1
ATOM 5859 O O . ASN B 1 418 ? 15.082 38.951 29.816 1 37.16 329 ASN B O 1
ATOM 5864 N N . ILE B 1 419 ? 13.74 37.165 29.402 1 37.812 330 ILE B N 1
ATOM 5865 C CA . ILE B 1 419 ? 14.83 36.251 29.111 1 33.132 330 ILE B CA 1
ATOM 5866 C C . ILE B 1 419 ? 14.924 36.148 27.596 1 29.931 330 ILE B C 1
ATOM 5867 O O . ILE B 1 419 ? 13.95 35.755 26.946 1 29.849 330 ILE B O 1
ATOM 5872 N N . PRO B 1 420 ? 16.075 36.526 26.988 1 31.273 331 PRO B N 1
ATOM 5873 C CA . PRO B 1 420 ? 16.235 36.428 25.533 1 31.743 331 PRO B CA 1
ATOM 5874 C C . PRO B 1 420 ? 15.912 35.008 25.075 1 33.015 331 PRO B C 1
ATOM 5875 O O . PRO B 1 420 ? 16.409 34.046 25.665 1 31.286 331 PRO B O 1
ATOM 5879 N N . LEU B 1 421 ? 15.133 34.895 23.995 1 30.817 332 LEU B N 1
ATOM 5880 C CA . LEU B 1 421 ? 14.67 33.605 23.514 1 33.346 332 LEU B CA 1
ATOM 5881 C C . LEU B 1 421 ? 15.79 32.953 22.72 1 38.864 332 LEU B C 1
ATOM 5882 O O . LEU B 1 421 ? 16.291 33.546 21.765 1 38.666 332 LEU B O 1
ATOM 5887 N N . VAL B 1 422 ? 16.17 31.73 23.114 1 32.313 333 VAL B N 1
ATOM 5888 C CA . VAL B 1 422 ? 17.106 30.95 22.319 1 33.341 333 VAL B CA 1
ATOM 5889 C C . VAL B 1 422 ? 16.342 29.923 21.484 1 33.589 333 VAL B C 1
ATOM 5890 O O . VAL B 1 422 ? 16.647 29.742 20.303 1 30.878 333 VAL B O 1
ATOM 5894 N N . LEU B 1 423 ? 15.37 29.23 22.1 1 26.48 334 LEU B N 1
ATOM 5895 C CA . LEU B 1 423 ? 14.552 28.243 21.415 1 30.126 334 LEU B CA 1
ATOM 5896 C C . LEU B 1 423 ? 13.206 28.178 22.117 1 33.996 334 LEU B C 1
ATOM 5897 O O . LEU B 1 423 ? 13.148 28.04 23.356 1 30.61 334 LEU B O 1
ATOM 5902 N N . ASP B 1 424 ? 12.147 28.373 21.319 1 32.35 335 ASP B N 1
ATOM 5903 C CA . ASP B 1 424 ? 10.786 28.154 21.772 1 34.901 335 ASP B CA 1
ATOM 5904 C C . ASP B 1 424 ? 10.542 26.645 21.877 1 33.884 335 ASP B C 1
ATOM 5905 O O . ASP B 1 424 ? 10.388 25.954 20.863 1 29.926 335 ASP B O 1
ATOM 5910 N N . LEU B 1 425 ? 10.554 26.151 23.127 1 34.206 336 LEU B N 1
ATOM 5911 C CA . LEU B 1 425 ? 10.389 24.739 23.422 1 30.798 336 LEU B CA 1
ATOM 5912 C C . LEU B 1 425 ? 9.278 24.65 24.457 1 31.98 336 LEU B C 1
ATOM 5913 O O . LEU B 1 425 ? 9.516 24.736 25.665 1 28.578 336 LEU B O 1
ATOM 5918 N N . PRO B 1 426 ? 8.014 24.566 23.993 1 38.226 337 PRO B N 1
ATOM 5919 C CA . PRO B 1 426 ? 6.867 24.806 24.87 1 38.772 337 PRO B CA 1
ATOM 5920 C C . PRO B 1 426 ? 6.735 23.821 26.035 1 33.688 337 PRO B C 1
ATOM 5921 O O . PRO B 1 426 ? 6.146 24.175 27.055 1 31.037 337 PRO B O 1
ATOM 5925 N N . LEU B 1 427 ? 7.337 22.626 25.913 1 28.926 338 LEU B N 1
ATOM 5926 C CA . LEU B 1 427 ? 7.073 21.584 26.903 1 27.632 338 LEU B CA 1
ATOM 5927 C C . LEU B 1 427 ? 8.072 21.584 28.06 1 26.08 338 LEU B C 1
ATOM 5928 O O . LEU B 1 427 ? 7.939 20.766 28.98 1 24.817 338 LEU B O 1
ATOM 5933 N N . VAL B 1 428 ? 9.03 22.526 28.051 1 25.935 339 VAL B N 1
ATOM 5934 C CA . VAL B 1 428 ? 9.98 22.697 29.152 1 23.528 339 VAL B CA 1
ATOM 5935 C C . VAL B 1 428 ? 9.202 23.083 30.413 1 25.645 339 VAL B C 1
ATOM 5936 O O . VAL B 1 428 ? 8.451 24.064 30.413 1 25.421 339 VAL B O 1
ATOM 5940 N N . GLY B 1 429 ? 9.325 22.27 31.482 1 25.354 340 GLY B N 1
ATOM 5941 C CA . GLY B 1 429 ? 8.612 22.551 32.727 1 21.936 340 GLY B CA 1
ATOM 5942 C C . GLY B 1 429 ? 7.136 22.14 32.692 1 22.785 340 GLY B C 1
ATOM 5943 O O . GLY B 1 429 ? 6.383 22.431 33.64 1 24.052 340 GLY B O 1
ATOM 5944 N N . GLN B 1 430 ? 6.701 21.462 31.622 1 22.209 341 GLN B N 1
ATOM 5945 C CA . GLN B 1 430 ? 5.296 21.084 31.502 1 25.936 341 GLN B CA 1
ATOM 5946 C C . GLN B 1 430 ? 5.086 19.608 31.849 1 27.464 341 GLN B C 1
ATOM 5947 O O . GLN B 1 430 ? 5.981 18.796 31.679 1 26.329 341 GLN B O 1
ATOM 5953 N N . ARG B 1 431 ? 3.876 19.278 32.325 1 27.24 342 ARG B N 1
ATOM 5954 C CA . ARG B 1 431 ? 3.414 17.916 32.554 1 26.716 342 ARG B CA 1
ATOM 5955 C C . ARG B 1 431 ? 4.275 17.195 33.596 1 27.115 342 ARG B C 1
ATOM 5956 O O . ARG B 1 431 ? 4.523 15.981 33.518 1 25.263 342 ARG B O 1
ATOM 5964 N N . ILE B 1 432 ? 4.704 17.959 34.595 1 21.575 343 ILE B N 1
ATOM 5965 C CA . ILE B 1 432 ? 5.513 17.444 35.697 1 22.364 343 ILE B CA 1
ATOM 5966 C C . ILE B 1 432 ? 4.607 16.645 36.635 1 22.938 343 ILE B C 1
ATOM 5967 O O . ILE B 1 432 ? 3.384 16.789 36.587 1 23.943 343 ILE B O 1
ATOM 5972 N N . GLN B 1 433 ? 5.21 15.901 37.556 1 21.28 344 GLN B N 1
ATOM 5973 C CA . GLN B 1 433 ? 4.375 15.035 38.382 1 22.075 344 GLN B CA 1
ATOM 5974 C C . GLN B 1 433 ? 5.055 14.733 39.703 1 23.89 344 GLN B C 1
ATOM 5975 O O . GLN B 1 433 ? 6.287 14.614 39.782 1 22.84 344 GLN B O 1
ATOM 5981 N N . ASP B 1 434 ? 4.228 14.611 40.749 1 22.961 345 ASP B N 1
ATOM 5982 C CA . ASP B 1 434 ? 4.729 14.1 42.008 1 25.023 345 ASP B CA 1
ATOM 5983 C C . ASP B 1 434 ? 3.819 12.943 42.426 1 27.739 345 ASP B C 1
ATOM 5984 O O . ASP B 1 434 ? 2.661 12.917 42.045 1 27.755 345 ASP B O 1
ATOM 5989 N N . ASN B 1 435 ? 4.362 11.99 43.191 1 21.057 346 ASN B N 1
ATOM 5990 C CA . ASN B 1 435 ? 3.603 10.81 43.584 1 18.592 346 ASN B CA 1
ATOM 5991 C C . ASN B 1 435 ? 3.155 11.008 45.032 1 21.315 346 ASN B C 1
ATOM 5992 O O . ASN B 1 435 ? 3.975 11.008 45.956 1 21.49 346 ASN B O 1
ATOM 5997 N N . PRO B 1 436 ? 1.845 11.208 45.293 1 21.157 347 PRO B N 1
ATOM 5998 C CA . PRO B 1 436 ? 1.397 11.434 46.676 1 21.214 347 PRO B CA 1
ATOM 5999 C C . PRO B 1 436 ? 1.398 10.157 47.517 1 22.922 347 PRO B C 1
ATOM 6000 O O . PRO B 1 436 ? 1.178 9.04 47.011 1 22.187 347 PRO B O 1
ATOM 6004 N N . ILE B 1 437 ? 1.626 10.354 48.814 1 20.323 348 ILE B N 1
ATOM 6005 C CA . ILE B 1 437 ? 1.393 9.304 49.799 1 21.611 348 ILE B CA 1
ATOM 6006 C C . ILE B 1 437 ? 0.233 9.691 50.73 1 25.291 348 ILE B C 1
ATOM 6007 O O . ILE B 1 437 ? -0.084 10.872 50.878 1 26.44 348 ILE B O 1
ATOM 6012 N N . ALA B 1 438 ? -0.396 8.668 51.333 1 27.121 349 ALA B N 1
ATOM 6013 C CA . ALA B 1 438 ? -1.234 8.783 52.517 1 26.165 349 ALA B CA 1
ATOM 6014 C C . ALA B 1 438 ? -0.627 7.885 53.583 1 28.489 349 ALA B C 1
ATOM 6015 O O . ALA B 1 438 ? 0.056 6.915 53.238 1 24.598 349 ALA B O 1
ATOM 6017 N N . SER B 1 439 ? -0.817 8.209 54.877 1 24.952 350 SER B N 1
ATOM 6018 C CA . SER B 1 439 ? -0.095 7.462 55.895 1 28.03 350 SER B CA 1
ATOM 6019 C C . SER B 1 439 ? -0.837 7.469 57.237 1 31.73 350 SER B C 1
ATOM 6020 O O . SER B 1 439 ? -1.805 8.237 57.426 1 28.631 350 SER B O 1
ATOM 6023 N N . VAL B 1 440 ? -0.34 6.597 58.127 1 25.636 351 VAL B N 1
ATOM 6024 C CA . VAL B 1 440 ? -0.525 6.667 59.577 1 26.794 351 VAL B CA 1
ATOM 6025 C C . VAL B 1 440 ? 0.862 6.802 60.218 1 26.504 351 VAL B C 1
ATOM 6026 O O . VAL B 1 440 ? 1.854 6.275 59.702 1 25.255 351 VAL B O 1
ATOM 6030 N N . THR B 1 441 ? 0.945 7.514 61.359 1 24.256 352 THR B N 1
ATOM 6031 C CA . THR B 1 441 ? 2.227 7.789 61.984 1 25.473 352 THR B CA 1
ATOM 6032 C C . THR B 1 441 ? 2.092 7.62 63.492 1 27.436 352 THR B C 1
ATOM 6033 O O . THR B 1 441 ? 1.044 7.933 64.041 1 27.081 352 THR B O 1
ATOM 6037 N N . CYS B 1 442 ? 3.176 7.183 64.137 1 27.444 353 CYS B N 1
ATOM 6038 C CA . CYS B 1 442 ? 3.271 7.154 65.589 1 34.387 353 CYS B CA 1
ATOM 6039 C C . CYS B 1 442 ? 4.684 7.571 65.998 1 37.131 353 CYS B C 1
ATOM 6040 O O . CYS B 1 442 ? 5.606 7.541 65.183 1 34.091 353 CYS B O 1
ATOM 6043 N N . LYS B 1 443 ? 4.85 7.971 67.268 1 34.019 354 LYS B N 1
ATOM 6044 C CA . LYS B 1 443 ? 6.127 8.463 67.772 1 36.405 354 LYS B CA 1
ATOM 6045 C C . LYS B 1 443 ? 6.886 7.34 68.464 1 33.569 354 LYS B C 1
ATOM 6046 O O . LYS B 1 443 ? 6.297 6.509 69.137 1 35.081 354 LYS B O 1
ATOM 6052 N N . SER B 1 444 ? 8.215 7.342 68.336 1 34.912 355 SER B N 1
ATOM 6053 C CA . SER B 1 444 ? 9.042 6.272 68.871 1 31.576 355 SER B CA 1
ATOM 6054 C C . SER B 1 444 ? 10.395 6.851 69.242 1 35.299 355 SER B C 1
ATOM 6055 O O . SER B 1 444 ? 10.753 7.925 68.774 1 37.095 355 SER B O 1
ATOM 6058 N N . HIS B 1 445 ? 11.164 6.11 70.043 1 36.747 356 HIS B N 1
ATOM 6059 C CA . HIS B 1 445 ? 12.512 6.552 70.365 1 41.084 356 HIS B CA 1
ATOM 6060 C C . HIS B 1 445 ? 13.521 5.688 69.613 1 38.915 356 HIS B C 1
ATOM 6061 O O . HIS B 1 445 ? 14.716 5.815 69.843 1 40.525 356 HIS B O 1
ATOM 6068 N N . HIS B 1 446 ? 13.031 4.827 68.707 1 35.79 357 HIS B N 1
ATOM 6069 C CA . HIS B 1 446 ? 13.908 3.952 67.942 1 39.542 357 HIS B CA 1
ATOM 6070 C C . HIS B 1 446 ? 13.847 4.316 66.454 1 32.408 357 HIS B C 1
ATOM 6071 O O . HIS B 1 446 ? 12.789 4.664 65.93 1 30.954 357 HIS B O 1
ATOM 6078 N N . PHE B 1 447 ? 15.003 4.26 65.807 1 28.247 358 PHE B N 1
ATOM 6079 C CA . PHE B 1 447 ? 15.081 4.453 64.366 1 26.938 358 PHE B CA 1
ATOM 6080 C C . PHE B 1 447 ? 15.219 3.091 63.689 1 24.199 358 PHE B C 1
ATOM 6081 O O . PHE B 1 447 ? 16.161 2.347 63.956 1 28.396 358 PHE B O 1
ATOM 6089 N N . TYR B 1 448 ? 14.303 2.788 62.77 1 26.855 359 TYR B N 1
ATOM 6090 C CA . TYR B 1 448 ? 14.407 1.569 61.976 1 23.862 359 TYR B CA 1
ATOM 6091 C C . TYR B 1 448 ? 14.486 1.96 60.494 1 21.638 359 TYR B C 1
ATOM 6092 O O . TYR B 1 448 ? 13.467 2.343 59.9 1 21.03 359 TYR B O 1
ATOM 6101 N N . TYR B 1 449 ? 15.67 1.772 59.925 1 21.389 360 TYR B N 1
ATOM 6102 C CA . TYR B 1 449 ? 15.947 2.13 58.531 1 25.689 360 TYR B CA 1
ATOM 6103 C C . TYR B 1 449 ? 15.113 1.239 57.609 1 23.471 360 TYR B C 1
ATOM 6104 O O . TYR B 1 449 ? 14.742 0.145 57.998 1 23.694 360 TYR B O 1
ATOM 6113 N N . GLN B 1 450 ? 14.83 1.711 56.387 1 23.132 361 GLN B N 1
ATOM 6114 C CA . GLN B 1 450 ? 13.923 0.992 55.497 1 21.596 361 GLN B CA 1
ATOM 6115 C C . GLN B 1 450 ? 14.558 -0.254 54.89 1 22.416 361 GLN B C 1
ATOM 6116 O O . GLN B 1 450 ? 15.655 -0.194 54.321 1 20.531 361 GLN B O 1
ATOM 6122 N N . GLN B 1 451 ? 13.815 -1.373 55.023 1 21.375 362 GLN B N 1
ATOM 6123 C CA . GLN B 1 451 ? 14.258 -2.671 54.539 1 21.245 362 GLN B CA 1
ATOM 6124 C C . GLN B 1 451 ? 13.149 -3.338 53.73 1 18.898 362 GLN B C 1
ATOM 6125 O O . GLN B 1 451 ? 13.454 -4.231 52.942 1 19.069 362 GLN B O 1
ATOM 6131 N N . ILE B 1 452 ? 11.877 -2.968 53.979 1 19.516 363 ILE B N 1
ATOM 6132 C CA . ILE B 1 452 ? 10.727 -3.737 53.49 1 19.727 363 ILE B CA 1
ATOM 6133 C C . ILE B 1 452 ? 9.872 -2.876 52.573 1 18.441 363 ILE B C 1
ATOM 6134 O O . ILE B 1 452 ? 9.61 -1.704 52.887 1 18.907 363 ILE B O 1
ATOM 6139 N N . VAL B 1 453 ? 9.39 -3.472 51.459 1 17.726 364 VAL B N 1
ATOM 6140 C CA . VAL B 1 453 ? 8.343 -2.79 50.686 1 16.862 364 VAL B CA 1
ATOM 6141 C C . VAL B 1 453 ? 7.285 -3.803 50.259 1 17.525 364 VAL B C 1
ATOM 6142 O O . VAL B 1 453 ? 7.618 -4.941 49.904 1 20.664 364 VAL B O 1
ATOM 6146 N N . GLY B 1 454 ? 6.03 -3.358 50.283 1 17.4 365 GLY B N 1
ATOM 6147 C CA . GLY B 1 454 ? 4.932 -4.102 49.701 1 18.401 365 GLY B CA 1
ATOM 6148 C C . GLY B 1 454 ? 4.507 -3.458 48.387 1 20.315 365 GLY B C 1
ATOM 6149 O O . GLY B 1 454 ? 4.172 -2.266 48.354 1 21.268 365 GLY B O 1
ATOM 6150 N N . ILE B 1 455 ? 4.52 -4.263 47.325 1 18.862 366 ILE B N 1
ATOM 6151 C CA . ILE B 1 455 ? 4.063 -3.83 45.998 1 19.754 366 ILE B CA 1
ATOM 6152 C C . ILE B 1 455 ? 2.731 -4.505 45.684 1 18.847 366 ILE B C 1
ATOM 6153 O O . ILE B 1 455 ? 2.689 -5.715 45.514 1 20.049 366 ILE B O 1
ATOM 6158 N N . THR B 1 456 ? 1.625 -3.738 45.607 1 20.157 367 THR B N 1
ATOM 6159 C CA . THR B 1 456 ? 0.314 -4.34 45.35 1 22.847 367 THR B CA 1
ATOM 6160 C C . THR B 1 456 ? 0.221 -4.78 43.889 1 23.481 367 THR B C 1
ATOM 6161 O O . THR B 1 456 ? 1.049 -4.408 43.079 1 23.187 367 THR B O 1
ATOM 6165 N N . GLN B 1 457 ? -0.793 -5.586 43.555 1 22.471 368 GLN B N 1
ATOM 6166 C CA . GLN B 1 457 ? -0.867 -6.242 42.255 1 24.48 368 GLN B CA 1
ATOM 6167 C C . GLN B 1 457 ? -0.827 -5.206 41.124 1 23.233 368 GLN B C 1
ATOM 6168 O O . GLN B 1 457 ? -1.437 -4.139 41.222 1 22.705 368 GLN B O 1
ATOM 6174 N N . PHE B 1 458 ? -0.046 -5.527 40.078 1 22.558 369 PHE B N 1
ATOM 6175 C CA . PHE B 1 458 ? 0.157 -4.65 38.926 1 25.87 369 PHE B CA 1
ATOM 6176 C C . PHE B 1 458 ? 0.728 -3.285 39.319 1 23.312 369 PHE B C 1
ATOM 6177 O O . PHE B 1 458 ? 0.52 -2.301 38.601 1 24.811 369 PHE B O 1
ATOM 6185 N N . SER B 1 459 ? 1.484 -3.246 40.433 1 21.331 370 SER B N 1
ATOM 6186 C CA . SER B 1 459 ? 2.183 -2.047 40.888 1 22.427 370 SER B CA 1
ATOM 6187 C C . SER B 1 459 ? 1.221 -0.867 41.037 1 24.105 370 SER B C 1
ATOM 6188 O O . SER B 1 459 ? 1.573 0.238 40.625 1 22.719 370 SER B O 1
ATOM 6191 N N . GLN B 1 460 ? 0.056 -1.046 41.689 1 21.109 371 GLN B N 1
ATOM 6192 C CA . GLN B 1 460 ? -0.826 0.115 41.851 1 21.411 371 GLN B CA 1
ATOM 6193 C C . GLN B 1 460 ? -0.389 1.017 43.005 1 22.697 371 GLN B C 1
ATOM 6194 O O . GLN B 1 460 ? -0.41 2.263 42.875 1 23.657 371 GLN B O 1
ATOM 6200 N N . ASN B 1 461 ? -0.016 0.381 44.141 1 20.245 372 ASN B N 1
ATOM 6201 C CA . ASN B 1 461 ? 0.39 1.122 45.329 1 20.561 372 ASN B CA 1
ATOM 6202 C C . ASN B 1 461 ? 1.654 0.479 45.916 1 20.817 372 ASN B C 1
ATOM 6203 O O . ASN B 1 461 ? 1.831 -0.736 45.77 1 19.064 372 ASN B O 1
ATOM 6208 N N . TYR B 1 462 ? 2.516 1.309 46.537 1 17.723 373 TYR B N 1
ATOM 6209 C CA . TYR B 1 462 ? 3.707 0.821 47.236 1 20.423 373 TYR B CA 1
ATOM 6210 C C . TYR B 1 462 ? 3.581 1.154 48.72 1 20.118 373 TYR B C 1
ATOM 6211 O O . TYR B 1 462 ? 3.318 2.309 49.082 1 22.396 373 TYR B O 1
ATOM 6220 N N . ILE B 1 463 ? 3.721 0.129 49.566 1 18.213 374 ILE B N 1
ATOM 6221 C CA . ILE B 1 463 ? 3.574 0.292 51.007 1 18.879 374 ILE B CA 1
ATOM 6222 C C . ILE B 1 463 ? 4.954 0.235 51.628 1 17.809 374 ILE B C 1
ATOM 6223 O O . ILE B 1 463 ? 5.632 -0.789 51.505 1 17.937 374 ILE B O 1
ATOM 6228 N N . GLU B 1 464 ? 5.331 1.299 52.365 1 17.175 375 GLU B N 1
ATOM 6229 C CA . GLU B 1 464 ? 6.617 1.255 53.056 1 18.28 375 GLU B CA 1
ATOM 6230 C C . GLU B 1 464 ? 6.473 1.756 54.503 1 19.234 375 GLU B C 1
ATOM 6231 O O . GLU B 1 464 ? 5.484 2.419 54.811 1 21.522 375 GLU B O 1
ATOM 6237 N N . PRO B 1 465 ? 7.429 1.446 55.41 1 20.211 376 PRO B N 1
ATOM 6238 C CA . PRO B 1 465 ? 7.291 1.781 56.825 1 21.611 376 PRO B CA 1
ATOM 6239 C C . PRO B 1 465 ? 8.45 2.612 57.376 1 18.167 376 PRO B C 1
ATOM 6240 O O . PRO B 1 465 ? 9.239 2.134 58.209 1 21.952 376 PRO B O 1
ATOM 6244 N N . PRO B 1 466 ? 8.587 3.891 56.935 1 22.206 377 PRO B N 1
ATOM 6245 C CA . PRO B 1 466 ? 9.775 4.694 57.26 1 23.219 377 PRO B CA 1
ATOM 6246 C C . PRO B 1 466 ? 9.871 5.068 58.741 1 23.836 377 PRO B C 1
ATOM 6247 O O . PRO B 1 466 ? 8.839 5.156 59.409 1 25.982 377 PRO B O 1
ATOM 6251 N N . SER B 1 467 ? 11.106 5.292 59.199 1 23.786 378 SER B N 1
ATOM 6252 C CA . SER B 1 467 ? 11.41 6.085 60.387 1 23.193 378 SER B CA 1
ATOM 6253 C C . SER B 1 467 ? 12.043 7.402 59.934 1 27.625 378 SER B C 1
ATOM 6254 O O . SER B 1 467 ? 12.8 7.418 58.953 1 23.365 378 SER B O 1
ATOM 6257 N N . ILE B 1 468 ? 11.74 8.497 60.637 1 23.647 379 ILE B N 1
ATOM 6258 C CA . ILE B 1 468 ? 12.391 9.771 60.32 1 26.323 379 ILE B CA 1
ATOM 6259 C C . ILE B 1 468 ? 12.618 10.553 61.616 1 33.59 379 ILE B C 1
ATOM 6260 O O . ILE B 1 468 ? 11.781 10.519 62.513 1 29.584 379 ILE B O 1
ATOM 6265 N N . PHE B 1 469 ? 13.76 11.239 61.689 1 31.798 380 PHE B N 1
ATOM 6266 C CA . PHE B 1 469 ? 14.142 12.047 62.834 1 34.331 380 PHE B CA 1
ATOM 6267 C C . PHE B 1 469 ? 13.19 13.233 62.958 1 36.239 380 PHE B C 1
ATOM 6268 O O . PHE B 1 469 ? 12.898 13.917 61.982 1 32.179 380 PHE B O 1
ATOM 6276 N N . VAL B 1 470 ? 12.732 13.492 64.191 1 34.912 381 VAL B N 1
ATOM 6277 C CA . VAL B 1 470 ? 11.769 14.548 64.44 1 35.877 381 VAL B CA 1
ATOM 6278 C C . VAL B 1 470 ? 12.339 15.542 65.459 1 39.5 381 VAL B C 1
ATOM 6279 O O . VAL B 1 470 ? 11.97 16.715 65.426 1 36.568 381 VAL B O 1
ATOM 6283 N N . ASN B 1 471 ? 13.227 15.077 66.348 1 36.153 382 ASN B N 1
ATOM 6284 C CA . ASN B 1 471 ? 13.748 15.927 67.415 1 47.495 382 ASN B CA 1
ATOM 6285 C C . ASN B 1 471 ? 14.889 15.198 68.118 1 41.551 382 ASN B C 1
ATOM 6286 O O . ASN B 1 471 ? 14.858 13.977 68.25 1 45.16 382 ASN B O 1
ATOM 6291 N N . GLY B 1 472 ? 15.904 15.962 68.543 1 50.4 383 GLY B N 1
ATOM 6292 C CA . GLY B 1 472 ? 16.984 15.467 69.38 1 47.265 383 GLY B CA 1
ATOM 6293 C C . GLY B 1 472 ? 16.622 15.621 70.85 1 47.43 383 GLY B C 1
ATOM 6294 O O . GLY B 1 472 ? 17.338 15.004 71.67 1 53.119 383 GLY B O 1
ATOM 6295 N N . ARG B 1 479 ? 18.047 9.462 73.973 1 76.1 390 ARG B N 1
ATOM 6296 C CA . ARG B 1 479 ? 17.792 9.038 72.568 1 72.429 390 ARG B CA 1
ATOM 6297 C C . ARG B 1 479 ? 16.819 10.021 71.906 1 66.993 390 ARG B C 1
ATOM 6298 O O . ARG B 1 479 ? 16.028 10.68 72.583 1 59.576 390 ARG B O 1
ATOM 6306 N N . ASN B 1 480 ? 16.896 10.109 70.567 1 50.874 391 ASN B N 1
ATOM 6307 C CA . ASN B 1 480 ? 16.114 11.049 69.78 1 41.676 391 ASN B CA 1
ATOM 6308 C C . ASN B 1 480 ? 14.664 10.59 69.677 1 37.512 391 ASN B C 1
ATOM 6309 O O . ASN B 1 480 ? 14.351 9.448 70.003 1 38.509 391 ASN B O 1
ATOM 6314 N N . GLU B 1 481 ? 13.8 11.487 69.201 1 36.02 392 GLU B N 1
ATOM 6315 C CA . GLU B 1 481 ? 12.425 11.173 68.858 1 42.414 392 GLU B CA 1
ATOM 6316 C C . GLU B 1 481 ? 12.327 10.973 67.336 1 43.35 392 GLU B C 1
ATOM 6317 O O . GLU B 1 481 ? 12.874 11.76 66.549 1 36.276 392 GLU B O 1
ATOM 6323 N N . TYR B 1 482 ? 11.598 9.92 66.94 1 33.822 393 TYR B N 1
ATOM 6324 C CA . TYR B 1 482 ? 11.406 9.573 65.537 1 32.831 393 TYR B CA 1
ATOM 6325 C C . TYR B 1 482 ? 9.921 9.412 65.279 1 34.887 393 TYR B C 1
ATOM 6326 O O . TYR B 1 482 ? 9.167 9.05 66.188 1 37.157 393 TYR B O 1
ATOM 6335 N N . ASN B 1 483 ? 9.509 9.715 64.047 1 28.892 394 ASN B N 1
ATOM 6336 C CA . ASN B 1 483 ? 8.185 9.343 63.61 1 31.395 394 ASN B CA 1
ATOM 6337 C C . ASN B 1 483 ? 8.322 8.053 62.809 1 36.222 394 ASN B C 1
ATOM 6338 O O . ASN B 1 483 ? 9.121 8 61.868 1 33.392 394 ASN B O 1
ATOM 6343 N N . ILE B 1 484 ? 7.528 7.038 63.182 1 32.823 395 ILE B N 1
ATOM 6344 C CA . ILE B 1 484 ? 7.433 5.808 62.412 1 30.988 395 ILE B CA 1
ATOM 6345 C C . ILE B 1 484 ? 6.094 5.859 61.69 1 29.937 395 ILE B C 1
ATOM 6346 O O . ILE B 1 484 ? 5.065 6.244 62.256 1 30.414 395 ILE B O 1
ATOM 6351 N N . SER B 1 485 ? 6.11 5.513 60.404 1 25.193 396 SER B N 1
ATOM 6352 C CA . SER B 1 485 ? 4.877 5.636 59.65 1 25.263 396 SER B CA 1
ATOM 6353 C C . SER B 1 485 ? 4.709 4.39 58.794 1 22.475 396 SER B C 1
ATOM 6354 O O . SER B 1 485 ? 5.655 3.615 58.623 1 21.31 396 SER B O 1
ATOM 6357 N N . ILE B 1 486 ? 3.465 4.158 58.397 1 24.471 397 ILE B N 1
ATOM 6358 C CA . ILE B 1 486 ? 3.207 3.265 57.29 1 23.947 397 ILE B CA 1
ATOM 6359 C C . ILE B 1 486 ? 2.537 4.118 56.236 1 24.037 397 ILE B C 1
ATOM 6360 O O . ILE B 1 486 ? 1.507 4.726 56.531 1 23.069 397 ILE B O 1
ATOM 6365 N N . PHE B 1 487 ? 3.112 4.147 55.024 1 21.642 398 PHE B N 1
ATOM 6366 C CA . PHE B 1 487 ? 2.52 4.96 53.974 1 20.506 398 PHE B CA 1
ATOM 6367 C C . PHE B 1 487 ? 2.127 4.066 52.809 1 21.79 398 PHE B C 1
ATOM 6368 O O . PHE B 1 487 ? 2.682 2.988 52.64 1 22.028 398 PHE B O 1
ATOM 6376 N N . GLU B 1 488 ? 1.18 4.554 52.005 1 22.367 399 GLU B N 1
ATOM 6377 C CA . GLU B 1 488 ? 0.921 4.025 50.683 1 21.638 399 GLU B CA 1
ATOM 6378 C C . GLU B 1 488 ? 1.3 5.111 49.674 1 24.012 399 GLU B C 1
ATOM 6379 O O . GLU B 1 488 ? 0.878 6.246 49.839 1 24.272 399 GLU B O 1
ATOM 6385 N N . LYS B 1 489 ? 2.047 4.728 48.621 1 22.35 400 LYS B N 1
ATOM 6386 C CA . LYS B 1 489 ? 2.398 5.642 47.541 1 21.379 400 LYS B CA 1
ATOM 6387 C C . LYS B 1 489 ? 1.59 5.269 46.309 1 24.113 400 LYS B C 1
ATOM 6388 O O . LYS B 1 489 ? 1.513 4.098 45.936 1 23.691 400 LYS B O 1
ATOM 6394 N N . LEU B 1 490 ? 1.033 6.291 45.648 1 21.719 401 LEU B N 1
ATOM 6395 C CA . LEU B 1 490 ? 0.375 6.104 44.368 1 21.948 401 LEU B CA 1
ATOM 6396 C C . LEU B 1 490 ? 1.46 5.938 43.302 1 21.745 401 LEU B C 1
ATOM 6397 O O . LEU B 1 490 ? 2.202 6.881 43.03 1 23.889 401 LEU B O 1
ATOM 6402 N N . ALA B 1 491 ? 1.57 4.72 42.744 1 20.92 402 ALA B N 1
ATOM 6403 C CA . ALA B 1 491 ? 2.717 4.355 41.926 1 21.356 402 ALA B CA 1
ATOM 6404 C C . ALA B 1 491 ? 2.733 5.091 40.578 1 21.741 402 ALA B C 1
ATOM 6405 O O . ALA B 1 491 ? 3.792 5.519 40.155 1 22.656 402 ALA B O 1
ATOM 6407 N N . PHE B 1 492 ? 1.575 5.21 39.911 1 23.536 403 PHE B N 1
ATOM 6408 C CA . PHE B 1 492 ? 1.48 5.746 38.553 1 21.326 403 PHE B CA 1
ATOM 6409 C C . PHE B 1 492 ? 0.294 6.702 38.501 1 22.49 403 PHE B C 1
ATOM 6410 O O . PHE B 1 492 ? -0.787 6.335 38.034 1 22.975 403 PHE B O 1
ATOM 6418 N N . PRO B 1 493 ? 0.462 7.939 39.012 1 22.791 404 PRO B N 1
ATOM 6419 C CA . PRO B 1 493 ? -0.62 8.931 39 1 23.801 404 PRO B CA 1
ATOM 6420 C C . PRO B 1 493 ? -0.926 9.342 37.561 1 23.682 404 PRO B C 1
ATOM 6421 O O . PRO B 1 493 ? -0.053 9.244 36.686 1 23.282 404 PRO B O 1
ATOM 6425 N N . LEU B 1 494 ? -2.182 9.742 37.315 1 24.695 405 LEU B N 1
ATOM 6426 C CA . LEU B 1 494 ? -2.551 10.397 36.062 1 27.312 405 LEU B CA 1
ATOM 6427 C C . LEU B 1 494 ? -2.43 11.927 36.174 1 27.832 405 LEU B C 1
ATOM 6428 O O . LEU B 1 494 ? -2.293 12.6 35.16 1 28.633 405 LEU B O 1
ATOM 6433 N N . SER B 1 495 ? -2.458 12.491 37.384 1 26.729 406 SER B N 1
ATOM 6434 C CA . SER B 1 495 ? -2.431 13.949 37.537 1 27.411 406 SER B CA 1
ATOM 6435 C C . SER B 1 495 ? -1.045 14.516 37.239 1 27.646 406 SER B C 1
ATOM 6436 O O . SER B 1 495 ? -0.02 13.941 37.64 1 26.846 406 SER B O 1
ATOM 6439 N N . ARG B 1 496 ? -1.028 15.7 36.61 1 23.615 407 ARG B N 1
ATOM 6440 C CA . ARG B 1 496 ? 0.181 16.407 36.211 1 25.118 407 ARG B CA 1
ATOM 6441 C C . ARG B 1 496 ? -0.027 17.909 36.404 1 27.428 407 ARG B C 1
ATOM 6442 O O . ARG B 1 496 ? -1.171 18.377 36.546 1 25.095 407 ARG B O 1
ATOM 6450 N N . GLY B 1 497 ? 1.093 18.643 36.439 1 24.919 408 GLY B N 1
ATOM 6451 C CA . GLY B 1 497 ? 1.054 20.099 36.52 1 24.373 408 GLY B CA 1
ATOM 6452 C C . GLY B 1 497 ? 2.245 20.72 35.778 1 23.341 408 GLY B C 1
ATOM 6453 O O . GLY B 1 497 ? 2.656 20.209 34.739 1 28.648 408 GLY B O 1
ATOM 6454 N N . GLU B 1 498 ? 2.826 21.78 36.337 1 24.103 409 GLU B N 1
ATOM 6455 C CA . GLU B 1 498 ? 3.851 22.55 35.64 1 25.189 409 GLU B CA 1
ATOM 6456 C C . GLU B 1 498 ? 4.807 23.242 36.612 1 26.475 409 GLU B C 1
ATOM 6457 O O . GLU B 1 498 ? 4.468 23.554 37.766 1 26.592 409 GLU B O 1
ATOM 6463 N N . LEU B 1 499 ? 6.027 23.494 36.091 1 22.665 410 LEU B N 1
ATOM 6464 C CA . LEU B 1 499 ? 7.087 24.219 36.758 1 22.197 410 LEU B CA 1
ATOM 6465 C C . LEU B 1 499 ? 7.249 25.552 36.015 1 25.068 410 LEU B C 1
ATOM 6466 O O . LEU B 1 499 ? 7.222 25.561 34.777 1 25.983 410 LEU B O 1
ATOM 6471 N N . ARG B 1 500 ? 7.494 26.632 36.768 1 25.428 411 ARG B N 1
ATOM 6472 C CA . ARG B 1 500 ? 7.654 27.963 36.185 1 28.018 411 ARG B CA 1
ATOM 6473 C C . ARG B 1 500 ? 8.709 28.709 36.981 1 27.517 411 ARG B C 1
ATOM 6474 O O . ARG B 1 500 ? 8.891 28.452 38.168 1 24.535 411 ARG B O 1
ATOM 6482 N N . LEU B 1 501 ? 9.349 29.692 36.336 1 24.633 412 LEU B N 1
ATOM 6483 C CA . LEU B 1 501 ? 10.247 30.555 37.087 1 24.683 412 LEU B CA 1
ATOM 6484 C C . LEU B 1 501 ? 9.411 31.436 38.007 1 26.127 412 LEU B C 1
ATOM 6485 O O . LEU B 1 501 ? 8.27 31.768 37.681 1 30.488 412 LEU B O 1
ATOM 6490 N N . ARG B 1 502 ? 9.973 31.744 39.171 1 28.345 413 ARG B N 1
ATOM 6491 C CA . ARG B 1 502 ? 9.477 32.804 40.04 1 31.808 413 ARG B CA 1
ATOM 6492 C C . ARG B 1 502 ? 10.397 34.029 39.969 1 37.879 413 ARG B C 1
ATOM 6493 O O . ARG B 1 502 ? 9.97 35.137 40.295 1 34.977 413 ARG B O 1
ATOM 6501 N N . SER B 1 503 ? 11.672 33.824 39.607 1 34.583 414 SER B N 1
ATOM 6502 C CA . SER B 1 503 ? 12.643 34.912 39.486 1 36.011 414 SER B CA 1
ATOM 6503 C C . SER B 1 503 ? 13.777 34.496 38.55 1 42.071 414 SER B C 1
ATOM 6504 O O . SER B 1 503 ? 13.807 33.352 38.088 1 35.992 414 SER B O 1
ATOM 6507 N N . ARG B 1 504 ? 14.704 35.433 38.28 1 39.031 415 ARG B N 1
ATOM 6508 C CA . ARG B 1 504 ? 15.883 35.15 37.47 1 38.145 415 ARG B CA 1
ATOM 6509 C C . ARG B 1 504 ? 17.061 34.722 38.334 1 35.037 415 ARG B C 1
ATOM 6510 O O . ARG B 1 504 ? 18.13 34.462 37.793 1 35.293 415 ARG B O 1
ATOM 6518 N N . ASP B 1 505 ? 16.882 34.688 39.668 1 30.316 416 ASP B N 1
ATOM 6519 C CA . ASP B 1 505 ? 17.975 34.309 40.552 1 30.395 416 ASP B CA 1
ATOM 6520 C C . ASP B 1 505 ? 18.055 32.777 40.551 1 32.434 416 ASP B C 1
ATOM 6521 O O . ASP B 1 505 ? 17.076 32.093 40.885 1 30.463 416 ASP B O 1
ATOM 6526 N N . PRO B 1 506 ? 19.215 32.22 40.142 1 34.306 417 PRO B N 1
ATOM 6527 C CA . PRO B 1 506 ? 19.377 30.773 39.986 1 36.595 417 PRO B CA 1
ATOM 6528 C C . PRO B 1 506 ? 19.363 30.042 41.325 1 35.319 417 PRO B C 1
ATOM 6529 O O . PRO B 1 506 ? 19.196 28.825 41.35 1 35.69 417 PRO B O 1
ATOM 6533 N N . ARG B 1 507 ? 19.501 30.799 42.426 1 33.098 418 ARG B N 1
ATOM 6534 C CA . ARG B 1 507 ? 19.5 30.223 43.77 1 38.803 418 ARG B CA 1
ATOM 6535 C C . ARG B 1 507 ? 18.081 29.974 44.28 1 38.347 418 ARG B C 1
ATOM 6536 O O . ARG B 1 507 ? 17.905 29.159 45.187 1 44.808 418 ARG B O 1
ATOM 6544 N N . ASP B 1 508 ? 17.087 30.647 43.691 1 34.43 419 ASP B N 1
ATOM 6545 C CA . ASP B 1 508 ? 15.707 30.529 44.139 1 33.461 419 ASP B CA 1
ATOM 6546 C C . ASP B 1 508 ? 15.079 29.219 43.655 1 33.624 419 ASP B C 1
ATOM 6547 O O . ASP B 1 508 ? 15.533 28.636 42.676 1 29.352 419 ASP B O 1
ATOM 6552 N N . ASN B 1 509 ? 14.001 28.787 44.327 1 29.486 420 ASN B N 1
ATOM 6553 C CA . ASN B 1 509 ? 13.206 27.667 43.827 1 30.694 420 ASN B CA 1
ATOM 6554 C C . ASN B 1 509 ? 12.348 28.16 42.669 1 28.348 420 ASN B C 1
ATOM 6555 O O . ASN B 1 509 ? 11.907 29.313 42.69 1 27.773 420 ASN B O 1
ATOM 6560 N N . PRO B 1 510 ? 12.061 27.305 41.654 1 27.309 421 PRO B N 1
ATOM 6561 C CA . PRO B 1 510 ? 10.999 27.581 40.694 1 26.873 421 PRO B CA 1
ATOM 6562 C C . PRO B 1 510 ? 9.693 27.304 41.431 1 31.804 421 PRO B C 1
ATOM 6563 O O . PRO B 1 510 ? 9.722 26.708 42.515 1 27.807 421 PRO B O 1
ATOM 6567 N N . SER B 1 511 ? 8.565 27.703 40.828 1 26.964 422 SER B N 1
ATOM 6568 C CA . SER B 1 511 ? 7.301 27.225 41.367 1 27.395 422 SER B CA 1
ATOM 6569 C C . SER B 1 511 ? 6.985 25.87 40.742 1 26.225 422 SER B C 1
ATOM 6570 O O . SER B 1 511 ? 7.26 25.625 39.564 1 28.046 422 SER B O 1
ATOM 6573 N N . VAL B 1 512 ? 6.381 25.005 41.553 1 23.839 423 VAL B N 1
ATOM 6574 C CA . VAL B 1 512 ? 5.911 23.732 41.021 1 23.986 423 VAL B CA 1
ATOM 6575 C C . VAL B 1 512 ? 4.467 23.553 41.478 1 22.899 423 VAL B C 1
ATOM 6576 O O . VAL B 1 512 ? 4.155 23.801 42.629 1 25.421 423 VAL B O 1
ATOM 6580 N N . ARG B 1 513 ? 3.603 23.096 40.572 1 24.72 424 ARG B N 1
ATOM 6581 C CA . ARG B 1 513 ? 2.24 22.717 40.912 1 28.149 424 ARG B CA 1
ATOM 6582 C C . ARG B 1 513 ? 2.021 21.288 40.415 1 27.789 424 ARG B C 1
ATOM 6583 O O . ARG B 1 513 ? 2.317 21.008 39.256 1 25.043 424 ARG B O 1
ATOM 6591 N N . TYR B 1 514 ? 1.49 20.404 41.293 1 25.255 425 TYR B N 1
ATOM 6592 C CA . TYR B 1 514 ? 1.343 18.986 40.954 1 26.676 425 TYR B CA 1
ATOM 6593 C C . TYR B 1 514 ? -0.104 18.549 40.699 1 28.015 425 TYR B C 1
ATOM 6594 O O . TYR B 1 514 ? -0.327 17.496 40.083 1 24.428 425 TYR B O 1
ATOM 6603 N N . ASN B 1 515 ? -1.1 19.355 41.134 1 26.622 426 ASN B N 1
ATOM 6604 C CA . ASN B 1 515 ? -2.514 19.015 40.926 1 25.85 426 ASN B CA 1
ATOM 6605 C C . ASN B 1 515 ? -2.841 17.625 41.493 1 23.58 426 ASN B C 1
ATOM 6606 O O . ASN B 1 515 ? -3.513 16.806 40.846 1 24.723 426 ASN B O 1
ATOM 6611 N N . TYR B 1 516 ? -2.409 17.395 42.73 1 24.489 427 TYR B N 1
ATOM 6612 C CA . TYR B 1 516 ? -2.572 16.091 43.353 1 24.126 427 TYR B CA 1
ATOM 6613 C C . TYR B 1 516 ? -4.048 15.718 43.364 1 26.153 427 TYR B C 1
ATOM 6614 O O . TYR B 1 516 ? -4.881 16.539 43.741 1 25.939 427 TYR B O 1
ATOM 6623 N N . TYR B 1 517 ? -4.345 14.482 42.93 1 26.117 428 TYR B N 1
ATOM 6624 C CA . TYR B 1 517 ? -5.688 13.914 42.946 1 29.149 428 TYR B CA 1
ATOM 6625 C C . TYR B 1 517 ? -6.666 14.735 42.1 1 32.778 428 TYR B C 1
ATOM 6626 O O . TYR B 1 517 ? -7.857 14.685 42.362 1 30.642 428 TYR B O 1
ATOM 6635 N N . SER B 1 518 ? -6.195 15.462 41.072 1 32.155 429 SER B N 1
ATOM 6636 C CA . SER B 1 518 ? -7.129 16.141 40.184 1 31.913 429 SER B CA 1
ATOM 6637 C C . SER B 1 518 ? -7.816 15.127 39.283 1 34.797 429 SER B C 1
ATOM 6638 O O . SER B 1 518 ? -8.953 15.338 38.9 1 31.455 429 SER B O 1
ATOM 6641 N N . HIS B 1 519 ? -7.121 14.037 38.927 1 32.539 430 HIS B N 1
ATOM 6642 C CA . HIS B 1 519 ? -7.766 12.936 38.222 1 29.931 430 HIS B CA 1
ATOM 6643 C C . HIS B 1 519 ? -8.423 12.027 39.262 1 31.951 430 HIS B C 1
ATOM 6644 O O . HIS B 1 519 ? -7.756 11.555 40.177 1 32.607 430 HIS B O 1
ATOM 6651 N N . PRO B 1 520 ? -9.75 11.764 39.189 1 36.208 431 PRO B N 1
ATOM 6652 C CA . PRO B 1 520 ? -10.427 10.965 40.221 1 37.253 431 PRO B CA 1
ATOM 6653 C C . PRO B 1 520 ? -9.911 9.529 40.373 1 29.387 431 PRO B C 1
ATOM 6654 O O . PRO B 1 520 ? -10.034 8.955 41.455 1 27.98 431 PRO B O 1
ATOM 6658 N N . LEU B 1 521 ? -9.347 8.966 39.289 1 34.203 432 LEU B N 1
ATOM 6659 C CA . LEU B 1 521 ? -8.724 7.649 39.376 1 30.256 432 LEU B CA 1
ATOM 6660 C C . LEU B 1 521 ? -7.608 7.658 40.421 1 25.697 432 LEU B C 1
ATOM 6661 O O . LEU B 1 521 ? -7.442 6.684 41.155 1 26.545 432 LEU B O 1
ATOM 6666 N N . ASP B 1 522 ? -6.871 8.783 40.517 1 24.859 433 ASP B N 1
ATOM 6667 C CA . ASP B 1 522 ? -5.77 8.877 41.46 1 24.354 433 ASP B CA 1
ATOM 6668 C C . ASP B 1 522 ? -6.299 8.778 42.893 1 28.813 433 ASP B C 1
ATOM 6669 O O . ASP B 1 522 ? -5.687 8.134 43.74 1 26.467 433 ASP B O 1
ATOM 6674 N N . PHE B 1 523 ? -7.41 9.484 43.174 1 27.388 434 PHE B N 1
ATOM 6675 C CA . PHE B 1 523 ? -7.936 9.528 44.527 1 27.289 434 PHE B CA 1
ATOM 6676 C C . PHE B 1 523 ? -8.504 8.153 44.922 1 27.665 434 PHE B C 1
ATOM 6677 O O . PHE B 1 523 ? -8.309 7.686 46.044 1 27.89 434 PHE B O 1
ATOM 6685 N N . GLU B 1 524 ? -9.19 7.497 43.979 1 27.508 435 GLU B N 1
ATOM 6686 C CA . GLU B 1 524 ? -9.703 6.154 44.208 1 27.814 435 GLU B CA 1
ATOM 6687 C C . GLU B 1 524 ? -8.567 5.161 44.505 1 28.754 435 GLU B C 1
ATOM 6688 O O . GLU B 1 524 ? -8.69 4.288 45.378 1 27.439 435 GLU B O 1
ATOM 6694 N N . ARG B 1 525 ? -7.446 5.299 43.782 1 27.538 436 ARG B N 1
ATOM 6695 C CA . ARG B 1 525 ? -6.297 4.413 43.973 1 25.225 436 ARG B CA 1
ATOM 6696 C C . ARG B 1 525 ? -5.649 4.71 45.333 1 24.031 436 ARG B C 1
ATOM 6697 O O . ARG B 1 525 ? -5.118 3.802 45.986 1 26.314 436 ARG B O 1
ATOM 6705 N N . CYS B 1 526 ? -5.701 5.972 45.778 1 25.033 437 CYS B N 1
ATOM 6706 C CA . CYS B 1 526 ? -5.219 6.287 47.125 1 26.489 437 CYS B CA 1
ATOM 6707 C C . CYS B 1 526 ? -6.048 5.511 48.165 1 26.206 437 CYS B C 1
ATOM 6708 O O . CYS B 1 526 ? -5.509 4.917 49.105 1 26.593 437 CYS B O 1
ATOM 6711 N N . VAL B 1 527 ? -7.377 5.514 48.006 1 24.613 438 VAL B N 1
ATOM 6712 C CA . VAL B 1 527 ? -8.258 4.857 48.969 1 26.574 438 VAL B CA 1
ATOM 6713 C C . VAL B 1 527 ? -7.937 3.363 49.019 1 23.452 438 VAL B C 1
ATOM 6714 O O . VAL B 1 527 ? -7.85 2.794 50.104 1 26.081 438 VAL B O 1
ATOM 6718 N N . GLN B 1 528 ? -7.723 2.764 47.836 1 24.192 439 GLN B N 1
ATOM 6719 C CA . GLN B 1 528 ? -7.357 1.368 47.686 1 22.773 439 GLN B CA 1
ATOM 6720 C C . GLN B 1 528 ? -6.083 1.086 48.478 1 25.201 439 GLN B C 1
ATOM 6721 O O . GLN B 1 528 ? -6.019 0.071 49.175 1 25.221 439 GLN B O 1
ATOM 6727 N N . GLY B 1 529 ? -5.119 2.011 48.41 1 23.686 440 GLY B N 1
ATOM 6728 C CA . GLY B 1 529 ? -3.87 1.89 49.148 1 22.721 440 GLY B CA 1
ATOM 6729 C C . GLY B 1 529 ? -4.051 1.985 50.647 1 24.619 440 GLY B C 1
ATOM 6730 O O . GLY B 1 529 ? -3.446 1.216 51.4 1 24.757 440 GLY B O 1
ATOM 6731 N N . VAL B 1 530 ? -4.887 2.939 51.095 1 21.648 441 VAL B N 1
ATOM 6732 C CA . VAL B 1 530 ? -5.098 3.09 52.534 1 22.518 441 VAL B CA 1
ATOM 6733 C C . VAL B 1 530 ? -5.818 1.853 53.083 1 19.626 441 VAL B C 1
ATOM 6734 O O . VAL B 1 530 ? -5.544 1.429 54.202 1 24.236 441 VAL B O 1
ATOM 6738 N N . ARG B 1 531 ? -6.704 1.26 52.279 1 23.541 442 ARG B N 1
ATOM 6739 C CA . ARG B 1 531 ? -7.327 -0.005 52.665 1 25.094 442 ARG B CA 1
ATOM 6740 C C . ARG B 1 531 ? -6.29 -1.088 52.981 1 26.039 442 ARG B C 1
ATOM 6741 O O . ARG B 1 531 ? -6.501 -1.872 53.92 1 26.689 442 ARG B O 1
ATOM 6749 N N . VAL B 1 532 ? -5.174 -1.126 52.227 1 25.576 443 VAL B N 1
ATOM 6750 C CA . VAL B 1 532 ? -4.068 -2.032 52.53 1 23.725 443 VAL B CA 1
ATOM 6751 C C . VAL B 1 532 ? -3.394 -1.704 53.872 1 23.356 443 VAL B C 1
ATOM 6752 O O . VAL B 1 532 ? -3.068 -2.6 54.669 1 22.95 443 VAL B O 1
ATOM 6756 N N . ILE B 1 533 ? -3.162 -0.412 54.14 1 21.876 444 ILE B N 1
ATOM 6757 C CA . ILE B 1 533 ? -2.606 -0.012 55.425 1 21.612 444 ILE B CA 1
ATOM 6758 C C . ILE B 1 533 ? -3.51 -0.51 56.561 1 22.819 444 ILE B C 1
ATOM 6759 O O . ILE B 1 533 ? -3.005 -1.012 57.567 1 22.241 444 ILE B O 1
ATOM 6764 N N . ALA B 1 534 ? -4.833 -0.33 56.403 1 25.063 445 ALA B N 1
ATOM 6765 C CA . ALA B 1 534 ? -5.795 -0.709 57.439 1 27.958 445 ALA B CA 1
ATOM 6766 C C . ALA B 1 534 ? -5.713 -2.226 57.684 1 27.987 445 ALA B C 1
ATOM 6767 O O . ALA B 1 534 ? -5.686 -2.685 58.829 1 25.394 445 ALA B O 1
ATOM 6769 N N . GLN B 1 535 ? -5.628 -3.007 56.597 1 29.159 446 GLN B N 1
ATOM 6770 C CA . GLN B 1 535 ? -5.497 -4.455 56.707 1 28.482 446 GLN B CA 1
ATOM 6771 C C . GLN B 1 535 ? -4.195 -4.785 57.428 1 28.339 446 GLN B C 1
ATOM 6772 O O . GLN B 1 535 ? -4.173 -5.645 58.305 1 26.788 446 GLN B O 1
ATOM 6778 N N . LEU B 1 536 ? -3.098 -4.115 57.032 1 26.853 447 LEU B N 1
ATOM 6779 C CA . LEU B 1 536 ? -1.795 -4.359 57.635 1 23.7 447 LEU B CA 1
ATOM 6780 C C . LEU B 1 536 ? -1.834 -4.143 59.155 1 22.915 447 LEU B C 1
ATOM 6781 O O . LEU B 1 536 ? -1.237 -4.924 59.921 1 25.207 447 LEU B O 1
ATOM 6786 N N . LEU B 1 537 ? -2.447 -3.024 59.589 1 23.483 448 LEU B N 1
ATOM 6787 C CA . LEU B 1 537 ? -2.46 -2.679 61.01 1 23.145 448 LEU B CA 1
ATOM 6788 C C . LEU B 1 537 ? -3.221 -3.743 61.81 1 24.464 448 LEU B C 1
ATOM 6789 O O . LEU B 1 537 ? -2.943 -3.927 62.995 1 27.621 448 LEU B O 1
ATOM 6794 N N . ASN B 1 538 ? -4.201 -4.365 61.159 1 26.635 449 ASN B N 1
ATOM 6795 C CA . ASN B 1 538 ? -5.093 -5.34 61.781 1 30.48 449 ASN B CA 1
ATOM 6796 C C . ASN B 1 538 ? -4.457 -6.738 61.834 1 31.616 449 ASN B C 1
ATOM 6797 O O . ASN B 1 538 ? -4.999 -7.624 62.505 1 29.127 449 ASN B O 1
ATOM 6802 N N . THR B 1 539 ? -3.316 -6.956 61.153 1 24.819 450 THR B N 1
ATOM 6803 C CA . THR B 1 539 ? -2.767 -8.31 61.061 1 24.803 450 THR B CA 1
ATOM 6804 C C . THR B 1 539 ? -2.306 -8.793 62.435 1 24.529 450 THR B C 1
ATOM 6805 O O . THR B 1 539 ? -1.828 -7.996 63.236 1 26.382 450 THR B O 1
ATOM 6809 N N . PRO B 1 540 ? -2.362 -10.126 62.715 1 26.561 451 PRO B N 1
ATOM 6810 C CA . PRO B 1 540 ? -1.771 -10.674 63.939 1 26.254 451 PRO B CA 1
ATOM 6811 C C . PRO B 1 540 ? -0.319 -10.24 64.147 1 27.369 451 PRO B C 1
ATOM 6812 O O . PRO B 1 540 ? 0.103 -9.911 65.255 1 25.698 451 PRO B O 1
ATOM 6816 N N . SER B 1 541 ? 0.452 -10.225 63.058 1 25.251 452 SER B N 1
ATOM 6817 C CA . SER B 1 541 ? 1.875 -9.927 63.135 1 25.248 452 SER B CA 1
ATOM 6818 C C . SER B 1 541 ? 2.115 -8.481 63.574 1 24.021 452 SER B C 1
ATOM 6819 O O . SER B 1 541 ? 3.007 -8.258 64.389 1 27.627 452 SER B O 1
ATOM 6822 N N . LEU B 1 542 ? 1.36 -7.497 63.05 1 25.576 453 LEU B N 1
ATOM 6823 C CA . LEU B 1 542 ? 1.547 -6.111 63.49 1 30.675 453 LEU B CA 1
ATOM 6824 C C . LEU B 1 542 ? 1.067 -5.943 64.935 1 29.997 453 LEU B C 1
ATOM 6825 O O . LEU B 1 542 ? 1.654 -5.184 65.695 1 32.29 453 LEU B O 1
ATOM 6830 N N . ARG B 1 543 ? -0.047 -6.599 65.275 1 27.211 454 ARG B N 1
ATOM 6831 C CA . ARG B 1 543 ? -0.618 -6.453 66.614 1 28.913 454 ARG B CA 1
ATOM 6832 C C . ARG B 1 543 ? 0.353 -6.996 67.659 1 29.393 454 ARG B C 1
ATOM 6833 O O . ARG B 1 543 ? 0.469 -6.431 68.739 1 33.352 454 ARG B O 1
ATOM 6841 N N . ARG B 1 544 ? 1.087 -8.065 67.325 1 28.053 455 ARG B N 1
ATOM 6842 C CA . ARG B 1 544 ? 2.002 -8.716 68.252 1 28.727 455 ARG B CA 1
ATOM 6843 C C . ARG B 1 544 ? 3.293 -7.918 68.44 1 36.741 455 ARG B C 1
ATOM 6844 O O . ARG B 1 544 ? 3.941 -8.049 69.475 1 31.943 455 ARG B O 1
ATOM 6852 N N . SER B 1 545 ? 3.687 -7.117 67.43 1 34.334 456 SER B N 1
ATOM 6853 C CA . SER B 1 545 ? 5.019 -6.528 67.397 1 31.939 456 SER B CA 1
ATOM 6854 C C . SER B 1 545 ? 5.274 -5.6 68.592 1 34.673 456 SER B C 1
ATOM 6855 O O . SER B 1 545 ? 4.562 -4.625 68.793 1 34.233 456 SER B O 1
ATOM 6858 N N . ASN B 1 546 ? 6.349 -5.876 69.337 1 36.24 457 ASN B N 1
ATOM 6859 C CA . ASN B 1 546 ? 6.84 -4.984 70.385 1 44.493 457 ASN B CA 1
ATOM 6860 C C . ASN B 1 546 ? 7.421 -3.68 69.804 1 42.869 457 ASN B C 1
ATOM 6861 O O . ASN B 1 546 ? 7.491 -2.674 70.499 1 45.35 457 ASN B O 1
ATOM 6866 N N . ALA B 1 547 ? 7.85 -3.689 68.531 1 40.142 458 ALA B N 1
ATOM 6867 C CA . ALA B 1 547 ? 8.528 -2.54 67.935 1 34.05 458 ALA B CA 1
ATOM 6868 C C . ALA B 1 547 ? 7.519 -1.53 67.396 1 35.285 458 ALA B C 1
ATOM 6869 O O . ALA B 1 547 ? 7.811 -0.336 67.346 1 40.861 458 ALA B O 1
ATOM 6871 N N . SER B 1 548 ? 6.305 -1.983 67.077 1 33.458 459 SER B N 1
ATOM 6872 C CA . SER B 1 548 ? 5.285 -1.107 66.528 1 33.109 459 SER B CA 1
ATOM 6873 C C . SER B 1 548 ? 4.775 -0.117 67.574 1 37.513 459 SER B C 1
ATOM 6874 O O . SER B 1 548 ? 4.566 -0.506 68.722 1 33.153 459 SER B O 1
ATOM 6877 N N . CYS B 1 549 ? 4.517 1.138 67.158 1 30.197 460 CYS B N 1
ATOM 6878 C CA . CYS B 1 549 ? 3.875 2.109 68.037 1 31.816 460 CYS B CA 1
ATOM 6879 C C . CYS B 1 549 ? 2.391 2.281 67.688 1 29.73 460 CYS B C 1
ATOM 6880 O O . CYS B 1 549 ? 1.759 3.246 68.119 1 32.194 460 CYS B O 1
ATOM 6883 N N . PHE B 1 550 ? 1.81 1.346 66.925 1 28.264 461 PHE B N 1
ATOM 6884 C CA . PHE B 1 550 ? 0.463 1.559 66.399 1 31.851 461 PHE B CA 1
ATOM 6885 C C . PHE B 1 550 ? -0.652 0.917 67.239 1 40.339 461 PHE B C 1
ATOM 6886 O O . PHE B 1 550 ? -1.82 1.033 66.875 1 49.169 461 PHE B O 1
ATOM 6894 N N . HIS B 1 551 ? -0.299 0.254 68.339 1 41.153 462 HIS B N 1
ATOM 6895 C CA . HIS B 1 551 ? -1.259 -0.468 69.172 1 45.423 462 HIS B CA 1
ATOM 6896 C C . HIS B 1 551 ? -2.448 0.415 69.551 1 48.893 462 HIS B C 1
ATOM 6897 O O . HIS B 1 551 ? -2.285 1.485 70.134 1 57.953 462 HIS B O 1
ATOM 6904 N N . GLY B 1 552 ? -3.646 -0.054 69.191 1 62.25 463 GLY B N 1
ATOM 6905 C CA . GLY B 1 552 ? -4.851 0.756 69.21 1 65.842 463 GLY B CA 1
ATOM 6906 C C . GLY B 1 552 ? -5.475 0.777 67.829 1 68.564 463 GLY B C 1
ATOM 6907 O O . GLY B 1 552 ? -6.007 1.848 67.471 1 76.527 463 GLY B O 1
ATOM 6908 N N . SER B 1 558 ? -12.997 -1.045 55.323 1 70.459 469 SER B N 1
ATOM 6909 C CA . SER B 1 558 ? -14.474 -1.214 55.462 1 82.672 469 SER B CA 1
ATOM 6910 C C . SER B 1 558 ? -15.201 0.136 55.408 1 84.475 469 SER B C 1
ATOM 6911 O O . SER B 1 558 ? -16.129 0.312 54.614 1 85.896 469 SER B O 1
ATOM 6914 N N . ASP B 1 559 ? -14.775 1.089 56.253 1 70.33 470 ASP B N 1
ATOM 6915 C CA . ASP B 1 559 ? -15.309 2.445 56.26 1 65.197 470 ASP B CA 1
ATOM 6916 C C . ASP B 1 559 ? -14.598 3.285 55.196 1 56.257 470 ASP B C 1
ATOM 6917 O O . ASP B 1 559 ? -13.583 3.915 55.489 1 57.222 470 ASP B O 1
ATOM 6922 N N . ASP B 1 560 ? -15.173 3.333 53.988 1 49.022 471 ASP B N 1
ATOM 6923 C CA . ASP B 1 560 ? -14.59 4.033 52.847 1 56.129 471 ASP B CA 1
ATOM 6924 C C . ASP B 1 560 ? -14.35 5.512 53.161 1 52.133 471 ASP B C 1
ATOM 6925 O O . ASP B 1 560 ? -13.326 6.089 52.78 1 44.922 471 ASP B O 1
ATOM 6930 N N . ALA B 1 561 ? -15.341 6.131 53.82 1 47.358 472 ALA B N 1
ATOM 6931 C CA . ALA B 1 561 ? -15.303 7.541 54.154 1 41.753 472 ALA B CA 1
ATOM 6932 C C . ALA B 1 561 ? -14.059 7.848 54.975 1 36.545 472 ALA B C 1
ATOM 6933 O O . ALA B 1 561 ? -13.406 8.851 54.721 1 38.362 472 ALA B O 1
ATOM 6935 N N . ALA B 1 562 ? -13.747 7.001 55.96 1 35.814 473 ALA B N 1
ATOM 6936 C CA . ALA B 1 562 ? -12.573 7.191 56.798 1 36.055 473 ALA B CA 1
ATOM 6937 C C . ALA B 1 562 ? -11.276 7.029 55.995 1 35.705 473 ALA B C 1
ATOM 6938 O O . ALA B 1 562 ? -10.292 7.696 56.308 1 33.397 473 ALA B O 1
ATOM 6940 N N . MET B 1 563 ? -11.26 6.139 54.993 1 40.07 474 MET B N 1
ATOM 6941 C CA . MET B 1 563 ? -10.065 5.974 54.163 1 35.78 474 MET B CA 1
ATOM 6942 C C . MET B 1 563 ? -9.849 7.215 53.297 1 33.674 474 MET B C 1
ATOM 6943 O O . MET B 1 563 ? -8.705 7.682 53.129 1 34.325 474 MET B O 1
ATOM 6948 N N . ALA B 1 564 ? -10.959 7.709 52.724 1 32.002 475 ALA B N 1
ATOM 6949 C CA . ALA B 1 564 ? -10.898 8.891 51.876 1 35.396 475 ALA B CA 1
ATOM 6950 C C . ALA B 1 564 ? -10.379 10.068 52.694 1 34.651 475 ALA B C 1
ATOM 6951 O O . ALA B 1 564 ? -9.598 10.896 52.212 1 31.893 475 ALA B O 1
ATOM 6953 N N . GLN B 1 565 ? -10.795 10.093 53.962 1 35.162 476 GLN B N 1
ATOM 6954 C CA . GLN B 1 565 ? -10.412 11.146 54.885 1 35.819 476 GLN B CA 1
ATOM 6955 C C . GLN B 1 565 ? -8.908 11.09 55.135 1 32.322 476 GLN B C 1
ATOM 6956 O O . GLN B 1 565 ? -8.279 12.138 55.222 1 30.62 476 GLN B O 1
ATOM 6962 N N . ILE B 1 566 ? -8.347 9.88 55.292 1 30.853 477 ILE B N 1
ATOM 6963 C CA . ILE B 1 566 ? -6.909 9.736 55.496 1 31.39 477 ILE B CA 1
ATOM 6964 C C . ILE B 1 566 ? -6.157 10.276 54.281 1 26.194 477 ILE B C 1
ATOM 6965 O O . ILE B 1 566 ? -5.149 10.965 54.435 1 26.252 477 ILE B O 1
ATOM 6970 N N . CYS B 1 567 ? -6.648 9.935 53.088 1 29.886 478 CYS B N 1
ATOM 6971 C CA . CYS B 1 567 ? -6.059 10.43 51.849 1 30.151 478 CYS B CA 1
ATOM 6972 C C . CYS B 1 567 ? -5.95 11.959 51.845 1 34.328 478 CYS B C 1
ATOM 6973 O O . CYS B 1 567 ? -4.899 12.507 51.487 1 31.77 478 CYS B O 1
ATOM 6976 N N . ARG B 1 568 ? -7.047 12.638 52.218 1 32.814 479 ARG B N 1
ATOM 6977 C CA . ARG B 1 568 ? -7.09 14.097 52.245 1 31.206 479 ARG B CA 1
ATOM 6978 C C . ARG B 1 568 ? -6.188 14.645 53.339 1 29.786 479 ARG B C 1
ATOM 6979 O O . ARG B 1 568 ? -5.392 15.547 53.094 1 35.982 479 ARG B O 1
ATOM 6987 N N . ASP B 1 569 ? -6.312 14.107 54.559 1 31.71 480 ASP B N 1
ATOM 6988 C CA . ASP B 1 569 ? -5.674 14.663 55.743 1 29.692 480 ASP B CA 1
ATOM 6989 C C . ASP B 1 569 ? -4.171 14.431 55.768 1 33.265 480 ASP B C 1
ATOM 6990 O O . ASP B 1 569 ? -3.477 15.136 56.483 1 29.339 480 ASP B O 1
ATOM 6995 N N . THR B 1 570 ? -3.669 13.41 55.056 1 29.585 481 THR B N 1
ATOM 6996 C CA . THR B 1 570 ? -2.246 13.115 55.194 1 27.37 481 THR B CA 1
ATOM 6997 C C . THR B 1 570 ? -1.499 13.331 53.871 1 27.586 481 THR B C 1
ATOM 6998 O O . THR B 1 570 ? -0.324 12.988 53.795 1 27.63 481 THR B O 1
ATOM 7002 N N . LEU B 1 571 ? -2.165 13.896 52.859 1 27.804 482 LEU B N 1
ATOM 7003 C CA . LEU B 1 571 ? -1.55 14.131 51.551 1 27.61 482 LEU B CA 1
ATOM 7004 C C . LEU B 1 571 ? -0.157 14.715 51.759 1 29.236 482 LEU B C 1
ATOM 7005 O O . LEU B 1 571 ? -0.01 15.767 52.359 1 24.744 482 LEU B O 1
ATOM 7010 N N . SER B 1 572 ? 0.875 14.004 51.268 1 26.269 483 SER B N 1
ATOM 7011 C CA . SER B 1 572 ? 2.247 14.471 51.406 1 28.4 483 SER B CA 1
ATOM 7012 C C . SER B 1 572 ? 3.053 14.015 50.194 1 27.034 483 SER B C 1
ATOM 7013 O O . SER B 1 572 ? 2.605 13.155 49.436 1 23.117 483 SER B O 1
ATOM 7016 N N . THR B 1 573 ? 4.234 14.629 50.04 1 26.802 484 THR B N 1
ATOM 7017 C CA . THR B 1 573 ? 5.196 14.156 49.054 1 27.041 484 THR B CA 1
ATOM 7018 C C . THR B 1 573 ? 5.941 13 49.697 1 24.934 484 THR B C 1
ATOM 7019 O O . THR B 1 573 ? 5.977 12.888 50.923 1 26.175 484 THR B O 1
ATOM 7023 N N . VAL B 1 574 ? 6.562 12.162 48.851 1 24.25 485 VAL B N 1
ATOM 7024 C CA . VAL B 1 574 ? 7.623 11.318 49.346 1 26.14 485 VAL B CA 1
ATOM 7025 C C . VAL B 1 574 ? 8.877 11.594 48.517 1 27.587 485 VAL B C 1
ATOM 7026 O O . VAL B 1 574 ? 9.797 10.77 48.45 1 26.92 485 VAL B O 1
ATOM 7030 N N . TRP B 1 575 ? 8.916 12.806 47.914 1 24.522 486 TRP B N 1
ATOM 7031 C CA . TRP B 1 575 ? 10.096 13.328 47.249 1 23.174 486 TRP B CA 1
ATOM 7032 C C . TRP B 1 575 ? 10.459 12.545 45.968 1 23.471 486 TRP B C 1
ATOM 7033 O O . TRP B 1 575 ? 11.622 12.542 45.582 1 24.185 486 TRP B O 1
ATOM 7044 N N . HIS B 1 576 ? 9.464 12.008 45.255 1 21.447 487 HIS B N 1
ATOM 7045 C CA . HIS B 1 576 ? 9.651 11.317 43.97 1 21.669 487 HIS B CA 1
ATOM 7046 C C . HIS B 1 576 ? 9.252 12.188 42.777 1 22.433 487 HIS B C 1
ATOM 7047 O O . HIS B 1 576 ? 9.083 11.692 41.652 1 22.9 487 HIS B O 1
ATOM 7054 N N . TYR B 1 577 ? 9.098 13.503 43.023 1 22.786 488 TYR B N 1
ATOM 7055 C CA . TYR B 1 577 ? 8.735 14.467 41.984 1 24.664 488 TYR B CA 1
ATOM 7056 C C . TYR B 1 577 ? 9.67 14.318 40.782 1 23.362 488 TYR B C 1
ATOM 7057 O O . TYR B 1 577 ? 10.864 14.068 40.939 1 21.921 488 TYR B O 1
ATOM 7066 N N . HIS B 1 578 ? 9.111 14.444 39.576 1 21.677 489 HIS B N 1
ATOM 7067 C CA . HIS B 1 578 ? 9.861 14.175 38.362 1 22.288 489 HIS B CA 1
ATOM 7068 C C . HIS B 1 578 ? 9.213 14.922 37.186 1 21.425 489 HIS B C 1
ATOM 7069 O O . HIS B 1 578 ? 8.205 15.623 37.356 1 21.894 489 HIS B O 1
ATOM 7076 N N . GLY B 1 579 ? 9.838 14.795 36.004 1 19.337 490 GLY B N 1
ATOM 7077 C CA . GLY B 1 579 ? 9.383 15.406 34.767 1 18.728 490 GLY B CA 1
ATOM 7078 C C . GLY B 1 579 ? 9.879 16.85 34.596 1 20.476 490 GLY B C 1
ATOM 7079 O O . GLY B 1 579 ? 10.594 17.399 35.454 1 21.851 490 GLY B O 1
ATOM 7080 N N . GLY B 1 580 ? 9.439 17.453 33.482 1 21.458 491 GLY B N 1
ATOM 7081 C CA . GLY B 1 580 ? 9.791 18.832 33.154 1 23.508 491 GLY B CA 1
ATOM 7082 C C . GLY B 1 580 ? 10.768 18.912 31.978 1 24.728 491 GLY B C 1
ATOM 7083 O O . GLY B 1 580 ? 10.789 19.91 31.274 1 24.497 491 GLY B O 1
ATOM 7084 N N . CYS B 1 581 ? 11.561 17.847 31.757 1 22.152 492 CYS B N 1
ATOM 7085 C CA . CYS B 1 581 ? 12.376 17.732 30.559 1 24.056 492 CYS B CA 1
ATOM 7086 C C . CYS B 1 581 ? 12.185 16.332 29.968 1 22.841 492 CYS B C 1
ATOM 7087 O O . CYS B 1 581 ? 13.15 15.621 29.692 1 22.303 492 CYS B O 1
ATOM 7090 N N . GLU B 1 582 ? 10.929 15.958 29.763 1 22.698 493 GLU B N 1
ATOM 7091 C CA . GLU B 1 582 ? 10.552 14.572 29.546 1 24.25 493 GLU B CA 1
ATOM 7092 C C . GLU B 1 582 ? 11.025 14.024 28.195 1 25.62 493 GLU B C 1
ATOM 7093 O O . GLU B 1 582 ? 11.004 14.728 27.167 1 22.753 493 GLU B O 1
ATOM 7099 N N . VAL B 1 583 ? 11.495 12.765 28.222 1 23.353 494 VAL B N 1
ATOM 7100 C CA . VAL B 1 583 ? 11.792 12.032 26.999 1 25.036 494 VAL B CA 1
ATOM 7101 C C . VAL B 1 583 ? 10.533 12.047 26.124 1 27.359 494 VAL B C 1
ATOM 7102 O O . VAL B 1 583 ? 9.454 11.719 26.607 1 26.968 494 VAL B O 1
ATOM 7106 N N . GLY B 1 584 ? 10.69 12.505 24.866 1 29.157 495 GLY B N 1
ATOM 7107 C CA . GLY B 1 584 ? 9.626 12.585 23.877 1 29.782 495 GLY B CA 1
ATOM 7108 C C . GLY B 1 584 ? 8.858 13.905 23.917 1 32.614 495 GLY B C 1
ATOM 7109 O O . GLY B 1 584 ? 7.991 14.111 23.077 1 30.929 495 GLY B O 1
ATOM 7110 N N . TYR B 1 585 ? 9.202 14.805 24.853 1 32.28 496 TYR B N 1
ATOM 7111 C CA . TYR B 1 585 ? 8.65 16.149 24.905 1 29.611 496 TYR B CA 1
ATOM 7112 C C . TYR B 1 585 ? 9.756 17.198 24.761 1 34.92 496 TYR B C 1
ATOM 7113 O O . TYR B 1 585 ? 9.579 18.161 24.005 1 28.58 496 TYR B O 1
ATOM 7122 N N . VAL B 1 586 ? 10.85 17.041 25.536 1 26.769 497 VAL B N 1
ATOM 7123 C CA . VAL B 1 586 ? 11.933 18.019 25.595 1 24.361 497 VAL B CA 1
ATOM 7124 C C . VAL B 1 586 ? 13.235 17.391 25.115 1 25.647 497 VAL B C 1
ATOM 7125 O O . VAL B 1 586 ? 14.08 18.067 24.517 1 26.442 497 VAL B O 1
ATOM 7129 N N . VAL B 1 587 ? 13.421 16.103 25.421 1 26.963 498 VAL B N 1
ATOM 7130 C CA . VAL B 1 587 ? 14.624 15.411 25 1 24.492 498 VAL B CA 1
ATOM 7131 C C . VAL B 1 587 ? 14.211 14.179 24.199 1 27.066 498 VAL B C 1
ATOM 7132 O O . VAL B 1 587 ? 13.063 13.715 24.268 1 28.852 498 VAL B O 1
ATOM 7136 N N . ASN B 1 588 ? 15.166 13.63 23.451 1 28.113 499 ASN B N 1
ATOM 7137 C CA . ASN B 1 588 ? 14.94 12.377 22.741 1 28.004 499 ASN B CA 1
ATOM 7138 C C . ASN B 1 588 ? 15.441 11.205 23.596 1 28.661 499 ASN B C 1
ATOM 7139 O O . ASN B 1 588 ? 15.821 11.39 24.761 1 24.396 499 ASN B O 1
ATOM 7144 N N . GLU B 1 589 ? 15.493 10.001 23.011 1 28.582 500 GLU B N 1
ATOM 7145 C CA . GLU B 1 589 ? 15.885 8.814 23.763 1 31.558 500 GLU B CA 1
ATOM 7146 C C . GLU B 1 589 ? 17.399 8.764 24.013 1 26.816 500 GLU B C 1
ATOM 7147 O O . GLU B 1 589 ? 17.851 7.937 24.797 1 31.17 500 GLU B O 1
ATOM 7153 N N . ARG B 1 590 ? 18.171 9.651 23.387 1 28.056 501 ARG B N 1
ATOM 7154 C CA . ARG B 1 590 ? 19.59 9.783 23.691 1 24.774 501 ARG B CA 1
ATOM 7155 C C . ARG B 1 590 ? 19.803 10.974 24.638 1 26.402 501 ARG B C 1
ATOM 7156 O O . ARG B 1 590 ? 20.944 11.383 24.881 1 25.186 501 ARG B O 1
ATOM 7164 N N . TYR B 1 591 ? 18.698 11.534 25.158 1 23.487 502 TYR B N 1
ATOM 7165 C CA . TYR B 1 591 ? 18.734 12.572 26.191 1 22.05 502 TYR B CA 1
ATOM 7166 C C . TYR B 1 591 ? 19.164 13.92 25.614 1 24.014 502 TYR B C 1
ATOM 7167 O O . TYR B 1 591 ? 19.439 14.824 26.373 1 24.335 502 TYR B O 1
ATOM 7176 N N . GLN B 1 592 ? 19.122 14.067 24.279 1 23.266 503 GLN B N 1
ATOM 7177 C CA . GLN B 1 592 ? 19.503 15.318 23.628 1 23.894 503 GLN B CA 1
ATOM 7178 C C . GLN B 1 592 ? 18.295 16.243 23.607 1 21.715 503 GLN B C 1
ATOM 7179 O O . GLN B 1 592 ? 17.209 15.811 23.242 1 24.525 503 GLN B O 1
ATOM 7185 N N . VAL B 1 593 ? 18.504 17.511 23.981 1 23.495 504 VAL B N 1
ATOM 7186 C CA . VAL B 1 593 ? 17.429 18.496 23.993 1 23.393 504 VAL B CA 1
ATOM 7187 C C . VAL B 1 593 ? 16.989 18.735 22.553 1 24.951 504 VAL B C 1
ATOM 7188 O O . VAL B 1 593 ? 17.843 18.976 21.702 1 24.737 504 VAL B O 1
ATOM 7192 N N . ASN B 1 594 ? 15.671 18.634 22.3 1 24.575 505 ASN B N 1
ATOM 7193 C CA . ASN B 1 594 ? 15.121 18.752 20.953 1 30.805 505 ASN B CA 1
ATOM 7194 C C . ASN B 1 594 ? 15.467 20.131 20.391 1 31.255 505 ASN B C 1
ATOM 7195 O O . ASN B 1 594 ? 15.145 21.131 21.029 1 30.888 505 ASN B O 1
ATOM 7200 N N . GLY B 1 595 ? 16.098 20.17 19.203 1 29.501 506 GLY B N 1
ATOM 7201 C CA . GLY B 1 595 ? 16.323 21.439 18.505 1 31.018 506 GLY B CA 1
ATOM 7202 C C . GLY B 1 595 ? 17.591 22.19 18.94 1 29.301 506 GLY B C 1
ATOM 7203 O O . GLY B 1 595 ? 17.822 23.323 18.504 1 32.117 506 GLY B O 1
ATOM 7204 N N . VAL B 1 596 ? 18.415 21.559 19.791 1 27.294 507 VAL B N 1
ATOM 7205 C CA . VAL B 1 596 ? 19.645 22.166 20.298 1 27.224 507 VAL B CA 1
ATOM 7206 C C . VAL B 1 596 ? 20.774 21.15 20.119 1 26.989 507 VAL B C 1
ATOM 7207 O O . VAL B 1 596 ? 20.592 19.957 20.373 1 28.308 507 VAL B O 1
ATOM 7211 N N . ASP B 1 597 ? 21.953 21.635 19.712 1 26.165 508 ASP B N 1
ATOM 7212 C CA . ASP B 1 597 ? 23.153 20.809 19.644 1 28.971 508 ASP B CA 1
ATOM 7213 C C . ASP B 1 597 ? 23.959 20.876 20.936 1 25.617 508 ASP B C 1
ATOM 7214 O O . ASP B 1 597 ? 24.023 21.922 21.571 1 28.036 508 ASP B O 1
ATOM 7219 N N . ASN B 1 598 ? 24.605 19.741 21.272 1 26.16 509 ASN B N 1
ATOM 7220 C CA . ASN B 1 598 ? 25.629 19.628 22.31 1 26.885 509 ASN B CA 1
ATOM 7221 C C . ASN B 1 598 ? 25.056 19.907 23.706 1 23.81 509 ASN B C 1
ATOM 7222 O O . ASN B 1 598 ? 25.78 20.408 24.598 1 21.618 509 ASN B O 1
ATOM 7227 N N . LEU B 1 599 ? 23.758 19.603 23.871 1 21.49 510 LEU B N 1
ATOM 7228 C CA . LEU B 1 599 ? 23.067 19.778 25.146 1 20.342 510 LEU B CA 1
ATOM 7229 C C . LEU B 1 599 ? 22.197 18.556 25.456 1 20.509 510 LEU B C 1
ATOM 7230 O O . LEU B 1 599 ? 21.29 18.191 24.683 1 21.622 510 LEU B O 1
ATOM 7235 N N . ARG B 1 600 ? 22.468 17.951 26.619 1 19.54 511 ARG B N 1
ATOM 7236 C CA . ARG B 1 600 ? 21.692 16.812 27.096 1 21.179 511 ARG B CA 1
ATOM 7237 C C . ARG B 1 600 ? 21.201 17.084 28.514 1 18.298 511 ARG B C 1
ATOM 7238 O O . ARG B 1 600 ? 21.722 17.953 29.215 1 17.685 511 ARG B O 1
ATOM 7246 N N . ILE B 1 601 ? 20.19 16.302 28.906 1 20.391 512 ILE B N 1
ATOM 7247 C CA . ILE B 1 601 ? 19.659 16.311 30.273 1 21.748 512 ILE B CA 1
ATOM 7248 C C . ILE B 1 601 ? 19.45 14.85 30.673 1 21.102 512 ILE B C 1
ATOM 7249 O O . ILE B 1 601 ? 18.745 14.131 29.968 1 20.693 512 ILE B O 1
ATOM 7254 N N . VAL B 1 602 ? 20.063 14.444 31.8 1 21.686 513 VAL B N 1
ATOM 7255 C CA . VAL B 1 602 ? 20.068 13.061 32.258 1 18.955 513 VAL B CA 1
ATOM 7256 C C . VAL B 1 602 ? 19.805 13.059 33.763 1 21.224 513 VAL B C 1
ATOM 7257 O O . VAL B 1 602 ? 20.745 13.04 34.557 1 23.785 513 VAL B O 1
ATOM 7261 N N . ASP B 1 603 ? 18.535 13.03 34.159 1 20.042 514 ASP B N 1
ATOM 7262 C CA . ASP B 1 603 ? 18.173 13.086 35.579 1 20.763 514 ASP B CA 1
ATOM 7263 C C . ASP B 1 603 ? 16.66 12.858 35.684 1 19.403 514 ASP B C 1
ATOM 7264 O O . ASP B 1 603 ? 15.991 12.548 34.698 1 18.605 514 ASP B O 1
ATOM 7269 N N . GLY B 1 604 ? 16.112 13.081 36.882 1 20.114 515 GLY B N 1
ATOM 7270 C CA . GLY B 1 604 ? 14.695 12.852 37.15 1 20.117 515 GLY B CA 1
ATOM 7271 C C . GLY B 1 604 ? 13.741 13.789 36.402 1 20.001 515 GLY B C 1
ATOM 7272 O O . GLY B 1 604 ? 12.552 13.478 36.277 1 20.183 515 GLY B O 1
ATOM 7273 N N . SER B 1 605 ? 14.261 14.889 35.815 1 19.865 516 SER B N 1
ATOM 7274 C CA . SER B 1 605 ? 13.378 15.734 35.012 1 19.768 516 SER B CA 1
ATOM 7275 C C . SER B 1 605 ? 12.955 15.023 33.719 1 19.855 516 SER B C 1
ATOM 7276 O O . SER B 1 605 ? 11.964 15.39 33.063 1 21.192 516 SER B O 1
ATOM 7279 N N . THR B 1 606 ? 13.681 13.97 33.333 1 20.337 517 THR B N 1
ATOM 7280 C CA . THR B 1 606 ? 13.422 13.293 32.057 1 20.209 517 THR B CA 1
ATOM 7281 C C . THR B 1 606 ? 12.32 12.24 32.191 1 18.62 517 THR B C 1
ATOM 7282 O O . THR B 1 606 ? 11.82 11.768 31.166 1 21.734 517 THR B O 1
ATOM 7286 N N . TYR B 1 607 ? 11.971 11.862 33.437 1 17.736 518 TYR B N 1
ATOM 7287 C CA . TYR B 1 607 ? 11.039 10.754 33.656 1 19.648 518 TYR B CA 1
ATOM 7288 C C . TYR B 1 607 ? 9.582 11.185 33.501 1 20.107 518 TYR B C 1
ATOM 7289 O O . TYR B 1 607 ? 9.16 12.201 34.053 1 19.012 518 TYR B O 1
ATOM 7298 N N . ARG B 1 608 ? 8.812 10.341 32.819 1 21.19 519 ARG B N 1
ATOM 7299 C CA . ARG B 1 608 ? 7.358 10.437 32.796 1 22.261 519 ARG B CA 1
ATOM 7300 C C . ARG B 1 608 ? 6.783 9.762 34.039 1 23.485 519 ARG B C 1
ATOM 7301 O O . ARG B 1 608 ? 5.884 10.311 34.688 1 22.083 519 ARG B O 1
ATOM 7309 N N . ASP B 1 609 ? 7.347 8.595 34.398 1 20.326 520 ASP B N 1
ATOM 7310 C CA . ASP B 1 609 ? 6.938 7.846 35.581 1 22.742 520 ASP B CA 1
ATOM 7311 C C . ASP B 1 609 ? 8.144 7.709 36.513 1 21.963 520 ASP B C 1
ATOM 7312 O O . ASP B 1 609 ? 9.267 7.657 36.051 1 19.854 520 ASP B O 1
ATOM 7317 N N . SER B 1 610 ? 7.889 7.664 37.835 1 20.382 521 SER B N 1
ATOM 7318 C CA . SER B 1 610 ? 8.964 7.508 38.8 1 20.093 521 SER B CA 1
ATOM 7319 C C . SER B 1 610 ? 9.39 6.033 38.782 1 19.477 521 SER B C 1
ATOM 7320 O O . SER B 1 610 ? 8.559 5.134 38.922 1 20.577 521 SER B O 1
ATOM 7323 N N . PRO B 1 611 ? 10.681 5.731 38.57 1 16.85 522 PRO B N 1
ATOM 7324 C CA . PRO B 1 611 ? 11.102 4.327 38.432 1 18.704 522 PRO B CA 1
ATOM 7325 C C . PRO B 1 611 ? 11.201 3.602 39.775 1 17.769 522 PRO B C 1
ATOM 7326 O O . PRO B 1 611 ? 11.752 4.145 40.749 1 18.886 522 PRO B O 1
ATOM 7330 N N . GLY B 1 612 ? 10.753 2.345 39.783 1 17.194 523 GLY B N 1
ATOM 7331 C CA . GLY B 1 612 ? 10.888 1.495 40.966 1 17.745 523 GLY B CA 1
ATOM 7332 C C . GLY B 1 612 ? 9.961 1.975 42.087 1 17.665 523 GLY B C 1
ATOM 7333 O O . GLY B 1 612 ? 9.144 2.887 41.883 1 17.467 523 GLY B O 1
ATOM 7334 N N . THR B 1 613 ? 10.115 1.394 43.29 1 18.306 524 THR B N 1
ATOM 7335 C CA . THR B 1 613 ? 9.325 1.858 44.43 1 16.777 524 THR B CA 1
ATOM 7336 C C . THR B 1 613 ? 9.833 3.223 44.879 1 19.214 524 THR B C 1
ATOM 7337 O O . THR B 1 613 ? 9.073 4.054 45.396 1 20.498 524 THR B O 1
ATOM 7341 N N . ASN B 1 614 ? 11.133 3.426 44.671 1 16.813 525 ASN B N 1
ATOM 7342 C CA . ASN B 1 614 ? 11.866 4.596 45.094 1 18.224 525 ASN B CA 1
ATOM 7343 C C . ASN B 1 614 ? 12.941 4.771 44.024 1 19.008 525 ASN B C 1
ATOM 7344 O O . ASN B 1 614 ? 13.584 3.791 43.628 1 20.022 525 ASN B O 1
ATOM 7349 N N . PRO B 1 615 ? 13.17 6.009 43.527 1 18.474 526 PRO B N 1
ATOM 7350 C CA . PRO B 1 615 ? 13.897 6.191 42.275 1 17.174 526 PRO B CA 1
ATOM 7351 C C . PRO B 1 615 ? 15.419 6.308 42.279 1 16.985 526 PRO B C 1
ATOM 7352 O O . PRO B 1 615 ? 16.004 6.336 41.213 1 18.441 526 PRO B O 1
ATOM 7356 N N . GLN B 1 616 ? 16.052 6.36 43.449 1 18.538 527 GLN B N 1
ATOM 7357 C CA . GLN B 1 616 ? 17.488 6.633 43.453 1 18.731 527 GLN B CA 1
ATOM 7358 C C . GLN B 1 616 ? 18.294 5.549 42.74 1 19.199 527 GLN B C 1
ATOM 7359 O O . GLN B 1 616 ? 19.288 5.896 42.104 1 16.952 527 GLN B O 1
ATOM 7365 N N . ALA B 1 617 ? 17.86 4.274 42.815 1 16.266 528 ALA B N 1
ATOM 7366 C CA . ALA B 1 617 ? 18.646 3.208 42.207 1 16.891 528 ALA B CA 1
ATOM 7367 C C . ALA B 1 617 ? 18.728 3.464 40.712 1 16.19 528 ALA B C 1
ATOM 7368 O O . ALA B 1 617 ? 19.809 3.422 40.131 1 17.951 528 ALA B O 1
ATOM 7370 N N . THR B 1 618 ? 17.56 3.732 40.091 1 15.521 529 THR B N 1
ATOM 7371 C CA . THR B 1 618 ? 17.476 3.921 38.647 1 16.159 529 THR B CA 1
ATOM 7372 C C . THR B 1 618 ? 18.19 5.214 38.226 1 16.275 529 THR B C 1
ATOM 7373 O O . THR B 1 618 ? 18.794 5.236 37.164 1 16.184 529 THR B O 1
ATOM 7377 N N . THR B 1 619 ? 18.121 6.276 39.036 1 16.898 530 THR B N 1
ATOM 7378 C CA . THR B 1 619 ? 18.775 7.537 38.681 1 18.106 530 THR B CA 1
ATOM 7379 C C . THR B 1 619 ? 20.307 7.404 38.655 1 17.97 530 THR B C 1
ATOM 7380 O O . THR B 1 619 ? 20.951 7.9 37.724 1 17.985 530 THR B O 1
ATOM 7384 N N . MET B 1 620 ? 20.893 6.753 39.68 1 16.901 531 MET B N 1
ATOM 7385 C CA . MET B 1 620 ? 22.341 6.519 39.682 1 17.172 531 MET B CA 1
ATOM 7386 C C . MET B 1 620 ? 22.72 5.6 38.514 1 18.393 531 MET B C 1
ATOM 7387 O O . MET B 1 620 ? 23.731 5.816 37.822 1 17.625 531 MET B O 1
ATOM 7392 N N . MET B 1 621 ? 21.884 4.566 38.319 1 15.976 532 MET B N 1
ATOM 7393 C CA . MET B 1 621 ? 22.076 3.647 37.203 1 15.874 532 MET B CA 1
ATOM 7394 C C . MET B 1 621 ? 22.133 4.412 35.878 1 19.459 532 MET B C 1
ATOM 7395 O O . MET B 1 621 ? 23.045 4.179 35.044 1 17.364 532 MET B O 1
ATOM 7400 N N . LEU B 1 622 ? 21.167 5.334 35.687 1 17.69 533 LEU B N 1
ATOM 7401 C CA . LEU B 1 622 ? 21.003 6.031 34.416 1 16.952 533 LEU B CA 1
ATOM 7402 C C . LEU B 1 622 ? 22.235 6.913 34.138 1 17.566 533 LEU B C 1
ATOM 7403 O O . LEU B 1 622 ? 22.63 7.082 32.988 1 16.561 533 LEU B O 1
ATOM 7408 N N . GLY B 1 623 ? 22.765 7.571 35.178 1 16.465 534 GLY B N 1
ATOM 7409 C CA . GLY B 1 623 ? 23.997 8.332 34.996 1 18.727 534 GLY B CA 1
ATOM 7410 C C . GLY B 1 623 ? 25.14 7.45 34.459 1 20.618 534 GLY B C 1
ATOM 7411 O O . GLY B 1 623 ? 25.849 7.812 33.51 1 19.112 534 GLY B O 1
ATOM 7412 N N . ARG B 1 624 ? 25.343 6.294 35.106 1 19.247 535 ARG B N 1
ATOM 7413 C CA . ARG B 1 624 ? 26.362 5.332 34.673 1 17.926 535 ARG B CA 1
ATOM 7414 C C . ARG B 1 624 ? 26.062 4.886 33.239 1 18.998 535 ARG B C 1
ATOM 7415 O O . ARG B 1 624 ? 26.954 4.883 32.4 1 21.137 535 ARG B O 1
ATOM 7423 N N . TYR B 1 625 ? 24.808 4.472 32.979 1 18.938 536 TYR B N 1
ATOM 7424 C CA . TYR B 1 625 ? 24.355 3.996 31.679 1 17.785 536 TYR B CA 1
ATOM 7425 C C . TYR B 1 625 ? 24.654 4.992 30.555 1 19.516 536 TYR B C 1
ATOM 7426 O O . TYR B 1 625 ? 25.142 4.616 29.48 1 19.304 536 TYR B O 1
ATOM 7435 N N . MET B 1 626 ? 24.253 6.249 30.757 1 17.325 537 MET B N 1
ATOM 7436 C CA . MET B 1 626 ? 24.458 7.267 29.737 1 19.089 537 MET B CA 1
ATOM 7437 C C . MET B 1 626 ? 25.941 7.624 29.604 1 19.383 537 MET B C 1
ATOM 7438 O O . MET B 1 626 ? 26.371 7.931 28.499 1 21.047 537 MET B O 1
ATOM 7443 N N . GLY B 1 627 ? 26.724 7.54 30.689 1 18.029 538 GLY B N 1
ATOM 7444 C CA . GLY B 1 627 ? 28.177 7.654 30.59 1 20.03 538 GLY B CA 1
ATOM 7445 C C . GLY B 1 627 ? 28.722 6.631 29.581 1 22.256 538 GLY B C 1
ATOM 7446 O O . GLY B 1 627 ? 29.452 6.974 28.632 1 20.539 538 GLY B O 1
ATOM 7447 N N . VAL B 1 628 ? 28.311 5.374 29.768 1 18.421 539 VAL B N 1
ATOM 7448 C CA . VAL B 1 628 ? 28.779 4.288 28.909 1 19.644 539 VAL B CA 1
ATOM 7449 C C . VAL B 1 628 ? 28.294 4.492 27.467 1 21.248 539 VAL B C 1
ATOM 7450 O O . VAL B 1 628 ? 29.087 4.349 26.529 1 22.06 539 VAL B O 1
ATOM 7454 N N . LYS B 1 629 ? 27.015 4.859 27.278 1 20.504 540 LYS B N 1
ATOM 7455 C CA . LYS B 1 629 ? 26.466 5.05 25.938 1 21.088 540 LYS B CA 1
ATOM 7456 C C . LYS B 1 629 ? 27.229 6.141 25.183 1 24.348 540 LYS B C 1
ATOM 7457 O O . LYS B 1 629 ? 27.485 6.014 23.979 1 24.31 540 LYS B O 1
ATOM 7463 N N . ILE B 1 630 ? 27.504 7.254 25.884 1 21.86 541 ILE B N 1
ATOM 7464 C CA . ILE B 1 630 ? 28.199 8.375 25.25 1 23.308 541 ILE B CA 1
ATOM 7465 C C . ILE B 1 630 ? 29.616 7.948 24.839 1 26.073 541 ILE B C 1
ATOM 7466 O O . ILE B 1 630 ? 30.057 8.258 23.728 1 28.143 541 ILE B O 1
ATOM 7471 N N . LEU B 1 631 ? 30.295 7.206 25.717 1 24.349 542 LEU B N 1
ATOM 7472 C CA . LEU B 1 631 ? 31.627 6.691 25.406 1 27.061 542 LEU B CA 1
ATOM 7473 C C . LEU B 1 631 ? 31.578 5.772 24.189 1 31.322 542 LEU B C 1
ATOM 7474 O O . LEU B 1 631 ? 32.454 5.872 23.325 1 30.454 542 LEU B O 1
ATOM 7479 N N . GLN B 1 632 ? 30.554 4.901 24.143 1 28.866 543 GLN B N 1
ATOM 7480 C CA . GLN B 1 632 ? 30.377 3.895 23.095 1 34.625 543 GLN B CA 1
ATOM 7481 C C . GLN B 1 632 ? 30.089 4.52 21.731 1 33.035 543 GLN B C 1
ATOM 7482 O O . GLN B 1 632 ? 30.494 3.959 20.719 1 37.516 543 GLN B O 1
ATOM 7488 N N . GLU B 1 633 ? 29.391 5.658 21.677 1 33.596 544 GLU B N 1
ATOM 7489 C CA . GLU B 1 633 ? 29.081 6.224 20.369 1 37.689 544 GLU B CA 1
ATOM 7490 C C . GLU B 1 633 ? 30.341 6.8 19.695 1 42.755 544 GLU B C 1
ATOM 7491 O O . GLU B 1 633 ? 30.289 7.215 18.539 1 44.161 544 GLU B O 1
ATOM 7497 N N . GLN B 1 634 ? 31.471 6.775 20.42 1 46.75 545 GLN B N 1
ATOM 7498 C CA . GLN B 1 634 ? 32.772 7.247 19.963 1 54.226 545 GLN B CA 1
ATOM 7499 C C . GLN B 1 634 ? 33.71 6.041 19.874 1 62.375 545 GLN B C 1
ATOM 7500 O O . GLN B 1 634 ? 34.798 6.05 20.482 1 47.042 545 GLN B O 1
ATOM 7506 N N . ALA B 1 635 ? 33.247 4.992 19.174 1 71.646 546 ALA B N 1
ATOM 7507 C CA . ALA B 1 635 ? 34.036 3.783 18.942 1 74.903 546 ALA B CA 1
ATOM 7508 C C . ALA B 1 635 ? 33.98 3.384 17.463 1 82.176 546 ALA B C 1
ATOM 7509 O O . ALA B 1 635 ? 33.048 3.847 16.754 1 88.602 546 ALA B O 1
#

Radius of gyration: 31.27 Å; Cα contacts (8 Å, |Δi|>4): 2556; chains: 2; bounding box: 72×79×93 Å

InterPro domains:
  IPR000172 Glucose-methanol-choline oxidoreductase, N-terminal [PF00732] (56-358)
  IPR000172 Glucose-methanol-choline oxidoreductase, N-terminal [PS00623] (129-152)
  IPR000172 Glucose-methanol-choline oxidoreductase, N-terminal [PS00624] (317-331)
  IPR007867 Glucose-methanol-choline oxidoreductase, C-terminal [PF05199] (415-545)
  IPR012132 Glucose-methanol-choline oxidoreductase [PIRSF000137] (49-556)
  IPR036188 FAD/NAD(P)-binding domain superfamily [G3DSA:3.50.50.60] (56-545)
  IPR036188 FAD/NAD(P)-binding domain superfamily [SSF51905] (54-555)
  IPR051871 GMC Oxidoreductase-Related Enzymes [PTHR45968] (28-556)

Organism: Picea sitchensis (NCBI:txid3332)

Nearest PDB structures (foldseek):
  1ju2-assembly2_B  TM=9.397E-01  e=5.422E-65  Prunus dulcis
  8jm5-assembly1_B  TM=9.331E-01  e=2.727E-65  Prunus dulcis
  6lr8-assembly1_A  TM=9.330E-01  e=1.312E-63  Prunus dulcis
  8il4-assembly1_C-3  TM=7.949E-01  e=5.344E-32  Polyporus arcularius HHB13444
  8il4-assembly1_A  TM=7.869E-01  e=6.110E-31  Polyporus arcularius HHB13444